Protein AF-0000000065949649 (afdb_homodimer)

Organism: Anaeromyxobacter dehalogenans (strain 2CP-C) (NCBI:txid290397)

Nearest PDB structures (foldseek):
  2oof-assembly1_A  TM=9.426E-01  e=2.184E-46  unidentified
  2g3f-assembly1_A  TM=9.427E-01  e=3.437E-45  Bacillus subtilis
  2puz-assembly1_A  TM=9.504E-01  e=1.100E-44  Agrobacterium fabrum str. C58
  6ijm-assembly1_A  TM=6.528E-01  e=2.674E-08  Arabidopsis thaliana
  6j4t-assembly1_A  TM=6.305E-01  e=5.929E-08  Arabidopsis thaliana

Secondary structure (DSSP, 8-state):
-PPPB-SEEEEEEEEE---S-TT---EEEEEEEEEETTEEEEEEEGGGHHHHSB-TT-EEEE-TT-EEEEPEEEEEE-----S--HHHHHHHHTT--HHHHHHTT-SHHHHHHHHHHS-HHHHHHHHHHHHHHHHTTTEEEEEEE--SS-SHHHHHHHHHHHHHHHHHTTTSSEEEEEEEE----GGGGGGHHHHHHHIIIIIHHHHHHTT--SEEEEEESTTSB-HHHHHHHHHHHHHTTPEEEEEESSSS--SHHHHHHHHT-SEEEE-TT--HHHHHHHHHHT-EEEE-HHHHHHTT------HHHHHHTT--EEE----BTTTB----HHHHHHHHHHTT---HHHHHHHTTHHHHHHTT-TTSS---TTSB--EEEESSS-HHHHHHSTT---EEEEEETTEEEEE--GGG-----/-PPPB-SEEEEEEEEE---S-TT---EEEEEEEEEETTEEEEEEEGGGHHHHSB-TT-EEEE-TT-EEEEPEEEEEE-----S--HHHHHHHHTT--HHHHHHTT-SHHHHHHHHHHS-HHHHHHHHHHHHHHHHTTTEEEEEEE--SS-SHHHHHHHHHHHHHHHHHTTTSSEEEEEEEE----GGGGGGHHHHHHHIIIIIHHHHHHTT--SEEEEEESTTSB-HHHHHHHHHHHHHTTPEEEEEESSSS--SHHHHHHHHT-SEEEE-TT--HHHHHHHHHHT-EEEE-HHHHHHTT------HHHHHHTT--EEE----BTTTB----HHHHHHHHHHTT---HHHHHHHTTHHHHHHTT-TTSS---TTSB--EEEESSS-HHHHHHSTT---EEEEEETTEEEEE--GGG-----

Foldseek 3Di:
DDAAAFQEKEFQAFEQFLPPDLQGSNTDGQKMWTHDFFFTADIDHRVCDVVRHHDVNHHYHYLNQFYKFFFFAFQAAALQWDDFQVVLLVCVVVVHDPVRSVVVVHDLLVRLVGRVPDDLVVRLVRSLVLVVLLLQQRHAEDEHEAASPQAQVSLLVRLVSQVVNCVVLVQSHHYAYEYEQEAHDPVCPVPLVVRLVCCLVPRLLVCLVVVSHQAYEYEDDVRGDALVSLLSNQVSNVVSRHAYEYAAQQPHHRCRLLSCLVSLHLAHENQLRPDPVSLLSQLVSLREYEFAQLLCVSSVHLRGHQQVVSVVSVRQYAYHHHCDRPRGVDSQVLQSLLCCCVRNVRDLSSSLSRRKVVSCSSVVNNLTRGNDGGHGPWMFTFLHNDSNVSNVVGSQRGTAFTDGSSHTSDGDDPVRHDHPD/DDAAAFQEKEFQAFEQFLPPDLQGSNTDGQKMWTHDFFFTADIDHRVCDVVRHHDVNHHYHYLNQFYKFFFFAFQAAALQWDDFQVVLLVCVVVVHDPVRSVVVVHDLLVRLVGRVVDDLVVRLVRSLVLVVLLLQQRHAEDEHEAASPQAQVSLLVRLVSQVVNCVVLVQSHHYAYEYEQEAHDPVCPVPLVVRLVCCLVPRLLVCLVVVSHQAYEYEDDVRGDALVSLLSNQVSNVVSRHAYEYAAQQPHHRCRLLSCLVSLHLAHENQLRPDPVSLLSQLVSLREYEFAQLLCVSSVHLRGHQQVVSVVSVRQYAYHHHCDRPRGVDSQVLQSLLCCCVRNVRDLSSSLSRRKVVSCSSVVNNLTRGRDGGGGPWMFTFLHNDSNVSNVVGSQRGTAFTDGSSHTSDGDDPVRHDHPD

pLDDT: mean 96.17, std 6.07, range [51.31, 98.94]

InterPro domains:
  IPR005920 Imidazolonepropionase [MF_00372] (7-409)
  IPR005920 Imidazolonepropionase [PTHR42752] (23-411)
  IPR005920 Imidazolonepropionase [TIGR01224] (31-408)
  IPR006680 Amidohydrolase-related [PF01979] (67-405)
  IPR011059 Metal-dependent hydrolase, composite domain superfamily [G3DSA:2.30.40.10] (24-406)
  IPR011059 Metal-dependent hydrolase, composite domain superfamily [SSF51338] (5-419)
  IPR032466 Metal-dependent hydrolase [SSF51556] (70-367)

Radius of gyration: 27.19 Å; Cα contacts (8 Å, |Δi|>4): 2261; chains: 2; bounding box: 66×79×62 Å

Structure (mmCIF, N/CA/C/O backbone):
data_AF-0000000065949649-model_v1
#
loop_
_entity.id
_entity.type
_entity.pdbx_description
1 polymer Imidazolonepropionase
#
loop_
_atom_site.group_PDB
_atom_site.id
_atom_site.type_symbol
_atom_site.label_atom_id
_atom_site.label_alt_id
_atom_site.label_comp_id
_atom_site.label_asym_id
_atom_site.label_entity_id
_atom_site.label_seq_id
_atom_site.pdbx_PDB_ins_code
_atom_site.Cartn_x
_atom_site.Cartn_y
_atom_site.Cartn_z
_atom_site.occupancy
_atom_site.B_iso_or_equiv
_atom_site.auth_seq_id
_atom_site.auth_comp_id
_atom_site.auth_asym_id
_atom_site.auth_atom_id
_atom_site.pdbx_PDB_model_num
ATOM 1 N N . MET A 1 1 ? -23.609 -41.062 12.859 1 51.47 1 MET A N 1
ATOM 2 C CA . MET A 1 1 ? -22.219 -40.969 12.414 1 51.47 1 MET A CA 1
ATOM 3 C C . MET A 1 1 ? -21.438 -40 13.305 1 51.47 1 MET A C 1
ATOM 5 O O . MET A 1 1 ? -21.969 -39 13.773 1 51.47 1 MET A O 1
ATOM 9 N N . SER A 1 2 ? -20.344 -40.344 13.844 1 76.12 2 SER A N 1
ATOM 10 C CA . SER A 1 2 ? -19.594 -39.625 14.852 1 76.12 2 SER A CA 1
ATOM 11 C C . SER A 1 2 ? -19.141 -38.25 14.32 1 76.12 2 SER A C 1
ATOM 13 O O . SER A 1 2 ? -18.781 -38.125 13.148 1 76.12 2 SER A O 1
ATOM 15 N N . ARG A 1 3 ? -19.453 -37.281 15.031 1 86.88 3 ARG A N 1
ATOM 16 C CA . ARG A 1 3 ? -19.047 -35.938 14.695 1 86.88 3 ARG A CA 1
ATOM 17 C C . ARG A 1 3 ? -17.531 -35.844 14.516 1 86.88 3 ARG A C 1
ATOM 19 O O . ARG A 1 3 ? -16.781 -36.375 15.328 1 86.88 3 ARG A O 1
ATOM 26 N N . PRO A 1 4 ? -17.031 -35.312 13.344 1 91.25 4 PRO A N 1
ATOM 27 C CA . PRO A 1 4 ? -15.594 -35.125 13.211 1 91.25 4 PRO A CA 1
ATOM 28 C C . PRO A 1 4 ? -14.977 -34.406 14.406 1 91.25 4 PRO A C 1
ATOM 30 O O . PRO A 1 4 ? -15.594 -33.5 14.969 1 91.25 4 PRO A O 1
ATOM 33 N N . ALA A 1 5 ? -13.781 -34.844 14.773 1 94.06 5 ALA A N 1
ATOM 34 C CA . ALA A 1 5 ? -13.047 -34.219 15.867 1 94.06 5 ALA A CA 1
ATOM 35 C C . ALA A 1 5 ? -12.234 -33.031 15.375 1 94.06 5 ALA A C 1
ATOM 37 O O . ALA A 1 5 ? -11.211 -33.219 14.703 1 94.06 5 ALA A O 1
ATOM 38 N N . ALA A 1 6 ? -12.664 -31.891 15.703 1 96.5 6 ALA A N 1
ATOM 39 C CA . ALA A 1 6 ? -11.984 -30.688 15.219 1 96.5 6 ALA A CA 1
ATOM 40 C C . ALA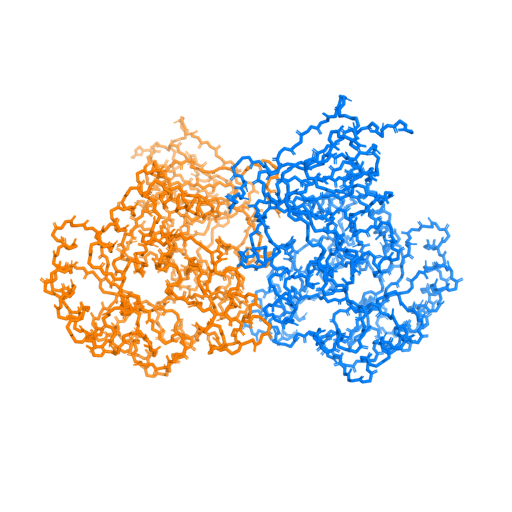 A 1 6 ? -10.664 -30.484 15.945 1 96.5 6 ALA A C 1
ATOM 42 O O . ALA A 1 6 ? -10.562 -30.719 17.141 1 96.5 6 ALA A O 1
ATOM 43 N N . THR A 1 7 ? -9.633 -30.062 15.25 1 98.12 7 THR A N 1
ATOM 44 C CA . THR A 1 7 ? -8.367 -29.656 15.836 1 98.12 7 THR A CA 1
ATOM 45 C C . THR A 1 7 ? -8.289 -28.141 15.945 1 98.12 7 THR A C 1
ATOM 47 O O . THR A 1 7 ? -7.57 -27.594 16.797 1 98.12 7 THR A O 1
ATOM 50 N N . LEU A 1 8 ? -8.992 -27.453 15.109 1 98.56 8 LEU A N 1
ATOM 51 C CA . LEU A 1 8 ? -9.07 -26 15.062 1 98.56 8 LEU A CA 1
ATOM 52 C C . LEU A 1 8 ? -10.461 -25.547 14.633 1 98.56 8 LEU A C 1
ATOM 54 O O . LEU A 1 8 ? -11.055 -26.125 13.727 1 98.56 8 LEU A O 1
ATOM 58 N N . VAL A 1 9 ? -10.984 -24.547 15.305 1 98.62 9 VAL A N 1
ATOM 59 C CA . VAL A 1 9 ? -12.273 -23.984 14.906 1 98.62 9 VAL A CA 1
ATOM 60 C C . VAL A 1 9 ? -12.195 -22.453 14.93 1 98.62 9 VAL A C 1
ATOM 62 O O . VAL A 1 9 ? -11.742 -21.859 15.914 1 98.62 9 VAL A O 1
ATOM 65 N N . LEU A 1 10 ? -12.461 -21.781 13.867 1 98.75 10 LEU A N 1
ATOM 66 C CA . LEU A 1 10 ? -12.711 -20.344 13.805 1 98.75 10 LEU A CA 1
ATOM 67 C C . LEU A 1 10 ? -14.203 -20.031 13.898 1 98.75 10 LEU A C 1
ATOM 69 O O . LEU A 1 10 ? -14.969 -20.406 13.008 1 98.75 10 LEU A O 1
ATOM 73 N N . ARG A 1 11 ? -14.625 -19.359 14.922 1 98.31 11 ARG A N 1
ATOM 74 C CA . ARG A 1 11 ? -16.047 -19.156 15.18 1 98.31 11 ARG A CA 1
ATOM 75 C C . ARG A 1 11 ? -16.391 -17.672 15.102 1 98.31 11 ARG A C 1
ATOM 77 O O . ARG A 1 11 ? -15.508 -16.812 15.109 1 98.31 11 ARG A O 1
ATOM 84 N N . ASN A 1 12 ? -17.75 -17.406 15 1 98.31 12 ASN A N 1
ATOM 85 C CA . ASN A 1 12 ? -18.266 -16.047 14.977 1 98.31 12 ASN A CA 1
ATOM 86 C C . ASN A 1 12 ? -17.656 -15.227 13.852 1 98.31 12 ASN A C 1
ATOM 88 O O . ASN A 1 12 ? -17.141 -14.125 14.078 1 98.31 12 ASN A O 1
ATOM 92 N N . ALA A 1 13 ? -17.656 -15.812 12.648 1 98.62 13 ALA A N 1
ATOM 93 C CA . ALA A 1 13 ? -16.984 -15.203 11.5 1 98.62 13 ALA A CA 1
ATOM 94 C C . ALA A 1 13 ? -17.984 -14.906 10.383 1 98.62 13 ALA A C 1
ATOM 96 O O . ALA A 1 13 ? -19.125 -15.383 10.422 1 98.62 13 ALA A O 1
ATOM 97 N N . VAL A 1 14 ? -17.672 -13.977 9.547 1 98.75 14 VAL A N 1
ATOM 98 C CA . VAL A 1 14 ? -18.188 -13.992 8.18 1 98.75 14 VAL A CA 1
ATOM 99 C C . VAL A 1 14 ? -17.266 -14.828 7.289 1 98.75 14 VAL A C 1
ATOM 101 O O . VAL A 1 14 ? -16.094 -14.477 7.094 1 98.75 14 VAL A O 1
ATOM 104 N N . VAL A 1 15 ? -17.766 -15.938 6.773 1 98.88 15 VAL A N 1
ATOM 105 C CA . VAL A 1 15 ? -16.906 -16.812 5.992 1 98.88 15 VAL A CA 1
ATOM 106 C C . VAL A 1 15 ? -17.141 -16.578 4.5 1 98.88 15 VAL A C 1
ATOM 108 O O . VAL A 1 15 ? -18.281 -16.562 4.039 1 98.88 15 VAL A O 1
ATOM 111 N N . ALA A 1 16 ? -16.125 -16.25 3.764 1 98.88 16 ALA A N 1
ATOM 112 C CA . ALA A 1 16 ? -16.156 -16.312 2.305 1 98.88 16 ALA A CA 1
ATOM 113 C C . ALA A 1 16 ? -15.672 -17.672 1.8 1 98.88 16 ALA A C 1
ATOM 115 O O . ALA A 1 16 ? -14.5 -18.016 1.959 1 98.88 16 ALA A O 1
ATOM 116 N N . THR A 1 17 ? -16.5 -18.422 1.165 1 98.81 17 THR A N 1
ATOM 117 C CA . THR A 1 17 ? -16.141 -19.766 0.762 1 98.81 17 THR A CA 1
ATOM 118 C C . THR A 1 17 ? -15.344 -19.75 -0.544 1 98.81 17 THR A C 1
ATOM 120 O O . THR A 1 17 ? -14.539 -20.656 -0.803 1 98.81 17 THR A O 1
ATOM 123 N N . CYS A 1 18 ? -15.578 -18.812 -1.425 1 98.5 18 CYS A N 1
ATOM 124 C CA . CYS A 1 18 ? -14.938 -18.578 -2.713 1 98.5 18 CYS A CA 1
ATOM 125 C C . CYS A 1 18 ? -15.094 -19.781 -3.627 1 98.5 18 CYS A C 1
ATOM 127 O O . CYS A 1 18 ? -14.164 -20.141 -4.359 1 98.5 18 CYS A O 1
ATOM 129 N N . ASP A 1 19 ? -16.234 -20.469 -3.553 1 96.81 19 ASP A N 1
ATOM 130 C CA . ASP A 1 19 ? -16.438 -21.672 -4.348 1 96.81 19 ASP A CA 1
ATOM 131 C C . ASP A 1 19 ? -17.719 -21.578 -5.168 1 96.81 19 ASP A C 1
ATOM 133 O O . ASP A 1 19 ? -18.219 -22.594 -5.672 1 96.81 19 ASP A O 1
ATOM 137 N N . ARG A 1 20 ? -18.281 -20.438 -5.305 1 96.5 20 ARG A N 1
ATOM 138 C CA . ARG A 1 20 ? -19.594 -20.297 -5.934 1 96.5 20 ARG A CA 1
ATOM 139 C C . ARG A 1 20 ? -19.484 -19.609 -7.289 1 96.5 20 ARG A C 1
ATOM 141 O O . ARG A 1 20 ? -20.5 -19.172 -7.848 1 96.5 20 ARG A O 1
ATOM 148 N N . GLY A 1 21 ? -18.344 -19.484 -7.816 1 94.62 21 GLY A N 1
ATOM 149 C CA . GLY A 1 21 ? -18.125 -18.828 -9.094 1 94.62 21 GLY A CA 1
ATOM 150 C C . GLY A 1 21 ? -17.25 -17.594 -8.984 1 94.62 21 GLY A C 1
ATOM 151 O O . GLY A 1 21 ? -16.922 -17.156 -7.883 1 94.62 21 GLY A O 1
ATOM 152 N N . PRO A 1 22 ? -16.922 -17.031 -10.133 1 95.19 22 PRO A N 1
ATOM 153 C CA . PRO A 1 22 ? -15.914 -15.969 -10.148 1 95.19 22 PRO A CA 1
ATOM 154 C C . PRO A 1 22 ? -16.422 -14.672 -9.539 1 95.19 22 PRO A C 1
ATOM 156 O O . PRO A 1 22 ? -15.633 -13.852 -9.062 1 95.19 22 PRO A O 1
ATOM 159 N N . SER A 1 23 ? -17.719 -14.43 -9.516 1 95.56 23 SER A N 1
ATOM 160 C CA . SER A 1 23 ? -18.25 -13.141 -9.094 1 95.56 23 SER A CA 1
ATOM 161 C C . SER A 1 23 ? -18.953 -13.242 -7.746 1 95.56 23 SER A C 1
ATOM 163 O O . SER A 1 23 ? -19.594 -12.289 -7.301 1 95.56 23 SER A O 1
ATOM 165 N N . ASP A 1 24 ? -18.875 -14.398 -7.113 1 97.31 24 ASP A N 1
ATOM 166 C CA . ASP A 1 24 ? -19.562 -14.656 -5.848 1 97.31 24 ASP A CA 1
ATOM 167 C C . ASP A 1 24 ? -18.578 -15.195 -4.801 1 97.31 24 ASP A C 1
ATOM 169 O O . ASP A 1 24 ? -18.172 -16.359 -4.863 1 97.31 24 ASP A O 1
ATOM 173 N N . ALA A 1 25 ? -18.281 -14.383 -3.812 1 98.06 25 ALA A N 1
ATOM 174 C CA . ALA A 1 25 ? -17.328 -14.773 -2.77 1 98.06 25 ALA A CA 1
ATOM 175 C C . ALA A 1 25 ? -17.938 -15.828 -1.845 1 98.06 25 ALA A C 1
ATOM 177 O O . ALA A 1 25 ? -17.219 -16.469 -1.082 1 98.06 25 ALA A O 1
ATOM 178 N N . GLY A 1 26 ? -19.234 -16.078 -1.951 1 98.38 26 GLY A N 1
ATOM 179 C CA . GLY A 1 26 ? -19.875 -17.078 -1.116 1 98.38 26 GLY A CA 1
ATOM 180 C C . GLY A 1 26 ? -19.891 -16.703 0.356 1 98.38 26 GLY A C 1
ATOM 181 O O . GLY A 1 26 ? -19.5 -17.516 1.204 1 98.38 26 GLY A O 1
ATOM 182 N N . LEU A 1 27 ? -20.359 -15.508 0.695 1 98.5 27 LEU A N 1
ATOM 183 C CA . LEU A 1 27 ? -20.328 -14.992 2.059 1 98.5 27 LEU A CA 1
ATOM 184 C C . LEU A 1 27 ? -21.375 -15.68 2.924 1 98.5 27 LEU A C 1
ATOM 186 O O . LEU A 1 27 ? -22.531 -15.797 2.523 1 98.5 27 LEU A O 1
ATOM 190 N N . LEU A 1 28 ? -20.938 -16.188 4.059 1 98.44 28 LEU A N 1
ATOM 191 C CA . LEU A 1 28 ? -21.781 -16.781 5.094 1 98.44 28 LEU A CA 1
ATOM 192 C C . LEU A 1 28 ? -21.641 -16 6.402 1 98.44 28 LEU A C 1
ATOM 194 O O . LEU A 1 28 ? -20.688 -16.203 7.145 1 98.44 28 LEU A O 1
ATOM 198 N N . PRO A 1 29 ? -22.609 -15.094 6.746 1 97.81 29 PRO A N 1
ATOM 199 C CA . PRO A 1 29 ? -22.531 -14.391 8.031 1 97.81 29 PRO A CA 1
ATOM 200 C C . PRO A 1 29 ? -22.812 -15.305 9.219 1 97.81 29 PRO A C 1
ATOM 202 O O . PRO A 1 29 ? -23.547 -16.297 9.094 1 97.81 29 PRO A O 1
ATOM 205 N N . GLY A 1 30 ? -22.266 -14.898 10.398 1 98 30 GLY A N 1
ATOM 206 C CA . GLY A 1 30 ? -22.516 -15.695 11.586 1 98 30 GLY A CA 1
ATOM 207 C C . GLY A 1 30 ? -22.125 -17.156 11.43 1 98 30 GLY A C 1
ATOM 208 O O . GLY A 1 30 ? -22.906 -18.047 11.758 1 98 30 GLY A O 1
ATOM 209 N N . ALA A 1 31 ? -20.938 -17.359 10.836 1 98.69 31 ALA A N 1
ATOM 210 C CA . ALA A 1 31 ? -20.516 -18.703 10.445 1 98.69 31 ALA A CA 1
ATOM 211 C C . ALA A 1 31 ? -19.297 -19.156 11.242 1 98.69 31 ALA A C 1
ATOM 213 O O . ALA A 1 31 ? -18.766 -18.391 12.055 1 98.69 31 ALA A O 1
ATOM 214 N N . ALA A 1 32 ? -18.969 -20.438 11.039 1 98.62 32 ALA A N 1
ATOM 215 C CA . ALA A 1 32 ? -17.766 -21.031 11.609 1 98.62 32 ALA A CA 1
ATOM 216 C C . ALA A 1 32 ? -17.141 -22.016 10.633 1 98.62 32 ALA A C 1
ATOM 218 O O . ALA A 1 32 ? -17.797 -22.516 9.719 1 98.62 32 ALA A O 1
ATOM 219 N N . VAL A 1 33 ? -15.891 -22.203 10.773 1 98.81 33 VAL A N 1
ATOM 220 C CA . VAL A 1 33 ? -15.125 -23.219 10.047 1 98.81 33 VAL A CA 1
ATOM 221 C C . VAL A 1 33 ? -14.43 -24.141 11.039 1 98.81 33 VAL A C 1
ATOM 223 O O . VAL A 1 33 ? -13.727 -23.688 11.938 1 98.81 33 VAL A O 1
ATOM 226 N N . ALA A 1 34 ? -14.648 -25.422 10.875 1 98.56 34 ALA A N 1
ATOM 227 C CA . ALA A 1 34 ? -13.977 -26.438 11.68 1 98.56 34 ALA A CA 1
ATOM 228 C C . ALA A 1 34 ? -12.969 -27.234 10.844 1 98.56 34 ALA A C 1
ATOM 230 O O . ALA A 1 34 ? -13.266 -27.609 9.711 1 98.56 34 ALA A O 1
ATOM 231 N N . VAL A 1 35 ? -11.805 -27.406 11.43 1 98.56 35 VAL A N 1
ATOM 232 C CA . VAL A 1 35 ? -10.695 -28.078 10.773 1 98.56 35 VAL A CA 1
ATOM 233 C C . VAL A 1 35 ? -10.383 -29.391 11.508 1 98.56 35 VAL A C 1
ATOM 235 O O . VAL A 1 35 ? -10.391 -29.422 12.742 1 98.56 35 VAL A O 1
ATOM 238 N N . GLU A 1 36 ? -10.195 -30.453 10.797 1 97.81 36 GLU A N 1
ATOM 239 C CA . GLU A 1 36 ? -9.664 -31.719 11.312 1 97.81 36 GLU A CA 1
ATOM 240 C C . GLU A 1 36 ? -8.344 -32.062 10.633 1 97.81 36 GLU A C 1
ATOM 242 O O . GLU A 1 36 ? -8.32 -32.469 9.477 1 97.81 36 GLU A O 1
ATOM 247 N N . GLY A 1 37 ? -7.316 -31.922 11.375 1 96.31 37 GLY A N 1
ATOM 248 C CA . GLY A 1 37 ? -6.004 -32.094 10.773 1 96.31 37 GLY A CA 1
ATOM 249 C C . GLY A 1 37 ? -5.672 -31.047 9.742 1 96.31 37 GLY A C 1
ATOM 250 O O . GLY A 1 37 ? -5.578 -29.859 10.07 1 96.31 37 GLY A O 1
ATOM 251 N N . ARG A 1 38 ? -5.547 -31.547 8.477 1 96.69 38 ARG A N 1
ATOM 252 C CA . ARG A 1 38 ? -5.098 -30.641 7.43 1 96.69 38 ARG A CA 1
ATOM 253 C C . ARG A 1 38 ? -6.266 -30.203 6.543 1 96.69 38 ARG A C 1
ATOM 255 O O . ARG A 1 38 ? -6.082 -29.438 5.598 1 96.69 38 ARG A O 1
ATOM 262 N N . ARG A 1 39 ? -7.484 -30.625 6.926 1 97.31 39 ARG A N 1
ATOM 263 C CA . ARG A 1 39 ? -8.609 -30.422 6.023 1 97.31 39 ARG A CA 1
ATOM 264 C C . ARG A 1 39 ? -9.758 -29.688 6.73 1 97.31 39 ARG A C 1
ATOM 266 O O . ARG A 1 39 ? -9.891 -29.781 7.953 1 97.31 39 ARG A O 1
ATOM 273 N N . VAL A 1 40 ? -10.492 -29.016 5.961 1 97.88 40 VAL A N 1
ATOM 274 C CA . VAL A 1 40 ? -11.742 -28.453 6.465 1 97.88 40 VAL A CA 1
ATOM 275 C C . VAL A 1 40 ? -12.742 -29.578 6.727 1 97.88 40 VAL A C 1
ATOM 277 O O . VAL A 1 40 ? -13.078 -30.344 5.82 1 97.88 40 VAL A O 1
ATOM 280 N N . ALA A 1 41 ? -13.195 -29.688 7.914 1 97.81 41 ALA A N 1
ATOM 281 C CA . ALA A 1 41 ? -14.141 -30.734 8.289 1 97.81 41 ALA A CA 1
ATOM 282 C C . ALA A 1 41 ? -15.578 -30.266 8.117 1 97.81 41 ALA A C 1
ATOM 284 O O . ALA A 1 41 ? -16.469 -31.078 7.828 1 97.81 41 ALA A O 1
ATOM 285 N N . TRP A 1 42 ? -15.719 -28.969 8.383 1 97.94 42 TRP A N 1
ATOM 286 C CA . TRP A 1 42 ? -17.078 -28.453 8.367 1 97.94 42 TRP A CA 1
ATOM 287 C C . TRP A 1 42 ? -17.078 -26.922 8.266 1 97.94 42 TRP A C 1
ATOM 289 O O . TRP A 1 42 ? -16.203 -26.266 8.828 1 97.94 42 TRP A O 1
ATOM 299 N N . VAL A 1 43 ? -17.953 -26.344 7.531 1 98.44 43 VAL A N 1
ATOM 300 C CA . VAL A 1 43 ? -18.25 -24.922 7.465 1 98.44 43 VAL A CA 1
ATOM 301 C C . VAL A 1 43 ? -19.766 -24.703 7.465 1 98.44 43 VAL A C 1
ATOM 303 O O . VAL A 1 43 ? -20.5 -25.406 6.77 1 98.44 43 VAL A O 1
ATOM 306 N N . GLY A 1 44 ? -20.234 -23.875 8.258 1 98.06 44 GLY A N 1
ATOM 307 C CA . GLY A 1 44 ? -21.656 -23.625 8.367 1 98.06 44 GLY A CA 1
ATOM 308 C C . GLY A 1 44 ? -22.016 -22.594 9.422 1 98.06 44 GLY A C 1
ATOM 309 O O . GLY A 1 44 ? -21.156 -21.812 9.844 1 98.06 44 GLY A O 1
ATOM 310 N N . ARG A 1 45 ? -23.312 -22.609 9.867 1 97.88 45 ARG A N 1
ATOM 311 C CA . ARG A 1 45 ? -23.797 -21.625 10.828 1 97.88 45 ARG A CA 1
ATOM 312 C C . ARG A 1 45 ? -23.156 -21.844 12.203 1 97.88 45 ARG A C 1
ATOM 314 O O . ARG A 1 45 ? -23.062 -22.969 12.672 1 97.88 45 ARG A O 1
ATOM 321 N N . GLU A 1 46 ? -22.688 -20.672 12.703 1 97.81 46 GLU A N 1
ATOM 322 C CA . GLU A 1 46 ? -22.062 -20.688 14.016 1 97.81 46 GLU A CA 1
ATOM 323 C C . GLU A 1 46 ? -22.906 -21.469 15.023 1 97.81 46 GLU A C 1
ATOM 325 O O . GLU A 1 46 ? -22.375 -22.25 15.812 1 97.81 46 GLU A O 1
ATOM 330 N N . ARG A 1 47 ? -24.203 -21.328 15.016 1 96.56 47 ARG A N 1
ATOM 331 C CA . ARG A 1 47 ? -25.094 -21.922 16 1 96.56 47 ARG A CA 1
ATOM 332 C C . ARG A 1 47 ? -25.125 -23.438 15.867 1 96.56 47 ARG A C 1
ATOM 334 O O . ARG A 1 47 ? -25.547 -24.141 16.797 1 96.56 47 ARG A O 1
ATOM 341 N N . ASP A 1 48 ? -24.641 -23.953 14.742 1 97.25 48 ASP A N 1
ATOM 342 C CA . ASP A 1 48 ? -24.719 -25.375 14.477 1 97.25 48 ASP A CA 1
ATOM 343 C C . ASP A 1 48 ? -23.391 -26.078 14.789 1 97.25 48 ASP A C 1
ATOM 345 O O . ASP A 1 48 ? -23.312 -27.297 14.758 1 97.25 48 ASP A O 1
ATOM 349 N N . VAL A 1 49 ? -22.312 -25.375 15.141 1 95.75 49 VAL A N 1
ATOM 350 C CA . VAL A 1 49 ? -20.969 -25.922 15.234 1 95.75 49 VAL A CA 1
ATOM 351 C C . VAL A 1 49 ? -20.922 -27.062 16.25 1 95.75 49 VAL A C 1
ATOM 353 O O . VAL A 1 49 ? -20.375 -28.125 15.969 1 95.75 49 VAL A O 1
ATOM 356 N N . GLU A 1 50 ? -21.547 -26.953 17.391 1 94.69 50 GLU A N 1
ATOM 357 C CA . GLU A 1 50 ? -21.453 -27.938 18.453 1 94.69 50 GLU A CA 1
ATOM 358 C C . GLU A 1 50 ? -22.234 -29.203 18.109 1 94.69 50 GLU A C 1
ATOM 360 O O . GLU A 1 50 ? -21.891 -30.281 18.594 1 94.69 50 GLU A O 1
ATOM 365 N N . ALA A 1 51 ? -23.234 -28.984 17.328 1 96.06 51 ALA A N 1
ATOM 366 C CA . ALA A 1 51 ? -24.031 -30.141 16.891 1 96.06 51 ALA A CA 1
ATOM 367 C C . ALA A 1 51 ? -23.312 -30.906 15.789 1 96.06 51 ALA A C 1
ATOM 369 O O . ALA A 1 51 ? -23.5 -32.125 15.648 1 96.06 51 ALA A O 1
ATOM 370 N N . GLU A 1 52 ? -22.484 -30.203 15.055 1 95.81 52 GLU A N 1
ATOM 371 C CA . GLU A 1 52 ? -21.938 -30.781 13.836 1 95.81 52 GLU A CA 1
ATOM 372 C C . GLU A 1 52 ? -20.516 -31.297 14.062 1 95.81 52 GLU A C 1
ATOM 374 O O . GLU A 1 52 ? -20.062 -32.188 13.344 1 95.81 52 GLU A O 1
ATOM 379 N N . VAL A 1 53 ? -19.812 -30.734 15.008 1 96 53 VAL A N 1
ATOM 380 C CA . VAL A 1 53 ? -18.406 -31.062 15.195 1 96 53 VAL A CA 1
ATOM 381 C C . VAL A 1 53 ? -18.109 -31.25 16.688 1 96 53 VAL A C 1
ATOM 383 O O . VAL A 1 53 ? -18.75 -30.609 17.531 1 96 53 VAL A O 1
ATOM 386 N N . ASN A 1 54 ? -17.219 -32.219 16.969 1 96.75 54 ASN A N 1
ATOM 387 C CA . ASN A 1 54 ? -16.703 -32.375 18.328 1 96.75 54 ASN A CA 1
ATOM 388 C C . ASN A 1 54 ? -15.578 -31.391 18.625 1 96.75 54 ASN A C 1
ATOM 390 O O . ASN A 1 54 ? -14.492 -31.469 18.031 1 96.75 54 ASN A O 1
ATOM 394 N N . LEU A 1 55 ? -15.773 -30.609 19.531 1 95.19 55 LEU A N 1
ATOM 395 C CA . LEU A 1 55 ? -14.836 -29.531 19.797 1 95.19 55 LEU A CA 1
ATOM 396 C C . LEU A 1 55 ? -13.852 -29.922 20.891 1 95.19 55 LEU A C 1
ATOM 398 O O . LEU A 1 55 ? -12.961 -29.141 21.234 1 95.19 55 LEU A O 1
ATOM 402 N N . ALA A 1 56 ? -13.977 -31.094 21.406 1 92.94 56 ALA A N 1
ATOM 403 C CA . ALA A 1 56 ? -13.102 -31.516 22.5 1 92.94 56 ALA A CA 1
ATOM 404 C C . ALA A 1 56 ? -11.641 -31.5 22.062 1 92.94 56 ALA A C 1
ATOM 406 O O . ALA A 1 56 ? -11.258 -32.188 21.109 1 92.94 56 ALA A O 1
ATOM 407 N N . GLY A 1 57 ? -10.859 -30.688 22.672 1 94.06 57 GLY A N 1
ATOM 408 C CA . GLY A 1 57 ? -9.43 -30.625 22.406 1 94.06 57 GLY A CA 1
ATOM 409 C C . GLY A 1 57 ? -9.078 -29.672 21.266 1 94.06 57 GLY A C 1
ATOM 410 O O . GLY A 1 57 ? -7.906 -29.531 20.922 1 94.06 57 GLY A O 1
ATOM 411 N N . ALA A 1 58 ? -10.078 -29 20.688 1 96.81 58 ALA A N 1
ATOM 412 C CA . ALA A 1 58 ? -9.836 -28.109 19.562 1 96.81 58 ALA A CA 1
ATOM 413 C C . ALA A 1 58 ? -9.305 -26.766 20.016 1 96.81 58 ALA A C 1
ATOM 415 O O . ALA A 1 58 ? -9.719 -26.25 21.062 1 96.81 58 ALA A O 1
ATOM 416 N N . GLN A 1 59 ? -8.289 -26.234 19.312 1 98.12 59 GLN A N 1
ATOM 417 C CA . GLN A 1 59 ? -8.016 -24.797 19.438 1 98.12 59 GLN A CA 1
ATOM 418 C C . GLN A 1 59 ? -9.172 -23.969 18.891 1 98.12 59 GLN A C 1
ATOM 420 O O . GLN A 1 59 ? -9.586 -24.141 17.75 1 98.12 59 GLN A O 1
ATOM 425 N N . VAL A 1 60 ? -9.734 -23.125 19.734 1 98.19 60 VAL A N 1
ATOM 426 C CA . VAL A 1 60 ? -10.883 -22.328 19.328 1 98.19 60 VAL A CA 1
ATOM 427 C C . VAL A 1 60 ? -10.453 -20.859 19.188 1 98.19 60 VAL A C 1
ATOM 429 O O . VAL A 1 60 ? -9.898 -20.281 20.125 1 98.19 60 VAL A O 1
ATOM 432 N N . ILE A 1 61 ? -10.664 -20.25 18.016 1 98.38 61 ILE A N 1
ATOM 433 C CA . ILE A 1 61 ? -10.391 -18.828 17.766 1 98.38 61 ILE A CA 1
ATOM 434 C C . ILE A 1 61 ? -11.695 -18.078 17.531 1 98.38 61 ILE A C 1
ATOM 436 O O . ILE A 1 61 ? -12.469 -18.422 16.625 1 98.38 61 ILE A O 1
ATOM 440 N N . ASP A 1 62 ? -12 -17.109 18.375 1 98.12 62 ASP A N 1
ATOM 441 C CA . ASP A 1 62 ? -13.141 -16.219 18.172 1 98.12 62 ASP A CA 1
ATOM 442 C C . ASP A 1 62 ? -12.812 -15.125 17.172 1 98.12 62 ASP A C 1
ATOM 444 O O . ASP A 1 62 ? -12 -14.234 17.453 1 98.12 62 ASP A O 1
ATOM 448 N N . ALA A 1 63 ? -13.508 -15.148 16.016 1 98.12 63 ALA A N 1
ATOM 449 C CA . ALA A 1 63 ? -13.242 -14.18 14.961 1 98.12 63 ALA A CA 1
ATOM 450 C C . ALA A 1 63 ? -13.906 -12.844 15.25 1 98.12 63 ALA A C 1
ATOM 452 O O . ALA A 1 63 ? -13.602 -11.836 14.609 1 98.12 63 ALA A O 1
ATOM 453 N N . ARG A 1 64 ? -14.805 -12.773 16.203 1 97.25 64 ARG A N 1
ATOM 454 C CA . ARG A 1 64 ? -15.477 -11.555 16.641 1 97.25 64 ARG A CA 1
ATOM 455 C C . ARG A 1 64 ? -16.078 -10.805 15.469 1 97.25 64 ARG A C 1
ATOM 457 O O . ARG A 1 64 ? -15.922 -9.586 15.344 1 97.25 64 ARG A O 1
ATOM 464 N N . GLY A 1 65 ? -16.641 -11.586 14.523 1 97.75 65 GLY A N 1
ATOM 465 C CA . GLY A 1 65 ? -17.297 -10.984 13.383 1 97.75 65 GLY A CA 1
ATOM 466 C C . GLY A 1 65 ? -16.359 -10.719 12.219 1 97.75 65 GLY A C 1
ATOM 467 O O . GLY A 1 65 ? -16.781 -10.148 11.203 1 97.75 65 GLY A O 1
ATOM 468 N N . GLY A 1 66 ? -15.117 -11.133 12.297 1 98.44 66 GLY A N 1
ATOM 469 C CA . GLY A 1 66 ? -14.141 -10.922 11.242 1 98.44 66 GLY A CA 1
ATOM 470 C C . GLY A 1 66 ? -14.359 -11.812 10.039 1 98.44 66 GLY A C 1
ATOM 471 O O . GLY A 1 66 ? -15.062 -12.82 10.125 1 98.44 66 GLY A O 1
ATOM 472 N N . LEU A 1 67 ? -13.852 -11.398 8.961 1 98.81 67 LEU A N 1
ATOM 473 C CA . LEU A 1 67 ? -13.898 -12.148 7.711 1 98.81 67 LEU A CA 1
ATOM 474 C C . LEU A 1 67 ? -12.906 -13.305 7.738 1 98.81 67 LEU A C 1
ATOM 476 O O . LEU A 1 67 ? -11.766 -13.148 8.172 1 98.81 67 LEU A O 1
ATOM 480 N N . VAL A 1 68 ? -13.336 -14.477 7.387 1 98.88 68 VAL A N 1
ATOM 481 C CA . VAL A 1 68 ? -12.477 -15.633 7.172 1 98.88 68 VAL A CA 1
ATOM 482 C C . VAL A 1 68 ? -12.531 -16.062 5.707 1 98.88 68 VAL A C 1
ATOM 484 O O . VAL A 1 68 ? -13.609 -16.234 5.145 1 98.88 68 VAL A O 1
ATOM 487 N N . THR A 1 69 ? -11.445 -16.172 5.078 1 98.94 69 THR A N 1
ATOM 488 C CA . THR A 1 69 ? -11.344 -16.562 3.674 1 98.94 69 THR A CA 1
ATOM 489 C C . THR A 1 69 ? -10.406 -17.75 3.512 1 98.94 69 THR A C 1
ATOM 491 O O . THR A 1 69 ? -9.703 -18.141 4.453 1 98.94 69 THR A O 1
ATOM 494 N N . PRO A 1 70 ? -10.453 -18.406 2.26 1 98.88 70 PRO A N 1
ATOM 495 C CA . PRO A 1 70 ? -9.297 -19.25 1.959 1 98.88 70 PRO A CA 1
ATOM 496 C C . PRO A 1 70 ? -7.977 -18.469 2.008 1 98.88 70 PRO A C 1
ATOM 498 O O . PRO A 1 70 ? -7.969 -17.25 1.852 1 98.88 70 PRO A O 1
ATOM 501 N N . GLY A 1 71 ? -6.891 -19.188 2.346 1 98.88 71 GLY A N 1
ATOM 502 C CA . GLY A 1 71 ? -5.59 -18.578 2.135 1 98.88 71 GLY A CA 1
ATOM 503 C C . GLY A 1 71 ? -5.398 -18.047 0.725 1 98.88 71 GLY A C 1
ATOM 504 O O . GLY A 1 71 ? -5.844 -18.672 -0.24 1 98.88 71 GLY A O 1
ATOM 505 N N . LEU A 1 72 ? -4.793 -16.891 0.605 1 98.94 72 LEU A N 1
ATOM 506 C CA . LEU A 1 72 ? -4.547 -16.328 -0.719 1 98.94 72 LEU A CA 1
ATOM 507 C C . LEU A 1 72 ? -3.539 -17.172 -1.49 1 98.94 72 LEU A C 1
ATOM 509 O O . LEU A 1 72 ? -2.605 -17.719 -0.903 1 98.94 72 LEU A O 1
ATOM 513 N N . VAL A 1 73 ? -3.775 -17.312 -2.758 1 98.94 73 VAL A N 1
ATOM 514 C CA . VAL A 1 73 ? -2.893 -18.047 -3.664 1 98.94 73 VAL A CA 1
ATOM 515 C C . VAL A 1 73 ? -2.205 -17.062 -4.613 1 98.94 73 VAL A C 1
ATOM 517 O O . VAL A 1 73 ? -2.797 -16.641 -5.605 1 98.94 73 VAL A O 1
ATOM 520 N N . ASP A 1 74 ? -0.969 -16.734 -4.301 1 98.94 74 ASP A N 1
ATOM 521 C CA . ASP A 1 74 ? -0.192 -15.844 -5.164 1 98.94 74 ASP A CA 1
ATOM 522 C C . ASP A 1 74 ? 0.441 -16.609 -6.32 1 98.94 74 ASP A C 1
ATOM 524 O O . ASP A 1 74 ? 1.541 -17.156 -6.184 1 98.94 74 ASP A O 1
ATOM 528 N N . SER A 1 75 ? -0.172 -16.531 -7.457 1 98.94 75 SER A N 1
ATOM 529 C CA . SER A 1 75 ? 0.12 -17.438 -8.562 1 98.94 75 SER A CA 1
ATOM 530 C C . SER A 1 75 ? 1.186 -16.859 -9.484 1 98.94 75 SER A C 1
ATOM 532 O O . SER A 1 75 ? 1.376 -17.344 -10.602 1 98.94 75 SER A O 1
ATOM 534 N N . HIS A 1 76 ? 1.904 -15.797 -9.07 1 98.94 76 HIS A N 1
ATOM 535 C CA . HIS A 1 76 ? 2.908 -15.18 -9.93 1 98.94 76 HIS A CA 1
ATOM 536 C C . HIS A 1 76 ? 3.896 -14.352 -9.125 1 98.94 76 HIS A C 1
ATOM 538 O O . HIS A 1 76 ? 3.646 -13.172 -8.852 1 98.94 76 HIS A O 1
ATOM 544 N N . THR A 1 77 ? 5.098 -14.914 -8.773 1 98.88 77 THR A N 1
ATOM 545 C CA . THR A 1 77 ? 6.121 -14.164 -8.055 1 98.88 77 THR A CA 1
ATOM 546 C C . THR A 1 77 ? 7.512 -14.539 -8.555 1 98.88 77 THR A C 1
ATOM 548 O O . THR A 1 77 ? 7.699 -15.594 -9.156 1 98.88 77 THR A O 1
ATOM 551 N N . HIS A 1 78 ? 8.445 -13.664 -8.43 1 98.69 78 HIS A N 1
ATOM 552 C CA . HIS A 1 78 ? 9.875 -13.836 -8.633 1 98.69 78 HIS A CA 1
ATOM 553 C C . HIS A 1 78 ? 10.656 -13.555 -7.355 1 98.69 78 HIS A C 1
ATOM 555 O O . HIS A 1 78 ? 11.258 -12.484 -7.211 1 98.69 78 HIS A O 1
ATOM 561 N N . LEU A 1 79 ? 10.789 -14.562 -6.453 1 98.75 79 LEU A N 1
ATOM 562 C CA . LEU A 1 79 ? 11.234 -14.25 -5.098 1 98.75 79 LEU A CA 1
ATOM 563 C C . LEU A 1 79 ? 12.75 -14.414 -4.969 1 98.75 79 LEU A C 1
ATOM 565 O O . LEU A 1 79 ? 13.352 -13.922 -4.016 1 98.75 79 LEU A O 1
ATOM 569 N N . VAL A 1 80 ? 13.367 -15.18 -5.883 1 98.81 80 VAL A N 1
ATOM 570 C CA . VAL A 1 80 ? 14.781 -15.508 -5.727 1 98.81 80 VAL A CA 1
ATOM 571 C C . VAL A 1 80 ? 15.625 -14.57 -6.586 1 98.81 80 VAL A C 1
ATOM 573 O O . VAL A 1 80 ? 15.797 -14.805 -7.785 1 98.81 80 VAL A O 1
ATOM 576 N N . PHE A 1 81 ? 16.188 -13.57 -5.984 1 98.56 81 PHE A N 1
ATOM 577 C CA . PHE A 1 81 ? 17.078 -12.625 -6.656 1 98.56 81 PHE A CA 1
ATOM 578 C C . PHE A 1 81 ? 17.938 -11.883 -5.645 1 98.56 81 PHE A C 1
ATOM 580 O O . PHE A 1 81 ? 17.672 -11.938 -4.438 1 98.56 81 PHE A O 1
ATOM 587 N N . ALA A 1 82 ? 18.969 -11.32 -6.082 1 97.81 82 ALA A N 1
ATOM 588 C CA . ALA A 1 82 ? 19.844 -10.438 -5.309 1 97.81 82 ALA A CA 1
ATOM 589 C C . ALA A 1 82 ? 19.969 -9.07 -5.977 1 97.81 82 ALA A C 1
ATOM 591 O O . ALA A 1 82 ? 19.609 -8.906 -7.148 1 97.81 82 ALA A O 1
ATOM 592 N N . GLY A 1 83 ? 20.406 -8.133 -5.172 1 94.56 83 GLY A N 1
ATOM 593 C CA . GLY A 1 83 ? 20.578 -6.781 -5.68 1 94.56 83 GLY A CA 1
ATOM 594 C C . GLY A 1 83 ? 19.312 -5.957 -5.629 1 94.56 83 GLY A C 1
ATOM 595 O O . GLY A 1 83 ? 18.266 -6.441 -5.188 1 94.56 83 GLY A O 1
ATOM 596 N N . GLU A 1 84 ? 19.406 -4.645 -5.949 1 93.81 84 GLU A N 1
ATOM 597 C CA . GLU A 1 84 ? 18.25 -3.748 -5.977 1 93.81 84 GLU A CA 1
ATOM 598 C C . GLU A 1 84 ? 18.234 -2.916 -7.258 1 93.81 84 GLU A C 1
ATOM 600 O O . GLU A 1 84 ? 19.266 -2.713 -7.891 1 93.81 84 GLU A O 1
ATOM 605 N N . ARG A 1 85 ? 17.078 -2.559 -7.602 1 94.88 85 ARG A N 1
ATOM 606 C CA . ARG A 1 85 ? 16.859 -1.756 -8.797 1 94.88 85 ARG A CA 1
ATOM 607 C C . ARG A 1 85 ? 16.359 -0.359 -8.445 1 94.88 85 ARG A C 1
ATOM 609 O O . ARG A 1 85 ? 15.703 0.296 -9.258 1 94.88 85 ARG A O 1
ATOM 616 N N . ALA A 1 86 ? 16.609 0.11 -7.207 1 94.62 86 ALA A N 1
ATOM 617 C CA . ALA A 1 86 ? 16.109 1.379 -6.691 1 94.62 86 ALA A CA 1
ATOM 618 C C . ALA A 1 86 ? 16.656 2.557 -7.492 1 94.62 86 ALA A C 1
ATOM 620 O O . ALA A 1 86 ? 15.961 3.555 -7.695 1 94.62 86 ALA A O 1
ATOM 621 N N . GLY A 1 87 ? 17.953 2.461 -7.832 1 92.12 87 GLY A N 1
ATOM 622 C CA . GLY A 1 87 ? 18.531 3.506 -8.664 1 92.12 87 GLY A CA 1
ATOM 623 C C . GLY A 1 87 ? 17.828 3.645 -10.008 1 92.12 87 GLY A C 1
ATOM 624 O O . GLY A 1 87 ? 17.531 4.758 -10.445 1 92.12 87 GLY A O 1
ATOM 625 N N . GLU A 1 88 ? 17.609 2.527 -10.633 1 91.69 88 GLU A N 1
ATOM 626 C CA . GLU A 1 88 ? 16.891 2.492 -11.898 1 91.69 88 GLU A CA 1
ATOM 627 C C . GLU A 1 88 ? 15.477 3.061 -11.742 1 91.69 88 GLU A C 1
ATOM 629 O O . GLU A 1 88 ? 15.016 3.83 -12.586 1 91.69 88 GLU A O 1
ATOM 634 N N . PHE A 1 89 ? 14.867 2.701 -10.742 1 93.5 89 PHE A N 1
ATOM 635 C CA . PHE A 1 89 ? 13.531 3.184 -10.422 1 93.5 89 PHE A CA 1
ATOM 636 C C . PHE A 1 89 ? 13.508 4.707 -10.344 1 93.5 89 PHE A C 1
ATOM 638 O O . PHE A 1 89 ? 12.648 5.352 -10.945 1 93.5 89 PHE A O 1
ATOM 645 N N . ALA A 1 90 ? 14.453 5.242 -9.633 1 93 90 ALA A N 1
ATOM 646 C CA . ALA A 1 90 ? 14.523 6.688 -9.438 1 93 90 ALA A CA 1
ATOM 647 C C . ALA A 1 90 ? 14.734 7.41 -10.766 1 93 90 ALA A C 1
ATOM 649 O O . ALA A 1 90 ? 14.117 8.445 -11.023 1 93 90 ALA A O 1
ATOM 650 N N . LEU A 1 91 ? 15.547 6.832 -11.586 1 89.5 91 LEU A N 1
ATOM 651 C CA . LEU A 1 91 ? 15.82 7.43 -12.883 1 89.5 91 LEU A CA 1
ATOM 652 C C . LEU A 1 91 ? 14.578 7.406 -13.766 1 89.5 91 LEU A C 1
ATOM 654 O O . LEU A 1 91 ? 14.273 8.391 -14.445 1 89.5 91 LEU A O 1
ATOM 658 N N . ARG A 1 92 ? 13.867 6.301 -13.711 1 88.62 92 ARG A N 1
ATOM 659 C CA . ARG A 1 92 ? 12.633 6.18 -14.484 1 88.62 92 ARG A CA 1
ATOM 660 C C . ARG A 1 92 ? 11.594 7.191 -14.023 1 88.62 92 ARG A C 1
ATOM 662 O O . ARG A 1 92 ? 10.938 7.84 -14.844 1 88.62 92 ARG A O 1
ATOM 669 N N . CYS A 1 93 ? 11.477 7.332 -12.773 1 87.38 93 CYS A N 1
ATOM 670 C CA . CYS A 1 93 ? 10.5 8.258 -12.211 1 87.38 93 CYS A CA 1
ATOM 671 C C . CYS A 1 93 ? 10.836 9.695 -12.594 1 87.38 93 CYS A C 1
ATOM 673 O O . CYS A 1 93 ? 9.938 10.531 -12.727 1 87.38 93 CYS A O 1
ATOM 675 N N . ALA A 1 94 ? 12.125 9.93 -12.805 1 84.56 94 ALA A N 1
ATOM 676 C CA . ALA A 1 94 ? 12.578 11.266 -13.172 1 84.56 94 ALA A CA 1
ATOM 677 C C . ALA A 1 94 ? 12.383 11.523 -14.664 1 84.56 94 ALA A C 1
ATOM 679 O O . ALA A 1 94 ? 12.734 12.586 -15.172 1 84.56 94 ALA A O 1
ATOM 680 N N . GLY A 1 95 ? 11.828 10.555 -15.336 1 80.75 95 GLY A N 1
ATOM 681 C CA . GLY A 1 95 ? 11.484 10.734 -16.734 1 80.75 95 GLY A CA 1
ATOM 682 C C . GLY A 1 95 ? 12.617 10.383 -17.688 1 80.75 95 GLY A C 1
ATOM 683 O O . GLY A 1 95 ? 12.602 10.766 -18.859 1 80.75 95 GLY A O 1
ATOM 684 N N . ARG A 1 96 ? 13.547 9.742 -17.125 1 78.38 96 ARG A N 1
ATOM 685 C CA . ARG A 1 96 ? 14.633 9.32 -18.016 1 78.38 96 ARG A CA 1
ATOM 686 C C . ARG A 1 96 ? 14.164 8.227 -18.953 1 78.38 96 ARG A C 1
ATOM 688 O O . ARG A 1 96 ? 13.359 7.371 -18.594 1 78.38 96 ARG A O 1
ATOM 695 N N . THR A 1 97 ? 14.562 8.406 -20.188 1 70.56 97 THR A N 1
ATOM 696 C CA . THR A 1 97 ? 14.164 7.453 -21.219 1 70.56 97 THR A CA 1
ATOM 697 C C . THR A 1 97 ? 14.711 6.062 -20.906 1 70.56 97 THR A C 1
ATOM 699 O O . THR A 1 97 ? 15.625 5.918 -20.094 1 70.56 97 THR A O 1
ATOM 702 N N . TYR A 1 98 ? 14.008 5.109 -21.516 1 65.31 98 TYR A N 1
ATOM 703 C CA . TYR A 1 98 ? 14.477 3.734 -21.375 1 65.31 98 TYR A CA 1
ATOM 704 C C . TYR A 1 98 ? 15.953 3.625 -21.75 1 65.31 98 TYR A C 1
ATOM 706 O O . TYR A 1 98 ? 16.719 2.951 -21.078 1 65.31 98 TYR A O 1
ATOM 714 N N . LEU A 1 99 ? 16.219 4.262 -22.766 1 63.06 99 LEU A N 1
ATOM 715 C CA . LEU A 1 99 ? 17.594 4.23 -23.25 1 63.06 99 LEU A CA 1
ATOM 716 C C . LEU A 1 99 ? 18.547 4.77 -22.188 1 63.06 99 LEU A C 1
ATOM 718 O O . LEU A 1 99 ? 19.609 4.184 -21.953 1 63.06 99 LEU A O 1
ATOM 722 N N . GLN A 1 100 ? 18.141 5.785 -21.547 1 69.06 100 GLN A N 1
ATOM 723 C CA . GLN A 1 100 ? 18.969 6.375 -20.5 1 69.06 100 GLN A CA 1
ATOM 724 C C . GLN A 1 100 ? 19.109 5.43 -19.312 1 69.06 100 GLN A C 1
ATOM 726 O O . GLN A 1 100 ? 20.203 5.277 -18.766 1 69.06 100 GLN A O 1
ATOM 731 N N . VAL A 1 101 ? 18.094 4.836 -19.078 1 72.31 101 VAL A N 1
ATOM 732 C CA . VAL A 1 101 ? 18.109 3.891 -17.969 1 72.31 101 VAL A CA 1
ATOM 733 C C . VAL A 1 101 ? 18.984 2.686 -18.328 1 72.31 101 VAL A C 1
ATOM 735 O O . VAL A 1 101 ? 19.781 2.223 -17.5 1 72.31 101 VAL A O 1
ATOM 738 N N . ALA A 1 102 ? 18.828 2.164 -19.547 1 67.38 102 ALA A N 1
ATOM 739 C CA . ALA A 1 102 ? 19.641 1.046 -20.031 1 67.38 102 ALA A CA 1
ATOM 740 C C . ALA A 1 102 ? 21.125 1.388 -20 1 67.38 102 ALA A C 1
ATOM 742 O O . ALA A 1 102 ? 21.953 0.568 -19.594 1 67.38 102 ALA A O 1
ATOM 743 N N . LEU A 1 103 ? 21.359 2.582 -20.422 1 61.03 103 LEU A N 1
ATOM 744 C CA . LEU A 1 103 ? 22.75 3.037 -20.5 1 61.03 103 LEU A CA 1
ATOM 745 C C . LEU A 1 103 ? 23.344 3.176 -19.094 1 61.03 103 LEU A C 1
ATOM 747 O O . LEU A 1 103 ? 24.547 3.096 -18.922 1 61.03 103 LEU A O 1
ATOM 751 N N . SER A 1 104 ? 22.516 3.277 -18.312 1 61.72 104 SER A N 1
ATOM 752 C CA . SER A 1 104 ? 22.984 3.393 -16.938 1 61.72 104 SER A CA 1
ATOM 753 C C . SER A 1 104 ? 23.188 2.02 -16.312 1 61.72 104 SER A C 1
ATOM 755 O O . SER A 1 104 ? 23.531 1.916 -15.125 1 61.72 104 SER A O 1
ATOM 757 N N . GLY A 1 105 ? 23.094 1.098 -17.25 1 63.34 105 GLY A N 1
ATOM 758 C CA . GLY A 1 105 ? 23.312 -0.268 -16.797 1 63.34 105 GLY A CA 1
ATOM 759 C C . GLY A 1 105 ? 22.109 -0.875 -16.094 1 63.34 105 GLY A C 1
ATOM 760 O O . GLY A 1 105 ? 22.25 -1.808 -15.305 1 63.34 105 GLY A O 1
ATOM 761 N N . GLY A 1 106 ? 21.062 -0.388 -16.359 1 70.44 106 GLY A N 1
ATOM 762 C CA . GLY A 1 106 ? 19.875 -0.869 -15.672 1 70.44 106 GLY A CA 1
ATOM 763 C C . GLY A 1 106 ? 19.172 -2.008 -16.391 1 70.44 106 GLY A C 1
ATOM 764 O O . GLY A 1 106 ? 19.766 -2.635 -17.281 1 70.44 106 GLY A O 1
ATOM 765 N N . GLY A 1 107 ? 18.125 -2.553 -15.828 1 85.75 107 GLY A N 1
ATOM 766 C CA . GLY A 1 107 ? 17.328 -3.623 -16.406 1 85.75 107 GLY A CA 1
ATOM 767 C C . GLY A 1 107 ? 17.594 -4.977 -15.773 1 85.75 107 GLY A C 1
ATOM 768 O O . GLY A 1 107 ? 18.234 -5.059 -14.719 1 85.75 107 GLY A O 1
ATOM 769 N N . ILE A 1 108 ? 17.188 -5.965 -16.391 1 90.31 108 ILE A N 1
ATOM 770 C CA . ILE A 1 108 ? 17.25 -7.32 -15.844 1 90.31 108 ILE A CA 1
ATOM 771 C C . ILE A 1 108 ? 18.703 -7.781 -15.766 1 90.31 108 ILE A C 1
ATOM 773 O O . ILE A 1 108 ? 19.031 -8.656 -14.969 1 90.31 108 ILE A O 1
ATOM 777 N N . ALA A 1 109 ? 19.578 -7.176 -16.562 1 90.75 109 ALA A N 1
ATOM 778 C CA . ALA A 1 109 ? 20.984 -7.547 -16.562 1 90.75 109 ALA A CA 1
ATOM 779 C C . ALA A 1 109 ? 21.625 -7.273 -15.211 1 90.75 109 ALA A C 1
ATOM 781 O O . ALA A 1 109 ? 22.516 -8.016 -14.773 1 90.75 109 ALA A O 1
ATOM 782 N N . VAL A 1 110 ? 21.203 -6.223 -14.555 1 92.25 110 VAL A N 1
ATOM 783 C CA . VAL A 1 110 ? 21.734 -5.895 -13.234 1 92.25 110 VAL A CA 1
ATOM 784 C C . VAL A 1 110 ? 21.312 -6.965 -12.227 1 92.25 110 VAL A C 1
ATOM 786 O O . VAL A 1 110 ? 22.141 -7.48 -11.484 1 92.25 110 VAL A O 1
ATOM 789 N N . THR A 1 111 ? 20.062 -7.273 -12.227 1 96.44 111 THR A N 1
ATOM 790 C CA . THR A 1 111 ? 19.562 -8.305 -11.328 1 96.44 111 THR A CA 1
ATOM 791 C C . THR A 1 111 ? 20.234 -9.641 -11.602 1 96.44 111 THR A C 1
ATOM 793 O O . THR A 1 111 ? 20.594 -10.367 -10.672 1 96.44 111 THR A O 1
ATOM 796 N N . THR A 1 112 ? 20.406 -9.93 -12.906 1 96.81 112 THR A N 1
ATOM 797 C CA . THR A 1 112 ? 21.047 -11.188 -13.289 1 96.81 112 THR A CA 1
ATOM 798 C C . THR A 1 112 ? 22.469 -11.258 -12.766 1 96.81 112 THR A C 1
ATOM 800 O O . THR A 1 112 ? 22.875 -12.25 -12.164 1 96.81 112 THR A O 1
ATOM 803 N N . ARG A 1 113 ? 23.234 -10.195 -12.977 1 96.38 113 ARG A N 1
ATOM 804 C CA . ARG A 1 113 ? 24.625 -10.148 -12.531 1 96.38 113 ARG A CA 1
ATOM 805 C C . ARG A 1 113 ? 24.719 -10.312 -11.023 1 96.38 113 ARG A C 1
ATOM 807 O O . ARG A 1 113 ? 25.531 -11.109 -10.531 1 96.38 113 ARG A O 1
ATOM 814 N N . GLU A 1 114 ? 23.875 -9.609 -10.289 1 97.5 114 GLU A N 1
ATOM 815 C CA . GLU A 1 114 ? 23.891 -9.664 -8.836 1 97.5 114 GLU A CA 1
ATOM 816 C C . GLU A 1 114 ? 23.438 -11.023 -8.32 1 97.5 114 GLU A C 1
ATOM 818 O O . GLU A 1 114 ? 23.984 -11.531 -7.332 1 97.5 114 GLU A O 1
ATOM 823 N N . THR A 1 115 ? 22.484 -11.609 -8.977 1 98.56 115 THR A N 1
ATOM 824 C CA . THR A 1 115 ? 21.969 -12.914 -8.57 1 98.56 115 THR A CA 1
ATOM 825 C C . THR A 1 115 ? 23 -14.008 -8.82 1 98.56 115 THR A C 1
ATOM 827 O O . THR A 1 115 ? 23.234 -14.859 -7.961 1 98.56 115 THR A O 1
ATOM 830 N N . ARG A 1 116 ? 23.656 -13.977 -10.008 1 98.25 116 ARG A N 1
ATOM 831 C CA . ARG A 1 116 ? 24.703 -14.938 -10.328 1 98.25 11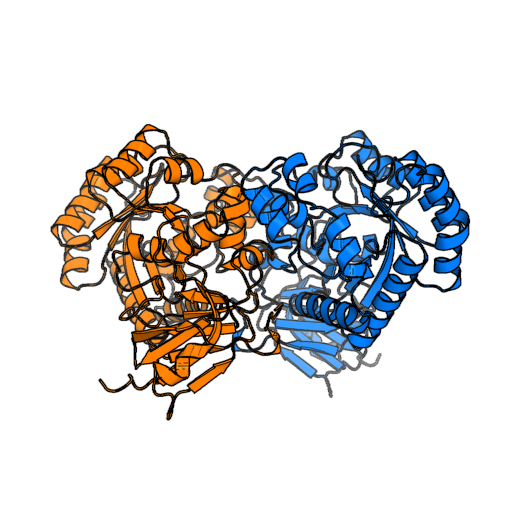6 ARG A CA 1
ATOM 832 C C . ARG A 1 116 ? 25.844 -14.859 -9.312 1 98.25 116 ARG A C 1
ATOM 834 O O . ARG A 1 116 ? 26.453 -15.883 -8.969 1 98.25 116 ARG A O 1
ATOM 841 N N . ALA A 1 117 ? 26.078 -13.688 -8.812 1 98.38 117 ALA A N 1
ATOM 842 C CA . ALA A 1 117 ? 27.25 -13.445 -7.961 1 98.38 117 ALA A CA 1
ATOM 843 C C . ALA A 1 117 ? 26.938 -13.773 -6.5 1 98.38 117 ALA A C 1
ATOM 845 O O . ALA A 1 117 ? 27.844 -14.031 -5.711 1 98.38 117 ALA A O 1
ATOM 846 N N . ALA A 1 118 ? 25.688 -13.789 -6.098 1 98.56 118 ALA A N 1
ATOM 847 C CA . ALA A 1 118 ? 25.297 -13.938 -4.699 1 98.56 118 ALA A CA 1
ATOM 848 C C . ALA A 1 118 ? 25.406 -15.391 -4.25 1 98.56 118 ALA A C 1
ATOM 850 O O . ALA A 1 118 ? 25.031 -16.312 -4.996 1 98.56 118 ALA A O 1
ATOM 851 N N . PRO A 1 119 ? 25.859 -15.633 -3.004 1 98.5 119 PRO A N 1
ATOM 852 C CA . PRO A 1 119 ? 25.844 -17 -2.467 1 98.5 119 PRO A CA 1
ATOM 853 C C . PRO A 1 119 ? 24.422 -17.531 -2.256 1 98.5 119 PRO A C 1
ATOM 855 O O . PRO A 1 119 ? 23.5 -16.766 -2.023 1 98.5 119 PRO A O 1
ATOM 858 N N . ASP A 1 120 ? 24.344 -18.844 -2.314 1 98.69 120 ASP A N 1
ATOM 859 C CA . ASP A 1 120 ? 23.047 -19.5 -2.172 1 98.69 120 ASP A CA 1
ATOM 860 C C . ASP A 1 120 ? 22.375 -19.109 -0.857 1 98.69 120 ASP A C 1
ATOM 862 O O . ASP A 1 120 ? 21.156 -18.891 -0.815 1 98.69 120 ASP A O 1
ATOM 866 N N . GLU A 1 121 ? 23.172 -19 0.14 1 98.31 121 GLU A N 1
ATOM 867 C CA . GLU A 1 121 ? 22.641 -18.688 1.462 1 98.31 121 GLU A CA 1
ATOM 868 C C . GLU A 1 121 ? 21.984 -17.312 1.487 1 98.31 121 GLU A C 1
ATOM 870 O O . GLU A 1 121 ? 20.953 -17.125 2.113 1 98.31 121 GLU A O 1
ATOM 875 N N . GLN A 1 122 ? 22.609 -16.422 0.809 1 98 122 GLN A N 1
ATOM 876 C CA . GLN A 1 122 ? 22.078 -15.062 0.729 1 98 122 GLN A CA 1
ATOM 877 C C . GLN A 1 122 ? 20.766 -15.031 -0.062 1 98 122 GLN A C 1
ATOM 879 O O . GLN A 1 122 ? 19.797 -14.383 0.347 1 98 122 GLN A O 1
ATOM 884 N N . LEU A 1 123 ? 20.75 -15.695 -1.203 1 98.75 123 LEU A N 1
ATOM 885 C CA . LEU A 1 123 ? 19.547 -15.758 -2.025 1 98.75 123 LEU A CA 1
ATOM 886 C C . LEU A 1 123 ? 18.391 -16.406 -1.257 1 98.75 123 LEU A C 1
ATOM 888 O O . LEU A 1 123 ? 17.266 -15.906 -1.294 1 98.75 123 LEU A O 1
ATOM 892 N N . LEU A 1 124 ? 18.703 -17.469 -0.54 1 98.75 124 LEU A N 1
ATOM 893 C CA . LEU A 1 124 ? 17.688 -18.188 0.216 1 98.75 124 LEU A CA 1
ATOM 894 C C . LEU A 1 124 ? 17.141 -17.312 1.342 1 98.75 124 LEU A C 1
ATOM 896 O O . LEU A 1 124 ? 15.922 -17.25 1.538 1 98.75 124 LEU A O 1
ATOM 900 N N . ALA A 1 125 ? 18 -16.672 2.074 1 97.81 125 ALA A N 1
ATOM 901 C CA . ALA A 1 125 ? 17.578 -15.836 3.191 1 97.81 125 ALA A CA 1
ATOM 902 C C . ALA A 1 125 ? 16.688 -14.695 2.713 1 97.81 125 ALA A C 1
ATOM 904 O O . ALA A 1 125 ? 15.672 -14.383 3.34 1 97.81 125 ALA A O 1
ATOM 905 N N . ALA A 1 126 ? 17.078 -14.078 1.612 1 97.75 126 ALA A N 1
ATOM 906 C CA . ALA A 1 126 ? 16.297 -12.977 1.063 1 97.75 126 ALA A CA 1
ATOM 907 C C . ALA A 1 126 ? 14.93 -13.453 0.572 1 97.75 126 ALA A C 1
ATOM 909 O O . ALA A 1 126 ? 13.906 -12.812 0.824 1 97.75 126 ALA A O 1
ATOM 910 N N . ALA A 1 127 ? 14.93 -14.555 -0.135 1 98.56 127 ALA A N 1
ATOM 911 C CA . ALA A 1 127 ? 13.68 -15.117 -0.63 1 98.56 127 ALA A CA 1
ATOM 912 C C . ALA A 1 127 ? 12.75 -15.492 0.523 1 98.56 127 ALA A C 1
ATOM 914 O O . ALA A 1 127 ? 11.539 -15.273 0.452 1 98.56 127 ALA A O 1
ATOM 915 N N . ALA A 1 128 ? 13.328 -16.047 1.573 1 98.25 128 ALA A N 1
ATOM 916 C CA . ALA A 1 128 ? 12.547 -16.438 2.742 1 98.25 128 ALA A CA 1
ATOM 917 C C . ALA A 1 128 ? 11.93 -15.219 3.416 1 98.25 128 ALA A C 1
ATOM 919 O O . ALA A 1 128 ? 10.773 -15.258 3.844 1 98.25 128 ALA A O 1
ATOM 920 N N . ALA A 1 129 ? 12.656 -14.188 3.535 1 96.94 129 ALA A N 1
ATOM 921 C CA . ALA A 1 129 ? 12.141 -12.961 4.133 1 96.94 129 ALA A CA 1
ATOM 922 C C . ALA A 1 129 ? 10.961 -12.414 3.334 1 96.94 129 ALA A C 1
ATOM 924 O O . ALA A 1 129 ? 9.945 -12.016 3.91 1 96.94 129 ALA A O 1
ATOM 925 N N . ARG A 1 130 ? 11.102 -12.391 2.014 1 97.88 130 ARG A N 1
ATOM 926 C CA . ARG A 1 130 ? 10.023 -11.938 1.145 1 97.88 130 ARG A CA 1
ATOM 927 C C . ARG A 1 130 ? 8.797 -12.828 1.286 1 97.88 130 ARG A C 1
ATOM 929 O O . ARG A 1 130 ? 7.668 -12.336 1.371 1 97.88 130 ARG A O 1
ATOM 936 N N . ALA A 1 131 ? 9.008 -14.125 1.324 1 98.56 131 ALA A N 1
ATOM 937 C CA . ALA A 1 131 ? 7.906 -15.078 1.482 1 98.56 131 ALA A CA 1
ATOM 938 C C . ALA A 1 131 ? 7.195 -14.875 2.818 1 98.56 131 ALA A C 1
ATOM 940 O O . ALA A 1 131 ? 5.965 -14.898 2.883 1 98.56 131 ALA A O 1
ATOM 941 N N . ARG A 1 132 ? 7.941 -14.688 3.875 1 97.69 132 ARG A N 1
ATOM 942 C CA . ARG A 1 132 ? 7.355 -14.508 5.199 1 97.69 132 ARG A CA 1
ATOM 943 C C . ARG A 1 132 ? 6.5 -13.242 5.25 1 97.69 132 ARG A C 1
ATOM 945 O O . ARG A 1 132 ? 5.465 -13.211 5.918 1 97.69 132 ARG A O 1
ATOM 952 N N . ARG A 1 133 ? 6.918 -12.195 4.555 1 97.12 133 ARG A N 1
ATOM 953 C CA . ARG A 1 133 ? 6.109 -10.984 4.488 1 97.12 133 ARG A CA 1
ATOM 954 C C . ARG A 1 133 ? 4.797 -11.242 3.756 1 97.12 133 ARG A C 1
ATOM 956 O O . ARG A 1 133 ? 3.754 -10.703 4.137 1 97.12 133 ARG A O 1
ATOM 963 N N . LEU A 1 134 ? 4.863 -12.039 2.711 1 98.56 134 LEU A N 1
ATOM 964 C CA . LEU A 1 134 ? 3.646 -12.391 1.989 1 98.56 134 LEU A CA 1
ATOM 965 C C . LEU A 1 134 ? 2.74 -13.266 2.848 1 98.56 134 LEU A C 1
ATOM 967 O O . LEU A 1 134 ? 1.524 -13.062 2.885 1 98.56 134 LEU A O 1
ATOM 971 N N . ILE A 1 135 ? 3.34 -14.211 3.572 1 98.56 135 ILE A N 1
ATOM 972 C CA . ILE A 1 135 ? 2.586 -15.078 4.469 1 98.56 135 ILE A CA 1
ATOM 973 C C . ILE A 1 135 ? 1.885 -14.234 5.531 1 98.56 135 ILE A C 1
ATOM 975 O O . ILE A 1 135 ? 0.7 -14.438 5.812 1 98.56 135 ILE A O 1
ATOM 979 N N . ALA A 1 136 ? 2.549 -13.25 6.055 1 97.44 136 ALA A N 1
ATOM 980 C CA . ALA A 1 136 ? 2.004 -12.383 7.098 1 97.44 136 ALA A CA 1
ATOM 981 C C . ALA A 1 136 ? 0.815 -11.586 6.574 1 97.44 136 ALA A C 1
ATOM 983 O O . ALA A 1 136 ? 0.048 -11.016 7.359 1 97.44 136 ALA A O 1
ATOM 984 N N . GLN A 1 137 ? 0.697 -11.578 5.293 1 97.88 137 GLN A N 1
ATOM 985 C CA . GLN A 1 137 ? -0.41 -10.844 4.691 1 97.88 137 GLN A CA 1
ATOM 986 C C . GLN A 1 137 ? -1.47 -11.797 4.141 1 97.88 137 GLN A C 1
ATOM 988 O O . GLN A 1 137 ? -2.322 -11.391 3.348 1 97.88 137 GLN A O 1
ATOM 993 N N . GLY A 1 138 ? -1.394 -13.07 4.438 1 98.62 138 GLY A N 1
ATOM 994 C CA . GLY A 1 138 ? -2.49 -13.992 4.172 1 98.62 138 GLY A CA 1
ATOM 995 C C . GLY A 1 138 ? -2.205 -14.945 3.029 1 98.62 138 GLY A C 1
ATOM 996 O O . GLY A 1 138 ? -3.057 -15.758 2.664 1 98.62 138 GLY A O 1
ATOM 997 N N . VAL A 1 139 ? -1 -14.875 2.467 1 98.88 139 VAL A N 1
ATOM 998 C CA . VAL A 1 139 ? -0.658 -15.766 1.365 1 98.88 139 VAL A CA 1
ATOM 999 C C . VAL A 1 139 ? -0.24 -17.125 1.915 1 98.88 139 VAL A C 1
ATOM 1001 O O . VAL A 1 139 ? 0.608 -17.203 2.807 1 98.88 139 VAL A O 1
ATOM 1004 N N . THR A 1 140 ? -0.85 -18.188 1.39 1 98.88 140 THR A N 1
ATOM 1005 C CA . THR A 1 140 ? -0.534 -19.516 1.88 1 98.88 140 THR A CA 1
ATOM 1006 C C . THR A 1 140 ? 0.097 -20.359 0.777 1 98.88 140 THR A C 1
ATOM 1008 O O . THR A 1 140 ? 0.645 -21.438 1.045 1 98.88 140 THR A O 1
ATOM 1011 N N . THR A 1 141 ? -0.031 -19.922 -0.416 1 98.88 141 THR A N 1
ATOM 1012 C CA . THR A 1 141 ? 0.562 -20.609 -1.56 1 98.88 141 THR A CA 1
ATOM 1013 C C . THR A 1 141 ? 1.254 -19.609 -2.486 1 98.88 141 THR A C 1
ATOM 1015 O O . THR A 1 141 ? 0.698 -18.562 -2.801 1 98.88 141 THR A O 1
ATOM 1018 N N . LEU A 1 142 ? 2.51 -19.969 -2.865 1 98.88 142 LEU A N 1
ATOM 1019 C CA . LEU A 1 142 ? 3.312 -19.109 -3.73 1 98.88 142 LEU A CA 1
ATOM 1020 C C . LEU A 1 142 ? 3.836 -19.891 -4.93 1 98.88 142 LEU A C 1
ATOM 1022 O O . LEU A 1 142 ? 4.43 -20.969 -4.773 1 98.88 142 LEU A O 1
ATOM 1026 N N . GLU A 1 143 ? 3.506 -19.406 -6.125 1 98.94 143 GLU A N 1
ATOM 1027 C CA . GLU A 1 143 ? 4.305 -19.797 -7.285 1 98.94 143 GLU A CA 1
ATOM 1028 C C . GLU A 1 143 ? 5.574 -18.953 -7.387 1 98.94 143 GLU A C 1
ATOM 1030 O O . GLU A 1 143 ? 5.516 -17.719 -7.332 1 98.94 143 GLU A O 1
ATOM 1035 N N . VAL A 1 144 ? 6.746 -19.562 -7.438 1 98.94 144 VAL A N 1
ATOM 1036 C CA . VAL A 1 144 ? 8.031 -18.859 -7.434 1 98.94 144 VAL A CA 1
ATOM 1037 C C . VAL A 1 144 ? 8.812 -19.219 -8.695 1 98.94 144 VAL A C 1
ATOM 1039 O O . VAL A 1 144 ? 9.078 -20.391 -8.969 1 98.94 144 VAL A O 1
ATOM 1042 N N . LYS A 1 145 ? 9.172 -18.234 -9.445 1 98.88 145 LYS A N 1
ATOM 1043 C CA . LYS A 1 145 ? 9.852 -18.422 -10.719 1 98.88 145 LYS A CA 1
ATOM 1044 C C . LYS A 1 145 ? 11.352 -18.219 -10.578 1 98.88 145 LYS A C 1
ATOM 1046 O O . LYS A 1 145 ? 11.805 -17.344 -9.828 1 98.88 145 LYS A O 1
ATOM 1051 N N . SER A 1 146 ? 12.102 -19.062 -11.32 1 98.75 146 SER A N 1
ATOM 1052 C CA . SER A 1 146 ? 13.477 -18.688 -11.641 1 98.75 146 SER A CA 1
ATOM 1053 C C . SER A 1 146 ? 13.523 -17.547 -12.656 1 98.75 146 SER A C 1
ATOM 1055 O O . SER A 1 146 ? 12.609 -16.719 -12.711 1 98.75 146 SER A O 1
ATOM 1057 N N . GLY A 1 147 ? 14.562 -17.453 -13.383 1 98.06 147 GLY A N 1
ATOM 1058 C CA . GLY A 1 147 ? 14.523 -16.531 -14.5 1 98.06 147 GLY A CA 1
ATOM 1059 C C . GLY A 1 147 ? 15.5 -15.375 -14.352 1 98.06 147 GLY A C 1
ATOM 1060 O O . GLY A 1 147 ? 15.594 -14.516 -15.234 1 98.06 147 GLY A O 1
ATOM 1061 N N . TYR A 1 148 ? 16.312 -15.391 -13.273 1 98.19 148 TYR A N 1
ATOM 1062 C CA . TYR A 1 148 ? 17.312 -14.336 -13.133 1 98.19 148 TYR A CA 1
ATOM 1063 C C . TYR A 1 148 ? 18.719 -14.891 -13.289 1 98.19 148 TYR A C 1
ATOM 1065 O O . TYR A 1 148 ? 19.703 -14.156 -13.148 1 98.19 148 TYR A O 1
ATOM 1073 N N . GLY A 1 149 ? 18.828 -16.203 -13.508 1 97.94 149 GLY A N 1
ATOM 1074 C CA . GLY A 1 149 ? 20.109 -16.781 -13.906 1 97.94 149 GLY A CA 1
ATOM 1075 C C . GLY A 1 149 ? 20.375 -16.672 -15.398 1 97.94 149 GLY A C 1
ATOM 1076 O O . GLY A 1 149 ? 21.484 -16.328 -15.797 1 97.94 149 GLY A O 1
ATOM 1077 N N . LEU A 1 150 ? 19.531 -17.031 -16.25 1 96.88 150 LEU A N 1
ATOM 1078 C CA . LEU A 1 150 ? 19.422 -16.828 -17.703 1 96.88 150 LEU A CA 1
ATOM 1079 C C . LEU A 1 150 ? 20.25 -17.859 -18.453 1 96.88 150 LEU A C 1
ATOM 1081 O O . LEU A 1 150 ? 20.234 -17.891 -19.688 1 96.88 150 LEU A O 1
ATOM 1085 N N . ASP A 1 151 ? 21.016 -18.625 -17.828 1 95.12 151 ASP A N 1
ATOM 1086 C CA . ASP A 1 151 ? 21.656 -19.766 -18.469 1 95.12 151 ASP A CA 1
ATOM 1087 C C . ASP A 1 151 ? 21.375 -21.062 -17.703 1 95.12 151 ASP A C 1
ATOM 1089 O O . ASP A 1 151 ? 20.812 -21.031 -16.609 1 95.12 151 ASP A O 1
ATOM 1093 N N . ALA A 1 152 ? 21.766 -22.172 -18.297 1 96.88 152 ALA A N 1
ATOM 1094 C CA . ALA A 1 152 ? 21.312 -23.484 -17.797 1 96.88 152 ALA A CA 1
ATOM 1095 C C . ALA A 1 152 ? 21.828 -23.734 -16.391 1 96.88 152 ALA A C 1
ATOM 1097 O O . ALA A 1 152 ? 21.062 -24.047 -15.484 1 96.88 152 ALA A O 1
ATOM 1098 N N . PRO A 1 153 ? 23.172 -23.609 -16.078 1 97.62 153 PRO A N 1
ATOM 1099 C CA . PRO A 1 153 ? 23.656 -23.891 -14.727 1 97.62 153 PRO A CA 1
ATOM 1100 C C . PRO A 1 153 ? 23 -23 -13.672 1 97.62 153 PRO A C 1
ATOM 1102 O O . PRO A 1 153 ? 22.641 -23.484 -12.594 1 97.62 153 PRO A O 1
ATOM 1105 N N . GLU A 1 154 ? 22.828 -21.734 -13.992 1 98.31 154 GLU A N 1
ATOM 1106 C CA . GLU A 1 154 ? 22.281 -20.797 -13.023 1 98.31 154 GLU A CA 1
ATOM 1107 C C . GLU A 1 154 ? 20.781 -21.016 -12.82 1 98.31 154 GLU A C 1
ATOM 1109 O O . GLU A 1 154 ? 20.266 -20.859 -11.711 1 98.31 154 GLU A O 1
ATOM 1114 N N . GLU A 1 155 ? 20.062 -21.281 -13.883 1 98.75 155 GLU A N 1
ATOM 1115 C CA . GLU A 1 155 ? 18.641 -21.547 -13.734 1 98.75 155 GLU A CA 1
ATOM 1116 C C . GLU A 1 155 ? 18.391 -22.797 -12.906 1 98.75 155 GLU A C 1
ATOM 1118 O O . GLU A 1 155 ? 17.469 -22.828 -12.086 1 98.75 155 GLU A O 1
ATOM 1123 N N . LEU A 1 156 ? 19.188 -23.844 -13.156 1 98.81 156 LEU A N 1
ATOM 1124 C CA . LEU A 1 156 ? 19.094 -25.047 -12.328 1 98.81 156 LEU A CA 1
ATOM 1125 C C . LEU A 1 156 ? 19.391 -24.734 -10.867 1 98.81 156 LEU A C 1
ATOM 1127 O O . LEU A 1 156 ? 18.688 -25.203 -9.977 1 98.81 156 LEU A O 1
ATOM 1131 N N . ARG A 1 157 ? 20.391 -23.922 -10.664 1 98.81 157 ARG A N 1
ATOM 1132 C CA . ARG A 1 157 ? 20.766 -23.484 -9.32 1 98.81 157 ARG A CA 1
ATOM 1133 C C . ARG A 1 157 ? 19.594 -22.75 -8.656 1 98.81 157 ARG A C 1
ATOM 1135 O O . ARG A 1 157 ? 19.234 -23.062 -7.52 1 98.81 157 ARG A O 1
ATOM 1142 N N . LEU A 1 158 ? 18.984 -21.859 -9.305 1 98.94 158 LEU A N 1
ATOM 1143 C CA . LEU A 1 158 ? 17.875 -21.062 -8.758 1 98.94 158 LEU A CA 1
ATOM 1144 C C . LEU A 1 158 ? 16.688 -21.953 -8.43 1 98.94 158 LEU A C 1
ATOM 1146 O O . LEU A 1 158 ? 16.031 -21.766 -7.402 1 98.94 158 LEU A O 1
ATOM 1150 N N . LEU A 1 159 ? 16.375 -22.891 -9.289 1 98.94 159 LEU A N 1
ATOM 1151 C CA . LEU A 1 159 ? 15.266 -23.797 -9.023 1 98.94 159 LEU A CA 1
ATOM 1152 C C . LEU A 1 159 ? 15.531 -24.641 -7.773 1 98.94 159 LEU A C 1
ATOM 1154 O O . LEU A 1 159 ? 14.617 -24.922 -7 1 98.94 159 LEU A O 1
ATOM 1158 N N . ARG A 1 160 ? 16.766 -25.062 -7.598 1 98.81 160 ARG A N 1
ATOM 1159 C CA . ARG A 1 160 ? 17.109 -25.781 -6.379 1 98.81 160 ARG A CA 1
ATOM 1160 C C . ARG A 1 160 ? 16.938 -24.906 -5.148 1 98.81 160 ARG A C 1
ATOM 1162 O O . ARG A 1 160 ? 16.5 -25.375 -4.098 1 98.81 160 ARG A O 1
ATOM 1169 N N . ILE A 1 161 ? 17.266 -23.625 -5.234 1 98.88 161 ILE A N 1
ATOM 1170 C CA . ILE A 1 161 ? 17.062 -22.688 -4.137 1 98.88 161 ILE A CA 1
ATOM 1171 C C . ILE A 1 161 ? 15.578 -22.516 -3.857 1 98.88 161 ILE A C 1
ATOM 1173 O O . ILE A 1 161 ? 15.164 -22.391 -2.703 1 98.88 161 ILE A O 1
ATOM 1177 N N . VAL A 1 162 ? 14.727 -22.547 -4.891 1 98.88 162 VAL A N 1
ATOM 1178 C CA . VAL A 1 162 ? 13.281 -22.484 -4.703 1 98.88 162 VAL A CA 1
ATOM 1179 C C . VAL A 1 162 ? 12.812 -23.672 -3.865 1 98.88 162 VAL A C 1
ATOM 1181 O O . VAL A 1 162 ? 11.969 -23.516 -2.982 1 98.88 162 VAL A O 1
ATOM 1184 N N . HIS A 1 163 ? 13.367 -24.828 -4.148 1 98.62 163 HIS A N 1
ATOM 1185 C CA . HIS A 1 163 ? 13.039 -26 -3.348 1 98.62 163 HIS A CA 1
ATOM 1186 C C . HIS A 1 163 ? 13.5 -25.828 -1.905 1 98.62 163 HIS A C 1
ATOM 1188 O O . HIS A 1 163 ? 12.781 -26.203 -0.972 1 98.62 163 HIS A O 1
ATOM 1194 N N . GLN A 1 164 ? 14.711 -25.297 -1.755 1 98.69 164 GLN A N 1
ATOM 1195 C CA . GLN A 1 164 ? 15.219 -25.031 -0.414 1 98.69 164 GLN A CA 1
ATOM 1196 C C . GLN A 1 164 ? 14.336 -24.047 0.332 1 98.69 164 GLN A C 1
ATOM 1198 O O . GLN A 1 164 ? 14.18 -24.141 1.552 1 98.69 164 GLN A O 1
ATOM 1203 N N . LEU A 1 165 ? 13.75 -23.078 -0.402 1 98.62 165 LEU A N 1
ATOM 1204 C CA . LEU A 1 165 ? 12.836 -22.109 0.188 1 98.62 165 LEU A CA 1
ATOM 1205 C C . LEU A 1 165 ? 11.648 -22.812 0.838 1 98.62 165 LEU A C 1
ATOM 1207 O O . LEU A 1 165 ? 11.25 -22.453 1.95 1 98.62 165 LEU A O 1
ATOM 1211 N N . GLY A 1 166 ? 11.086 -23.75 0.125 1 97.06 166 GLY A N 1
ATOM 1212 C CA . GLY A 1 166 ? 10 -24.531 0.703 1 97.06 166 GLY A CA 1
ATOM 1213 C C . GLY A 1 166 ? 10.359 -25.156 2.037 1 97.06 166 GLY A C 1
ATOM 1214 O O . GLY A 1 166 ? 9.57 -25.094 2.984 1 97.06 166 GLY A O 1
ATOM 1215 N N . ARG A 1 167 ? 11.516 -25.656 2.135 1 96.94 167 ARG A N 1
ATOM 1216 C CA . ARG A 1 167 ? 11.984 -26.297 3.357 1 96.94 167 ARG A CA 1
ATOM 1217 C C . ARG A 1 167 ? 12.258 -25.266 4.445 1 96.94 167 ARG A C 1
ATOM 1219 O O . ARG A 1 167 ? 11.922 -25.484 5.613 1 96.94 167 ARG A O 1
ATOM 1226 N N . ALA A 1 168 ? 12.828 -24.188 3.988 1 97.62 168 ALA A N 1
ATOM 1227 C CA . ALA A 1 168 ? 13.195 -23.141 4.93 1 97.62 168 ALA A CA 1
ATOM 1228 C C . ALA A 1 168 ? 11.953 -22.547 5.59 1 97.62 168 ALA A C 1
ATOM 1230 O O . ALA A 1 168 ? 12.008 -22.078 6.73 1 97.62 168 ALA A O 1
ATOM 1231 N N . LEU A 1 169 ? 10.82 -22.578 4.957 1 97.62 169 LEU A N 1
ATOM 1232 C CA . LEU A 1 169 ? 9.586 -22 5.469 1 97.62 169 LEU A CA 1
ATOM 1233 C C . LEU A 1 169 ? 8.867 -23 6.387 1 97.62 169 LEU A C 1
ATOM 1235 O O . LEU A 1 169 ? 7.867 -22.641 7.02 1 97.62 169 LEU A O 1
ATOM 1239 N N . GLY A 1 170 ? 9.297 -24.234 6.488 1 95.56 170 GLY A N 1
ATOM 1240 C CA . GLY A 1 170 ? 8.797 -25.219 7.438 1 95.56 170 GLY A CA 1
ATOM 1241 C C . GLY A 1 170 ? 7.344 -25.594 7.199 1 95.56 170 GLY A C 1
ATOM 1242 O O . GLY A 1 170 ? 6.594 -25.828 8.148 1 95.56 170 GLY A O 1
ATOM 1243 N N . GLY A 1 171 ? 6.941 -25.469 5.992 1 95.69 171 GLY A N 1
ATOM 1244 C CA . GLY A 1 171 ? 5.57 -25.844 5.68 1 95.69 171 GLY A CA 1
ATOM 1245 C C . GLY A 1 171 ? 4.586 -24.703 5.883 1 95.69 171 GLY A C 1
ATOM 1246 O O . GLY A 1 171 ? 3.377 -24.891 5.734 1 95.69 171 GLY A O 1
ATOM 1247 N N . ASP A 1 172 ? 5.086 -23.516 6.121 1 97.88 172 ASP A N 1
ATOM 1248 C CA . ASP A 1 172 ? 4.234 -22.359 6.383 1 97.88 172 ASP A CA 1
ATOM 1249 C C . ASP A 1 172 ? 3.549 -21.891 5.105 1 97.88 172 ASP A C 1
ATOM 1251 O O . ASP A 1 172 ? 2.59 -21.109 5.16 1 97.88 172 ASP A O 1
ATOM 1255 N N . ALA A 1 173 ? 4 -22.328 3.984 1 98.38 173 ALA A N 1
ATOM 1256 C CA . ALA A 1 173 ? 3.391 -22.062 2.682 1 98.38 173 ALA A CA 1
ATOM 1257 C C . ALA A 1 173 ? 3.727 -23.172 1.689 1 98.38 173 ALA A C 1
ATOM 1259 O O . ALA A 1 173 ? 4.719 -23.891 1.857 1 98.38 173 ALA A O 1
ATOM 1260 N N . THR A 1 174 ? 2.863 -23.375 0.747 1 98.19 174 THR A N 1
ATOM 1261 C CA . THR A 1 174 ? 3.164 -24.234 -0.397 1 98.19 174 THR A CA 1
ATOM 1262 C C . THR A 1 174 ? 3.916 -23.453 -1.472 1 98.19 174 THR A C 1
ATOM 1264 O O . THR A 1 174 ? 3.521 -22.344 -1.829 1 98.19 174 THR A O 1
ATOM 1267 N N . ILE A 1 175 ? 5.047 -24.047 -1.909 1 98.69 175 ILE A N 1
ATOM 1268 C CA . ILE A 1 175 ? 5.844 -23.422 -2.959 1 98.69 175 ILE A CA 1
ATOM 1269 C C . ILE A 1 175 ? 5.738 -24.234 -4.242 1 98.69 175 ILE A C 1
ATOM 1271 O O . ILE A 1 175 ? 5.98 -25.453 -4.238 1 98.69 175 ILE A O 1
ATOM 1275 N N . LEU A 1 176 ? 5.32 -23.625 -5.301 1 98.75 176 LEU A N 1
ATOM 1276 C CA . LEU A 1 176 ? 5.289 -24.25 -6.613 1 98.75 176 LEU A CA 1
ATOM 1277 C C . LEU A 1 176 ? 6.332 -23.641 -7.539 1 98.75 176 LEU A C 1
ATOM 1279 O O . LEU A 1 176 ? 6.199 -22.484 -7.961 1 98.75 176 LEU A O 1
ATOM 1283 N N . PRO A 1 177 ? 7.371 -24.391 -7.902 1 98.88 177 PRO A N 1
ATOM 1284 C CA . PRO A 1 177 ? 8.477 -23.844 -8.695 1 98.88 177 PRO A CA 1
ATOM 1285 C C . PRO A 1 177 ? 8.148 -23.75 -10.18 1 98.88 177 PRO A C 1
ATOM 1287 O O . PRO A 1 177 ? 7.477 -24.625 -10.727 1 98.88 177 PRO A O 1
ATOM 1290 N N . THR A 1 178 ? 8.594 -22.734 -10.836 1 98.94 178 THR A N 1
ATOM 1291 C CA . THR A 1 178 ? 8.414 -22.5 -12.266 1 98.94 178 THR A CA 1
ATOM 1292 C C . THR A 1 178 ? 9.75 -22.156 -12.93 1 98.94 178 THR A C 1
ATOM 1294 O O . THR A 1 178 ? 10.477 -21.281 -12.453 1 98.94 178 THR A O 1
ATOM 1297 N N . LEU A 1 179 ? 10.117 -22.891 -14 1 98.94 179 LEU A N 1
ATOM 1298 C CA . LEU A 1 179 ? 11.211 -22.469 -14.867 1 98.94 179 LEU A CA 1
ATOM 1299 C C . LEU A 1 179 ? 10.766 -21.312 -15.773 1 98.94 179 LEU A C 1
ATOM 1301 O O . LEU A 1 179 ? 9.836 -21.469 -16.562 1 98.94 179 LEU A O 1
ATOM 1305 N N . LEU A 1 180 ? 11.398 -20.203 -15.602 1 98.88 180 LEU A N 1
ATOM 1306 C CA . LEU A 1 180 ? 11.031 -19.062 -16.422 1 98.88 180 LEU A CA 1
ATOM 1307 C C . LEU A 1 180 ? 12.141 -18.703 -17.406 1 98.88 180 LEU A C 1
ATOM 1309 O O . LEU A 1 180 ? 13.297 -18.531 -17 1 98.88 180 LEU A O 1
ATOM 1313 N N . PHE A 1 181 ? 11.812 -18.703 -18.672 1 98.69 181 PHE A N 1
ATOM 1314 C CA . PHE A 1 181 ? 12.641 -18.031 -19.672 1 98.69 181 PHE A CA 1
ATOM 1315 C C . PHE A 1 181 ? 12.312 -16.547 -19.734 1 98.69 181 PHE A C 1
ATOM 1317 O O . PHE A 1 181 ? 11.406 -16.141 -20.453 1 98.69 181 PHE A O 1
ATOM 1324 N N . HIS A 1 182 ? 13.094 -15.797 -18.984 1 97.62 182 HIS A N 1
ATOM 1325 C CA . HIS A 1 182 ? 12.797 -14.391 -18.734 1 97.62 182 HIS A CA 1
ATOM 1326 C C . HIS A 1 182 ? 13.383 -13.492 -19.812 1 97.62 182 HIS A C 1
ATOM 1328 O O . HIS A 1 182 ? 12.766 -12.5 -20.203 1 97.62 182 HIS A O 1
ATOM 1334 N N . ALA A 1 183 ? 14.617 -13.758 -20.297 1 94.88 183 ALA A N 1
ATOM 1335 C CA . ALA A 1 183 ? 15.359 -13.039 -21.328 1 94.88 183 ALA A CA 1
ATOM 1336 C C . ALA A 1 183 ? 16.484 -13.906 -21.891 1 94.88 183 ALA A C 1
ATOM 1338 O O . ALA A 1 183 ? 16.891 -14.891 -21.266 1 94.88 183 ALA A O 1
ATOM 1339 N N . VAL A 1 184 ? 16.891 -13.539 -23.078 1 93.81 184 VAL A N 1
ATOM 1340 C CA . VAL A 1 184 ? 18.109 -14.125 -23.609 1 93.81 184 VAL A CA 1
ATOM 1341 C C . VAL A 1 184 ? 19.328 -13.484 -22.938 1 93.81 184 VAL A C 1
ATOM 1343 O O . VAL A 1 184 ? 19.406 -12.258 -22.859 1 93.81 184 VAL A O 1
ATOM 1346 N N . PRO A 1 185 ? 20.156 -14.352 -22.422 1 92.06 185 PRO A N 1
ATOM 1347 C CA . PRO A 1 185 ? 21.312 -13.742 -21.75 1 92.06 185 PRO A CA 1
ATOM 1348 C C . PRO A 1 185 ? 22.156 -12.898 -22.703 1 92.06 185 PRO A C 1
ATOM 1350 O O . PRO A 1 185 ? 22.297 -13.234 -23.875 1 92.06 185 PRO A O 1
ATOM 1353 N N . PRO A 1 186 ? 22.75 -11.859 -22.094 1 87.06 186 PRO A N 1
ATOM 1354 C CA . PRO A 1 186 ? 23.531 -10.945 -22.938 1 87.06 186 PRO A CA 1
ATOM 1355 C C . PRO A 1 186 ? 24.609 -11.656 -23.75 1 87.06 186 PRO A C 1
ATOM 1357 O O . PRO A 1 186 ? 24.891 -11.258 -24.891 1 87.06 186 PRO A O 1
ATOM 1360 N N . GLU A 1 187 ? 25.172 -12.648 -23.266 1 91.12 187 GLU A N 1
ATOM 1361 C CA . GLU A 1 187 ? 26.266 -13.352 -23.922 1 91.12 187 GLU A CA 1
ATOM 1362 C C . GLU A 1 187 ? 25.766 -14.195 -25.078 1 91.12 187 GLU A C 1
ATOM 1364 O O . GLU A 1 187 ? 26.562 -14.688 -25.891 1 91.12 187 GLU A O 1
ATOM 1369 N N . GLN A 1 188 ? 24.469 -14.312 -25.266 1 91.12 188 GLN A N 1
ATOM 1370 C CA . GLN A 1 188 ? 23.938 -15.172 -26.328 1 91.12 188 GLN A CA 1
ATOM 1371 C C . GLN A 1 188 ? 22.969 -14.406 -27.219 1 91.12 188 GLN A C 1
ATOM 1373 O O . GLN A 1 188 ? 22.25 -15 -28.031 1 91.12 188 GLN A O 1
ATOM 1378 N N . VAL A 1 189 ? 22.938 -13.109 -27.078 1 86.81 189 VAL A N 1
ATOM 1379 C CA . VAL A 1 189 ? 22.016 -12.289 -27.859 1 86.81 189 VAL A CA 1
ATOM 1380 C C . VAL A 1 189 ? 22.344 -12.43 -29.344 1 86.81 189 VAL A C 1
ATOM 1382 O O . VAL A 1 189 ? 21.438 -12.359 -30.188 1 86.81 189 VAL A O 1
ATOM 1385 N N . GLY A 1 190 ? 23.531 -12.711 -29.703 1 89.69 190 GLY A N 1
ATOM 1386 C CA . GLY A 1 190 ? 23.953 -12.867 -31.094 1 89.69 190 GLY A CA 1
ATOM 1387 C C . GLY A 1 190 ? 23.609 -14.227 -31.672 1 89.69 190 GLY A C 1
ATOM 1388 O O . GLY A 1 190 ? 23.719 -14.438 -32.875 1 89.69 190 GLY A O 1
ATOM 1389 N N . ASP A 1 191 ? 23.156 -15.141 -30.812 1 94.56 191 ASP A N 1
ATOM 1390 C CA . ASP A 1 191 ? 22.75 -16.469 -31.234 1 94.56 191 ASP A CA 1
ATOM 1391 C C . ASP A 1 191 ? 21.531 -16.953 -30.469 1 94.56 191 ASP A C 1
ATOM 1393 O O . ASP A 1 191 ? 21.562 -18 -29.812 1 94.56 191 ASP A O 1
ATOM 1397 N N . ARG A 1 192 ? 20.438 -16.312 -30.672 1 95.5 192 ARG A N 1
ATOM 1398 C CA . ARG A 1 192 ? 19.188 -16.609 -30 1 95.5 192 ARG A CA 1
ATOM 1399 C C . ARG A 1 192 ? 18.688 -18 -30.344 1 95.5 192 ARG A C 1
ATOM 1401 O O . ARG A 1 192 ? 18.188 -18.734 -29.484 1 95.5 192 ARG A O 1
ATOM 1408 N N . ALA A 1 193 ? 18.891 -18.312 -31.594 1 96.5 193 ALA A N 1
ATOM 1409 C CA . ALA A 1 193 ? 18.453 -19.641 -32.031 1 96.5 193 ALA A CA 1
ATOM 1410 C C . ALA A 1 193 ? 19.219 -20.734 -31.297 1 96.5 193 ALA A C 1
ATOM 1412 O O . ALA A 1 193 ? 18.656 -21.781 -30.953 1 96.5 193 ALA A O 1
ATOM 1413 N N . GLY A 1 194 ? 20.531 -20.547 -31.219 1 96.69 194 GLY A N 1
ATOM 1414 C CA . GLY A 1 194 ? 21.344 -21.484 -30.453 1 96.69 194 GLY A CA 1
ATOM 1415 C C . GLY A 1 194 ? 20.922 -21.594 -29.016 1 96.69 194 GLY A C 1
ATOM 1416 O O . GLY A 1 194 ? 20.891 -22.703 -28.453 1 96.69 194 GLY A O 1
ATOM 1417 N N . PHE A 1 195 ? 20.594 -20.516 -28.422 1 97.19 195 PHE A N 1
ATOM 1418 C CA . PHE A 1 195 ? 20.109 -20.516 -27.047 1 97.19 195 PHE A CA 1
ATOM 1419 C C . PHE A 1 195 ? 18.859 -21.359 -26.922 1 97.19 195 PHE A C 1
ATOM 1421 O O . PHE A 1 195 ? 18.766 -22.219 -26.031 1 97.19 195 PHE A O 1
ATOM 1428 N N . VAL A 1 196 ? 17.844 -21.141 -27.781 1 98.25 196 VAL A N 1
ATOM 1429 C CA . VAL A 1 196 ? 16.578 -21.844 -27.75 1 98.25 196 VAL A CA 1
ATOM 1430 C C . VAL A 1 196 ? 16.812 -23.344 -27.969 1 98.25 196 VAL A C 1
ATOM 1432 O O . VAL A 1 196 ? 16.25 -24.172 -27.25 1 98.25 196 VAL A O 1
ATOM 1435 N N . ARG A 1 197 ? 17.672 -23.625 -28.891 1 97.75 197 ARG A N 1
ATOM 1436 C CA . ARG A 1 197 ? 18 -25.016 -29.188 1 97.75 197 ARG A CA 1
ATOM 1437 C C . ARG A 1 197 ? 18.594 -25.703 -27.969 1 97.75 197 ARG A C 1
ATOM 1439 O O . ARG A 1 197 ? 18.203 -26.812 -27.609 1 97.75 197 ARG A O 1
ATOM 1446 N N . ASP A 1 198 ? 19.516 -25.031 -27.375 1 97.19 198 ASP A N 1
ATOM 1447 C CA . ASP A 1 198 ? 20.203 -25.609 -26.219 1 97.19 198 ASP A CA 1
ATOM 1448 C C . ASP A 1 198 ? 19.234 -25.781 -25.047 1 97.19 198 ASP A C 1
ATOM 1450 O O . ASP A 1 198 ? 19.297 -26.797 -24.328 1 97.19 198 ASP A O 1
ATOM 1454 N N . ALA A 1 199 ? 18.438 -24.812 -24.844 1 98.31 199 ALA A N 1
ATOM 1455 C CA . ALA A 1 199 ? 17.453 -24.891 -23.781 1 98.31 199 ALA A CA 1
ATOM 1456 C C . ALA A 1 199 ? 16.516 -26.094 -23.984 1 98.31 199 ALA A C 1
ATOM 1458 O O . ALA A 1 199 ? 16.234 -26.828 -23.047 1 98.31 199 ALA A O 1
ATOM 1459 N N . CYS A 1 200 ? 16.047 -26.297 -25.188 1 98.5 200 CYS A N 1
ATOM 1460 C CA . CYS A 1 200 ? 15.141 -27.391 -25.531 1 98.5 200 CYS A CA 1
ATOM 1461 C C . CYS A 1 200 ? 15.836 -28.734 -25.391 1 98.5 200 CYS A C 1
ATOM 1463 O O . CYS A 1 200 ? 15.219 -29.719 -24.984 1 98.5 200 CYS A O 1
ATOM 1465 N N . ALA A 1 201 ? 17.078 -28.719 -25.688 1 97.88 201 ALA A N 1
ATOM 1466 C CA . ALA A 1 201 ? 17.797 -29.984 -25.797 1 97.88 201 ALA A CA 1
ATOM 1467 C C . ALA A 1 201 ? 18.375 -30.391 -24.438 1 97.88 201 ALA A C 1
ATOM 1469 O O . ALA A 1 201 ? 18.531 -31.594 -24.156 1 97.88 201 ALA A O 1
ATOM 1470 N N . SER A 1 202 ? 18.656 -29.469 -23.625 1 97.81 202 SER A N 1
ATOM 1471 C CA . SER A 1 202 ? 19.422 -29.812 -22.438 1 97.81 202 SER A CA 1
ATOM 1472 C C . SER A 1 202 ? 18.734 -29.297 -21.172 1 97.81 202 SER A C 1
ATOM 1474 O O . SER A 1 202 ? 18.359 -30.078 -20.297 1 97.81 202 SER A O 1
ATOM 1476 N N . LEU A 1 203 ? 18.5 -27.953 -21.047 1 98.5 203 LEU A N 1
ATOM 1477 C CA . LEU A 1 203 ? 18 -27.359 -19.812 1 98.5 203 LEU A CA 1
ATOM 1478 C C . LEU A 1 203 ? 16.625 -27.938 -19.453 1 98.5 203 LEU A C 1
ATOM 1480 O O . LEU A 1 203 ? 16.438 -28.422 -18.344 1 98.5 203 LEU A O 1
ATOM 1484 N N . ILE A 1 204 ? 15.664 -27.891 -20.375 1 98.88 204 ILE A N 1
ATOM 1485 C CA . ILE A 1 204 ? 14.289 -28.297 -20.109 1 98.88 204 ILE A CA 1
ATOM 1486 C C . ILE A 1 204 ? 14.25 -29.781 -19.734 1 98.88 204 ILE A C 1
ATOM 1488 O O . ILE A 1 204 ? 13.672 -30.141 -18.703 1 98.88 204 ILE A O 1
ATOM 1492 N N . PRO A 1 205 ? 14.969 -30.656 -20.469 1 98.5 205 PRO A N 1
ATOM 1493 C CA . PRO A 1 205 ? 14.984 -32.062 -20.078 1 98.5 205 PRO A CA 1
ATOM 1494 C C . PRO A 1 205 ? 15.602 -32.281 -18.703 1 98.5 205 PRO A C 1
ATOM 1496 O O . PRO A 1 205 ? 15.141 -33.156 -17.953 1 98.5 205 PRO A O 1
ATOM 1499 N N . GLN A 1 206 ? 16.625 -31.562 -18.406 1 98.69 206 GLN A N 1
ATOM 1500 C CA . GLN A 1 206 ? 17.266 -31.734 -17.094 1 98.69 206 GLN A CA 1
ATOM 1501 C C . GLN A 1 206 ? 16.344 -31.281 -15.969 1 98.69 206 GLN A C 1
ATOM 1503 O O . GLN A 1 206 ? 16.266 -31.953 -14.93 1 98.69 206 GLN A O 1
ATOM 1508 N N . VAL A 1 207 ? 15.633 -30.188 -16.109 1 98.88 207 VAL A N 1
ATOM 1509 C CA . VAL A 1 207 ? 14.672 -29.703 -15.133 1 98.88 207 VAL A CA 1
ATOM 1510 C C . VAL A 1 207 ? 13.594 -30.766 -14.898 1 98.88 207 VAL A C 1
ATOM 1512 O O . VAL A 1 207 ? 13.227 -31.031 -13.75 1 98.88 207 VAL A O 1
ATOM 1515 N N . ALA A 1 208 ? 13.109 -31.312 -16 1 98.62 208 ALA A N 1
ATOM 1516 C CA . ALA A 1 208 ? 12.078 -32.344 -15.914 1 98.62 208 ALA A CA 1
ATOM 1517 C C . ALA A 1 208 ? 12.602 -33.594 -15.211 1 98.62 208 ALA A C 1
ATOM 1519 O O . ALA A 1 208 ? 11.938 -34.156 -14.328 1 98.62 208 ALA A O 1
ATOM 1520 N N . ARG A 1 209 ? 13.797 -34.031 -15.594 1 98.12 209 ARG A N 1
ATOM 1521 C CA . ARG A 1 209 ? 14.398 -35.219 -15.039 1 98.12 209 ARG A CA 1
ATOM 1522 C C . ARG A 1 209 ? 14.617 -35.094 -13.539 1 98.12 209 ARG A C 1
ATOM 1524 O O . ARG A 1 209 ? 14.398 -36.062 -12.789 1 98.12 209 ARG A O 1
ATOM 1531 N N . GLU A 1 210 ? 15.023 -33.969 -13.148 1 98.5 210 GLU A N 1
ATOM 1532 C CA . GLU A 1 210 ? 15.305 -33.719 -11.742 1 98.5 210 GLU A CA 1
ATOM 1533 C C . GLU A 1 210 ? 14.062 -33.25 -10.992 1 98.5 210 GLU A C 1
ATOM 1535 O O . GLU A 1 210 ? 14.117 -33 -9.789 1 98.5 210 GLU A O 1
ATOM 1540 N N . ARG A 1 211 ? 12.977 -33.094 -11.648 1 98.5 211 ARG A N 1
ATOM 1541 C CA . ARG A 1 211 ? 11.703 -32.656 -11.094 1 98.5 211 ARG A CA 1
ATOM 1542 C C . ARG A 1 211 ? 11.852 -31.344 -10.352 1 98.5 211 ARG A C 1
ATOM 1544 O O . ARG A 1 211 ? 11.383 -31.203 -9.219 1 98.5 211 ARG A O 1
ATOM 1551 N N . LEU A 1 212 ? 12.477 -30.375 -11 1 98.81 212 LEU A N 1
ATOM 1552 C CA . LEU A 1 212 ? 12.82 -29.109 -10.359 1 98.81 212 LEU A CA 1
ATOM 1553 C C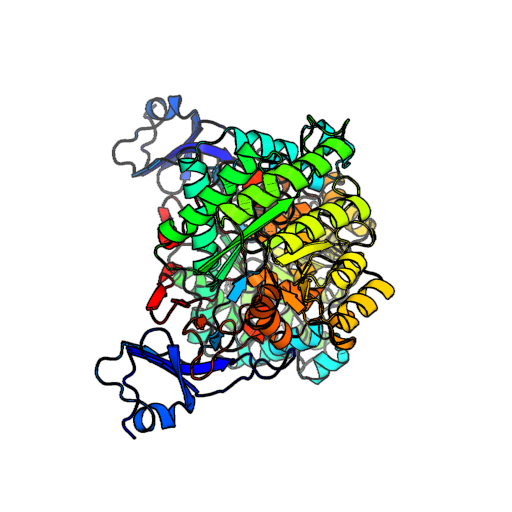 . LEU A 1 212 ? 11.711 -28.078 -10.555 1 98.81 212 LEU A C 1
ATOM 1555 O O . LEU A 1 212 ? 11.672 -27.062 -9.859 1 98.81 212 LEU A O 1
ATOM 1559 N N . ALA A 1 213 ? 10.812 -28.328 -11.461 1 98.88 213 ALA A N 1
ATOM 1560 C CA . ALA A 1 213 ? 9.734 -27.375 -11.719 1 98.88 213 ALA A CA 1
ATOM 1561 C C . ALA A 1 213 ? 8.453 -28.094 -12.133 1 98.88 213 ALA A C 1
ATOM 1563 O O . ALA A 1 213 ? 8.508 -29.188 -12.703 1 98.88 213 ALA A O 1
ATOM 1564 N N . GLN A 1 214 ? 7.383 -27.469 -11.75 1 98.62 214 GLN A N 1
ATOM 1565 C CA . GLN A 1 214 ? 6.082 -27.953 -12.195 1 98.62 214 GLN A CA 1
ATOM 1566 C C . GLN A 1 214 ? 5.629 -27.219 -13.461 1 98.62 214 GLN A C 1
ATOM 1568 O O . GLN A 1 214 ? 4.914 -27.797 -14.289 1 98.62 214 GLN A O 1
ATOM 1573 N N . PHE A 1 215 ? 6.074 -26.016 -13.602 1 98.94 215 PHE A N 1
ATOM 1574 C CA . PHE A 1 215 ? 5.637 -25.172 -14.703 1 98.94 215 PHE A CA 1
ATOM 1575 C C . PHE A 1 215 ? 6.832 -24.688 -15.516 1 98.94 215 PHE A C 1
ATOM 1577 O O . PHE A 1 215 ? 7.965 -24.688 -15.031 1 98.94 215 PHE A O 1
ATOM 1584 N N . CYS A 1 216 ? 6.629 -24.359 -16.75 1 98.94 216 CYS A N 1
ATOM 1585 C CA . CYS A 1 216 ? 7.547 -23.625 -17.609 1 98.94 216 CYS A CA 1
ATOM 1586 C C . CYS A 1 216 ? 6.887 -22.375 -18.172 1 98.94 216 CYS A C 1
ATOM 1588 O O . CYS A 1 216 ? 5.805 -22.453 -18.766 1 98.94 216 CYS A O 1
ATOM 1590 N N . ASP A 1 217 ? 7.461 -21.25 -17.922 1 98.94 217 ASP A N 1
ATOM 1591 C CA . ASP A 1 217 ? 6.938 -19.953 -18.328 1 98.94 217 ASP A CA 1
ATOM 1592 C C . ASP A 1 217 ? 7.902 -19.234 -19.281 1 98.94 217 ASP A C 1
ATOM 1594 O O . ASP A 1 217 ? 9.117 -19.422 -19.188 1 98.94 217 ASP A O 1
ATOM 1598 N N . VAL A 1 218 ? 7.398 -18.516 -20.234 1 98.88 218 VAL A N 1
ATOM 1599 C CA . VAL A 1 218 ? 8.219 -17.734 -21.156 1 98.88 218 VAL A CA 1
ATOM 1600 C C . VAL A 1 218 ? 7.691 -16.312 -21.25 1 98.88 218 VAL A C 1
ATOM 1602 O O . VAL A 1 218 ? 6.484 -16.094 -21.359 1 98.88 218 VAL A O 1
ATOM 1605 N N . PHE A 1 219 ? 8.578 -15.367 -21.156 1 98.5 219 PHE A N 1
ATOM 1606 C CA . PHE A 1 219 ? 8.227 -13.961 -21.344 1 98.5 219 PHE A CA 1
ATOM 1607 C C . PHE A 1 219 ? 8.211 -13.609 -22.828 1 98.5 219 PHE A C 1
ATOM 1609 O O . PHE A 1 219 ? 9.266 -13.438 -23.453 1 98.5 219 PHE A O 1
ATOM 1616 N N . VAL A 1 220 ? 7.016 -13.477 -23.391 1 98.06 220 VAL A N 1
ATOM 1617 C CA . VAL A 1 220 ? 6.848 -13.086 -24.781 1 98.06 220 VAL A CA 1
ATOM 1618 C C . VAL A 1 220 ? 6.691 -11.57 -24.891 1 98.06 220 VAL A C 1
ATOM 1620 O O . VAL A 1 220 ? 5.609 -11.039 -24.625 1 98.06 220 VAL A O 1
ATOM 1623 N N . GLU A 1 221 ? 7.691 -10.93 -25.281 1 95 221 GLU A N 1
ATOM 1624 C CA . GLU A 1 221 ? 7.77 -9.477 -25.359 1 95 221 GLU A CA 1
ATOM 1625 C C . GLU A 1 221 ? 8.875 -9.023 -26.297 1 95 221 GLU A C 1
ATOM 1627 O O . GLU A 1 221 ? 9.828 -9.766 -26.547 1 95 221 GLU A O 1
ATOM 1632 N N . ASP A 1 222 ? 8.695 -7.75 -26.797 1 90.38 222 ASP A N 1
ATOM 1633 C CA . ASP A 1 222 ? 9.805 -7.164 -27.547 1 90.38 222 ASP A CA 1
ATOM 1634 C C . ASP A 1 222 ? 11.062 -7.074 -26.672 1 90.38 222 ASP A C 1
ATOM 1636 O O . ASP A 1 222 ? 11.023 -6.512 -25.578 1 90.38 222 ASP A O 1
ATOM 1640 N N . GLY A 1 223 ? 12.086 -7.668 -27.047 1 85.56 223 GLY A N 1
ATOM 1641 C CA . GLY A 1 223 ? 13.32 -7.641 -26.281 1 85.56 223 GLY A CA 1
ATOM 1642 C C . GLY A 1 223 ? 13.555 -8.906 -25.469 1 85.56 223 GLY A C 1
ATOM 1643 O O . GLY A 1 223 ? 14.648 -9.117 -24.953 1 85.56 223 GLY A O 1
ATOM 1644 N N . ALA A 1 224 ? 12.539 -9.719 -25.375 1 93.81 224 ALA A N 1
ATOM 1645 C CA . ALA A 1 224 ? 12.672 -11.008 -24.703 1 93.81 224 ALA A CA 1
ATOM 1646 C C . ALA A 1 224 ? 12.539 -12.156 -25.703 1 93.81 224 ALA A C 1
ATOM 1648 O O . ALA A 1 224 ? 13.453 -12.414 -26.484 1 93.81 224 ALA A O 1
ATOM 1649 N N . PHE A 1 225 ? 11.398 -12.836 -25.75 1 97.12 225 PHE A N 1
ATOM 1650 C CA . PHE A 1 225 ? 11.266 -13.938 -26.703 1 97.12 225 PHE A CA 1
ATOM 1651 C C . PHE A 1 225 ? 10.148 -13.656 -27.703 1 97.12 225 PHE A C 1
ATOM 1653 O O . PHE A 1 225 ? 9.094 -13.125 -27.328 1 97.12 225 PHE A O 1
ATOM 1660 N N . ALA A 1 226 ? 10.406 -13.961 -28.953 1 96.38 226 ALA A N 1
ATOM 1661 C CA . ALA A 1 226 ? 9.352 -13.945 -29.953 1 96.38 226 ALA A CA 1
ATOM 1662 C C . ALA A 1 226 ? 8.406 -15.133 -29.781 1 96.38 226 ALA A C 1
ATOM 1664 O O . ALA A 1 226 ? 8.781 -16.156 -29.203 1 96.38 226 ALA A O 1
ATOM 1665 N N . PRO A 1 227 ? 7.152 -14.969 -30.281 1 97.56 227 PRO A N 1
ATOM 1666 C CA . PRO A 1 227 ? 6.188 -16.062 -30.125 1 97.56 227 PRO A CA 1
ATOM 1667 C C . PRO A 1 227 ? 6.703 -17.391 -30.672 1 97.56 227 PRO A C 1
ATOM 1669 O O . PRO A 1 227 ? 6.465 -18.438 -30.078 1 97.56 227 PRO A O 1
ATOM 1672 N N . ASP A 1 228 ? 7.41 -17.328 -31.766 1 97.69 228 ASP A N 1
ATOM 1673 C CA . ASP A 1 228 ? 7.914 -18.562 -32.344 1 97.69 228 ASP A CA 1
ATOM 1674 C C . ASP A 1 228 ? 8.969 -19.203 -31.469 1 97.69 228 ASP A C 1
ATOM 1676 O O . ASP A 1 228 ? 9.023 -20.438 -31.344 1 97.69 228 ASP A O 1
ATOM 1680 N N . GLU A 1 229 ? 9.844 -18.422 -30.938 1 98.25 229 GLU A N 1
ATOM 1681 C CA . GLU A 1 229 ? 10.828 -18.938 -29.984 1 98.25 229 GLU A CA 1
ATOM 1682 C C . GLU A 1 229 ? 10.141 -19.531 -28.75 1 98.25 229 GLU A C 1
ATOM 1684 O O . GLU A 1 229 ? 10.508 -20.609 -28.297 1 98.25 229 GLU A O 1
ATOM 1689 N N . ALA A 1 230 ? 9.172 -18.812 -28.266 1 98.75 230 ALA A N 1
ATOM 1690 C CA . ALA A 1 230 ? 8.422 -19.25 -27.094 1 98.75 230 ALA A CA 1
ATOM 1691 C C . ALA A 1 230 ? 7.703 -20.562 -27.359 1 98.75 230 ALA A C 1
ATOM 1693 O O . ALA A 1 230 ? 7.645 -21.438 -26.484 1 98.75 230 ALA A O 1
ATOM 1694 N N . ARG A 1 231 ? 7.152 -20.688 -28.547 1 98.75 231 ARG A N 1
ATOM 1695 C CA . ARG A 1 231 ? 6.469 -21.922 -28.922 1 98.75 231 ARG A CA 1
ATOM 1696 C C . ARG A 1 231 ? 7.402 -23.125 -28.812 1 98.75 231 ARG A C 1
ATOM 1698 O O . ARG A 1 231 ? 7.02 -24.156 -28.281 1 98.75 231 ARG A O 1
ATOM 1705 N N . LEU A 1 232 ? 8.641 -22.969 -29.328 1 98.81 232 LEU A N 1
ATOM 1706 C CA . LEU A 1 232 ? 9.617 -24.062 -29.266 1 98.81 232 LEU A CA 1
ATOM 1707 C C . LEU A 1 232 ? 9.93 -24.438 -27.828 1 98.81 232 LEU A C 1
ATOM 1709 O O . LEU A 1 232 ? 9.938 -25.609 -27.484 1 98.81 232 LEU A O 1
ATOM 1713 N N . LEU A 1 233 ? 10.125 -23.453 -27.016 1 98.88 233 LEU A N 1
ATOM 1714 C CA . LEU A 1 233 ? 10.477 -23.672 -25.625 1 98.88 233 LEU A CA 1
ATOM 1715 C C . LEU A 1 233 ? 9.328 -24.328 -24.859 1 98.88 233 LEU A C 1
ATOM 1717 O O . LEU A 1 233 ? 9.531 -25.312 -24.172 1 98.88 233 LEU A O 1
ATOM 1721 N N . LEU A 1 234 ? 8.117 -23.812 -25 1 98.94 234 LEU A N 1
ATOM 1722 C CA . LEU A 1 234 ? 6.961 -24.297 -24.25 1 98.94 234 LEU A CA 1
ATOM 1723 C C . LEU A 1 234 ? 6.551 -25.688 -24.719 1 98.94 234 LEU A C 1
ATOM 1725 O O . LEU A 1 234 ? 6.121 -26.516 -23.906 1 98.94 234 LEU A O 1
ATOM 1729 N N . GLN A 1 235 ? 6.672 -25.938 -26.031 1 98.75 235 GLN A N 1
ATOM 1730 C CA . GLN A 1 235 ? 6.375 -27.266 -26.531 1 98.75 235 GLN A CA 1
ATOM 1731 C C . GLN A 1 235 ? 7.355 -28.297 -25.969 1 98.75 235 GLN A C 1
ATOM 1733 O O . GLN A 1 235 ? 6.957 -29.391 -25.578 1 98.75 235 GLN A O 1
ATOM 1738 N N . ALA A 1 236 ? 8.648 -27.922 -26 1 98.81 236 ALA A N 1
ATOM 1739 C CA . ALA A 1 236 ? 9.656 -28.812 -25.422 1 98.81 236 ALA A CA 1
ATOM 1740 C C . ALA A 1 236 ? 9.352 -29.109 -23.953 1 98.81 236 ALA A C 1
ATOM 1742 O O . ALA A 1 236 ? 9.516 -30.234 -23.5 1 98.81 236 ALA A O 1
ATOM 1743 N N . ALA A 1 237 ? 8.922 -28.125 -23.234 1 98.81 237 ALA A N 1
ATOM 1744 C CA . ALA A 1 237 ? 8.57 -28.266 -21.828 1 98.81 237 ALA A CA 1
ATOM 1745 C C . ALA A 1 237 ? 7.355 -29.188 -21.656 1 98.81 237 ALA A C 1
ATOM 1747 O O . ALA A 1 237 ? 7.359 -30.094 -20.812 1 98.81 237 ALA A O 1
ATOM 1748 N N . LYS A 1 238 ? 6.371 -28.953 -22.453 1 98.31 238 LYS A N 1
ATOM 1749 C CA . LYS A 1 238 ? 5.16 -29.766 -22.422 1 98.31 238 LYS A CA 1
ATOM 1750 C C . LYS A 1 238 ? 5.48 -31.234 -22.688 1 98.31 238 LYS A C 1
ATOM 1752 O O . LYS A 1 238 ? 4.938 -32.125 -22.031 1 98.31 238 LYS A O 1
ATOM 1757 N N . ASP A 1 239 ? 6.324 -31.406 -23.656 1 98.31 239 ASP A N 1
ATOM 1758 C CA . ASP A 1 239 ? 6.711 -32.75 -24.031 1 98.31 239 ASP A CA 1
ATOM 1759 C C . ASP A 1 239 ? 7.398 -33.469 -22.875 1 98.31 239 ASP A C 1
ATOM 1761 O O . ASP A 1 239 ? 7.477 -34.719 -22.859 1 98.31 239 ASP A O 1
ATOM 1765 N N . ARG A 1 240 ? 7.945 -32.75 -21.969 1 98.38 240 ARG A N 1
ATOM 1766 C CA . ARG A 1 240 ? 8.656 -33.312 -20.844 1 98.38 240 ARG A CA 1
ATOM 1767 C C . ARG A 1 240 ? 7.805 -33.25 -19.578 1 98.38 240 ARG A C 1
ATOM 1769 O O . ARG A 1 240 ? 8.305 -33.5 -18.469 1 98.38 240 ARG A O 1
ATOM 1776 N N . GLY A 1 241 ? 6.535 -32.844 -19.688 1 98.19 241 GLY A N 1
ATOM 1777 C CA . GLY A 1 241 ? 5.586 -32.969 -18.594 1 98.19 241 GLY A CA 1
ATOM 1778 C C . GLY A 1 241 ? 5.434 -31.656 -17.812 1 98.19 241 GLY A C 1
ATOM 1779 O O . GLY A 1 241 ? 4.68 -31.609 -16.844 1 98.19 241 GLY A O 1
ATOM 1780 N N . LEU A 1 242 ? 6.113 -30.625 -18.125 1 98.81 242 LEU A N 1
ATOM 1781 C CA . LEU A 1 242 ? 5.926 -29.328 -17.469 1 98.81 242 LEU A CA 1
ATOM 1782 C C . LEU A 1 242 ? 4.688 -28.625 -18 1 98.81 242 LEU A C 1
ATOM 1784 O O . LEU A 1 242 ? 4.363 -28.75 -19.188 1 98.81 242 LEU A O 1
ATOM 1788 N N . VAL A 1 243 ? 3.934 -27.938 -17.141 1 98.81 243 VAL A N 1
ATOM 1789 C CA . VAL A 1 243 ? 2.734 -27.203 -17.531 1 98.81 243 VAL A CA 1
ATOM 1790 C C . VAL A 1 243 ? 3.125 -25.828 -18.094 1 98.81 243 VAL A C 1
ATOM 1792 O O . VAL A 1 243 ? 3.791 -25.047 -17.406 1 98.81 243 VAL A O 1
ATOM 1795 N N . PRO A 1 244 ? 2.76 -25.469 -19.266 1 98.88 244 PRO A N 1
ATOM 1796 C CA . PRO A 1 244 ? 3.203 -24.219 -19.875 1 98.88 244 PRO A CA 1
ATOM 1797 C C . PRO A 1 244 ? 2.422 -23.016 -19.375 1 98.88 244 PRO A C 1
ATOM 1799 O O . PRO A 1 244 ? 1.224 -23.109 -19.094 1 98.88 244 PRO A O 1
ATOM 1802 N N . ARG A 1 245 ? 3.074 -21.859 -19.234 1 98.88 245 ARG A N 1
ATOM 1803 C CA . ARG A 1 245 ? 2.574 -20.531 -18.906 1 98.88 245 ARG A CA 1
ATOM 1804 C C . ARG A 1 245 ? 3.248 -19.469 -19.766 1 98.88 245 ARG A C 1
ATOM 1806 O O . ARG A 1 245 ? 4.316 -19.703 -20.328 1 98.88 245 ARG A O 1
ATOM 1813 N N . VAL A 1 246 ? 2.641 -18.281 -19.875 1 98.88 246 VAL A N 1
ATOM 1814 C CA . VAL A 1 246 ? 3.23 -17.234 -20.703 1 98.88 246 VAL A CA 1
ATOM 1815 C C . VAL A 1 246 ? 3.043 -15.875 -20.016 1 98.88 246 VAL A C 1
ATOM 1817 O O . VAL A 1 246 ? 1.946 -15.555 -19.547 1 98.88 246 VAL A O 1
ATOM 1820 N N . HIS A 1 247 ? 4.141 -15.094 -19.797 1 98.69 247 HIS A N 1
ATOM 1821 C CA . HIS A 1 247 ? 3.98 -13.648 -19.688 1 98.69 247 HIS A CA 1
ATOM 1822 C C . HIS A 1 247 ? 3.57 -13.047 -21.031 1 98.69 247 HIS A C 1
ATOM 1824 O O . HIS A 1 247 ? 4.34 -13.07 -21.984 1 98.69 247 HIS A O 1
ATOM 1830 N N . ALA A 1 248 ? 2.418 -12.43 -21.031 1 98.31 248 ALA A N 1
ATOM 1831 C CA . ALA A 1 248 ? 1.865 -12.047 -22.328 1 98.31 248 ALA A CA 1
ATOM 1832 C C . ALA A 1 248 ? 1.401 -10.594 -22.328 1 98.31 248 ALA A C 1
ATOM 1834 O O . ALA A 1 248 ? 0.78 -10.141 -21.359 1 98.31 248 ALA A O 1
ATOM 1835 N N . GLU A 1 249 ? 1.698 -9.852 -23.422 1 97.75 249 GLU A N 1
ATOM 1836 C CA . GLU A 1 249 ? 1.13 -8.555 -23.781 1 97.75 249 GLU A CA 1
ATOM 1837 C C . GLU A 1 249 ? 1.302 -7.551 -22.641 1 97.75 249 GLU A C 1
ATOM 1839 O O . GLU A 1 249 ? 0.399 -6.758 -22.359 1 97.75 249 GLU A O 1
ATOM 1844 N N . GLN A 1 250 ? 2.416 -7.605 -21.938 1 95.88 250 GLN A N 1
ATOM 1845 C CA . GLN A 1 250 ? 2.607 -6.648 -20.859 1 95.88 250 GLN A CA 1
ATOM 1846 C C . GLN A 1 250 ? 2.799 -5.234 -21.391 1 95.88 250 GLN A C 1
ATOM 1848 O O . GLN A 1 250 ? 2.127 -4.301 -20.953 1 95.88 250 GLN A O 1
ATOM 1853 N N . LEU A 1 251 ? 3.773 -5.098 -22.359 1 93.81 251 LEU A N 1
ATOM 1854 C CA . LEU A 1 251 ? 4.125 -3.777 -22.875 1 93.81 251 LEU A CA 1
ATOM 1855 C C . LEU A 1 251 ? 3.725 -3.635 -24.328 1 93.81 251 LEU A C 1
ATOM 1857 O O . LEU A 1 251 ? 3.559 -2.52 -24.828 1 93.81 251 LEU A O 1
ATOM 1861 N N . THR A 1 252 ? 3.697 -4.785 -25.062 1 93.88 252 THR A N 1
ATOM 1862 C CA . THR A 1 252 ? 3.312 -4.805 -26.469 1 93.88 252 THR A CA 1
ATOM 1863 C C . THR A 1 252 ? 2.328 -5.934 -26.734 1 93.88 252 THR A C 1
ATOM 1865 O O . THR A 1 252 ? 2.236 -6.887 -25.969 1 93.88 252 THR A O 1
ATOM 1868 N N . ALA A 1 253 ? 1.602 -5.762 -27.797 1 94.44 253 ALA A N 1
ATOM 1869 C CA . ALA A 1 253 ? 0.738 -6.836 -28.281 1 94.44 253 ALA A CA 1
ATOM 1870 C C . ALA A 1 253 ? 1.51 -7.801 -29.172 1 94.44 253 ALA A C 1
ATOM 1872 O O . ALA A 1 253 ? 1.481 -7.672 -30.406 1 94.44 253 ALA A O 1
ATOM 1873 N N . GLY A 1 254 ? 2.115 -8.797 -28.641 1 93.25 254 GLY A N 1
ATOM 1874 C CA . GLY A 1 254 ? 3.043 -9.641 -29.375 1 93.25 254 GLY A CA 1
ATOM 1875 C C . GLY A 1 254 ? 2.467 -11 -29.734 1 93.25 254 GLY A C 1
ATOM 1876 O O . GLY A 1 254 ? 3.121 -11.797 -30.406 1 93.25 254 GLY A O 1
ATOM 1877 N N . GLY A 1 255 ? 1.278 -11.273 -29.234 1 96.38 255 GLY A N 1
ATOM 1878 C CA . GLY A 1 255 ? 0.639 -12.531 -29.578 1 96.38 255 GLY A CA 1
ATOM 1879 C C . GLY A 1 255 ? 0.825 -13.609 -28.531 1 96.38 255 GLY A C 1
ATOM 1880 O O . GLY A 1 255 ? 0.504 -14.781 -28.781 1 96.38 255 GLY A O 1
ATOM 1881 N N . GLY A 1 256 ? 1.33 -13.242 -27.406 1 98.38 256 GLY A N 1
ATOM 1882 C CA . GLY A 1 256 ? 1.555 -14.195 -26.328 1 98.38 256 GLY A CA 1
ATOM 1883 C C . GLY A 1 256 ? 0.281 -14.875 -25.859 1 98.38 256 GLY A C 1
ATOM 1884 O O . GLY A 1 256 ? 0.283 -16.062 -25.547 1 98.38 256 GLY A O 1
ATOM 1885 N N . ALA A 1 257 ? -0.786 -14.172 -25.781 1 98.69 257 ALA A N 1
ATOM 1886 C CA . ALA A 1 257 ? -2.061 -14.719 -25.312 1 98.69 257 ALA A CA 1
ATOM 1887 C C . ALA A 1 257 ? -2.586 -15.781 -26.281 1 98.69 257 ALA A C 1
ATOM 1889 O O . ALA A 1 257 ? -3.098 -16.812 -25.844 1 98.69 257 ALA A O 1
ATOM 1890 N N . ARG A 1 258 ? -2.498 -15.5 -27.547 1 98.5 258 ARG A N 1
ATOM 1891 C CA . ARG A 1 258 ? -2.928 -16.484 -28.547 1 98.5 258 ARG A CA 1
ATOM 1892 C C . ARG A 1 258 ? -2.066 -17.734 -28.484 1 98.5 258 ARG A C 1
ATOM 1894 O O . ARG A 1 258 ? -2.574 -18.844 -28.625 1 98.5 258 ARG A O 1
ATOM 1901 N N . LEU A 1 259 ? -0.779 -17.5 -28.344 1 98.75 259 LEU A N 1
ATOM 1902 C CA . LEU A 1 259 ? 0.12 -18.641 -28.172 1 98.75 259 LEU A CA 1
ATOM 1903 C C . LEU A 1 259 ? -0.271 -19.469 -26.953 1 98.75 259 LEU A C 1
ATOM 1905 O O . LEU A 1 259 ? -0.294 -20.703 -27.016 1 98.75 259 LEU A O 1
ATOM 1909 N N . ALA A 1 260 ? -0.535 -18.812 -25.812 1 98.88 260 ALA A N 1
ATOM 1910 C CA . ALA A 1 260 ? -0.955 -19.5 -24.594 1 98.88 260 ALA A CA 1
ATOM 1911 C C . ALA A 1 260 ? -2.199 -20.359 -24.844 1 98.88 260 ALA A C 1
ATOM 1913 O O . ALA A 1 260 ? -2.285 -21.5 -24.391 1 98.88 260 ALA A O 1
ATOM 1914 N N . ALA A 1 261 ? -3.148 -19.766 -25.531 1 98.81 261 ALA A N 1
ATOM 1915 C CA . ALA A 1 261 ? -4.379 -20.484 -25.875 1 98.81 261 ALA A CA 1
ATOM 1916 C C . ALA A 1 261 ? -4.086 -21.703 -26.734 1 98.81 261 ALA A C 1
ATOM 1918 O O . ALA A 1 261 ? -4.609 -22.797 -26.484 1 98.81 261 ALA A O 1
ATOM 1919 N N . GLU A 1 262 ? -3.287 -21.5 -27.766 1 98.5 262 GLU A N 1
ATOM 1920 C CA . GLU A 1 262 ? -2.93 -22.562 -28.703 1 98.5 262 GLU A CA 1
ATOM 1921 C C . GLU A 1 262 ? -2.295 -23.734 -27.969 1 98.5 262 GLU A C 1
ATOM 1923 O O . GLU A 1 262 ? -2.584 -24.891 -28.297 1 98.5 262 GLU A O 1
ATOM 1928 N N . LEU A 1 263 ? -1.444 -23.453 -26.984 1 98.69 263 LEU A N 1
ATOM 1929 C CA . LEU A 1 263 ? -0.649 -24.484 -26.328 1 98.69 263 LEU A CA 1
ATOM 1930 C C . LEU A 1 263 ? -1.354 -25 -25.078 1 98.69 263 LEU A C 1
ATOM 1932 O O . LEU A 1 263 ? -0.854 -25.906 -24.422 1 98.69 263 LEU A O 1
ATOM 1936 N N . GLY A 1 264 ? -2.518 -24.469 -24.766 1 98.31 264 GLY A N 1
ATOM 1937 C CA . GLY A 1 264 ? -3.227 -24.906 -23.578 1 98.31 264 GLY A CA 1
ATOM 1938 C C . GLY A 1 264 ? -2.5 -24.547 -22.281 1 98.31 264 GLY A C 1
ATOM 1939 O O . GLY A 1 264 ? -2.42 -25.375 -21.375 1 98.31 264 GLY A O 1
ATOM 1940 N N . CYS A 1 265 ? -1.914 -23.422 -22.25 1 98.88 265 CYS A N 1
ATOM 1941 C CA . CYS A 1 265 ? -1.215 -22.953 -21.062 1 98.88 265 CYS A CA 1
ATOM 1942 C C . CYS A 1 265 ? -2.168 -22.844 -19.875 1 98.88 265 CYS A C 1
ATOM 1944 O O . CYS A 1 265 ? -3.379 -22.703 -20.062 1 98.88 265 CYS A O 1
ATOM 1946 N N . SER A 1 266 ? -1.585 -23 -18.688 1 98.81 266 SER A N 1
ATOM 1947 C CA . SER A 1 266 ? -2.408 -22.844 -17.484 1 98.81 266 SER A CA 1
ATOM 1948 C C . SER A 1 266 ? -2.801 -21.391 -17.281 1 98.81 266 SER A C 1
ATOM 1950 O O . SER A 1 266 ? -3.863 -21.094 -16.719 1 98.81 266 SER A O 1
ATOM 1952 N N . SER A 1 267 ? -1.913 -20.469 -17.688 1 98.94 267 SER A N 1
ATOM 1953 C CA . SER A 1 267 ? -2.215 -19.047 -17.547 1 98.94 267 SER A CA 1
ATOM 1954 C C . SER A 1 267 ? -1.454 -18.219 -18.578 1 98.94 267 SER A C 1
ATOM 1956 O O . SER A 1 267 ? -0.438 -18.656 -19.109 1 98.94 267 SER A O 1
ATOM 1958 N N . ALA A 1 268 ? -1.983 -17.141 -18.953 1 98.94 268 ALA A N 1
ATOM 1959 C CA . ALA A 1 268 ? -1.34 -15.977 -19.578 1 98.94 268 ALA A CA 1
ATOM 1960 C C . ALA A 1 268 ? -1.391 -14.766 -18.656 1 98.94 268 ALA A C 1
ATOM 1962 O O . ALA A 1 268 ? -2.471 -14.344 -18.234 1 98.94 268 ALA A O 1
ATOM 1963 N N . ASP A 1 269 ? -0.252 -14.211 -18.359 1 98.88 269 ASP A N 1
ATOM 1964 C CA . ASP A 1 269 ? -0.197 -13.227 -17.281 1 98.88 269 ASP A CA 1
ATOM 1965 C C . ASP A 1 269 ? 0.152 -11.844 -17.812 1 98.88 269 ASP A C 1
ATOM 1967 O O . ASP A 1 269 ? 0.767 -11.719 -18.875 1 98.88 269 ASP A O 1
ATOM 1971 N N . HIS A 1 270 ? -0.188 -10.734 -17.062 1 98.69 270 HIS A N 1
ATOM 1972 C CA . HIS A 1 270 ? -0.081 -9.312 -17.359 1 98.69 270 HIS A CA 1
ATOM 1973 C C . HIS A 1 270 ? -1.239 -8.844 -18.234 1 98.69 270 HIS A C 1
ATOM 1975 O O . HIS A 1 270 ? -2.291 -8.453 -17.719 1 98.69 270 HIS A O 1
ATOM 1981 N N . LEU A 1 271 ? -1.056 -8.93 -19.5 1 98.75 271 LEU A N 1
ATOM 1982 C CA . LEU A 1 271 ? -2.146 -8.797 -20.453 1 98.75 271 LEU A CA 1
ATOM 1983 C C . LEU A 1 271 ? -2.582 -7.34 -20.578 1 98.75 271 LEU A C 1
ATOM 1985 O O . LEU A 1 271 ? -3.73 -7.059 -20.938 1 98.75 271 LEU A O 1
ATOM 1989 N N . GLU A 1 272 ? -1.765 -6.316 -20.297 1 98.19 272 GLU A N 1
ATOM 1990 C CA . GLU A 1 272 ? -2.107 -4.902 -20.375 1 98.19 272 GLU A CA 1
ATOM 1991 C C . GLU A 1 272 ? -2.426 -4.5 -21.812 1 98.19 272 GLU A C 1
ATOM 1993 O O . GLU A 1 272 ? -3.27 -3.633 -22.047 1 98.19 272 GLU A O 1
ATOM 1998 N N . GLU A 1 273 ? -1.741 -5.117 -22.844 1 98 273 GLU A N 1
ATOM 1999 C CA . GLU A 1 273 ? -1.914 -4.773 -24.25 1 98 273 GLU A CA 1
ATOM 2000 C C . GLU A 1 273 ? -2.758 -5.82 -24.969 1 98 273 GLU A C 1
ATOM 2002 O O . GLU A 1 273 ? -2.68 -5.953 -26.188 1 98 273 GLU A O 1
ATOM 2007 N N . LEU A 1 274 ? -3.555 -6.555 -24.25 1 98.44 274 LEU A N 1
ATOM 2008 C CA . LEU A 1 274 ? -4.375 -7.629 -24.797 1 98.44 274 LEU A CA 1
ATOM 2009 C C . LEU A 1 274 ? -5.441 -7.07 -25.734 1 98.44 274 LEU A C 1
ATOM 2011 O O . LEU A 1 274 ? -6.105 -6.086 -25.406 1 98.44 274 LEU A O 1
ATOM 2015 N N . ASP A 1 275 ? -5.59 -7.648 -26.906 1 97.38 275 ASP A N 1
ATOM 2016 C CA . ASP A 1 275 ? -6.613 -7.223 -27.859 1 97.38 275 ASP A CA 1
ATOM 2017 C C . ASP A 1 275 ? -7.805 -8.18 -27.844 1 97.38 275 ASP A C 1
ATOM 2019 O O . ASP A 1 275 ? -7.824 -9.148 -27.078 1 97.38 275 ASP A O 1
ATOM 2023 N N . ASP A 1 276 ? -8.773 -7.934 -28.703 1 97.62 276 ASP A N 1
ATOM 2024 C CA . ASP A 1 276 ? -10.016 -8.695 -28.719 1 97.62 276 ASP A CA 1
ATOM 2025 C C . ASP A 1 276 ? -9.766 -10.141 -29.141 1 97.62 276 ASP A C 1
ATOM 2027 O O . ASP A 1 276 ? -10.406 -11.062 -28.625 1 97.62 276 ASP A O 1
ATOM 2031 N N . ALA A 1 277 ? -8.922 -10.305 -30.062 1 97.81 277 ALA A N 1
ATOM 2032 C CA . ALA A 1 277 ? -8.602 -11.656 -30.531 1 97.81 277 ALA A CA 1
ATOM 2033 C C . ALA A 1 277 ? -7.977 -12.484 -29.406 1 97.81 277 ALA A C 1
ATOM 2035 O O . ALA A 1 277 ? -8.258 -13.68 -29.281 1 97.81 277 ALA A O 1
ATOM 2036 N N . GLY A 1 278 ? -7.102 -11.844 -28.672 1 98.5 278 GLY A N 1
ATOM 2037 C CA . GLY A 1 278 ? -6.52 -12.516 -27.516 1 98.5 278 GLY A CA 1
ATOM 2038 C C . GLY A 1 278 ? -7.547 -12.914 -26.484 1 98.5 278 GLY A C 1
ATOM 2039 O O . GLY A 1 278 ? -7.492 -14.023 -25.938 1 98.5 278 GLY A O 1
ATOM 2040 N N . ILE A 1 279 ? -8.453 -12.039 -26.172 1 98.69 279 ILE A N 1
ATOM 2041 C CA . ILE A 1 279 ? -9.508 -12.328 -25.219 1 98.69 279 ILE A CA 1
ATOM 2042 C C . ILE A 1 279 ? -10.305 -13.547 -25.672 1 98.69 279 ILE A C 1
ATOM 2044 O O . ILE A 1 279 ? -10.555 -14.461 -24.891 1 98.69 279 ILE A O 1
ATOM 2048 N N . ALA A 1 280 ? -10.703 -13.523 -26.922 1 98.62 280 ALA A N 1
ATOM 2049 C CA . ALA A 1 280 ? -11.484 -14.625 -27.484 1 98.62 280 ALA A CA 1
ATOM 2050 C C . ALA A 1 280 ? -10.711 -15.938 -27.406 1 98.62 280 ALA A C 1
ATOM 2052 O O . ALA A 1 280 ? -11.281 -16.984 -27.094 1 98.62 280 ALA A O 1
ATOM 2053 N N . ALA A 1 281 ? -9.445 -15.883 -27.703 1 98.75 281 ALA A N 1
ATOM 2054 C CA . ALA A 1 281 ? -8.609 -17.078 -27.672 1 98.75 281 ALA A CA 1
ATOM 2055 C C . ALA A 1 281 ? -8.523 -17.656 -26.266 1 98.75 281 ALA A C 1
ATOM 2057 O O . ALA A 1 281 ? -8.648 -18.859 -26.078 1 98.75 281 ALA A O 1
ATOM 2058 N N . LEU A 1 282 ? -8.258 -16.797 -25.297 1 98.88 282 LEU A N 1
ATOM 2059 C CA . LEU A 1 282 ? -8.164 -17.234 -23.906 1 98.88 282 LEU A CA 1
ATOM 2060 C C . LEU A 1 282 ? -9.484 -17.844 -23.438 1 98.88 282 LEU A C 1
ATOM 2062 O O . LEU A 1 282 ? -9.492 -18.859 -22.734 1 98.88 282 LEU A O 1
ATOM 2066 N N . ALA A 1 283 ? -10.586 -17.188 -23.797 1 98.75 283 ALA A N 1
ATOM 2067 C CA . ALA A 1 283 ? -11.906 -17.688 -23.422 1 98.75 283 ALA A CA 1
ATOM 2068 C C . ALA A 1 283 ? -12.156 -19.078 -23.969 1 98.75 283 ALA A C 1
ATOM 2070 O O . ALA A 1 283 ? -12.609 -19.969 -23.25 1 98.75 283 ALA A O 1
ATOM 2071 N N . GLN A 1 284 ? -11.883 -19.234 -25.234 1 98.5 284 GLN A N 1
ATOM 2072 C CA . GLN A 1 284 ? -12.133 -20.5 -25.906 1 98.5 284 GLN A CA 1
ATOM 2073 C C . GLN A 1 284 ? -11.297 -21.625 -25.297 1 98.5 284 GLN A C 1
ATOM 2075 O O . GLN A 1 284 ? -11.797 -22.734 -25.109 1 98.5 284 GLN A O 1
ATOM 2080 N N . ALA A 1 285 ? -10.062 -21.344 -25 1 98.62 285 ALA A N 1
ATOM 2081 C CA . ALA A 1 285 ? -9.148 -22.359 -24.5 1 98.62 285 ALA A CA 1
ATOM 2082 C C . ALA A 1 285 ? -9.258 -22.5 -22.984 1 98.62 285 ALA A C 1
ATOM 2084 O O . ALA A 1 285 ? -8.68 -23.406 -22.391 1 98.62 285 ALA A O 1
ATOM 2085 N N . ARG A 1 286 ? -9.898 -21.562 -22.312 1 98.06 286 ARG A N 1
ATOM 2086 C CA . ARG A 1 286 ? -10.078 -21.516 -20.859 1 98.06 286 ARG A CA 1
ATOM 2087 C C . ARG A 1 286 ? -8.75 -21.328 -20.141 1 98.06 286 ARG A C 1
ATOM 2089 O O . ARG A 1 286 ? -8.508 -21.922 -19.094 1 98.06 286 ARG A O 1
ATOM 2096 N N . VAL A 1 287 ? -7.875 -20.641 -20.828 1 98.88 287 VAL A N 1
ATOM 2097 C CA . VAL A 1 287 ? -6.617 -20.234 -20.203 1 98.88 287 VAL A CA 1
ATOM 2098 C C . VAL A 1 287 ? -6.887 -19.141 -19.172 1 98.88 287 VAL A C 1
ATOM 2100 O O . VAL A 1 287 ? -7.66 -18.219 -19.422 1 98.88 287 VAL A O 1
ATOM 2103 N N . VAL A 1 288 ? -6.32 -19.297 -17.953 1 98.94 288 VAL A N 1
ATOM 2104 C CA . VAL A 1 288 ? -6.539 -18.297 -16.906 1 98.94 288 VAL A CA 1
ATOM 2105 C C . VAL A 1 288 ? -5.812 -17 -17.25 1 98.94 288 VAL A C 1
ATOM 2107 O O . VAL A 1 288 ? -4.637 -17.031 -17.641 1 98.94 288 VAL A O 1
ATOM 2110 N N . ALA A 1 289 ? -6.48 -15.867 -17.234 1 98.94 289 ALA A N 1
ATOM 2111 C CA . ALA A 1 289 ? -5.848 -14.562 -17.344 1 98.94 289 ALA A CA 1
ATOM 2112 C C . ALA A 1 289 ? -5.293 -14.102 -16 1 98.94 289 ALA A C 1
ATOM 2114 O O . ALA A 1 289 ? -6.055 -13.781 -15.086 1 98.94 289 ALA A O 1
ATOM 2115 N N . GLY A 1 290 ? -3.947 -14.117 -15.844 1 98.94 290 GLY A N 1
ATOM 2116 C CA . GLY A 1 290 ? -3.309 -13.648 -14.625 1 98.94 290 GLY A CA 1
ATOM 2117 C C . GLY A 1 290 ? -3.082 -12.148 -14.617 1 98.94 290 GLY A C 1
ATOM 2118 O O . GLY A 1 290 ? -2.264 -11.633 -15.375 1 98.94 290 GLY A O 1
ATOM 2119 N N . LEU A 1 291 ? -3.795 -11.484 -13.758 1 98.94 291 LEU A N 1
ATOM 2120 C CA . LEU A 1 291 ? -3.754 -10.031 -13.688 1 98.94 291 LEU A CA 1
ATOM 2121 C C . LEU A 1 291 ? -2.781 -9.562 -12.609 1 98.94 291 LEU A C 1
ATOM 2123 O O . LEU A 1 291 ? -2.789 -10.086 -11.492 1 98.94 291 LEU A O 1
ATOM 2127 N N . LEU A 1 292 ? -1.944 -8.648 -12.961 1 98.88 292 LEU A N 1
ATOM 2128 C CA . LEU A 1 292 ? -0.859 -8.188 -12.102 1 98.88 292 LEU A CA 1
ATOM 2129 C C . LEU A 1 292 ? -0.855 -6.668 -12 1 98.88 292 LEU A C 1
ATOM 2131 O O . LEU A 1 292 ? 0.073 -6.012 -12.477 1 98.88 292 LEU A O 1
ATOM 2135 N N . PRO A 1 293 ? -1.791 -6.09 -11.242 1 98.75 293 PRO A N 1
ATOM 2136 C CA . PRO A 1 293 ? -1.985 -4.637 -11.281 1 98.75 293 PRO A CA 1
ATOM 2137 C C . PRO A 1 293 ? -0.861 -3.871 -10.586 1 98.75 293 PRO A C 1
ATOM 2139 O O . PRO A 1 293 ? -0.652 -2.688 -10.867 1 98.75 293 PRO A O 1
ATOM 2142 N N . LEU A 1 294 ? -0.127 -4.457 -9.609 1 98.81 294 LEU A N 1
ATOM 2143 C CA . LEU A 1 294 ? 1.007 -3.773 -9 1 98.81 294 LEU A CA 1
ATOM 2144 C C . LEU A 1 294 ? 2.045 -3.396 -10.047 1 98.81 294 LEU A C 1
ATOM 2146 O O . LEU A 1 294 ? 2.674 -2.34 -9.953 1 98.81 294 LEU A O 1
ATOM 2150 N N . SER A 1 295 ? 2.219 -4.297 -11.047 1 98.12 295 SER A N 1
ATOM 2151 C CA . SER A 1 295 ? 3.188 -4.047 -12.109 1 98.12 295 SER A CA 1
ATOM 2152 C C . SER A 1 295 ? 2.832 -2.789 -12.891 1 98.12 295 SER A C 1
ATOM 2154 O O . SER A 1 295 ? 3.705 -1.973 -13.195 1 98.12 295 SER A O 1
ATOM 2156 N N . THR A 1 296 ? 1.564 -2.678 -13.266 1 97.62 296 THR A N 1
ATOM 2157 C CA . THR A 1 296 ? 1.112 -1.533 -14.047 1 97.62 296 THR A CA 1
ATOM 2158 C C . THR A 1 296 ? 1.359 -0.23 -13.289 1 97.62 296 THR A C 1
ATOM 2160 O O . THR A 1 296 ? 1.879 0.733 -13.859 1 97.62 296 THR A O 1
ATOM 2163 N N . LEU A 1 297 ? 1.005 -0.216 -12 1 97.94 297 LEU A N 1
ATOM 2164 C CA . LEU A 1 297 ? 1.237 0.972 -11.18 1 97.94 297 LEU A CA 1
ATOM 2165 C C . LEU A 1 297 ? 2.73 1.262 -11.062 1 97.94 297 LEU A C 1
ATOM 2167 O O . LEU A 1 297 ? 3.164 2.398 -11.258 1 97.94 297 LEU A O 1
ATOM 2171 N N . PHE A 1 298 ? 3.512 0.263 -10.766 1 97.75 298 PHE A N 1
ATOM 2172 C CA . PHE A 1 298 ? 4.941 0.395 -10.508 1 97.75 298 PHE A CA 1
ATOM 2173 C C . PHE A 1 298 ? 5.668 0.921 -11.742 1 97.75 298 PHE A C 1
ATOM 2175 O O . PHE A 1 298 ? 6.641 1.667 -11.625 1 97.75 298 PHE A O 1
ATOM 2182 N N . LEU A 1 299 ? 5.18 0.541 -12.875 1 94.75 299 LEU A N 1
ATOM 2183 C CA . LEU A 1 299 ? 5.809 0.967 -14.117 1 94.75 299 LEU A CA 1
ATOM 2184 C C . LEU A 1 299 ? 5.297 2.34 -14.547 1 94.75 299 LEU A C 1
ATOM 2186 O O . LEU A 1 299 ? 5.723 2.875 -15.57 1 94.75 299 LEU A O 1
ATOM 2190 N N . GLY A 1 300 ? 4.395 2.908 -13.797 1 93 300 GLY A N 1
ATOM 2191 C CA . GLY A 1 300 ? 3.877 4.238 -14.07 1 93 300 GLY A CA 1
ATOM 2192 C C . GLY A 1 300 ? 2.891 4.266 -15.227 1 93 300 GLY A C 1
ATOM 2193 O O . GLY A 1 300 ? 2.57 5.332 -15.75 1 93 300 GLY A O 1
ATOM 2194 N N . SER A 1 301 ? 2.369 3.096 -15.578 1 91.31 301 SER A N 1
ATOM 2195 C CA . SER A 1 301 ? 1.461 2.986 -16.719 1 91.31 301 SER A CA 1
ATOM 2196 C C . SER A 1 301 ? 0.02 3.262 -16.297 1 91.31 301 SER A C 1
ATOM 2198 O O . SER A 1 301 ? -0.327 3.139 -15.125 1 91.31 301 SER A O 1
ATOM 2200 N N . GLU A 1 302 ? -0.764 3.717 -17.203 1 91.94 302 GLU A N 1
ATOM 2201 C CA . GLU A 1 302 ? -2.195 3.9 -16.984 1 91.94 302 GLU A CA 1
ATOM 2202 C C . GLU A 1 302 ? -3.01 2.855 -17.734 1 91.94 302 GLU A C 1
ATOM 2204 O O . GLU A 1 302 ? -4.242 2.846 -17.656 1 91.94 302 GLU A O 1
ATOM 2209 N N . ARG A 1 303 ? -2.307 2.023 -18.469 1 95.25 303 ARG A N 1
ATOM 2210 C CA . ARG A 1 303 ? -2.99 0.979 -19.219 1 95.25 303 ARG A CA 1
ATOM 2211 C C . ARG A 1 303 ? -3.025 -0.329 -18.438 1 95.25 303 ARG A C 1
ATOM 2213 O O . ARG A 1 303 ? -2.057 -1.091 -18.453 1 95.25 303 ARG A O 1
ATOM 2220 N N . TYR A 1 304 ? -4.113 -0.62 -17.859 1 97.75 304 TYR A N 1
ATOM 2221 C CA . TYR A 1 304 ? -4.305 -1.849 -17.094 1 97.75 304 TYR A CA 1
ATOM 2222 C C . TYR A 1 304 ? -4.941 -2.932 -17.953 1 97.75 304 TYR A C 1
ATOM 2224 O O . TYR A 1 304 ? -5.559 -2.635 -18.984 1 97.75 304 TYR A O 1
ATOM 2232 N N . ALA A 1 305 ? -4.777 -4.184 -17.547 1 98.56 305 ALA A N 1
ATOM 2233 C CA . ALA A 1 305 ? -5.41 -5.301 -18.234 1 98.56 305 ALA A CA 1
ATOM 2234 C C . ALA A 1 305 ? -6.926 -5.137 -18.281 1 98.56 305 ALA A C 1
ATOM 2236 O O . ALA A 1 305 ? -7.523 -4.598 -17.344 1 98.56 305 ALA A O 1
ATOM 2237 N N . PRO A 1 306 ? -7.57 -5.57 -19.359 1 98.25 306 PRO A N 1
ATOM 2238 C CA . PRO A 1 306 ? -9.023 -5.414 -19.5 1 98.25 306 PRO A CA 1
ATOM 2239 C C . PRO A 1 306 ? -9.797 -6.488 -18.734 1 98.25 306 PRO A C 1
ATOM 2241 O O . PRO A 1 306 ? -10.516 -7.281 -19.359 1 98.25 306 PRO A O 1
ATOM 2244 N N . ALA A 1 307 ? -9.75 -6.457 -17.453 1 98.19 307 ALA A N 1
ATOM 2245 C CA . ALA A 1 307 ? -10.281 -7.5 -16.578 1 98.19 307 ALA A CA 1
ATOM 2246 C C . ALA A 1 307 ? -11.789 -7.652 -16.75 1 98.19 307 ALA A C 1
ATOM 2248 O O . ALA A 1 307 ? -12.305 -8.773 -16.797 1 98.19 307 ALA A O 1
ATOM 2249 N N . ARG A 1 308 ? -12.531 -6.559 -16.781 1 96.06 308 ARG A N 1
ATOM 2250 C CA . ARG A 1 308 ? -13.984 -6.613 -16.938 1 96.06 308 ARG A CA 1
ATOM 2251 C C . ARG A 1 308 ? -14.367 -7.316 -18.234 1 96.06 308 ARG A C 1
ATOM 2253 O O . ARG A 1 308 ? -15.25 -8.18 -18.234 1 96.06 308 ARG A O 1
ATOM 2260 N N . ARG A 1 309 ? -13.711 -6.973 -19.328 1 97.38 309 ARG A N 1
ATOM 2261 C CA . ARG A 1 309 ? -13.969 -7.613 -20.609 1 97.38 309 ARG A CA 1
ATOM 2262 C C . ARG A 1 309 ? -13.617 -9.094 -20.562 1 97.38 309 ARG A C 1
ATOM 2264 O O . ARG A 1 309 ? -14.305 -9.922 -21.172 1 97.38 309 ARG A O 1
ATOM 2271 N N . LEU A 1 310 ? -12.539 -9.406 -19.922 1 98.69 310 LEU A N 1
ATOM 2272 C CA . LEU A 1 310 ? -12.141 -10.797 -19.766 1 98.69 310 LEU A CA 1
ATOM 2273 C C . LEU A 1 310 ? -13.219 -11.594 -19.031 1 98.69 310 LEU A C 1
ATOM 2275 O O . LEU A 1 310 ? -13.633 -12.664 -19.5 1 98.69 310 LEU A O 1
ATOM 2279 N N . LEU A 1 311 ? -13.703 -11.086 -17.922 1 97.5 311 LEU A N 1
ATOM 2280 C CA . LEU A 1 311 ? -14.727 -11.766 -17.141 1 97.5 311 LEU A CA 1
ATOM 2281 C C . LEU A 1 311 ? -16.016 -11.922 -17.953 1 97.5 311 LEU A C 1
ATOM 2283 O O . LEU A 1 311 ? -16.641 -12.977 -17.922 1 97.5 311 LEU A O 1
ATOM 2287 N N . GLU A 1 312 ? -16.375 -10.875 -18.656 1 96.38 312 GLU A N 1
ATOM 2288 C CA . GLU A 1 312 ? -17.578 -10.906 -19.469 1 96.38 312 GLU A CA 1
ATOM 2289 C C . GLU A 1 312 ? -17.484 -11.945 -20.578 1 96.38 312 GLU A C 1
ATOM 2291 O O . GLU A 1 312 ? -18.484 -12.539 -20.969 1 96.38 312 GLU A O 1
ATOM 2296 N N . ALA A 1 313 ? -16.297 -12.141 -21.062 1 98.31 313 ALA A N 1
ATOM 2297 C CA . ALA A 1 313 ? -16.047 -13.117 -22.125 1 98.31 313 ALA A CA 1
ATOM 2298 C C . ALA A 1 313 ? -15.969 -14.531 -21.562 1 98.31 313 ALA A C 1
ATOM 2300 O O . ALA A 1 313 ? -15.852 -15.5 -22.312 1 98.31 313 ALA A O 1
ATOM 2301 N N . GLY A 1 314 ? -15.969 -14.633 -20.266 1 97.75 314 GLY A N 1
ATOM 2302 C CA . GLY A 1 314 ? -15.945 -15.945 -19.641 1 97.75 314 GLY A CA 1
ATOM 2303 C C . GLY A 1 314 ? -14.539 -16.453 -19.359 1 97.75 314 GLY A C 1
ATOM 2304 O O . GLY A 1 314 ? -14.352 -17.625 -19.047 1 97.75 314 GLY A O 1
ATOM 2305 N N . VAL A 1 315 ? -13.555 -15.648 -19.516 1 98.75 315 VAL A N 1
ATOM 2306 C CA . VAL A 1 315 ? -12.18 -16.031 -19.234 1 98.75 315 VAL A CA 1
ATOM 2307 C C . VAL A 1 315 ? -11.984 -16.156 -17.719 1 98.75 315 VAL A C 1
ATOM 2309 O O . VAL A 1 315 ? -12.344 -15.258 -16.969 1 98.75 315 VAL A O 1
ATOM 2312 N N . PRO A 1 316 ? -11.477 -17.281 -17.203 1 98.25 316 PRO A N 1
ATOM 2313 C CA . PRO A 1 316 ? -11.086 -17.297 -15.789 1 98.25 316 PRO A CA 1
ATOM 2314 C C . PRO A 1 316 ? -9.984 -16.297 -15.469 1 98.25 316 PRO A C 1
ATOM 2316 O O . PRO A 1 316 ? -9.086 -16.078 -16.281 1 98.25 316 PRO A O 1
ATOM 2319 N N . VAL A 1 317 ? -10.07 -15.719 -14.297 1 98.75 317 VAL A N 1
ATOM 2320 C CA . VAL A 1 317 ? -9.125 -14.664 -13.938 1 98.75 317 VAL A CA 1
ATOM 2321 C C . VAL A 1 317 ? -8.445 -15.008 -12.617 1 98.75 317 VAL A C 1
ATOM 2323 O O . VAL A 1 317 ? -9.07 -15.57 -11.719 1 98.75 317 VAL A O 1
ATOM 2326 N N . SER A 1 318 ? -7.176 -14.734 -12.531 1 98.88 318 SER A N 1
ATOM 2327 C CA . SER A 1 318 ? -6.422 -14.781 -11.281 1 98.88 318 SER A CA 1
ATOM 2328 C C . SER A 1 318 ? -5.758 -13.438 -10.984 1 98.88 318 SER A C 1
ATOM 2330 O O . SER A 1 318 ? -5.602 -12.602 -11.875 1 98.88 318 SER A O 1
ATOM 2332 N N . LEU A 1 319 ? -5.543 -13.172 -9.742 1 98.88 319 LEU A N 1
ATOM 2333 C CA . LEU A 1 319 ? -4.844 -11.992 -9.242 1 98.88 319 LEU A CA 1
ATOM 2334 C C . LEU A 1 319 ? -3.584 -12.391 -8.484 1 98.88 319 LEU A C 1
ATOM 2336 O O . LEU A 1 319 ? -3.592 -13.359 -7.723 1 98.88 319 LEU A O 1
ATOM 2340 N N . ALA A 1 320 ? -2.475 -11.727 -8.688 1 98.94 320 ALA A N 1
ATOM 2341 C CA . ALA A 1 320 ? -1.214 -12.031 -8.016 1 98.94 320 ALA A CA 1
ATOM 2342 C C . ALA A 1 320 ? -0.361 -10.773 -7.852 1 98.94 320 ALA A C 1
ATOM 2344 O O . ALA A 1 320 ? -0.649 -9.742 -8.453 1 98.94 320 ALA A O 1
ATOM 2345 N N . THR A 1 321 ? 0.677 -10.828 -7.039 1 98.88 321 THR A N 1
ATOM 2346 C CA . THR A 1 321 ? 1.459 -9.648 -6.684 1 98.88 321 THR A CA 1
ATOM 2347 C C . THR A 1 321 ? 2.498 -9.344 -7.758 1 98.88 321 THR A C 1
ATOM 2349 O O . THR A 1 321 ? 2.855 -8.18 -7.973 1 98.88 321 THR A O 1
ATOM 2352 N N . ASN A 1 322 ? 3.002 -10.422 -8.414 1 98.81 322 ASN A N 1
ATOM 2353 C CA . ASN A 1 322 ? 4.145 -10.281 -9.312 1 98.81 322 ASN A CA 1
ATOM 2354 C C . ASN A 1 322 ? 5.363 -9.719 -8.586 1 98.81 322 ASN A C 1
ATOM 2356 O O . ASN A 1 322 ? 6.172 -9 -9.172 1 98.81 322 ASN A O 1
ATOM 2360 N N . MET A 1 323 ? 5.535 -9.992 -7.293 1 98.69 323 MET A N 1
ATOM 2361 C CA . MET A 1 323 ? 6.691 -9.508 -6.539 1 98.69 323 MET A CA 1
ATOM 2362 C C . MET A 1 323 ? 7.988 -9.805 -7.281 1 98.69 323 MET A C 1
ATOM 2364 O O . MET A 1 323 ? 8.32 -10.961 -7.523 1 98.69 323 MET A O 1
ATOM 2368 N N . ASN A 1 324 ? 8.672 -8.828 -7.754 1 98.12 324 ASN A N 1
ATOM 2369 C CA . ASN A 1 324 ? 9.961 -8.898 -8.445 1 98.12 324 ASN A CA 1
ATOM 2370 C C . ASN A 1 324 ? 10.719 -7.578 -8.359 1 98.12 324 ASN A C 1
ATOM 2372 O O . ASN A 1 324 ? 10.133 -6.543 -8.023 1 98.12 324 ASN A O 1
ATOM 2376 N N . PRO A 1 325 ? 11.922 -7.52 -8.625 1 97.25 325 PRO A N 1
ATOM 2377 C CA . PRO A 1 325 ? 12.727 -6.328 -8.352 1 97.25 325 PRO A CA 1
ATOM 2378 C C . PRO A 1 325 ? 12.562 -5.25 -9.422 1 97.25 325 PRO A C 1
ATOM 2380 O O . PRO A 1 325 ? 12.953 -4.098 -9.211 1 97.25 325 PRO A O 1
ATOM 2383 N N . GLY A 1 326 ? 12.023 -5.586 -10.578 1 95 326 GLY A N 1
ATOM 2384 C CA . GLY A 1 326 ? 12.125 -4.66 -11.695 1 95 326 GLY A CA 1
ATOM 2385 C C . GLY A 1 326 ? 10.805 -3.998 -12.047 1 95 326 GLY A C 1
ATOM 2386 O O . GLY A 1 326 ? 10.789 -2.871 -12.547 1 95 326 GLY A O 1
ATOM 2387 N N . SER A 1 327 ? 9.703 -4.664 -11.789 1 95.69 327 SER A N 1
ATOM 2388 C CA . SER A 1 327 ? 8.445 -4.129 -12.289 1 95.69 327 SER A CA 1
ATOM 2389 C C . SER A 1 327 ? 7.363 -4.156 -11.211 1 95.69 327 SER A C 1
ATOM 2391 O O . SER A 1 327 ? 6.281 -3.6 -11.398 1 95.69 327 SER A O 1
ATOM 2393 N N . ALA A 1 328 ? 7.609 -4.781 -10.133 1 97.81 328 ALA A N 1
ATOM 2394 C CA . ALA A 1 328 ? 6.629 -4.836 -9.055 1 97.81 328 ALA A CA 1
ATOM 2395 C C . ALA A 1 328 ? 7.293 -5.176 -7.723 1 97.81 328 ALA A C 1
ATOM 2397 O O . ALA A 1 328 ? 6.918 -6.148 -7.066 1 97.81 328 ALA A O 1
ATOM 2398 N N . MET A 1 329 ? 8.203 -4.41 -7.281 1 98.38 329 MET A N 1
ATOM 2399 C CA . MET A 1 329 ? 8.859 -4.633 -5.996 1 98.38 329 MET A CA 1
ATOM 2400 C C . MET A 1 329 ? 7.93 -4.297 -4.84 1 98.38 329 MET A C 1
ATOM 2402 O O . MET A 1 329 ? 8.055 -3.24 -4.219 1 98.38 329 MET A O 1
ATOM 2406 N N . SER A 1 330 ? 7.035 -5.223 -4.508 1 98.75 330 SER A N 1
ATOM 2407 C CA . SER A 1 330 ? 6.055 -5.02 -3.445 1 98.75 330 SER A CA 1
ATOM 2408 C C . SER A 1 330 ? 5.438 -6.344 -3.006 1 98.75 330 SER A C 1
ATOM 2410 O O . SER A 1 330 ? 5.082 -7.176 -3.842 1 98.75 330 SER A O 1
ATOM 2412 N N . GLU A 1 331 ? 5.371 -6.559 -1.706 1 98.25 331 GLU A N 1
ATOM 2413 C CA . GLU A 1 331 ? 4.672 -7.703 -1.133 1 98.25 331 GLU A CA 1
ATOM 2414 C C . GLU A 1 331 ? 3.281 -7.309 -0.637 1 98.25 331 GLU A C 1
ATOM 2416 O O . GLU A 1 331 ? 2.648 -8.062 0.109 1 98.25 331 GLU A O 1
ATOM 2421 N N . ASN A 1 332 ? 2.781 -6.121 -1.031 1 98.56 332 ASN A N 1
ATOM 2422 C CA . ASN A 1 332 ? 1.57 -5.598 -0.411 1 98.56 332 ASN A CA 1
ATOM 2423 C C . ASN A 1 332 ? 0.314 -6.18 -1.051 1 98.56 332 ASN A C 1
ATOM 2425 O O . ASN A 1 332 ? -0.135 -5.703 -2.094 1 98.56 332 ASN A O 1
ATOM 2429 N N . VAL A 1 333 ? -0.36 -7.07 -0.367 1 98.19 333 VAL A N 1
ATOM 2430 C CA . VAL A 1 333 ? -1.542 -7.777 -0.852 1 98.19 333 VAL A CA 1
ATOM 2431 C C . VAL A 1 333 ? -2.748 -6.84 -0.827 1 98.19 333 VAL A C 1
ATOM 2433 O O . VAL A 1 333 ? -3.6 -6.891 -1.719 1 98.19 333 VAL A O 1
ATOM 2436 N N . GLY A 1 334 ? -2.82 -6.004 0.214 1 98.5 334 GLY A N 1
ATOM 2437 C CA . GLY A 1 334 ? -3.908 -5.043 0.29 1 98.5 334 GLY A CA 1
ATOM 2438 C C . GLY A 1 334 ? -3.969 -4.113 -0.909 1 98.5 334 GLY A C 1
ATOM 2439 O O . GLY A 1 334 ? -5.047 -3.861 -1.453 1 98.5 334 GLY A O 1
ATOM 2440 N N . LEU A 1 335 ? -2.811 -3.629 -1.31 1 98.88 335 LEU A N 1
ATOM 2441 C CA . LEU A 1 335 ? -2.752 -2.758 -2.479 1 98.88 335 LEU A CA 1
ATOM 2442 C C . LEU A 1 335 ? -3.176 -3.51 -3.736 1 98.88 335 LEU A C 1
ATOM 2444 O O . LEU A 1 335 ? -3.846 -2.945 -4.605 1 98.88 335 LEU A O 1
ATOM 2448 N N . THR A 1 336 ? -2.779 -4.75 -3.869 1 98.88 336 THR A N 1
ATOM 2449 C CA . THR A 1 336 ? -3.186 -5.574 -5 1 98.88 336 THR A CA 1
ATOM 2450 C C . THR A 1 336 ? -4.707 -5.645 -5.102 1 98.88 336 THR A C 1
ATOM 2452 O O . THR A 1 336 ? -5.273 -5.438 -6.176 1 98.88 336 THR A O 1
ATOM 2455 N N . LEU A 1 337 ? -5.363 -5.883 -4 1 98.81 337 LEU A N 1
ATOM 2456 C CA . LEU A 1 337 ? -6.82 -5.973 -3.955 1 98.81 337 LEU A CA 1
ATOM 2457 C C . LEU A 1 337 ? -7.457 -4.629 -4.289 1 98.81 337 LEU A C 1
ATOM 2459 O O . LEU A 1 337 ? -8.43 -4.566 -5.047 1 98.81 337 LEU A O 1
ATOM 2463 N N . SER A 1 338 ? -6.91 -3.543 -3.721 1 98.69 338 SER A N 1
ATOM 2464 C CA . SER A 1 338 ? -7.445 -2.213 -3.99 1 98.69 338 SER A CA 1
ATOM 2465 C C . SER A 1 338 ? -7.344 -1.864 -5.469 1 98.69 338 SER A C 1
ATOM 2467 O O . SER A 1 338 ? -8.305 -1.37 -6.062 1 98.69 338 SER A O 1
ATOM 2469 N N . LEU A 1 339 ? -6.188 -2.143 -6.09 1 98.62 339 LEU A N 1
ATOM 2470 C CA . LEU A 1 339 ? -5.98 -1.818 -7.496 1 98.62 339 LEU A CA 1
ATOM 2471 C C . LEU A 1 339 ? -6.891 -2.654 -8.391 1 98.62 339 LEU A C 1
ATOM 2473 O O . LEU A 1 339 ? -7.344 -2.186 -9.438 1 98.62 339 LEU A O 1
ATOM 2477 N N . ALA A 1 340 ? -7.117 -3.91 -7.98 1 98.56 340 ALA A N 1
ATOM 2478 C CA . ALA A 1 340 ? -8.039 -4.758 -8.727 1 98.56 340 ALA A CA 1
ATOM 2479 C C . ALA A 1 340 ? -9.414 -4.102 -8.844 1 98.56 340 ALA A C 1
ATOM 2481 O O . ALA A 1 340 ? -10.07 -4.199 -9.883 1 98.56 340 ALA A O 1
ATOM 2482 N N . CYS A 1 341 ? -9.828 -3.424 -7.812 1 97.88 341 CYS A N 1
ATOM 2483 C CA . CYS A 1 341 ? -11.133 -2.77 -7.816 1 97.88 341 CYS A CA 1
ATOM 2484 C C . CYS A 1 341 ? -11.055 -1.407 -8.5 1 97.88 341 CYS A C 1
ATOM 2486 O O . CYS A 1 341 ? -11.859 -1.103 -9.375 1 97.88 341 CYS A O 1
ATOM 2488 N N . LEU A 1 342 ? -10.055 -0.627 -8.195 1 96.88 342 LEU A N 1
ATOM 2489 C CA . LEU A 1 342 ? -9.938 0.764 -8.617 1 96.88 342 LEU A CA 1
ATOM 2490 C C . LEU A 1 342 ? -9.609 0.852 -10.109 1 96.88 342 LEU A C 1
ATOM 2492 O O . LEU A 1 342 ? -10.102 1.745 -10.805 1 96.88 342 LEU A O 1
ATOM 2496 N N . LYS A 1 343 ? -8.758 -0.082 -10.523 1 97.12 343 LYS A N 1
ATOM 2497 C CA . LYS A 1 343 ? -8.172 0.103 -11.852 1 97.12 343 LYS A CA 1
ATOM 2498 C C . LYS A 1 343 ? -8.617 -1.002 -12.805 1 97.12 343 LYS A C 1
ATOM 2500 O O . LYS A 1 343 ? -8.734 -0.778 -14.008 1 97.12 343 LYS A O 1
ATOM 2505 N N . LEU A 1 344 ? -8.883 -2.17 -12.266 1 97.38 344 LEU A N 1
ATOM 2506 C CA . LEU A 1 344 ? -9.297 -3.279 -13.117 1 97.38 344 LEU A CA 1
ATOM 2507 C C . LEU A 1 344 ? -10.812 -3.4 -13.156 1 97.38 344 LEU A C 1
ATOM 2509 O O . LEU A 1 344 ? -11.359 -4.199 -13.914 1 97.38 344 LEU A O 1
ATOM 2513 N N . ARG A 1 345 ? -11.531 -2.732 -12.258 1 95.69 345 ARG A N 1
ATOM 2514 C CA . ARG A 1 345 ? -12.992 -2.668 -12.18 1 95.69 345 ARG A CA 1
ATOM 2515 C C . ARG A 1 345 ? -13.578 -4.012 -11.766 1 95.69 345 ARG A C 1
ATOM 2517 O O . ARG A 1 345 ? -14.633 -4.41 -12.258 1 95.69 345 ARG A O 1
ATOM 2524 N N . LEU A 1 346 ? -12.828 -4.688 -11.07 1 97.44 346 LEU A N 1
ATOM 2525 C CA . LEU A 1 346 ? -13.383 -5.855 -10.398 1 97.44 346 LEU A CA 1
ATOM 2526 C C . LEU A 1 346 ? -14.141 -5.449 -9.141 1 97.44 346 LEU A C 1
ATOM 2528 O O . LEU A 1 346 ? -13.758 -4.492 -8.461 1 97.44 346 LEU A O 1
ATOM 2532 N N . THR A 1 347 ? -15.25 -6.125 -8.867 1 97 347 THR A N 1
ATOM 2533 C CA . THR A 1 347 ? -15.828 -5.961 -7.535 1 97 347 THR A CA 1
ATOM 2534 C C . THR A 1 347 ? -14.914 -6.555 -6.469 1 97 347 THR A C 1
ATOM 2536 O O . THR A 1 347 ? -14.055 -7.383 -6.773 1 97 347 THR A O 1
ATOM 2539 N N . PRO A 1 348 ? -15.125 -6.137 -5.23 1 98.06 348 PRO A N 1
ATOM 2540 C CA . PRO A 1 348 ? -14.312 -6.738 -4.164 1 98.06 348 PRO A CA 1
ATOM 2541 C C . PRO A 1 348 ? -14.477 -8.25 -4.086 1 98.06 348 PRO A C 1
ATOM 2543 O O . PRO A 1 348 ? -13.508 -8.969 -3.826 1 98.06 348 PRO A O 1
ATOM 2546 N N . ALA A 1 349 ? -15.625 -8.758 -4.297 1 97.88 349 ALA A N 1
ATOM 2547 C CA . ALA A 1 349 ? -15.859 -10.203 -4.32 1 97.88 349 ALA A CA 1
ATOM 2548 C C . ALA A 1 349 ? -15.055 -10.867 -5.438 1 97.88 349 ALA A C 1
ATOM 2550 O O . ALA A 1 349 ? -14.414 -11.898 -5.219 1 97.88 349 ALA A O 1
ATOM 2551 N N . GLU A 1 350 ? -15.133 -10.281 -6.625 1 98.31 350 GLU A N 1
ATOM 2552 C CA . GLU A 1 350 ? -14.383 -10.812 -7.762 1 98.31 350 GLU A CA 1
ATOM 2553 C C . GLU A 1 350 ? -12.883 -10.805 -7.488 1 98.31 350 GLU A C 1
ATOM 2555 O O . GLU A 1 350 ? -12.188 -11.766 -7.812 1 98.31 350 GLU A O 1
ATOM 2560 N N . ALA A 1 351 ? -12.414 -9.719 -6.91 1 98.81 351 ALA A N 1
ATOM 2561 C CA . ALA A 1 351 ? -10.992 -9.609 -6.59 1 98.81 351 ALA A CA 1
ATOM 2562 C C . ALA A 1 351 ? -10.57 -10.695 -5.602 1 98.81 351 ALA A C 1
ATOM 2564 O O . ALA A 1 351 ? -9.523 -11.32 -5.773 1 98.81 351 ALA A O 1
ATOM 2565 N N . LEU A 1 352 ? -11.352 -10.906 -4.574 1 98.81 352 LEU A N 1
ATOM 2566 C CA . LEU A 1 352 ? -11.047 -11.922 -3.568 1 98.81 352 LEU A CA 1
ATOM 2567 C C . LEU A 1 352 ? -11.016 -13.312 -4.195 1 98.81 352 LEU A C 1
ATOM 2569 O O . LEU A 1 352 ? -10.078 -14.086 -3.961 1 98.81 352 LEU A O 1
ATOM 2573 N N . VAL A 1 353 ? -12.008 -13.641 -5.016 1 98.75 353 VAL A N 1
ATOM 2574 C CA . VAL A 1 353 ? -12.062 -14.945 -5.668 1 98.75 353 VAL A CA 1
ATOM 2575 C C . VAL A 1 353 ? -10.867 -15.109 -6.598 1 98.75 353 VAL A C 1
ATOM 2577 O O . VAL A 1 353 ? -10.234 -16.172 -6.629 1 98.75 353 VAL A O 1
ATOM 2580 N N . ALA A 1 354 ? -10.539 -14.062 -7.32 1 98.88 354 ALA A N 1
ATOM 2581 C CA . ALA A 1 354 ? -9.406 -14.109 -8.242 1 98.88 354 ALA A CA 1
ATOM 2582 C C . ALA A 1 354 ? -8.102 -14.375 -7.496 1 98.88 354 ALA A C 1
ATOM 2584 O O . ALA A 1 354 ? -7.199 -15.023 -8.031 1 98.88 354 ALA A O 1
ATOM 2585 N N . PHE A 1 355 ? -7.984 -13.93 -6.227 1 98.94 355 PHE A N 1
ATOM 2586 C CA . PHE A 1 355 ? -6.754 -14.039 -5.449 1 98.94 355 PHE A CA 1
ATOM 2587 C C . PHE A 1 355 ? -6.742 -15.32 -4.629 1 98.94 355 PHE A C 1
ATOM 2589 O O . PHE A 1 355 ? -5.828 -15.539 -3.828 1 98.94 355 PHE A O 1
ATOM 2596 N N . THR A 1 356 ? -7.809 -16.141 -4.676 1 98.81 356 THR A N 1
ATOM 2597 C CA . THR A 1 356 ? -7.91 -17.422 -3.998 1 98.81 356 THR A CA 1
ATOM 2598 C C . THR A 1 356 ? -8.156 -18.547 -5 1 98.81 356 THR A C 1
ATOM 2600 O O . THR A 1 356 ? -7.219 -19.031 -5.641 1 98.81 356 THR A O 1
ATOM 2603 N N . ALA A 1 357 ? -9.438 -18.734 -5.359 1 98.62 357 ALA A N 1
ATOM 2604 C CA . ALA A 1 357 ? -9.797 -19.797 -6.289 1 98.62 357 ALA A CA 1
ATOM 2605 C C . ALA A 1 357 ? -9.188 -19.547 -7.664 1 98.62 357 ALA A C 1
ATOM 2607 O O . ALA A 1 357 ? -8.812 -20.5 -8.367 1 98.62 357 ALA A O 1
ATOM 2608 N N . GLY A 1 358 ? -9.164 -18.297 -8.078 1 98.81 358 GLY A N 1
ATOM 2609 C CA . GLY A 1 358 ? -8.539 -17.969 -9.352 1 98.81 358 GLY A CA 1
ATOM 2610 C C . GLY A 1 358 ? -7.07 -18.344 -9.414 1 98.81 358 GLY A C 1
ATOM 2611 O O . GLY A 1 358 ? -6.609 -18.922 -10.398 1 98.81 358 GLY A O 1
ATOM 2612 N N . GLY A 1 359 ? -6.336 -17.938 -8.344 1 98.88 359 GLY A N 1
ATOM 2613 C CA . GLY A 1 359 ? -4.945 -18.344 -8.266 1 98.88 359 GLY A CA 1
ATOM 2614 C C . GLY A 1 359 ? -4.777 -19.859 -8.258 1 98.88 359 GLY A C 1
ATOM 2615 O O . GLY A 1 359 ? -3.877 -20.391 -8.914 1 98.88 359 GLY A O 1
ATOM 2616 N N . ALA A 1 360 ? -5.645 -20.562 -7.516 1 98.69 360 ALA A N 1
ATOM 2617 C CA . ALA A 1 360 ? -5.613 -22.031 -7.469 1 98.69 360 ALA A CA 1
ATOM 2618 C C . ALA A 1 360 ? -5.797 -22.625 -8.867 1 98.69 360 ALA A C 1
ATOM 2620 O O . ALA A 1 360 ? -5.105 -23.578 -9.234 1 98.69 360 ALA A O 1
ATOM 2621 N N . ARG A 1 361 ? -6.691 -22.078 -9.617 1 98.5 361 ARG A N 1
ATOM 2622 C CA . ARG A 1 361 ? -6.945 -22.547 -10.977 1 98.5 361 ARG A CA 1
ATOM 2623 C C . ARG A 1 361 ? -5.73 -22.312 -11.875 1 98.5 361 ARG A C 1
ATOM 2625 O O . ARG A 1 361 ? -5.34 -23.188 -12.641 1 98.5 361 ARG A O 1
ATOM 2632 N N . ALA A 1 362 ? -5.156 -21.109 -11.773 1 98.81 362 ALA A N 1
ATOM 2633 C CA . ALA A 1 362 ? -3.979 -20.781 -12.57 1 98.81 362 ALA A CA 1
ATOM 2634 C C . ALA A 1 362 ? -2.844 -21.766 -12.305 1 98.81 362 ALA A C 1
ATOM 2636 O O . ALA A 1 362 ? -2.043 -22.062 -13.203 1 98.81 362 ALA A O 1
ATOM 2637 N N . LEU A 1 363 ? -2.824 -22.328 -11.078 1 98.81 363 LEU A N 1
ATOM 2638 C CA . LEU A 1 363 ? -1.732 -23.203 -10.688 1 98.81 363 LEU A CA 1
ATOM 2639 C C . LEU A 1 363 ? -2.16 -24.672 -10.758 1 98.81 363 LEU A C 1
ATOM 2641 O O . LEU A 1 363 ? -1.428 -25.562 -10.312 1 98.81 363 LEU A O 1
ATOM 2645 N N . ARG A 1 364 ? -3.289 -24.953 -11.281 1 98 364 ARG A N 1
ATOM 2646 C CA . ARG A 1 364 ? -3.836 -26.297 -11.398 1 98 364 ARG A CA 1
ATOM 2647 C C . ARG A 1 364 ? -3.801 -27.031 -10.062 1 98 364 ARG A C 1
ATOM 2649 O O . ARG A 1 364 ? -3.342 -28.172 -9.977 1 98 364 ARG A O 1
ATOM 2656 N N . GLN A 1 365 ? -4.215 -26.25 -9 1 96.31 365 GLN A N 1
ATOM 2657 C CA . GLN A 1 365 ? -4.344 -26.797 -7.652 1 96.31 365 GLN A CA 1
ATOM 2658 C C . GLN A 1 365 ? -5.805 -26.812 -7.199 1 96.31 365 GLN A C 1
ATOM 2660 O O . GLN A 1 365 ? -6.234 -25.922 -6.457 1 96.31 365 GLN A O 1
ATOM 2665 N N . PRO A 1 366 ? -6.555 -27.75 -7.512 1 88.62 366 PRO A N 1
ATOM 2666 C CA . PRO A 1 366 ? -8 -27.75 -7.305 1 88.62 366 PRO A CA 1
ATOM 2667 C C . PRO A 1 366 ? -8.391 -27.766 -5.828 1 88.62 366 PRO A C 1
ATOM 2669 O O . PRO A 1 366 ? -9.516 -27.406 -5.477 1 88.62 366 PRO A O 1
ATOM 2672 N N . ASP A 1 367 ? -7.543 -28.172 -5 1 89.69 367 ASP A N 1
ATOM 2673 C CA . ASP A 1 367 ? -7.879 -28.297 -3.584 1 89.69 367 ASP A CA 1
ATOM 2674 C C . ASP A 1 367 ? -7.613 -27 -2.83 1 89.69 367 ASP A C 1
ATOM 2676 O O . ASP A 1 367 ? -7.891 -26.906 -1.634 1 89.69 367 ASP A O 1
ATOM 2680 N N . LEU A 1 368 ? -7.133 -26.016 -3.508 1 96.19 368 LEU A N 1
ATOM 2681 C CA . LEU A 1 368 ? -6.793 -24.75 -2.865 1 96.19 368 LEU A CA 1
ATOM 2682 C C . LEU A 1 368 ? -7.82 -23.672 -3.205 1 96.19 368 LEU A C 1
ATOM 2684 O O . LEU A 1 368 ? -8.617 -23.844 -4.129 1 96.19 368 LEU A O 1
ATOM 2688 N N . GLY A 1 369 ? -7.836 -22.609 -2.457 1 97.69 369 GLY A N 1
ATOM 2689 C CA . GLY A 1 369 ? -8.5 -21.359 -2.801 1 97.69 369 GLY A CA 1
ATOM 2690 C C . GLY A 1 369 ? -9.984 -21.375 -2.486 1 97.69 369 GLY A C 1
ATOM 2691 O O . GLY A 1 369 ? -10.734 -20.516 -2.953 1 97.69 369 GLY A O 1
ATOM 2692 N N . ARG A 1 370 ? -10.453 -22.375 -1.713 1 98.06 370 ARG A N 1
ATOM 2693 C CA . ARG A 1 370 ? -11.859 -22.453 -1.324 1 98.06 370 ARG A CA 1
ATOM 2694 C C . ARG A 1 370 ? -12.008 -22.984 0.097 1 98.06 370 ARG A C 1
ATOM 2696 O O . ARG A 1 370 ? -11.117 -23.672 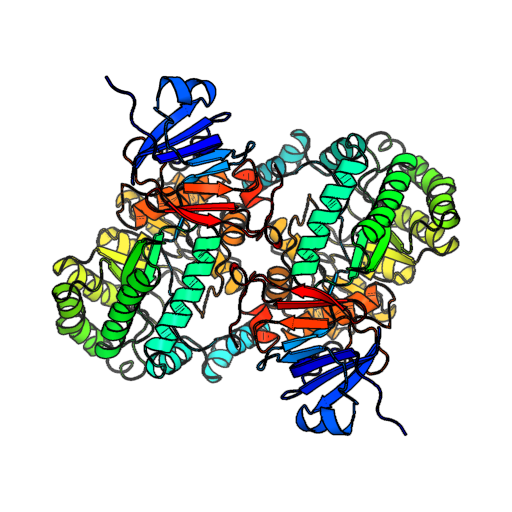0.603 1 98.06 370 ARG A O 1
ATOM 2703 N N . VAL A 1 371 ? -13.07 -22.625 0.744 1 98.56 371 VAL A N 1
ATOM 2704 C CA . VAL A 1 371 ? -13.453 -23.203 2.027 1 98.56 371 VAL A CA 1
ATOM 2705 C C . VAL A 1 371 ? -14.625 -24.156 1.829 1 98.56 371 VAL A C 1
ATOM 2707 O O . VAL A 1 371 ? -15.766 -23.734 1.635 1 98.56 371 VAL A O 1
ATOM 2710 N N . ALA A 1 372 ? -14.367 -25.359 1.855 1 97.38 372 ALA A N 1
ATOM 2711 C CA . ALA A 1 372 ? -15.352 -26.422 1.695 1 97.38 372 ALA A CA 1
ATOM 2712 C C . ALA A 1 372 ? -14.883 -27.703 2.387 1 97.38 372 ALA A C 1
ATOM 2714 O O . ALA A 1 372 ? -13.688 -27.906 2.584 1 97.38 372 ALA A O 1
ATOM 2715 N N . ARG A 1 373 ? -15.875 -28.516 2.711 1 96.62 373 ARG A N 1
ATOM 2716 C CA . ARG A 1 373 ? -15.531 -29.797 3.33 1 96.62 373 ARG A CA 1
ATOM 2717 C C . ARG A 1 373 ? -14.547 -30.578 2.463 1 96.62 373 ARG A C 1
ATOM 2719 O O . ARG A 1 373 ? -14.75 -30.719 1.256 1 96.62 373 ARG A O 1
ATOM 2726 N N . GLY A 1 374 ? -13.492 -30.984 3.07 1 95.75 374 GLY A N 1
ATOM 2727 C CA . GLY A 1 374 ? -12.516 -31.797 2.361 1 95.75 374 GLY A CA 1
ATOM 2728 C C . GLY A 1 374 ? -11.383 -30.984 1.764 1 95.75 374 GLY A C 1
ATOM 2729 O O . GLY A 1 374 ? -10.328 -31.531 1.432 1 95.75 374 GLY A O 1
ATOM 2730 N N . ALA A 1 375 ? -11.586 -29.703 1.606 1 96.62 375 ALA A N 1
ATOM 2731 C CA . ALA A 1 375 ? -10.539 -28.844 1.062 1 96.62 375 ALA A CA 1
ATOM 2732 C C . ALA A 1 3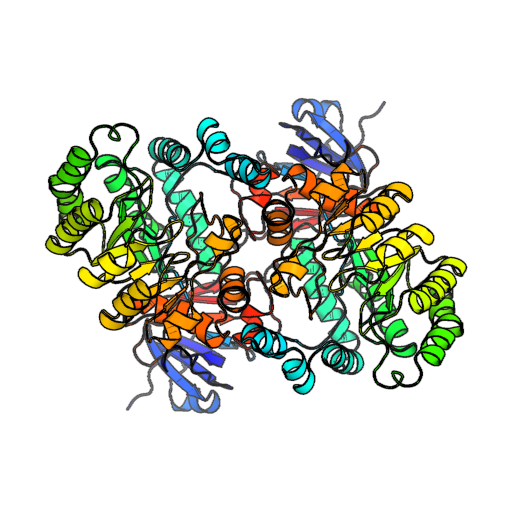75 ? -9.406 -28.656 2.068 1 96.62 375 ALA A C 1
ATOM 2734 O O . ALA A 1 375 ? -9.578 -28.906 3.262 1 96.62 375 ALA A O 1
ATOM 2735 N N . ASP A 1 376 ? -8.203 -28.297 1.558 1 96.69 376 ASP A N 1
ATOM 2736 C CA . ASP A 1 376 ? -7.102 -27.953 2.449 1 96.69 376 ASP A CA 1
ATOM 2737 C C . ASP A 1 376 ? -7.5 -26.812 3.395 1 96.69 376 ASP A C 1
ATOM 2739 O O . ASP A 1 376 ? -8.172 -25.875 2.988 1 96.69 376 ASP A O 1
ATOM 2743 N N . ALA A 1 377 ? -7.09 -27 4.641 1 98.12 377 ALA A N 1
ATOM 2744 C CA . ALA A 1 377 ? -7.426 -25.984 5.633 1 98.12 377 ALA A CA 1
ATOM 2745 C C . ALA A 1 377 ? -6.422 -24.828 5.602 1 98.12 377 ALA A C 1
ATOM 2747 O O . ALA A 1 377 ? -5.73 -24.578 6.59 1 98.12 377 ALA A O 1
ATOM 2748 N N . ASP A 1 378 ? -6.289 -24.188 4.504 1 98.81 378 ASP A N 1
ATOM 2749 C CA . ASP A 1 378 ? -5.617 -22.906 4.355 1 98.81 378 ASP A CA 1
ATOM 2750 C C . ASP A 1 378 ? -6.598 -21.75 4.539 1 98.81 378 ASP A C 1
ATOM 2752 O O . ASP A 1 378 ? -7.484 -21.531 3.711 1 98.81 378 ASP A O 1
ATOM 2756 N N . LEU A 1 379 ? -6.445 -20.969 5.652 1 98.94 379 LEU A N 1
ATOM 2757 C CA . LEU A 1 379 ? -7.434 -19.953 6.004 1 98.94 379 LEU A CA 1
ATOM 2758 C C . LEU A 1 379 ? -6.754 -18.656 6.453 1 98.94 379 LEU A C 1
ATOM 2760 O O . LEU A 1 379 ? -5.609 -18.688 6.918 1 98.94 379 LEU A O 1
ATOM 2764 N N . VAL A 1 380 ? -7.414 -17.562 6.301 1 98.94 380 VAL A N 1
ATOM 2765 C CA . VAL A 1 380 ? -6.996 -16.281 6.855 1 98.94 380 VAL A CA 1
ATOM 2766 C C . VAL A 1 380 ? -8.148 -15.656 7.637 1 98.94 380 VAL A C 1
ATOM 2768 O O . VAL A 1 380 ? -9.281 -15.594 7.145 1 98.94 380 VAL A O 1
ATOM 2771 N N . LEU A 1 381 ? -7.918 -15.32 8.859 1 98.88 381 LEU A N 1
ATOM 2772 C CA . LEU A 1 381 ? -8.805 -14.445 9.617 1 98.88 381 LEU A CA 1
ATOM 2773 C C . LEU A 1 381 ? -8.367 -12.992 9.492 1 98.88 381 LEU A C 1
ATOM 2775 O O . LEU A 1 381 ? -7.242 -12.641 9.844 1 98.88 381 LEU A O 1
ATOM 2779 N N . TRP A 1 382 ? -9.273 -12.156 9.023 1 98.69 382 TRP A N 1
ATOM 2780 C CA . TRP A 1 382 ? -8.977 -10.75 8.789 1 98.69 382 TRP A CA 1
ATOM 2781 C C . TRP A 1 382 ? -9.555 -9.875 9.898 1 98.69 382 TRP A C 1
ATOM 2783 O O . TRP A 1 382 ? -10.578 -10.219 10.492 1 98.69 382 TRP A O 1
ATOM 2793 N N . GLY A 1 383 ? -8.914 -8.719 10.078 1 97.88 383 GLY A N 1
ATOM 2794 C CA . GLY A 1 383 ? -9.344 -7.754 11.07 1 97.88 383 GLY A CA 1
ATOM 2795 C C . GLY A 1 383 ? -10.469 -6.852 10.586 1 97.88 383 GLY A C 1
ATOM 2796 O O . GLY A 1 383 ? -10.656 -5.75 11.109 1 97.88 383 GLY A O 1
ATOM 2797 N N . CYS A 1 384 ? -11.141 -7.152 9.555 1 97.5 384 CYS A N 1
ATOM 2798 C CA . CYS A 1 384 ? -12.32 -6.469 9.031 1 97.5 384 CYS A CA 1
ATOM 2799 C C . CYS A 1 384 ? -13.422 -7.465 8.703 1 97.5 384 CYS A C 1
ATOM 2801 O O . CYS A 1 384 ? -13.203 -8.68 8.727 1 97.5 384 CYS A O 1
ATOM 2803 N N . GLY A 1 385 ? -14.602 -6.988 8.352 1 97.12 385 GLY A N 1
ATOM 2804 C CA . GLY A 1 385 ? -15.75 -7.883 8.305 1 97.12 385 GLY A CA 1
ATOM 2805 C C . GLY A 1 385 ? -16.219 -8.188 6.895 1 97.12 385 GLY A C 1
ATOM 2806 O O . GLY A 1 385 ? -17.156 -8.953 6.699 1 97.12 385 GLY A O 1
ATOM 2807 N N . SER A 1 386 ? -15.508 -7.617 5.863 1 97.88 386 SER A N 1
ATOM 2808 C CA . SER A 1 386 ? -16.016 -7.809 4.508 1 97.88 386 SER A CA 1
ATOM 2809 C C . SER A 1 386 ? -14.914 -7.652 3.471 1 97.88 386 SER A C 1
ATOM 2811 O O . SER A 1 386 ? -13.914 -6.98 3.723 1 97.88 386 SER A O 1
ATOM 2813 N N . PRO A 1 387 ? -15.141 -8.297 2.287 1 98 387 PRO A N 1
ATOM 2814 C CA . PRO A 1 387 ? -14.203 -8.047 1.184 1 98 387 PRO A CA 1
ATOM 2815 C C . PRO A 1 387 ? -14.164 -6.586 0.76 1 98 387 PRO A C 1
ATOM 2817 O O . PRO A 1 387 ? -13.125 -6.094 0.32 1 98 387 PRO A O 1
ATOM 2820 N N . GLU A 1 388 ? -15.312 -5.879 0.876 1 97.75 388 GLU A N 1
ATOM 2821 C CA . GLU A 1 388 ? -15.367 -4.461 0.541 1 97.75 388 GLU A CA 1
ATOM 2822 C C . GLU A 1 388 ? -14.391 -3.656 1.397 1 97.75 388 GLU A C 1
ATOM 2824 O O . GLU A 1 388 ? -13.672 -2.791 0.888 1 97.75 388 GLU A O 1
ATOM 2829 N N . HIS A 1 389 ? -14.375 -3.945 2.672 1 98.12 389 HIS A N 1
ATOM 2830 C CA . HIS A 1 389 ? -13.477 -3.234 3.574 1 98.12 389 HIS A CA 1
ATOM 2831 C C . HIS A 1 389 ? -12.016 -3.523 3.234 1 98.12 389 HIS A C 1
ATOM 2833 O O . HIS A 1 389 ? -11.164 -2.635 3.326 1 98.12 389 HIS A O 1
ATOM 2839 N N . LEU A 1 390 ? -11.695 -4.762 2.811 1 97.56 390 LEU A N 1
ATOM 2840 C CA . LEU A 1 390 ? -10.336 -5.152 2.457 1 97.56 390 LEU A CA 1
ATOM 2841 C C . LEU A 1 390 ? -9.797 -4.297 1.313 1 97.56 390 LEU A C 1
ATOM 2843 O O . LEU A 1 390 ? -8.633 -3.887 1.33 1 97.56 390 LEU A O 1
ATOM 2847 N N . ALA A 1 391 ? -10.656 -4.113 0.37 1 97.81 391 ALA A N 1
ATOM 2848 C CA . ALA A 1 391 ? -10.25 -3.348 -0.804 1 97.81 391 ALA A CA 1
ATOM 2849 C C . ALA A 1 391 ? -10.273 -1.849 -0.52 1 97.81 391 ALA A C 1
ATOM 2851 O O . ALA A 1 391 ? -9.461 -1.093 -1.056 1 97.81 391 ALA A O 1
ATOM 2852 N N . TRP A 1 392 ? -11.25 -1.384 0.349 1 98.12 392 TRP A N 1
ATOM 2853 C CA . TRP A 1 392 ? -11.492 0.019 0.665 1 98.12 392 TRP A CA 1
ATOM 2854 C C . TRP A 1 392 ? -10.359 0.597 1.504 1 98.12 392 TRP A C 1
ATOM 2856 O O . TRP A 1 392 ? -9.906 1.716 1.256 1 98.12 392 TRP A O 1
ATOM 2866 N N . HIS A 1 393 ? -9.953 -0.101 2.582 1 98.62 393 HIS A N 1
ATOM 2867 C CA . HIS A 1 393 ? -8.82 0.332 3.393 1 98.62 393 HIS A CA 1
ATOM 2868 C C . HIS A 1 393 ? -7.5 0.027 2.699 1 98.62 393 HIS A C 1
ATOM 2870 O O . HIS A 1 393 ? -6.836 -0.962 3.021 1 98.62 393 HIS A O 1
ATOM 2876 N N . MET A 1 394 ? -7.121 0.946 1.83 1 98.56 394 MET A N 1
ATOM 2877 C CA . MET A 1 394 ? -6.156 0.742 0.754 1 98.56 394 MET A CA 1
ATOM 2878 C C . MET A 1 394 ? -4.754 0.52 1.316 1 98.56 394 MET A C 1
ATOM 2880 O O . MET A 1 394 ? -4.285 1.297 2.148 1 98.56 394 MET A O 1
ATOM 2884 N N . ALA A 1 395 ? -4.105 -0.572 0.874 1 98.56 395 ALA A N 1
ATOM 2885 C CA . ALA A 1 395 ? -2.693 -0.88 1.098 1 98.56 395 ALA A CA 1
ATOM 2886 C C . ALA A 1 395 ? -2.416 -1.139 2.576 1 98.56 395 ALA A C 1
ATOM 2888 O O . ALA A 1 395 ? -1.286 -0.975 3.041 1 98.56 395 ALA A O 1
ATOM 2889 N N . VAL A 1 396 ? -3.439 -1.509 3.342 1 98 396 VAL A N 1
ATOM 2890 C CA . VAL A 1 396 ? -3.303 -1.815 4.762 1 98 396 VAL A CA 1
ATOM 2891 C C . VAL A 1 396 ? -3.453 -3.318 4.98 1 98 396 VAL A C 1
ATOM 2893 O O . VAL A 1 396 ? -4.305 -3.961 4.367 1 98 396 VAL A O 1
ATOM 2896 N N . ASN A 1 397 ? -2.578 -3.924 5.746 1 97 397 ASN A N 1
ATOM 2897 C CA . ASN A 1 397 ? -2.623 -5.352 6.051 1 97 397 ASN A CA 1
ATOM 2898 C C . ASN A 1 397 ? -3.615 -5.652 7.172 1 97 397 ASN A C 1
ATOM 2900 O O . ASN A 1 397 ? -3.41 -5.238 8.312 1 97 397 ASN A O 1
ATOM 2904 N N . HIS A 1 398 ? -4.648 -6.438 6.922 1 97.69 398 HIS A N 1
ATOM 2905 C CA . HIS A 1 398 ? -5.688 -6.77 7.891 1 97.69 398 HIS A CA 1
ATOM 2906 C C . HIS A 1 398 ? -5.539 -8.203 8.391 1 97.69 398 HIS A C 1
ATOM 2908 O O . HIS A 1 398 ? -6.352 -8.672 9.195 1 97.69 398 HIS A O 1
ATOM 2914 N N . ALA A 1 399 ? -4.551 -8.969 7.879 1 98.12 399 ALA A N 1
ATOM 2915 C CA . ALA A 1 399 ? -4.422 -10.367 8.273 1 98.12 399 ALA A CA 1
ATOM 2916 C C . ALA A 1 399 ? -4.082 -10.484 9.758 1 98.12 399 ALA A C 1
ATOM 2918 O O . ALA A 1 399 ? -3.055 -9.977 10.211 1 98.12 399 ALA A O 1
ATOM 2919 N N . LEU A 1 400 ? -4.914 -11.156 10.516 1 98 400 LEU A N 1
ATOM 2920 C CA . LEU A 1 400 ? -4.691 -11.344 11.945 1 98 400 LEU A CA 1
ATOM 2921 C C . LEU A 1 400 ? -4.098 -12.719 12.227 1 98 400 LEU A C 1
ATOM 2923 O O . LEU A 1 400 ? -3.189 -12.852 13.047 1 98 400 LEU A O 1
ATOM 2927 N N . VAL A 1 401 ? -4.691 -13.734 11.539 1 98.44 401 VAL A N 1
ATOM 2928 C CA . VAL A 1 401 ? -4.273 -15.125 11.695 1 98.44 401 VAL A CA 1
ATOM 2929 C C . VAL A 1 401 ? -4.199 -15.805 10.328 1 98.44 401 VAL A C 1
ATOM 2931 O O . VAL A 1 401 ? -5.102 -15.648 9.508 1 98.44 401 VAL A O 1
ATOM 2934 N N . VAL A 1 402 ? -3.131 -16.484 10.086 1 98.81 402 VAL A N 1
ATOM 2935 C CA . VAL A 1 402 ? -2.986 -17.281 8.867 1 98.81 402 VAL A CA 1
ATOM 2936 C C . VAL A 1 402 ? -2.844 -18.75 9.227 1 98.81 402 VAL A C 1
ATOM 2938 O O . VAL A 1 402 ? -2.035 -19.109 10.086 1 98.81 402 VAL A O 1
ATOM 2941 N N . VAL A 1 403 ? -3.672 -19.547 8.641 1 98.88 403 VAL A N 1
ATOM 2942 C CA . VAL A 1 403 ? -3.691 -20.984 8.859 1 98.88 403 VAL A CA 1
ATOM 2943 C C . VAL A 1 403 ? -3.223 -21.703 7.594 1 98.88 403 VAL A C 1
ATOM 2945 O O . VAL A 1 403 ? -3.723 -21.438 6.496 1 98.88 403 VAL A O 1
ATOM 2948 N N . LYS A 1 404 ? -2.223 -22.531 7.73 1 98.75 404 LYS A N 1
ATOM 2949 C CA . LYS A 1 404 ? -1.75 -23.406 6.652 1 98.75 404 LYS A CA 1
ATOM 2950 C C . LYS A 1 404 ? -1.849 -24.875 7.051 1 98.75 404 LYS A C 1
ATOM 2952 O O . LYS A 1 404 ? -1.299 -25.281 8.078 1 98.75 404 LYS A O 1
ATOM 2957 N N . HIS A 1 405 ? -2.594 -25.656 6.238 1 97.44 405 HIS A N 1
ATOM 2958 C CA . HIS A 1 405 ? -2.766 -27.078 6.508 1 97.44 405 HIS A CA 1
ATOM 2959 C C . HIS A 1 405 ? -3.256 -27.312 7.934 1 97.44 405 HIS A C 1
ATOM 2961 O O . HIS A 1 405 ? -2.727 -28.172 8.641 1 97.44 405 HIS A O 1
ATOM 2967 N N . GLY A 1 406 ? -4.133 -26.453 8.32 1 98 406 GLY A N 1
ATOM 2968 C CA . GLY A 1 406 ? -4.816 -26.641 9.594 1 98 406 GLY A CA 1
ATOM 2969 C C . GLY A 1 406 ? -4.023 -26.125 10.781 1 98 406 GLY A C 1
ATOM 2970 O O . GLY A 1 406 ? -4.484 -26.203 11.922 1 98 406 GLY A O 1
ATOM 2971 N N . ARG A 1 407 ? -2.896 -25.531 10.57 1 97.94 407 ARG A N 1
ATOM 2972 C CA . ARG A 1 407 ? -2.045 -25.016 11.641 1 97.94 407 ARG A CA 1
ATOM 2973 C C . ARG A 1 407 ? -1.92 -23.5 11.539 1 97.94 407 ARG A C 1
ATOM 2975 O O . ARG A 1 407 ? -1.756 -22.953 10.445 1 97.94 407 ARG A O 1
ATOM 2982 N N . VAL A 1 408 ? -1.996 -22.812 12.703 1 98.44 408 VAL A N 1
ATOM 2983 C CA . VAL A 1 408 ? -1.715 -21.391 12.727 1 98.44 408 VAL A CA 1
ATOM 2984 C C . VAL A 1 408 ? -0.231 -21.141 12.453 1 98.44 408 VAL A C 1
ATOM 2986 O O . VAL A 1 408 ? 0.626 -21.609 13.211 1 98.44 408 VAL A O 1
ATOM 2989 N N . VAL A 1 409 ? 0.055 -20.469 11.398 1 98.19 409 VAL A N 1
ATOM 2990 C CA . VAL A 1 409 ? 1.455 -20.281 11.031 1 98.19 409 VAL A CA 1
ATOM 2991 C C . VAL A 1 409 ? 1.852 -18.812 11.219 1 98.19 409 VAL A C 1
ATOM 2993 O O . VAL A 1 409 ? 3.037 -18.484 11.18 1 98.19 409 VAL A O 1
ATOM 2996 N N . HIS A 1 410 ? 0.896 -17.938 11.367 1 97.31 410 HIS A N 1
ATOM 2997 C CA . HIS A 1 410 ? 1.143 -16.516 11.617 1 97.31 410 HIS A CA 1
ATOM 2998 C C . HIS A 1 410 ? 0.032 -15.906 12.461 1 97.31 410 HIS A C 1
ATOM 3000 O O . HIS A 1 410 ? -1.146 -16.203 12.258 1 97.31 410 HIS A O 1
ATOM 3006 N N . GLU A 1 411 ? 0.368 -15.102 13.414 1 97.06 411 GLU A N 1
ATOM 3007 C CA . GLU A 1 411 ? -0.5 -14.219 14.188 1 97.06 411 GLU A CA 1
ATOM 3008 C C . GLU A 1 411 ? 0.065 -12.797 14.242 1 97.06 411 GLU A C 1
ATOM 3010 O O . GLU A 1 411 ? 1.234 -12.609 14.578 1 97.06 411 GLU A O 1
ATOM 3015 N N . ALA A 1 412 ? -0.737 -11.82 13.844 1 94.69 412 ALA A N 1
ATOM 3016 C CA . ALA A 1 412 ? -0.287 -10.43 13.891 1 94.69 412 ALA A CA 1
ATOM 3017 C C . ALA A 1 412 ? 0.096 -10.023 15.312 1 94.69 412 ALA A C 1
ATOM 3019 O O . ALA A 1 412 ? -0.649 -10.289 16.266 1 94.69 412 ALA A O 1
ATOM 3020 N N . PRO A 1 413 ? 1.222 -9.422 15.445 1 90.5 413 PRO A N 1
ATOM 3021 C CA . PRO A 1 413 ? 1.547 -8.914 16.781 1 90.5 413 PRO A CA 1
ATOM 3022 C C . PRO A 1 413 ? 0.633 -7.77 17.219 1 90.5 413 PRO A C 1
ATOM 3024 O O . PRO A 1 413 ? 0.133 -7.02 16.375 1 90.5 413 PRO A O 1
ATOM 3027 N N . PRO A 1 414 ? 0.438 -7.66 18.484 1 82.75 414 PRO A N 1
ATOM 3028 C CA . PRO A 1 414 ? -0.497 -6.648 18.984 1 82.75 414 PRO A CA 1
ATOM 3029 C C . PRO A 1 414 ? -0.226 -5.258 18.422 1 82.75 414 PRO A C 1
ATOM 3031 O O . PRO A 1 414 ? -1.161 -4.555 18.031 1 82.75 414 PRO A O 1
ATOM 3034 N N . ALA A 1 415 ? 1.036 -4.938 18.25 1 79.94 415 ALA A N 1
ATOM 3035 C CA . ALA A 1 415 ? 1.405 -3.594 17.812 1 79.94 415 ALA A CA 1
ATOM 3036 C C . ALA A 1 415 ? 1.079 -3.393 16.344 1 79.94 415 ALA A C 1
ATOM 3038 O O . ALA A 1 415 ? 0.919 -2.258 15.883 1 79.94 415 ALA A O 1
ATOM 3039 N N . ALA A 1 416 ? 0.944 -4.488 15.641 1 82.44 416 ALA A N 1
ATOM 3040 C CA . ALA A 1 416 ? 0.728 -4.406 14.195 1 82.44 416 ALA A CA 1
ATOM 3041 C C . ALA A 1 416 ? -0.708 -4.777 13.836 1 82.44 416 ALA A C 1
ATOM 3043 O O . ALA A 1 416 ? -1.104 -4.688 12.672 1 82.44 416 ALA A O 1
ATOM 3044 N N . MET A 1 417 ? -1.512 -5.066 14.766 1 88.12 417 MET A N 1
ATOM 3045 C CA . MET A 1 417 ? -2.867 -5.562 14.539 1 88.12 417 MET A CA 1
ATOM 3046 C C . MET A 1 417 ? -3.781 -4.438 14.055 1 88.12 417 MET A C 1
ATOM 3048 O O . MET A 1 417 ? -3.807 -3.357 14.648 1 88.12 417 MET A O 1
ATOM 3052 N N . VAL A 1 418 ? -4.34 -4.668 12.953 1 92.62 418 VAL A N 1
ATOM 3053 C CA . VAL A 1 418 ? -5.41 -3.799 12.469 1 92.62 418 VAL A CA 1
ATOM 3054 C C . VAL A 1 418 ? -6.754 -4.508 12.609 1 92.62 418 VAL A C 1
ATOM 3056 O O . VAL A 1 418 ? -7.035 -5.473 11.898 1 92.62 418 VAL A O 1
ATOM 3059 N N . ASP A 1 419 ? -7.582 -4.098 13.555 1 92.81 419 ASP A N 1
ATOM 3060 C CA . ASP A 1 419 ? -8.891 -4.68 13.836 1 92.81 419 ASP A CA 1
ATOM 3061 C C . ASP A 1 419 ? -9.984 -3.617 13.797 1 92.81 419 ASP A C 1
ATOM 3063 O O . ASP A 1 419 ? -10.148 -2.846 14.742 1 92.81 419 ASP A O 1
ATOM 3067 N N . CYS A 1 420 ? -10.664 -3.525 12.703 1 90.62 420 CYS A N 1
ATOM 3068 C CA . CYS A 1 420 ? -11.695 -2.516 12.484 1 90.62 420 CYS A CA 1
ATOM 3069 C C . CYS A 1 420 ? -13.086 -3.141 12.492 1 90.62 420 CYS A C 1
ATOM 3071 O O . CYS A 1 420 ? -14.008 -2.615 11.867 1 90.62 420 CYS A O 1
ATOM 3073 N N . ARG A 1 421 ? -13.273 -4.246 13.148 1 86.5 421 ARG A N 1
ATOM 3074 C CA . ARG A 1 421 ? -14.555 -4.941 13.227 1 86.5 421 ARG A CA 1
ATOM 3075 C C . ARG A 1 421 ? -15.484 -4.262 14.234 1 86.5 421 ARG A C 1
ATOM 3077 O O . ARG A 1 421 ? -15.023 -3.607 15.164 1 86.5 421 ARG A O 1
ATOM 3084 N N . MET B 1 1 ? 35.094 23.344 26.062 1 51.31 1 MET B N 1
ATOM 3085 C CA . MET B 1 1 ? 33.656 23.328 26.328 1 51.31 1 MET B CA 1
ATOM 3086 C C . MET B 1 1 ? 33.156 21.891 26.469 1 51.31 1 MET B C 1
ATOM 3088 O O . MET B 1 1 ? 33.625 20.984 25.781 1 51.31 1 MET B O 1
ATOM 3092 N N . SER B 1 2 ? 32.5 21.547 27.453 1 75.94 2 SER B N 1
ATOM 3093 C CA . SER B 1 2 ? 32.094 20.188 27.812 1 75.94 2 SER B CA 1
ATOM 3094 C C . SER B 1 2 ? 31.219 19.578 26.75 1 75.94 2 SER B C 1
ATOM 3096 O O . SER B 1 2 ? 30.359 20.25 26.156 1 75.94 2 SER B O 1
ATOM 3098 N N . ARG B 1 3 ? 31.594 18.469 26.312 1 86.88 3 ARG B N 1
ATOM 3099 C CA . ARG B 1 3 ? 30.828 17.703 25.312 1 86.88 3 ARG B CA 1
ATOM 3100 C C . ARG B 1 3 ? 29.391 17.484 25.797 1 86.88 3 ARG B C 1
ATOM 3102 O O . ARG B 1 3 ? 29.172 17.125 26.953 1 86.88 3 ARG B O 1
ATOM 3109 N N . PRO B 1 4 ? 28.375 17.859 24.953 1 90.94 4 PRO B N 1
ATOM 3110 C CA . PRO B 1 4 ? 27 17.562 25.375 1 90.94 4 PRO B CA 1
ATOM 3111 C C . PRO B 1 4 ? 26.828 16.109 25.797 1 90.94 4 PRO B C 1
ATOM 3113 O O . PRO B 1 4 ? 27.422 15.203 25.219 1 90.94 4 PRO B O 1
ATOM 3116 N N . ALA B 1 5 ? 26 15.922 26.844 1 93.94 5 ALA B N 1
ATOM 3117 C CA . ALA B 1 5 ? 25.703 14.578 27.328 1 93.94 5 ALA B CA 1
ATOM 3118 C C . ALA B 1 5 ? 24.547 13.961 26.547 1 93.94 5 ALA B C 1
ATOM 3120 O O . ALA B 1 5 ? 23.391 14.359 26.719 1 93.94 5 ALA B O 1
ATOM 3121 N N . ALA B 1 6 ? 24.844 13.031 25.75 1 96.44 6 ALA B N 1
ATOM 3122 C CA . ALA B 1 6 ? 23.812 12.422 24.922 1 96.44 6 ALA B CA 1
ATOM 3123 C C . ALA B 1 6 ? 22.906 11.508 25.75 1 96.44 6 ALA B C 1
ATOM 3125 O O . ALA B 1 6 ? 23.375 10.805 26.641 1 96.44 6 ALA B O 1
ATOM 3126 N N . THR B 1 7 ? 21.625 11.523 25.484 1 98.12 7 THR B N 1
ATOM 3127 C CA . THR B 1 7 ? 20.672 10.586 26.078 1 98.12 7 THR B CA 1
ATOM 3128 C C . THR B 1 7 ? 20.359 9.453 25.094 1 98.12 7 THR B C 1
ATOM 3130 O O . THR B 1 7 ? 19.984 8.352 25.5 1 98.12 7 THR B O 1
ATOM 3133 N N . LEU B 1 8 ? 20.484 9.719 23.844 1 98.56 8 LEU B N 1
ATOM 3134 C CA . LEU B 1 8 ? 20.266 8.773 22.75 1 98.56 8 LEU B CA 1
ATOM 3135 C C . LEU B 1 8 ? 21.219 9.031 21.594 1 98.56 8 LEU B C 1
ATOM 3137 O O . LEU B 1 8 ? 21.484 10.188 21.234 1 98.56 8 LEU B O 1
ATOM 3141 N N . VAL B 1 9 ? 21.781 7.98 21.047 1 98.56 9 VAL B N 1
ATOM 3142 C CA . VAL B 1 9 ? 22.641 8.117 19.875 1 98.56 9 VAL B CA 1
ATOM 3143 C C . VAL B 1 9 ? 22.281 7.047 18.844 1 98.56 9 VAL B C 1
ATOM 3145 O O . VAL B 1 9 ? 22.188 5.863 19.188 1 98.56 9 VAL B O 1
ATOM 3148 N N . LEU B 1 10 ? 21.938 7.387 17.656 1 98.75 10 LEU B N 1
ATOM 3149 C CA . LEU B 1 10 ? 21.859 6.496 16.5 1 98.75 10 LEU B CA 1
ATOM 3150 C C . LEU B 1 10 ? 23.156 6.512 15.703 1 98.75 10 LEU B C 1
ATOM 3152 O O . LEU B 1 10 ? 23.531 7.539 15.133 1 98.75 10 LEU B O 1
ATOM 3156 N N . ARG B 1 11 ? 23.844 5.414 15.633 1 98.31 11 ARG B N 1
ATOM 3157 C CA . ARG B 1 11 ? 25.156 5.359 15.023 1 98.31 11 ARG B CA 1
ATOM 3158 C C . ARG B 1 11 ? 25.156 4.469 13.789 1 98.31 11 ARG B C 1
ATOM 3160 O O . ARG B 1 11 ? 24.219 3.715 13.562 1 98.31 11 ARG B O 1
ATOM 3167 N N . ASN B 1 12 ? 26.25 4.617 12.969 1 98.25 12 ASN B N 1
ATOM 3168 C CA . ASN B 1 12 ? 26.453 3.801 11.773 1 98.25 12 ASN B CA 1
ATOM 3169 C C . ASN B 1 12 ? 25.266 3.924 10.82 1 98.25 12 ASN B C 1
ATOM 3171 O O . ASN B 1 12 ? 24.703 2.916 10.383 1 98.25 12 ASN B O 1
ATOM 3175 N N . ALA B 1 13 ? 24.875 5.168 10.562 1 98.62 13 ALA B N 1
ATOM 3176 C CA . ALA B 1 13 ? 23.672 5.438 9.758 1 98.62 13 ALA B CA 1
ATOM 3177 C C . ALA B 1 13 ? 24.031 6.211 8.492 1 98.62 13 ALA B C 1
ATOM 3179 O O . ALA B 1 13 ? 25.141 6.723 8.359 1 98.62 13 ALA B O 1
ATOM 3180 N N . VAL B 1 14 ? 23.219 6.109 7.496 1 98.75 14 VAL B N 1
ATOM 3181 C CA . VAL B 1 14 ? 23.094 7.176 6.512 1 98.75 14 VAL B CA 1
ATOM 3182 C C . VAL B 1 14 ? 22.062 8.195 6.984 1 98.75 14 VAL B C 1
ATOM 3184 O O . VAL B 1 14 ? 20.875 7.867 7.129 1 98.75 14 VAL B O 1
ATOM 3187 N N . VAL B 1 15 ? 22.484 9.414 7.266 1 98.88 15 VAL B N 1
ATOM 3188 C CA . VAL B 1 15 ? 21.562 10.398 7.809 1 98.88 15 VAL B CA 1
ATOM 3189 C C . VAL B 1 15 ? 21.094 11.336 6.695 1 98.88 15 VAL B C 1
ATOM 3191 O O . VAL B 1 15 ? 21.906 11.875 5.941 1 98.88 15 VAL B O 1
ATOM 3194 N N . ALA B 1 16 ? 19.812 11.438 6.48 1 98.88 16 ALA B N 1
ATOM 3195 C CA . ALA B 1 16 ? 19.234 12.516 5.684 1 98.88 16 ALA B CA 1
ATOM 3196 C C . ALA B 1 16 ? 18.844 13.703 6.559 1 98.88 16 ALA B C 1
ATOM 3198 O O . ALA B 1 16 ? 17.938 13.609 7.395 1 98.88 16 ALA B O 1
ATOM 3199 N N . THR B 1 17 ? 19.453 14.828 6.375 1 98.81 17 THR B N 1
ATOM 3200 C CA . THR B 1 17 ? 19.219 15.961 7.258 1 98.81 17 THR B CA 1
ATOM 3201 C C . THR B 1 17 ? 17.969 16.719 6.836 1 98.81 17 THR B C 1
ATOM 3203 O O . THR B 1 17 ? 17.328 17.375 7.664 1 98.81 17 THR B O 1
ATOM 3206 N N . CYS B 1 18 ? 17.625 16.75 5.566 1 98.5 18 CYS B N 1
ATOM 3207 C CA . CYS B 1 18 ? 16.453 17.375 4.945 1 98.5 18 CYS B CA 1
ATOM 3208 C C . CYS B 1 18 ? 16.438 18.875 5.215 1 98.5 18 CYS B C 1
ATOM 3210 O O . CYS B 1 18 ? 15.375 19.453 5.441 1 98.5 18 CYS B O 1
ATOM 3212 N N . ASP B 1 19 ? 17.609 19.516 5.258 1 96.75 19 ASP B N 1
ATOM 3213 C CA . ASP B 1 19 ? 17.688 20.938 5.57 1 96.75 19 ASP B CA 1
ATOM 3214 C C . ASP B 1 19 ? 18.453 21.688 4.492 1 96.75 19 ASP B C 1
ATOM 3216 O O . ASP B 1 19 ? 18.891 22.828 4.711 1 96.75 19 ASP B O 1
ATOM 3220 N N . ARG B 1 20 ? 18.672 21.109 3.361 1 96.5 20 ARG B N 1
ATOM 3221 C CA . ARG B 1 20 ? 19.547 21.719 2.355 1 96.5 20 ARG B CA 1
ATOM 3222 C C . ARG B 1 20 ? 18.734 22.172 1.146 1 96.5 20 ARG B C 1
ATOM 3224 O O . ARG B 1 20 ? 19.297 22.453 0.084 1 96.5 20 ARG B O 1
ATOM 3231 N N . GLY B 1 21 ? 17.469 22.25 1.246 1 94.56 21 GLY B N 1
ATOM 3232 C CA . GLY B 1 21 ? 16.609 22.656 0.147 1 94.56 21 GLY B CA 1
ATOM 3233 C C . GLY B 1 21 ? 15.633 21.562 -0.283 1 94.56 21 GLY B C 1
ATOM 3234 O O . GLY B 1 21 ? 15.734 20.422 0.168 1 94.56 21 GLY B O 1
ATOM 3235 N N . PRO B 1 22 ? 14.758 21.922 -1.192 1 95.19 22 PRO B N 1
ATOM 3236 C CA . PRO B 1 22 ? 13.656 21.016 -1.525 1 95.19 22 PRO B CA 1
ATOM 3237 C C . PRO B 1 22 ? 14.117 19.797 -2.314 1 95.19 22 PRO B C 1
ATOM 3239 O O . PRO B 1 22 ? 13.469 18.75 -2.277 1 95.19 22 PRO B O 1
ATOM 3242 N N . SER B 1 23 ? 15.227 19.859 -3.02 1 95.5 23 SER B N 1
ATOM 3243 C CA . SER B 1 23 ? 15.625 18.781 -3.916 1 95.5 23 SER B CA 1
ATOM 3244 C C . SER B 1 23 ? 16.844 18.047 -3.383 1 95.5 23 SER B C 1
ATOM 3246 O O . SER B 1 23 ? 17.422 17.203 -4.078 1 95.5 23 SER B O 1
ATOM 3248 N N . ASP B 1 24 ? 17.266 18.375 -2.168 1 97.25 24 ASP B N 1
ATOM 3249 C CA . ASP B 1 24 ? 18.453 17.781 -1.556 1 97.25 24 ASP B CA 1
ATOM 3250 C C . ASP B 1 24 ? 18.125 17.219 -0.171 1 97.25 24 ASP B C 1
ATOM 3252 O O . ASP B 1 24 ? 17.969 17.984 0.787 1 97.25 24 ASP B O 1
ATOM 3256 N N . ALA B 1 25 ? 18.141 15.922 -0.057 1 98.06 25 ALA B N 1
ATOM 3257 C CA . ALA B 1 25 ? 17.812 15.266 1.209 1 98.06 25 ALA B CA 1
ATOM 3258 C C . ALA B 1 25 ? 18.938 15.453 2.223 1 98.06 25 ALA B C 1
ATOM 3260 O O . ALA B 1 25 ? 18.75 15.219 3.418 1 98.06 25 ALA B O 1
ATOM 3261 N N . GLY B 1 26 ? 20.109 15.953 1.788 1 98.38 26 GLY B N 1
ATOM 3262 C CA . GLY B 1 26 ? 21.219 16.172 2.695 1 98.38 26 GLY B CA 1
ATOM 3263 C C . GLY B 1 26 ? 21.781 14.883 3.27 1 98.38 26 GLY B C 1
ATOM 3264 O O . GLY B 1 26 ? 21.953 14.758 4.484 1 98.38 26 GLY B O 1
ATOM 3265 N N . LEU B 1 27 ? 22.109 13.906 2.414 1 98.5 27 LEU B N 1
ATOM 3266 C CA . LEU B 1 27 ? 22.562 12.586 2.836 1 98.5 27 LEU B CA 1
ATOM 3267 C C . LEU B 1 27 ? 24 12.648 3.365 1 98.5 27 LEU B C 1
ATOM 3269 O O . LEU B 1 27 ? 24.875 13.234 2.73 1 98.5 27 LEU B O 1
ATOM 3273 N N . LEU B 1 28 ? 24.188 12.117 4.562 1 98.44 28 LEU B N 1
ATOM 3274 C CA . LEU B 1 28 ? 25.484 11.945 5.199 1 98.44 28 LEU B CA 1
ATOM 3275 C C . LEU B 1 28 ? 25.766 10.469 5.457 1 98.44 28 LEU B C 1
ATOM 3277 O O . LEU B 1 28 ? 25.281 9.898 6.43 1 98.44 28 LEU B O 1
ATOM 3281 N N . PRO B 1 29 ? 26.594 9.781 4.594 1 97.75 29 PRO B N 1
ATOM 3282 C CA . PRO B 1 29 ? 26.938 8.383 4.859 1 97.75 29 PRO B CA 1
ATOM 3283 C C . PRO B 1 29 ? 27.859 8.219 6.055 1 97.75 29 PRO B C 1
ATOM 3285 O O . PRO B 1 29 ? 28.641 9.125 6.371 1 97.75 29 PRO B O 1
ATOM 3288 N N . GLY B 1 30 ? 27.797 7.023 6.676 1 98 30 GLY B N 1
ATOM 3289 C CA . GLY B 1 30 ? 28.688 6.77 7.801 1 98 30 GLY B CA 1
ATOM 3290 C C . GLY B 1 30 ? 28.562 7.801 8.906 1 98 30 GLY B C 1
ATOM 3291 O O . GLY B 1 30 ? 29.562 8.336 9.383 1 98 30 GLY B O 1
ATOM 3292 N N . ALA B 1 31 ? 27.281 8.141 9.227 1 98.62 31 ALA B N 1
ATOM 3293 C CA . ALA B 1 31 ? 27.016 9.258 10.133 1 98.62 31 ALA B CA 1
ATOM 3294 C C . ALA B 1 31 ? 26.359 8.766 11.422 1 98.62 31 ALA B C 1
ATOM 3296 O O . ALA B 1 31 ? 26.078 7.574 11.57 1 98.62 31 ALA B O 1
ATOM 3297 N N . ALA B 1 32 ? 26.234 9.711 12.344 1 98.62 32 ALA B N 1
ATOM 3298 C CA . ALA B 1 32 ? 25.531 9.492 13.602 1 98.62 32 ALA B CA 1
ATOM 3299 C C . ALA B 1 32 ? 24.734 10.727 14.016 1 98.62 32 ALA B C 1
ATOM 3301 O O . ALA B 1 32 ? 25.031 11.836 13.562 1 98.62 32 ALA B O 1
ATOM 3302 N N . VAL B 1 33 ? 23.734 10.516 14.758 1 98.81 33 VAL B N 1
ATOM 3303 C CA . VAL B 1 33 ? 22.938 11.57 15.383 1 98.81 33 VAL B CA 1
ATOM 3304 C C . VAL B 1 33 ? 22.922 11.375 16.891 1 98.81 33 VAL B C 1
ATOM 3306 O O . VAL B 1 33 ? 22.594 10.289 17.375 1 98.81 33 VAL B O 1
ATOM 3309 N N . ALA B 1 34 ? 23.297 12.406 17.609 1 98.56 34 ALA B N 1
ATOM 3310 C CA . ALA B 1 34 ? 23.234 12.398 19.078 1 98.56 34 ALA B CA 1
ATOM 3311 C C . ALA B 1 34 ? 22.156 13.336 19.578 1 98.56 34 ALA B C 1
ATOM 3313 O O . ALA B 1 34 ? 22 14.453 19.094 1 98.56 34 ALA B O 1
ATOM 3314 N N . VAL B 1 35 ? 21.391 12.805 20.516 1 98.56 35 VAL B N 1
ATOM 3315 C CA . VAL B 1 35 ? 20.266 13.523 21.109 1 98.56 35 VAL B CA 1
ATOM 3316 C C . VAL B 1 35 ? 20.547 13.828 22.578 1 98.56 35 VAL B C 1
ATOM 3318 O O . VAL B 1 35 ? 21.094 12.992 23.297 1 98.56 35 VAL B O 1
ATOM 3321 N N . GLU B 1 36 ? 20.297 15.023 23 1 97.75 36 GLU B N 1
ATOM 3322 C CA . GLU B 1 36 ? 20.281 15.43 24.406 1 97.75 36 GLU B CA 1
ATOM 3323 C C . GLU B 1 36 ? 18.906 15.898 24.844 1 97.75 36 GLU B C 1
ATOM 3325 O O . GLU B 1 36 ? 18.469 17 24.484 1 97.75 36 GLU B O 1
ATOM 3330 N N . GLY B 1 37 ? 18.266 15.078 25.594 1 96.38 37 GLY B N 1
ATOM 3331 C CA . GLY B 1 37 ? 16.891 15.375 25.938 1 96.38 37 GLY B CA 1
ATOM 3332 C C . GLY B 1 37 ? 15.953 15.312 24.75 1 96.38 37 GLY B C 1
ATOM 3333 O O . GLY B 1 37 ? 15.789 14.258 24.141 1 96.38 37 GLY B O 1
ATOM 3334 N N . ARG B 1 38 ? 15.414 16.531 24.438 1 96.69 38 ARG B N 1
ATOM 3335 C CA . ARG B 1 38 ? 14.398 16.547 23.391 1 96.69 38 ARG B CA 1
ATOM 3336 C C . ARG B 1 38 ? 14.969 17.109 22.094 1 96.69 38 ARG B C 1
ATOM 3338 O O . ARG B 1 38 ? 14.258 17.219 21.094 1 96.69 38 ARG B O 1
ATOM 3345 N N . ARG B 1 39 ? 16.281 17.359 22.078 1 97.31 39 ARG B N 1
ATOM 3346 C CA . ARG B 1 39 ? 16.859 18.062 20.938 1 97.31 39 ARG B CA 1
ATOM 3347 C C . ARG B 1 39 ? 18.031 17.297 20.344 1 97.31 39 ARG B C 1
ATOM 3349 O O . ARG B 1 39 ? 18.688 16.516 21.047 1 97.31 39 ARG B O 1
ATOM 3356 N N . VAL B 1 40 ? 18.234 17.516 19.109 1 97.88 40 VAL B N 1
ATOM 3357 C CA . VAL B 1 40 ? 19.453 17.016 18.469 1 97.88 40 VAL B CA 1
ATOM 3358 C C . VAL B 1 40 ? 20.656 17.797 19 1 97.88 40 VAL B C 1
ATOM 3360 O O . VAL B 1 40 ? 20.703 19.016 18.875 1 97.88 40 VAL B O 1
ATOM 3363 N N . ALA B 1 41 ? 21.578 17.125 19.562 1 97.81 41 ALA B N 1
ATOM 3364 C CA . ALA B 1 41 ? 22.766 17.75 20.109 1 97.81 41 ALA B CA 1
ATOM 3365 C C . ALA B 1 41 ? 23.875 17.828 19.062 1 97.81 41 ALA B C 1
ATOM 3367 O O . ALA B 1 41 ? 24.703 18.75 19.094 1 97.81 41 ALA B O 1
ATOM 3368 N N . TRP B 1 42 ? 23.859 16.797 18.25 1 97.94 42 TRP B N 1
ATOM 3369 C CA . TRP B 1 42 ? 24.969 16.703 17.297 1 97.94 42 TRP B CA 1
ATOM 3370 C C . TRP B 1 42 ? 24.625 15.734 16.156 1 97.94 42 TRP B C 1
ATOM 3372 O O . TRP B 1 42 ? 23.969 14.719 16.391 1 97.94 42 TRP B O 1
ATOM 3382 N N . VAL B 1 43 ? 24.984 16.031 14.953 1 98.38 43 VAL B N 1
ATOM 3383 C CA . VAL B 1 43 ? 24.938 15.156 13.789 1 98.38 43 VAL B CA 1
ATOM 3384 C C . VAL B 1 43 ? 26.234 15.297 12.992 1 98.38 43 VAL B C 1
ATOM 3386 O O . VAL B 1 43 ? 26.719 16.406 12.781 1 98.38 43 VAL B O 1
ATOM 3389 N N . GLY B 1 44 ? 26.812 14.266 12.656 1 98.06 44 GLY B N 1
ATOM 3390 C CA . GLY B 1 44 ? 28.078 14.297 11.938 1 98.06 44 GLY B CA 1
ATOM 3391 C C . GLY B 1 44 ? 28.641 12.914 11.656 1 98.06 44 GLY B C 1
ATOM 3392 O O . GLY B 1 44 ? 27.922 11.914 11.719 1 98.06 44 GLY B O 1
ATOM 3393 N N . ARG B 1 45 ? 29.984 12.859 11.383 1 97.88 45 ARG B N 1
ATOM 3394 C CA . ARG B 1 45 ? 30.625 11.602 11.016 1 97.88 45 ARG B CA 1
ATOM 3395 C C . ARG B 1 45 ? 30.703 10.656 12.219 1 97.88 45 ARG B C 1
ATOM 3397 O O . ARG B 1 45 ? 31.031 11.078 13.328 1 97.88 45 ARG B O 1
ATOM 3404 N N . GLU B 1 46 ? 30.281 9.43 11.875 1 97.81 46 GLU B N 1
ATOM 3405 C CA . GLU B 1 46 ? 30.297 8.391 12.898 1 97.81 46 GLU B CA 1
ATOM 3406 C C . GLU B 1 46 ? 31.609 8.375 13.656 1 97.81 46 GLU B C 1
ATOM 3408 O O . GLU B 1 46 ? 31.625 8.242 14.883 1 97.81 46 GLU B O 1
ATOM 3413 N N . ARG B 1 47 ? 32.719 8.523 13 1 96.56 47 ARG B N 1
ATOM 3414 C CA . ARG B 1 47 ? 34.062 8.406 13.594 1 96.56 47 ARG B CA 1
ATOM 3415 C C . ARG B 1 47 ? 34.312 9.539 14.586 1 96.56 47 ARG B C 1
ATOM 3417 O O . ARG B 1 47 ? 35.219 9.453 15.414 1 96.56 47 ARG B O 1
ATOM 3424 N N . ASP B 1 48 ? 33.5 10.586 14.508 1 97.19 48 ASP B N 1
ATOM 3425 C CA . ASP B 1 48 ? 33.719 11.766 15.336 1 97.19 48 ASP B CA 1
ATOM 3426 C C . ASP B 1 48 ? 32.812 11.766 16.562 1 97.19 48 ASP B C 1
ATOM 3428 O O . ASP B 1 48 ? 32.969 12.609 17.453 1 97.19 48 ASP B O 1
ATOM 3432 N N . VAL B 1 49 ? 31.891 10.836 16.734 1 95.62 49 VAL B N 1
ATOM 3433 C CA . VAL B 1 49 ? 30.828 10.875 17.734 1 95.62 49 VAL B CA 1
ATOM 3434 C C . VAL B 1 49 ? 31.453 10.93 19.141 1 95.62 49 VAL B C 1
ATOM 3436 O O . VAL B 1 49 ? 31.047 11.75 19.969 1 95.62 49 VAL B O 1
ATOM 3439 N N . GLU B 1 50 ? 32.469 10.164 19.438 1 94.62 50 GLU B N 1
ATOM 3440 C CA . GLU B 1 50 ? 33.031 10.055 20.781 1 94.62 50 GLU B CA 1
ATOM 3441 C C . GLU B 1 50 ? 33.812 11.312 21.141 1 94.62 50 GLU B C 1
ATOM 3443 O O . GLU B 1 50 ? 33.938 11.656 22.328 1 94.62 50 GLU B O 1
ATOM 3448 N N . ALA B 1 51 ? 34.312 11.93 20.125 1 96 51 ALA B N 1
ATOM 3449 C CA . ALA B 1 51 ? 35.062 13.164 20.359 1 96 51 ALA B CA 1
ATOM 3450 C C . ALA B 1 51 ? 34.094 14.336 20.578 1 96 51 ALA B C 1
ATOM 3452 O O . ALA B 1 51 ? 34.438 15.297 21.281 1 96 51 ALA B O 1
ATOM 3453 N N . GLU B 1 52 ? 32.938 14.211 20.031 1 95.81 52 GLU B N 1
ATOM 3454 C CA . GLU B 1 52 ? 32.031 15.367 19.984 1 95.81 52 GLU B CA 1
ATOM 3455 C C . GLU B 1 52 ? 30.969 15.289 21.078 1 95.81 52 GLU B C 1
ATOM 3457 O O . GLU B 1 52 ? 30.422 16.312 21.484 1 95.81 52 GLU B O 1
ATOM 3462 N N . VAL B 1 53 ? 30.641 14.094 21.5 1 95.94 53 VAL B N 1
ATOM 3463 C CA . VAL B 1 53 ? 29.547 13.922 22.438 1 95.94 53 VAL B CA 1
ATOM 3464 C C . VAL B 1 53 ? 29.953 12.938 23.547 1 95.94 53 VAL B C 1
ATOM 3466 O O . VAL B 1 53 ? 30.75 12.031 23.297 1 95.94 53 VAL B O 1
ATOM 3469 N N . ASN B 1 54 ? 29.469 13.234 24.766 1 96.69 54 ASN B N 1
ATOM 3470 C CA . ASN B 1 54 ? 29.609 12.289 25.875 1 96.69 54 ASN B CA 1
ATOM 3471 C C . ASN B 1 54 ? 28.562 11.188 25.812 1 96.69 54 ASN B C 1
ATOM 3473 O O . ASN B 1 54 ? 27.359 11.461 26 1 96.69 54 ASN B O 1
ATOM 3477 N N . LEU B 1 55 ? 28.969 10.055 25.688 1 95.06 55 LEU B N 1
ATOM 3478 C CA . LEU B 1 55 ? 28.047 8.945 25.484 1 95.06 55 LEU B CA 1
ATOM 3479 C C . LEU B 1 55 ? 27.719 8.25 26.797 1 95.06 55 LEU B C 1
ATOM 3481 O O . LEU B 1 55 ? 26.922 7.309 26.828 1 95.06 55 LEU B O 1
ATOM 3485 N N . ALA B 1 56 ? 28.266 8.727 27.844 1 92.75 56 ALA B N 1
ATOM 3486 C CA . ALA B 1 56 ? 28.031 8.086 29.141 1 92.75 56 ALA B CA 1
ATOM 3487 C C . ALA B 1 56 ? 26.562 8.102 29.5 1 92.75 56 ALA B C 1
ATOM 3489 O O . ALA B 1 56 ? 25.953 9.164 29.609 1 92.75 56 ALA B O 1
ATOM 3490 N N . GLY B 1 57 ? 25.969 6.965 29.625 1 94 57 GLY B N 1
ATOM 3491 C CA . GLY B 1 57 ? 24.578 6.836 30.031 1 94 57 GLY B CA 1
ATOM 3492 C C . GLY B 1 57 ? 23.609 6.926 28.859 1 94 57 GLY B C 1
ATOM 3493 O O . GLY B 1 57 ? 22.391 6.852 29.062 1 94 57 GLY B O 1
ATOM 3494 N N . ALA B 1 58 ? 24.125 7.047 27.625 1 96.75 58 ALA B N 1
ATOM 3495 C CA . ALA B 1 58 ? 23.25 7.195 26.453 1 96.75 58 ALA B CA 1
ATOM 3496 C C . ALA B 1 58 ? 22.719 5.844 26 1 96.75 58 ALA B C 1
ATOM 3498 O O . ALA B 1 58 ? 23.422 4.836 26.062 1 96.75 58 ALA B O 1
ATOM 3499 N N . GLN B 1 59 ? 21.422 5.777 25.656 1 98.12 59 GLN B N 1
ATOM 3500 C CA . GLN B 1 59 ? 20.953 4.664 24.828 1 98.12 59 GLN B CA 1
ATOM 3501 C C . GLN B 1 59 ? 21.594 4.699 23.438 1 98.12 59 GLN B C 1
ATOM 3503 O O . GLN B 1 59 ? 21.5 5.707 22.734 1 98.12 59 GLN B O 1
ATOM 3508 N N . VAL B 1 60 ? 22.281 3.645 23.094 1 98.12 60 VAL B N 1
ATOM 3509 C CA . VAL B 1 60 ? 22.969 3.592 21.812 1 98.12 60 VAL B CA 1
ATOM 3510 C C . VAL B 1 60 ? 22.25 2.615 20.891 1 98.12 60 VAL B C 1
ATOM 3512 O O . VAL B 1 60 ? 22.047 1.451 21.234 1 98.12 60 VAL B O 1
ATOM 3515 N N . ILE B 1 61 ? 21.828 3.07 19.703 1 98.38 61 ILE B N 1
ATOM 3516 C CA . ILE B 1 61 ? 21.188 2.24 18.672 1 98.38 61 ILE B CA 1
ATOM 3517 C C . ILE B 1 61 ? 22.109 2.139 17.453 1 98.38 61 ILE B C 1
ATOM 3519 O O . ILE B 1 61 ? 22.469 3.156 16.859 1 98.38 61 ILE B O 1
ATOM 3523 N N . ASP B 1 62 ? 22.547 0.941 17.125 1 98.12 62 ASP B N 1
ATOM 3524 C CA . ASP B 1 62 ? 23.297 0.692 15.898 1 98.12 62 ASP B CA 1
ATOM 3525 C C . ASP B 1 62 ? 22.375 0.585 14.695 1 98.12 62 ASP B C 1
ATOM 3527 O O . ASP B 1 62 ? 21.609 -0.373 14.57 1 98.12 62 ASP B O 1
ATOM 3531 N N . ALA B 1 63 ? 22.5 1.544 13.773 1 98.12 63 ALA B N 1
ATOM 3532 C CA . ALA B 1 63 ? 21.625 1.584 12.602 1 98.12 63 ALA B CA 1
ATOM 3533 C C . ALA B 1 63 ? 22.078 0.587 11.539 1 98.12 63 ALA B C 1
ATOM 3535 O O . ALA B 1 63 ? 21.344 0.293 10.602 1 98.12 63 ALA B O 1
ATOM 3536 N N . ARG B 1 64 ? 23.281 0.05 11.641 1 97.19 64 ARG B N 1
ATOM 3537 C CA . ARG B 1 64 ? 23.828 -0.969 10.75 1 97.19 64 ARG B CA 1
ATOM 3538 C C . ARG B 1 64 ? 23.719 -0.533 9.289 1 97.19 64 ARG B C 1
ATOM 3540 O O . ARG B 1 64 ? 23.281 -1.312 8.438 1 97.19 64 ARG B O 1
ATOM 3547 N N . GLY B 1 65 ? 23.953 0.767 9.078 1 97.69 65 GLY B N 1
ATOM 3548 C CA . GLY B 1 65 ? 23.938 1.291 7.723 1 97.69 65 GLY B CA 1
ATOM 3549 C C . GLY B 1 65 ? 22.578 1.752 7.273 1 97.69 65 GLY B C 1
ATOM 3550 O O . GLY B 1 65 ? 22.391 2.158 6.121 1 97.69 65 GLY B O 1
ATOM 3551 N N . GLY B 1 66 ? 21.578 1.732 8.148 1 98.44 66 GLY B N 1
ATOM 3552 C CA . GLY B 1 66 ? 20.219 2.145 7.809 1 98.44 66 GLY B CA 1
ATOM 3553 C C . GLY B 1 66 ? 20.078 3.646 7.656 1 98.44 66 GLY B C 1
ATOM 3554 O O . GLY B 1 66 ? 20.922 4.41 8.117 1 98.44 66 GLY B O 1
ATOM 3555 N N . LEU B 1 67 ? 19.078 4.031 6.977 1 98.81 67 LEU B N 1
ATOM 3556 C CA . LEU B 1 67 ? 18.734 5.434 6.777 1 98.81 67 LEU B CA 1
ATOM 3557 C C . LEU B 1 67 ? 18.094 6.02 8.031 1 98.81 67 LEU B C 1
ATOM 3559 O O . LEU B 1 67 ? 17.234 5.387 8.648 1 98.81 67 LEU B O 1
ATOM 3563 N N . VAL B 1 68 ? 18.547 7.141 8.477 1 98.88 68 VAL B N 1
ATOM 3564 C CA . VAL B 1 68 ? 17.922 7.918 9.539 1 98.88 68 VAL B CA 1
ATOM 3565 C C . VAL B 1 68 ? 17.422 9.25 8.984 1 98.88 68 VAL B C 1
ATOM 3567 O O . VAL B 1 68 ? 18.172 9.969 8.32 1 98.88 68 VAL B O 1
ATOM 3570 N N . THR B 1 69 ? 16.219 9.562 9.164 1 98.94 69 THR B N 1
ATOM 3571 C CA . THR B 1 69 ? 15.609 10.797 8.68 1 98.94 69 THR B CA 1
ATOM 3572 C C . THR B 1 69 ? 14.93 11.547 9.828 1 98.94 69 THR B C 1
ATOM 3574 O O . THR B 1 69 ? 14.789 11.008 10.93 1 98.94 69 THR B O 1
ATOM 3577 N N . PRO B 1 70 ? 14.578 12.883 9.562 1 98.88 70 PRO B N 1
ATOM 3578 C CA . PRO B 1 70 ? 13.578 13.453 10.477 1 98.88 70 PRO B CA 1
ATOM 3579 C C . PRO B 1 70 ? 12.289 12.641 10.516 1 98.88 70 PRO B C 1
ATOM 3581 O O . PRO B 1 70 ? 11.984 11.914 9.57 1 98.88 70 PRO B O 1
ATOM 3584 N N . GLY B 1 71 ? 11.609 12.688 11.672 1 98.88 71 GLY B N 1
ATOM 3585 C CA . GLY B 1 71 ? 10.25 12.164 11.672 1 98.88 71 GLY B CA 1
ATOM 3586 C C . GLY B 1 71 ? 9.383 12.766 10.586 1 98.88 71 GLY B C 1
ATOM 3587 O O . GLY B 1 71 ? 9.484 13.961 10.289 1 98.88 71 GLY B O 1
ATOM 3588 N N . LEU B 1 72 ? 8.57 11.938 9.953 1 98.94 72 LEU B N 1
ATOM 3589 C CA . LEU B 1 72 ? 7.68 12.438 8.906 1 98.94 72 LEU B CA 1
ATOM 3590 C C . LEU B 1 72 ? 6.621 13.359 9.492 1 98.94 72 LEU B C 1
ATOM 3592 O O . LEU B 1 72 ? 6.148 13.141 10.609 1 98.94 72 LEU B O 1
ATOM 3596 N N . VAL B 1 73 ? 6.312 14.406 8.781 1 98.94 73 VAL B N 1
ATOM 3597 C CA . VAL B 1 73 ? 5.289 15.375 9.156 1 98.94 73 VAL B CA 1
ATOM 3598 C C . VAL B 1 73 ? 4.086 15.25 8.227 1 98.94 73 VAL B C 1
ATOM 3600 O O . VAL B 1 73 ? 4.102 15.781 7.113 1 98.94 73 VAL B O 1
ATOM 3603 N N . ASP B 1 74 ? 3.072 14.547 8.688 1 98.94 74 ASP B N 1
ATOM 3604 C CA . ASP B 1 74 ? 1.849 14.406 7.906 1 98.94 74 ASP B CA 1
ATOM 3605 C C . ASP B 1 74 ? 0.947 15.625 8.07 1 98.94 74 ASP B C 1
ATOM 3607 O O . ASP B 1 74 ? 0.135 15.688 8.992 1 98.94 74 ASP B O 1
ATOM 3611 N N . SER B 1 75 ? 0.987 16.484 7.098 1 98.94 75 SER B N 1
ATOM 3612 C CA . SER B 1 75 ? 0.431 17.828 7.238 1 98.94 75 SER B CA 1
ATOM 3613 C C . SER B 1 75 ? -1.015 17.891 6.754 1 98.94 75 SER B C 1
ATOM 3615 O O . SER B 1 75 ? -1.562 18.969 6.535 1 98.94 75 SER B O 1
ATOM 3617 N N . HIS B 1 76 ? -1.683 16.734 6.551 1 98.94 76 HIS B N 1
ATOM 3618 C CA . HIS B 1 76 ? -3.055 16.719 6.055 1 98.94 76 HIS B CA 1
ATOM 3619 C C . HIS B 1 76 ? -3.742 15.391 6.352 1 98.94 76 HIS B C 1
ATOM 3621 O O . HIS B 1 76 ? -3.635 14.445 5.57 1 98.94 76 HIS B O 1
ATOM 3627 N N . THR B 1 77 ? -4.543 15.305 7.457 1 98.88 77 THR B N 1
ATOM 3628 C CA . THR B 1 77 ? -5.289 14.086 7.773 1 98.88 77 THR B CA 1
ATOM 3629 C C . THR B 1 77 ? -6.66 14.43 8.352 1 98.88 77 THR B C 1
ATOM 3631 O O . THR B 1 77 ? -6.875 15.539 8.836 1 98.88 77 THR B O 1
ATOM 3634 N N . HIS B 1 78 ? -7.602 13.57 8.195 1 98.69 78 HIS B N 1
ATOM 3635 C CA . HIS B 1 78 ? -8.922 13.562 8.805 1 98.69 78 HIS B CA 1
ATOM 3636 C C . HIS B 1 78 ? -9.125 12.32 9.664 1 98.69 78 HIS B C 1
ATOM 3638 O O . HIS B 1 78 ? -9.805 11.375 9.25 1 98.69 78 HIS B O 1
ATOM 3644 N N . LEU B 1 79 ? -8.672 12.344 10.938 1 98.75 79 LEU B N 1
ATOM 3645 C CA . LEU B 1 79 ? -8.547 11.094 11.672 1 98.75 79 LEU B CA 1
ATOM 3646 C C . LEU B 1 79 ? -9.797 10.828 12.508 1 98.75 79 LEU B C 1
ATOM 3648 O O . LEU B 1 79 ? -10.023 9.703 12.953 1 98.75 79 LEU B O 1
ATOM 3652 N N . VAL B 1 80 ? -10.578 11.875 12.781 1 98.88 80 VAL B N 1
ATOM 3653 C CA . VAL B 1 80 ? -11.703 11.719 13.703 1 98.88 80 VAL B CA 1
ATOM 3654 C C . VAL B 1 80 ? -13 11.523 12.914 1 98.88 80 VAL B C 1
ATOM 3656 O O . VAL B 1 80 ? -13.609 12.5 12.469 1 98.88 80 VAL B O 1
ATOM 3659 N N . PHE B 1 81 ? -13.43 10.312 12.789 1 98.56 81 PHE B N 1
ATOM 3660 C CA . PHE B 1 81 ? -14.68 9.969 12.117 1 98.56 81 PHE B CA 1
ATOM 3661 C C . PHE B 1 81 ? -15.156 8.578 12.531 1 98.56 81 PHE B C 1
ATOM 3663 O O . PHE B 1 81 ? -14.406 7.82 13.148 1 98.56 81 PHE B O 1
ATOM 3670 N N . ALA B 1 82 ? -16.359 8.312 12.32 1 97.88 82 ALA B N 1
ATOM 3671 C CA . ALA B 1 82 ? -16.969 6.996 12.516 1 97.88 82 ALA B CA 1
ATOM 3672 C C . ALA B 1 82 ? -17.625 6.508 11.227 1 97.88 82 ALA B C 1
ATOM 3674 O O . ALA B 1 82 ? -17.844 7.285 10.297 1 97.88 82 ALA B O 1
ATOM 3675 N N . GLY B 1 83 ? -17.859 5.215 11.227 1 94.75 83 GLY B N 1
ATOM 3676 C CA . GLY B 1 83 ? -18.484 4.609 10.062 1 94.75 83 GLY B CA 1
ATOM 3677 C C . GLY B 1 83 ? -17.5 4.242 8.969 1 94.75 83 GLY B C 1
ATOM 3678 O O . GLY B 1 83 ? -16.297 4.43 9.133 1 94.75 83 GLY B O 1
ATOM 3679 N N . GLU B 1 84 ? -17.984 3.586 7.883 1 93.94 84 GLU B N 1
ATOM 3680 C CA . GLU B 1 84 ? -17.156 3.201 6.746 1 93.94 84 GLU B CA 1
ATOM 3681 C C . GLU B 1 84 ? -17.828 3.547 5.422 1 93.94 84 GLU B C 1
ATOM 3683 O O . GLU B 1 84 ? -19.062 3.678 5.359 1 93.94 84 GLU B O 1
ATOM 3688 N N . ARG B 1 85 ? -17.016 3.76 4.488 1 95.06 85 ARG B N 1
ATOM 3689 C CA . ARG B 1 85 ? -17.484 4.102 3.15 1 95.06 85 ARG B CA 1
ATOM 3690 C C . ARG B 1 85 ? -17.156 2.996 2.152 1 95.06 85 ARG B C 1
ATOM 3692 O O . ARG B 1 85 ? -17.047 3.25 0.952 1 95.06 85 ARG B O 1
ATOM 3699 N N . ALA B 1 86 ? -16.953 1.752 2.625 1 94.75 86 ALA B N 1
ATOM 3700 C CA . ALA B 1 86 ? -16.516 0.622 1.803 1 94.75 86 ALA B CA 1
ATOM 3701 C C . ALA B 1 86 ? -17.578 0.28 0.751 1 94.75 86 ALA B C 1
ATOM 3703 O O . ALA B 1 86 ? -17.234 -0.122 -0.365 1 94.75 86 ALA B O 1
ATOM 3704 N N . GLY B 1 87 ? -18.844 0.333 1.18 1 92.31 87 GLY B N 1
ATOM 3705 C CA . GLY B 1 87 ? -19.906 0.101 0.213 1 92.31 87 GLY B CA 1
ATOM 3706 C C . GLY B 1 87 ? -19.891 1.086 -0.941 1 92.31 87 GLY B C 1
ATOM 3707 O O . GLY B 1 87 ? -20.031 0.692 -2.102 1 92.31 87 GLY B O 1
ATOM 3708 N N . GLU B 1 88 ? -19.75 2.328 -0.601 1 91.88 88 GLU B N 1
ATOM 3709 C CA . GLU B 1 88 ? -19.625 3.385 -1.603 1 91.88 88 GLU B CA 1
ATOM 3710 C C . GLU B 1 88 ? -18.422 3.15 -2.51 1 91.88 88 GLU B C 1
ATOM 3712 O O . GLU B 1 88 ? -18.516 3.312 -3.729 1 91.88 88 GLU B O 1
ATOM 3717 N N . PHE B 1 89 ? -17.406 2.814 -1.948 1 93.69 89 PHE B N 1
ATOM 3718 C CA . PHE B 1 89 ? -16.172 2.516 -2.674 1 93.69 89 PHE B CA 1
ATOM 3719 C C . PHE B 1 89 ? -16.406 1.424 -3.711 1 93.69 89 PHE B C 1
ATOM 3721 O O . PHE B 1 89 ? -16.031 1.574 -4.875 1 93.69 89 PHE B O 1
ATOM 3728 N N . ALA B 1 90 ? -17.031 0.372 -3.287 1 93.19 90 ALA B N 1
ATOM 3729 C CA . ALA B 1 90 ? -17.297 -0.763 -4.168 1 93.19 90 ALA B CA 1
ATOM 3730 C C . ALA B 1 90 ? -18.188 -0.354 -5.344 1 93.19 90 ALA B C 1
ATOM 3732 O O . ALA B 1 90 ? -17.938 -0.763 -6.48 1 93.19 90 ALA B O 1
ATOM 3733 N N . LEU B 1 91 ? -19.141 0.462 -5.047 1 89.75 91 LEU B N 1
ATOM 3734 C CA . LEU B 1 91 ? -20.047 0.92 -6.094 1 89.75 91 LEU B CA 1
ATOM 3735 C C . LEU B 1 91 ? -19.312 1.798 -7.102 1 89.75 91 LEU B C 1
ATOM 3737 O O . LEU B 1 91 ? -19.516 1.663 -8.312 1 89.75 91 LEU B O 1
ATOM 3741 N N . ARG B 1 92 ? -18.453 2.652 -6.609 1 88.94 92 ARG B N 1
ATOM 3742 C CA . ARG B 1 92 ? -17.672 3.518 -7.484 1 88.94 92 ARG B CA 1
ATOM 3743 C C . ARG B 1 92 ? -16.734 2.697 -8.375 1 88.94 92 ARG B C 1
ATOM 3745 O O . ARG B 1 92 ? -16.641 2.959 -9.578 1 88.94 92 ARG B O 1
ATOM 3752 N N . CYS B 1 93 ? -16.141 1.734 -7.809 1 87.81 93 CYS B N 1
ATOM 3753 C CA . CYS B 1 93 ? -15.211 0.893 -8.555 1 87.81 93 CYS B CA 1
ATOM 3754 C C . CYS B 1 93 ? -15.938 0.117 -9.648 1 87.81 93 CYS B C 1
ATOM 3756 O O . CYS B 1 93 ? -15.359 -0.19 -10.688 1 87.81 93 CYS B O 1
ATOM 3758 N N . ALA B 1 94 ? -17.219 -0.139 -9.383 1 85 94 ALA B N 1
ATOM 3759 C CA . ALA B 1 94 ? -18.031 -0.878 -10.344 1 85 94 ALA B CA 1
ATOM 3760 C C . ALA B 1 94 ? -18.531 0.038 -11.461 1 85 94 ALA B C 1
ATOM 3762 O O . ALA B 1 94 ? -19.266 -0.401 -12.352 1 85 94 ALA B O 1
ATOM 3763 N N . GLY B 1 95 ? -18.156 1.273 -11.383 1 81.25 95 GLY B N 1
ATOM 3764 C CA . GLY B 1 95 ? -18.484 2.205 -12.453 1 81.25 95 GLY B CA 1
ATOM 3765 C C . GLY B 1 95 ? -19.828 2.887 -12.258 1 81.25 95 GLY B C 1
ATOM 3766 O O . GLY B 1 95 ? -20.375 3.457 -13.195 1 81.25 95 GLY B O 1
ATOM 3767 N N . ARG B 1 96 ? -20.281 2.75 -11.086 1 79.06 96 ARG B N 1
ATOM 3768 C CA . ARG B 1 96 ? -21.547 3.449 -10.828 1 79.06 96 ARG B CA 1
ATOM 3769 C C . ARG B 1 96 ? -21.328 4.957 -10.797 1 79.06 96 ARG B C 1
ATOM 3771 O O . ARG B 1 96 ? -20.297 5.434 -10.336 1 79.06 96 ARG B O 1
ATOM 3778 N N . THR B 1 97 ? -22.25 5.621 -11.445 1 71.38 97 THR B N 1
ATOM 3779 C CA . THR B 1 97 ? -22.156 7.074 -11.523 1 71.38 97 THR B CA 1
ATOM 3780 C C . THR B 1 97 ? -22.234 7.695 -10.125 1 71.38 97 THR B C 1
ATOM 3782 O O . THR B 1 97 ? -22.672 7.043 -9.18 1 71.38 97 THR B O 1
ATOM 3785 N N . TYR B 1 98 ? -21.703 8.922 -10.125 1 66.31 98 TYR B N 1
ATOM 3786 C CA . TYR B 1 98 ? -21.797 9.68 -8.883 1 66.31 98 TYR B CA 1
ATOM 3787 C C . TYR B 1 98 ? -23.25 9.727 -8.383 1 66.31 98 TYR B C 1
ATOM 3789 O O . TYR B 1 98 ? -23.5 9.562 -7.191 1 66.31 98 TYR B O 1
ATOM 3797 N N . LEU B 1 99 ? -24.031 9.953 -9.281 1 64.06 99 LEU B N 1
ATOM 3798 C CA . LEU B 1 99 ? -25.453 10.031 -8.945 1 64.06 99 LEU B CA 1
ATOM 3799 C C . LEU B 1 99 ? -25.938 8.734 -8.312 1 64.06 99 LEU B C 1
ATOM 3801 O O . LEU B 1 99 ? -26.656 8.758 -7.312 1 64.06 99 LEU B O 1
ATOM 3805 N N . GLN B 1 100 ? -25.484 7.672 -8.844 1 69.56 100 GLN B N 1
ATOM 3806 C CA . GLN B 1 100 ? -25.875 6.371 -8.312 1 69.56 100 GLN B CA 1
ATOM 3807 C C . GLN B 1 100 ? -25.312 6.156 -6.91 1 69.56 100 GLN B C 1
ATOM 3809 O O . GLN B 1 100 ? -26 5.656 -6.023 1 69.56 100 GLN B O 1
ATOM 3814 N N . VAL B 1 101 ? -24.203 6.574 -6.777 1 73.38 101 VAL B N 1
ATOM 3815 C CA . VAL B 1 101 ? -23.562 6.441 -5.477 1 73.38 101 VAL B CA 1
ATOM 3816 C C . VAL B 1 101 ? -24.25 7.348 -4.461 1 73.38 101 VAL B C 1
ATOM 3818 O O . VAL B 1 101 ? -24.516 6.93 -3.33 1 73.38 101 VAL B O 1
ATOM 3821 N N . ALA B 1 102 ? -24.562 8.594 -4.848 1 68 102 ALA B N 1
ATOM 3822 C CA . ALA B 1 102 ? -25.266 9.539 -3.99 1 68 102 ALA B CA 1
ATOM 3823 C C . ALA B 1 102 ? -26.625 8.992 -3.582 1 68 102 ALA B C 1
ATOM 3825 O O . ALA B 1 102 ? -27.031 9.102 -2.418 1 68 102 ALA B O 1
ATOM 3826 N N . LEU B 1 103 ? -27.25 8.422 -4.559 1 62.41 103 LEU B N 1
ATOM 3827 C CA . LEU B 1 103 ? -28.578 7.879 -4.32 1 62.41 103 LEU B CA 1
ATOM 3828 C C . LEU B 1 103 ? -28.531 6.691 -3.369 1 62.41 103 LEU B C 1
ATOM 3830 O O . LEU B 1 103 ? -29.516 6.379 -2.693 1 62.41 103 LEU B O 1
ATOM 3834 N N . SER B 1 104 ? -27.484 6.25 -3.346 1 62.72 104 SER B N 1
ATOM 3835 C CA . SER B 1 104 ? -27.312 5.117 -2.441 1 62.72 104 SER B CA 1
ATOM 3836 C C . SER B 1 104 ? -26.969 5.578 -1.032 1 62.72 104 SER B C 1
ATOM 3838 O O . SER B 1 104 ? -26.719 4.758 -0.145 1 62.72 104 SER B O 1
ATOM 3840 N N . GLY B 1 105 ? -27.109 6.883 -0.965 1 63.81 105 GLY B N 1
ATOM 3841 C CA . GLY B 1 105 ? -26.844 7.465 0.343 1 63.81 105 GLY B CA 1
ATOM 3842 C C . GLY B 1 105 ? -25.375 7.641 0.639 1 63.81 105 GLY B C 1
ATOM 3843 O O . GLY B 1 105 ? -24.969 7.715 1.802 1 63.81 105 GLY B O 1
ATOM 3844 N N . GLY B 1 106 ? -24.641 7.668 -0.309 1 70.5 106 GLY B N 1
ATOM 3845 C CA . GLY B 1 106 ? -23.203 7.754 -0.095 1 70.5 106 GLY B CA 1
ATOM 3846 C C . GLY B 1 106 ? -22.703 9.18 0.007 1 70.5 106 GLY B C 1
ATOM 3847 O O . GLY B 1 106 ? -23.484 10.109 0.201 1 70.5 106 GLY B O 1
ATOM 3848 N N . GLY B 1 107 ? -21.406 9.367 0.254 1 85.88 107 GLY B N 1
ATOM 3849 C CA . GLY B 1 107 ? -20.766 10.664 0.345 1 85.88 107 GLY B CA 1
ATOM 3850 C C . GLY B 1 107 ? -20.484 11.086 1.772 1 85.88 107 GLY B C 1
ATOM 3851 O O . GLY B 1 107 ? -20.578 10.281 2.697 1 85.88 107 GLY B O 1
ATOM 3852 N N . ILE B 1 108 ? -20.188 12.273 1.952 1 90.44 108 ILE B N 1
ATOM 3853 C CA . ILE B 1 108 ? -19.75 12.805 3.238 1 90.44 108 ILE B CA 1
ATOM 3854 C C . ILE B 1 108 ? -20.906 12.781 4.227 1 90.44 108 ILE B C 1
ATOM 3856 O O . ILE B 1 108 ? -20.703 12.75 5.441 1 90.44 108 ILE B O 1
ATOM 3860 N N . ALA B 1 109 ? -22.141 12.773 3.721 1 90.94 109 ALA B N 1
ATOM 3861 C CA . ALA B 1 109 ? -23.328 12.758 4.578 1 90.94 109 ALA B CA 1
ATOM 3862 C C . ALA B 1 109 ? -23.375 11.492 5.43 1 90.94 109 ALA B C 1
ATOM 3864 O O . ALA B 1 109 ? -23.828 11.523 6.574 1 90.94 109 ALA B O 1
ATOM 3865 N N . VAL B 1 110 ? -22.906 10.391 4.879 1 92.5 110 VAL B N 1
ATOM 3866 C CA . VAL B 1 110 ? -22.891 9.141 5.617 1 92.5 110 VAL B CA 1
ATOM 3867 C C . VAL B 1 110 ? -21.875 9.234 6.766 1 92.5 110 VAL B C 1
ATOM 3869 O O . VAL B 1 110 ? -22.203 8.898 7.91 1 92.5 110 VAL B O 1
ATOM 3872 N N . THR B 1 111 ? -20.719 9.688 6.457 1 96.5 111 THR B N 1
ATOM 3873 C CA . THR B 1 111 ? -19.688 9.852 7.477 1 96.5 111 THR B CA 1
ATOM 3874 C C . THR B 1 111 ? -20.156 10.828 8.555 1 96.5 111 THR B C 1
ATOM 3876 O O . THR B 1 111 ? -19.938 10.594 9.742 1 96.5 111 THR B O 1
ATOM 3879 N N . THR B 1 112 ? -20.797 11.906 8.094 1 96.88 112 THR B N 1
ATOM 3880 C CA . THR B 1 112 ? -21.281 12.914 9.031 1 96.88 112 THR B CA 1
ATOM 3881 C C . THR B 1 112 ? -22.312 12.32 9.984 1 96.88 112 THR B C 1
ATOM 3883 O O . THR B 1 112 ? -22.219 12.492 11.203 1 96.88 112 THR B O 1
ATOM 3886 N N . ARG B 1 113 ? -23.281 11.594 9.438 1 96.44 113 ARG B N 1
ATOM 3887 C CA . ARG B 1 113 ? -24.328 10.977 10.242 1 96.44 113 ARG B CA 1
ATOM 3888 C C . ARG B 1 113 ? -23.75 10.008 11.266 1 96.44 113 ARG B C 1
ATOM 3890 O O . ARG B 1 113 ? -24.094 10.055 12.445 1 96.44 113 ARG B O 1
ATOM 3897 N N . GLU B 1 114 ? -22.812 9.18 10.812 1 97.56 114 GLU B N 1
ATOM 3898 C CA . GLU B 1 114 ? -22.203 8.18 11.688 1 97.56 114 GLU B CA 1
ATOM 3899 C C . GLU B 1 114 ? -21.328 8.836 12.75 1 97.56 114 GLU B C 1
ATOM 3901 O O . GLU B 1 114 ? -21.281 8.383 13.898 1 97.56 114 GLU B O 1
ATOM 3906 N N . THR B 1 115 ? -20.641 9.883 12.391 1 98.56 115 THR B N 1
ATOM 3907 C CA . THR B 1 115 ? -19.766 10.594 13.32 1 98.56 115 THR B CA 1
ATOM 3908 C C . THR B 1 115 ? -20.578 11.312 14.391 1 98.56 115 THR B C 1
ATOM 3910 O O . THR B 1 115 ? -20.25 11.242 15.578 1 98.56 115 THR B O 1
ATOM 3913 N N . ARG B 1 116 ? -21.672 12 13.969 1 98.25 116 ARG B N 1
ATOM 3914 C CA . ARG B 1 116 ? -22.547 12.68 14.922 1 98.25 116 ARG B CA 1
ATOM 3915 C C . ARG B 1 116 ? -23.141 11.695 15.922 1 98.25 116 ARG B C 1
ATOM 3917 O O . ARG B 1 116 ? -23.328 12.031 17.094 1 98.25 116 ARG B O 1
ATOM 3924 N N . ALA B 1 117 ? -23.359 10.492 15.477 1 98.38 117 ALA B N 1
ATOM 3925 C CA . ALA B 1 117 ? -24.078 9.508 16.281 1 98.38 117 ALA B CA 1
ATOM 3926 C C . ALA B 1 117 ? -23.125 8.758 17.219 1 98.38 117 ALA B C 1
ATOM 3928 O O . ALA B 1 117 ? -23.547 8.203 18.234 1 98.38 117 ALA B O 1
ATOM 3929 N N . ALA B 1 118 ? -21.844 8.719 16.922 1 98.56 118 ALA B N 1
ATOM 3930 C CA . ALA B 1 118 ? -20.875 7.91 17.656 1 98.56 118 ALA B CA 1
ATOM 3931 C C . ALA B 1 118 ? -20.5 8.562 18.969 1 98.56 118 ALA B C 1
ATOM 3933 O O . ALA B 1 118 ? -20.328 9.781 19.047 1 98.56 118 ALA B O 1
ATOM 3934 N N . PRO B 1 119 ? -20.328 7.766 20.047 1 98.5 119 PRO B N 1
ATOM 3935 C CA . PRO B 1 119 ? -19.828 8.312 21.312 1 98.5 119 PRO B CA 1
ATOM 3936 C C . PRO B 1 119 ? -18.375 8.805 21.219 1 98.5 119 PRO B C 1
ATOM 3938 O O . PRO B 1 119 ? -17.609 8.289 20.406 1 98.5 119 PRO B O 1
ATOM 3941 N N . ASP B 1 120 ? -18.078 9.75 22.062 1 98.69 120 ASP B N 1
ATOM 3942 C CA . ASP B 1 120 ? -16.734 10.352 22.047 1 98.69 120 ASP B CA 1
ATOM 3943 C C . ASP B 1 120 ? -15.656 9.289 22.234 1 98.69 120 ASP B C 1
ATOM 3945 O O . ASP B 1 120 ? -14.617 9.336 21.578 1 98.69 120 ASP B O 1
ATOM 3949 N N . GLU B 1 121 ? -15.969 8.344 23.062 1 98.38 121 GLU B N 1
ATOM 3950 C CA . GLU B 1 121 ? -14.992 7.312 23.375 1 98.38 121 GLU B CA 1
ATOM 3951 C C . GLU B 1 121 ? -14.672 6.473 22.141 1 98.38 121 GLU B C 1
ATOM 3953 O O . GLU B 1 121 ? -13.516 6.098 21.922 1 98.38 121 GLU B O 1
ATOM 3958 N N . GLN B 1 122 ? -15.68 6.223 21.375 1 98 122 GLN B N 1
ATOM 3959 C CA . GLN B 1 122 ? -15.5 5.461 20.156 1 98 122 GLN B CA 1
ATOM 3960 C C . GLN B 1 122 ? -14.688 6.246 19.125 1 98 122 GLN B C 1
ATOM 3962 O O . GLN B 1 122 ? -13.781 5.703 18.484 1 98 122 GLN B O 1
ATOM 3967 N N . LEU B 1 123 ? -15.023 7.508 18.938 1 98.75 123 LEU B N 1
ATOM 3968 C CA . LEU B 1 123 ? -14.297 8.367 18 1 98.75 123 LEU B CA 1
ATOM 3969 C C . LEU B 1 123 ? -12.828 8.477 18.406 1 98.75 123 LEU B C 1
ATOM 3971 O O . LEU B 1 123 ? -11.945 8.383 17.547 1 98.75 123 LEU B O 1
ATOM 3975 N N . LEU B 1 124 ? -12.602 8.641 19.703 1 98.75 124 LEU B N 1
ATOM 3976 C CA . LEU B 1 124 ? -11.242 8.797 20.203 1 98.75 124 LEU B CA 1
ATOM 3977 C C . LEU B 1 124 ? -10.438 7.516 20 1 98.75 124 LEU B C 1
ATOM 3979 O O . LEU B 1 124 ? -9.289 7.566 19.547 1 98.75 124 LEU B O 1
ATOM 3983 N N . ALA B 1 125 ? -11.016 6.387 20.312 1 97.81 125 ALA B N 1
ATOM 3984 C CA . ALA B 1 125 ? -10.328 5.105 20.172 1 97.81 125 ALA B CA 1
ATOM 3985 C C . ALA B 1 125 ? -9.961 4.836 18.719 1 97.81 125 ALA B C 1
ATOM 3987 O O . ALA B 1 125 ? -8.859 4.375 18.422 1 97.81 125 ALA B O 1
ATOM 3988 N N . ALA B 1 126 ? -10.883 5.125 17.828 1 97.75 126 ALA B N 1
ATOM 3989 C CA . ALA B 1 126 ? -10.633 4.906 16.406 1 97.75 126 ALA B CA 1
ATOM 3990 C C . ALA B 1 126 ? -9.547 5.844 15.891 1 97.75 126 ALA B C 1
ATOM 3992 O O . ALA B 1 126 ? -8.656 5.422 15.141 1 97.75 126 ALA B O 1
ATOM 3993 N N . ALA B 1 127 ? -9.641 7.094 16.266 1 98.56 127 ALA B N 1
ATOM 3994 C CA . ALA B 1 127 ? -8.633 8.062 15.859 1 98.56 127 ALA B CA 1
ATOM 3995 C C . ALA B 1 127 ? -7.254 7.684 16.391 1 98.56 127 ALA B C 1
ATOM 3997 O O . ALA B 1 127 ? -6.254 7.812 15.672 1 98.56 127 ALA B O 1
ATOM 3998 N N . ALA B 1 128 ? -7.207 7.207 17.609 1 98.31 128 ALA B N 1
ATOM 3999 C CA . ALA B 1 128 ? -5.941 6.797 18.219 1 98.31 128 ALA B CA 1
ATOM 4000 C C . ALA B 1 128 ? -5.344 5.605 17.469 1 98.31 128 ALA B C 1
ATOM 4002 O O . ALA B 1 128 ? -4.129 5.551 17.25 1 98.31 128 ALA B O 1
ATOM 4003 N N . ALA B 1 129 ? -6.141 4.68 17.125 1 97 129 ALA B N 1
ATOM 4004 C CA . ALA B 1 129 ? -5.664 3.518 16.375 1 97 129 ALA B CA 1
ATOM 4005 C C . ALA B 1 129 ? -5.062 3.936 15.039 1 97 129 ALA B C 1
ATOM 4007 O O . ALA B 1 129 ? -4 3.447 14.656 1 97 129 ALA B O 1
ATOM 4008 N N . ARG B 1 130 ? -5.754 4.824 14.336 1 97.94 130 ARG B N 1
ATOM 4009 C CA . ARG B 1 130 ? -5.254 5.332 13.062 1 97.94 130 ARG B CA 1
ATOM 4010 C C . ARG B 1 130 ? -3.938 6.078 13.25 1 97.94 130 ARG B C 1
ATOM 4012 O O . ARG B 1 130 ? -3 5.902 12.477 1 97.94 130 ARG B O 1
ATOM 4019 N N . ALA B 1 131 ? -3.859 6.895 14.273 1 98.56 131 ALA B N 1
ATOM 4020 C CA . ALA B 1 131 ? -2.641 7.641 14.57 1 98.56 131 ALA B CA 1
ATOM 4021 C C . ALA B 1 131 ? -1.482 6.699 14.883 1 98.56 131 ALA B C 1
ATOM 4023 O O . ALA B 1 131 ? -0.36 6.902 14.414 1 98.56 131 ALA B O 1
ATOM 4024 N N . ARG B 1 132 ? -1.726 5.684 15.656 1 97.69 132 ARG B N 1
ATOM 4025 C CA . ARG B 1 132 ? -0.678 4.738 16.031 1 97.69 132 ARG B CA 1
ATOM 4026 C C . ARG B 1 132 ? -0.142 4.004 14.805 1 97.69 132 ARG B C 1
ATOM 4028 O O . ARG B 1 132 ? 1.052 3.705 14.727 1 97.69 132 ARG B O 1
ATOM 4035 N N . ARG B 1 133 ? -1.009 3.699 13.859 1 97.19 133 ARG B N 1
ATOM 4036 C CA . ARG B 1 133 ? -0.555 3.07 12.617 1 97.19 133 ARG B CA 1
ATOM 4037 C C . ARG B 1 133 ? 0.344 4.012 11.828 1 97.19 133 ARG B C 1
ATOM 4039 O O . ARG B 1 133 ? 1.324 3.578 11.219 1 97.19 133 ARG B O 1
ATOM 4046 N N . LEU B 1 134 ? -0.008 5.285 11.828 1 98.56 134 LEU B N 1
ATOM 4047 C CA . LEU B 1 134 ? 0.83 6.27 11.148 1 98.56 134 LEU B CA 1
ATOM 4048 C C . LEU B 1 134 ? 2.164 6.434 11.867 1 98.56 134 LEU B C 1
ATOM 4050 O O . LEU B 1 134 ? 3.215 6.5 11.227 1 98.56 134 LEU B O 1
ATOM 4054 N N . ILE B 1 135 ? 2.127 6.457 13.195 1 98.62 135 ILE B N 1
ATOM 4055 C CA . ILE B 1 135 ? 3.342 6.559 14 1 98.62 135 ILE B CA 1
ATOM 4056 C C . ILE B 1 135 ? 4.254 5.367 13.711 1 98.62 135 ILE B C 1
ATOM 4058 O O . ILE B 1 135 ? 5.457 5.535 13.508 1 98.62 135 ILE B O 1
ATOM 4062 N N . ALA B 1 136 ? 3.699 4.199 13.594 1 97.5 136 ALA B N 1
ATOM 4063 C CA . ALA B 1 136 ? 4.461 2.979 13.344 1 97.5 136 ALA B CA 1
ATOM 4064 C C . ALA B 1 136 ? 5.137 3.023 11.977 1 97.5 136 ALA B C 1
ATOM 4066 O O . ALA B 1 136 ? 6.039 2.232 11.703 1 97.5 136 ALA B O 1
ATOM 4067 N N . GLN B 1 137 ? 4.699 3.949 11.195 1 97.94 137 GLN B N 1
ATOM 4068 C CA . GLN B 1 137 ? 5.281 4.086 9.867 1 97.94 137 GLN B CA 1
ATOM 4069 C C . GLN B 1 137 ? 6.164 5.324 9.773 1 97.94 137 GLN B C 1
ATOM 4071 O O . GLN B 1 137 ? 6.504 5.773 8.68 1 97.94 137 GLN B O 1
ATOM 4076 N N . GLY B 1 138 ? 6.469 5.98 10.875 1 98.62 138 GLY B N 1
ATOM 4077 C CA . GLY B 1 138 ? 7.5 7.004 10.906 1 98.62 138 GLY B CA 1
ATOM 4078 C C . GLY B 1 138 ? 6.941 8.406 11.055 1 98.62 138 GLY B C 1
ATOM 4079 O O . GLY B 1 138 ? 7.691 9.383 11.055 1 98.62 138 GLY B O 1
ATOM 4080 N N . VAL B 1 139 ? 5.617 8.516 11.195 1 98.88 139 VAL B N 1
ATOM 4081 C CA . VAL B 1 139 ? 5.016 9.836 11.344 1 98.88 139 VAL B CA 1
ATOM 4082 C C . VAL B 1 139 ? 5.141 10.297 12.797 1 98.88 139 VAL B C 1
ATOM 4084 O O . VAL B 1 139 ? 4.785 9.555 13.719 1 98.88 139 VAL B O 1
ATOM 4087 N N . THR B 1 140 ? 5.66 11.5 12.984 1 98.88 140 THR B N 1
ATOM 4088 C CA . THR B 1 140 ? 5.844 12.008 14.336 1 98.88 140 THR B CA 1
ATOM 4089 C C . THR B 1 140 ? 4.977 13.242 14.578 1 98.88 140 THR B C 1
ATOM 4091 O O . THR B 1 140 ? 4.809 13.672 15.719 1 98.88 140 THR B O 1
ATOM 4094 N N . THR B 1 141 ? 4.496 13.812 13.539 1 98.88 141 THR B N 1
ATOM 4095 C CA . THR B 1 141 ? 3.619 14.977 13.625 1 98.88 141 THR B CA 1
ATOM 4096 C C . THR B 1 141 ? 2.424 14.82 12.695 1 98.88 141 THR B C 1
ATOM 4098 O O . THR B 1 141 ? 2.58 14.422 11.531 1 98.88 141 THR B O 1
ATOM 4101 N N . LEU B 1 142 ? 1.215 15.094 13.258 1 98.88 142 LEU B N 1
ATOM 4102 C CA . LEU B 1 142 ? -0.027 14.961 12.5 1 98.88 142 LEU B CA 1
ATOM 4103 C C . LEU B 1 142 ? -0.853 16.234 12.594 1 98.88 142 LEU B C 1
ATOM 4105 O O . LEU B 1 142 ? -1.11 16.734 13.688 1 98.88 142 LEU B O 1
ATOM 4109 N N . GLU B 1 143 ? -1.169 16.812 11.43 1 98.94 143 GLU B N 1
ATOM 4110 C CA . GLU B 1 143 ? -2.301 17.734 11.383 1 98.94 143 GLU B CA 1
ATOM 4111 C C . GLU B 1 143 ? -3.623 16.984 11.289 1 98.94 143 GLU B C 1
ATOM 4113 O O . GLU B 1 143 ? -3.789 16.125 10.422 1 98.94 143 GLU B O 1
ATOM 4118 N N . VAL B 1 144 ? -4.547 17.203 12.195 1 98.94 144 VAL B N 1
ATOM 4119 C CA . VAL B 1 144 ? -5.816 16.484 12.25 1 98.94 144 VAL B CA 1
ATOM 4120 C C . VAL B 1 144 ? -6.977 17.469 12.117 1 98.94 144 VAL B C 1
ATOM 4122 O O . VAL B 1 144 ? -7.098 18.422 12.906 1 98.94 144 VAL B O 1
ATOM 4125 N N . LYS B 1 145 ? -7.793 17.266 11.156 1 98.88 145 LYS B N 1
ATOM 4126 C CA . LYS B 1 145 ? -8.898 18.172 10.852 1 98.88 145 LYS B CA 1
ATOM 4127 C C . LYS B 1 145 ? -10.211 17.641 11.422 1 98.88 145 LYS B C 1
ATOM 4129 O O . LYS B 1 145 ? -10.461 16.438 11.414 1 98.88 145 LYS B O 1
ATOM 4134 N N . SER B 1 146 ? -11.031 18.594 11.906 1 98.75 146 SER B N 1
ATOM 4135 C CA . SER B 1 146 ? -12.453 18.312 12.055 1 98.75 146 SER B CA 1
ATOM 4136 C C . SER B 1 146 ? -13.141 18.234 10.695 1 98.75 146 SER B C 1
ATOM 4138 O O . SER B 1 146 ? -12.523 17.875 9.695 1 98.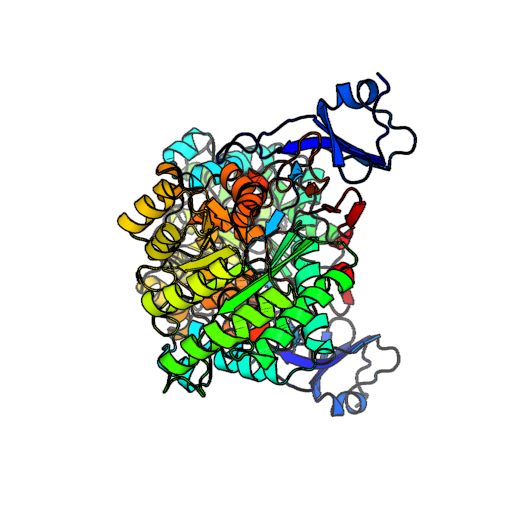75 146 SER B O 1
ATOM 4140 N N . GLY B 1 147 ? -14.391 18.5 10.656 1 98.12 147 GLY B N 1
ATOM 4141 C CA . GLY B 1 147 ? -15.008 18.656 9.352 1 98.12 147 GLY B CA 1
ATOM 4142 C C . GLY B 1 147 ? -16.031 17.578 9.039 1 98.12 147 GLY B C 1
ATOM 4143 O O . GLY B 1 147 ? -16.656 17.594 7.977 1 98.12 147 GLY B O 1
ATOM 4144 N N . TYR B 1 148 ? -16.281 16.672 10 1 98.25 148 TYR B N 1
ATOM 4145 C CA . TYR B 1 148 ? -17.297 15.656 9.758 1 98.25 148 TYR B CA 1
ATOM 4146 C C . TYR B 1 148 ? -18.516 15.883 10.656 1 98.25 148 TYR B C 1
ATOM 4148 O O . TYR B 1 148 ? -19.453 15.086 10.641 1 98.25 148 TYR B O 1
ATOM 4156 N N . GLY B 1 149 ? -18.453 16.906 11.508 1 97.94 149 GLY B N 1
ATOM 4157 C CA . GLY B 1 149 ? -19.641 17.344 12.242 1 97.94 149 GLY B CA 1
ATOM 4158 C C . GLY B 1 149 ? -20.531 18.266 11.422 1 97.94 149 GLY B C 1
ATOM 4159 O O . GLY B 1 149 ? -21.75 18.109 11.422 1 97.94 149 GLY B O 1
ATOM 4160 N N . LEU B 1 150 ? -20.094 19.266 10.836 1 96.88 150 LEU B N 1
ATOM 4161 C CA . LEU B 1 150 ? -20.625 20.188 9.828 1 96.88 150 LEU B CA 1
ATOM 4162 C C . LEU B 1 150 ? -21.484 21.266 10.477 1 96.88 150 LEU B C 1
ATOM 4164 O O . LEU B 1 150 ? -21.984 22.172 9.797 1 96.88 150 LEU B O 1
ATOM 4168 N N . ASP B 1 151 ? -21.75 21.203 11.695 1 95.12 151 ASP B N 1
ATOM 4169 C CA . ASP B 1 151 ? -22.375 22.312 12.406 1 95.12 151 ASP B CA 1
ATOM 4170 C C . ASP B 1 151 ? -21.562 22.688 13.641 1 95.12 151 ASP B C 1
ATOM 4172 O O . ASP B 1 151 ? -20.609 22.016 13.992 1 95.12 151 ASP B O 1
ATOM 4176 N N . ALA B 1 152 ? -21.938 23.812 14.266 1 96.88 152 ALA B N 1
ATOM 4177 C CA . ALA B 1 152 ? -21.094 24.438 15.273 1 96.88 152 ALA B CA 1
ATOM 4178 C C . ALA B 1 152 ? -20.891 23.516 16.469 1 96.88 152 ALA B C 1
ATOM 4180 O O . ALA B 1 152 ? -19.766 23.234 16.875 1 96.88 152 ALA B O 1
ATOM 4181 N N . PRO B 1 153 ? -21.969 22.938 17.109 1 97.62 153 PRO B N 1
ATOM 4182 C CA . PRO B 1 153 ? -21.766 22.094 18.281 1 97.62 153 PRO B CA 1
ATOM 4183 C C . PRO B 1 153 ? -20.922 20.859 17.984 1 97.62 153 PRO B C 1
ATOM 4185 O O . PRO B 1 153 ? -20.047 20.5 18.781 1 97.62 153 PRO B O 1
ATOM 4188 N N . GLU B 1 154 ? -21.141 20.266 16.844 1 98.31 154 GLU B N 1
ATOM 4189 C CA . GLU B 1 154 ? -20.422 19.031 16.484 1 98.31 154 GLU B CA 1
ATOM 4190 C C . GLU B 1 154 ? -18.984 19.328 16.125 1 98.31 154 GLU B C 1
ATOM 4192 O O . GLU B 1 154 ? -18.078 18.547 16.422 1 98.31 154 GLU B O 1
ATOM 4197 N N . GLU B 1 155 ? -18.734 20.391 15.406 1 98.75 155 GLU B N 1
ATOM 4198 C CA . GLU B 1 155 ? -17.359 20.75 15.07 1 98.75 155 GLU B CA 1
ATOM 4199 C C . GLU B 1 155 ? -16.547 21.062 16.312 1 98.75 155 GLU B C 1
ATOM 4201 O O . GLU B 1 155 ? -15.383 20.688 16.422 1 98.75 155 GLU B O 1
ATOM 4206 N N . LEU B 1 156 ? -17.156 21.797 17.25 1 98.81 156 LEU B N 1
ATOM 4207 C CA . LEU B 1 156 ? -16.5 22.062 18.531 1 98.81 156 LEU B CA 1
ATOM 4208 C C . LEU B 1 156 ? -16.203 20.75 19.25 1 98.81 156 LEU B C 1
ATOM 4210 O O . LEU B 1 156 ? -15.109 20.578 19.812 1 98.81 156 LEU B O 1
ATOM 4214 N N . ARG B 1 157 ? -17.156 19.859 19.234 1 98.81 157 ARG B N 1
ATOM 4215 C CA . ARG B 1 157 ? -16.984 18.547 19.828 1 98.81 157 ARG B CA 1
ATOM 4216 C C . ARG B 1 157 ? -15.82 17.797 19.203 1 98.81 157 ARG B C 1
ATOM 4218 O O . ARG B 1 157 ? -14.953 17.281 19.906 1 98.81 157 ARG B O 1
ATOM 4225 N N . LEU B 1 158 ? -15.719 17.766 17.938 1 98.94 158 LEU B N 1
ATOM 4226 C CA . LEU B 1 158 ? -14.664 17.062 17.234 1 98.94 158 LEU B CA 1
ATOM 4227 C C . LEU B 1 158 ? -13.297 17.656 17.531 1 98.94 158 LEU B C 1
ATOM 4229 O O . LEU B 1 158 ? -12.312 16.938 17.703 1 98.94 158 LEU B O 1
ATOM 4233 N N . LEU B 1 159 ? -13.203 18.969 17.578 1 98.94 159 LEU B N 1
ATOM 4234 C CA . LEU B 1 159 ? -11.938 19.609 17.891 1 98.94 159 LEU B CA 1
ATOM 4235 C C . LEU B 1 159 ? -11.492 19.25 19.312 1 98.94 159 LEU B C 1
ATOM 4237 O O . LEU B 1 159 ? -10.297 19.062 19.562 1 98.94 159 LEU B O 1
ATOM 4241 N N . ARG B 1 160 ? -12.422 19.172 20.234 1 98.88 160 ARG B N 1
ATOM 4242 C CA . ARG B 1 160 ? -12.07 18.734 21.578 1 98.88 160 ARG B CA 1
ATOM 4243 C C . ARG B 1 160 ? -11.562 17.297 21.578 1 98.88 160 ARG B C 1
ATOM 4245 O O . ARG B 1 160 ? -10.641 16.969 22.328 1 98.88 160 ARG B O 1
ATOM 4252 N N . ILE B 1 161 ? -12.133 16.422 20.781 1 98.94 161 ILE B N 1
ATOM 4253 C CA . ILE B 1 161 ? -11.672 15.047 20.641 1 98.94 161 ILE B CA 1
ATOM 4254 C C . ILE B 1 161 ? -10.266 15.023 20.062 1 98.94 161 ILE B C 1
ATOM 4256 O O . ILE B 1 161 ? -9.438 14.195 20.438 1 98.94 161 ILE B O 1
ATOM 4260 N N . VAL B 1 162 ? -9.953 15.93 19.125 1 98.88 162 VAL B N 1
ATOM 4261 C CA . VAL B 1 162 ? -8.602 16.031 18.562 1 98.88 162 VAL B CA 1
ATOM 4262 C C . VAL B 1 162 ? -7.609 16.344 19.688 1 98.88 162 VAL B C 1
ATOM 4264 O O . VAL B 1 162 ? -6.512 15.781 19.719 1 98.88 162 VAL B O 1
ATOM 4267 N N . HIS B 1 163 ? -7.996 17.234 20.578 1 98.62 163 HIS B N 1
ATOM 4268 C CA . HIS B 1 163 ? -7.141 17.531 21.719 1 98.62 163 HIS B CA 1
ATOM 4269 C C . HIS B 1 163 ? -6.973 16.312 22.625 1 98.62 163 HIS B C 1
ATOM 4271 O O . HIS B 1 163 ? -5.871 16.047 23.109 1 98.62 163 HIS B O 1
ATOM 4277 N N . GLN B 1 164 ? -8.078 15.602 22.828 1 98.69 164 GLN B N 1
ATOM 4278 C CA . GLN B 1 164 ? -8.008 14.383 23.625 1 98.69 164 GLN B CA 1
ATOM 4279 C C . GLN B 1 164 ? -7.098 13.344 22.969 1 98.69 164 GLN B C 1
ATOM 4281 O O . GLN B 1 164 ? -6.422 12.578 23.672 1 98.69 164 GLN B O 1
ATOM 4286 N N . LEU B 1 165 ? -7.082 13.312 21.641 1 98.69 165 LEU B N 1
ATOM 4287 C CA . LEU B 1 165 ? -6.207 12.406 20.891 1 98.69 165 LEU B CA 1
ATOM 4288 C C . LEU B 1 165 ? -4.746 12.6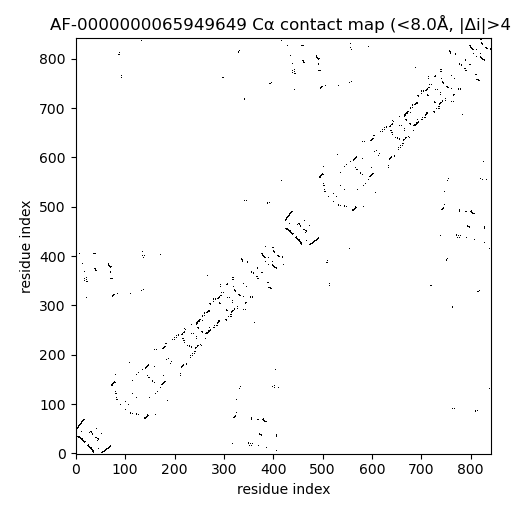56 21.25 1 98.69 165 LEU B C 1
ATOM 4290 O O . LEU B 1 165 ? -3.984 11.711 21.453 1 98.69 165 LEU B O 1
ATOM 4294 N N . GLY B 1 166 ? -4.371 13.914 21.266 1 97.19 166 GLY B N 1
ATOM 4295 C CA . GLY B 1 166 ? -3.018 14.25 21.688 1 97.19 166 GLY B CA 1
ATOM 4296 C C . GLY B 1 166 ? -2.643 13.672 23.031 1 97.19 166 GLY B C 1
ATOM 4297 O O . GLY B 1 166 ? -1.555 13.117 23.203 1 97.19 166 GLY B O 1
ATOM 4298 N N . ARG B 1 167 ? -3.527 13.727 23.938 1 97 167 ARG B N 1
ATOM 4299 C CA . ARG B 1 167 ? -3.301 13.211 25.281 1 97 167 ARG B CA 1
ATOM 4300 C C . ARG B 1 167 ? -3.271 11.688 25.281 1 97 167 ARG B C 1
ATOM 4302 O O . ARG B 1 167 ? -2.436 11.078 25.953 1 97 167 ARG B O 1
ATOM 4309 N N . ALA B 1 168 ? -4.18 11.164 24.516 1 97.62 168 ALA B N 1
ATOM 4310 C CA . ALA B 1 168 ? -4.301 9.711 24.453 1 97.62 168 ALA B CA 1
ATOM 4311 C C . ALA B 1 168 ? -3.037 9.078 23.891 1 97.62 168 ALA B C 1
ATOM 4313 O O . ALA B 1 168 ? -2.689 7.941 24.234 1 97.62 168 ALA B O 1
ATOM 4314 N N . LEU B 1 169 ? -2.301 9.766 23.078 1 97.69 169 LEU B N 1
ATOM 4315 C CA . LEU B 1 169 ? -1.097 9.25 22.438 1 97.69 169 LEU B CA 1
ATOM 4316 C C . LEU B 1 169 ? 0.115 9.414 23.344 1 97.69 169 LEU B C 1
ATOM 4318 O O . LEU B 1 169 ? 1.202 8.922 23.031 1 97.69 169 LEU B O 1
ATOM 4322 N N . GLY B 1 170 ? 0.022 10.109 24.453 1 95.62 170 GLY B N 1
ATOM 4323 C CA . GLY B 1 170 ? 1.058 10.203 25.484 1 95.62 170 GLY B CA 1
ATOM 4324 C C . GLY B 1 170 ? 2.311 10.906 24.984 1 95.62 170 GLY B C 1
ATOM 4325 O O . GLY B 1 170 ? 3.422 10.539 25.375 1 95.62 170 GLY B O 1
ATOM 4326 N N . GLY B 1 171 ? 2.119 11.75 24.047 1 95.69 171 GLY B N 1
ATOM 4327 C CA . GLY B 1 171 ? 3.27 12.484 23.547 1 95.69 171 GLY B CA 1
ATOM 4328 C C . GLY B 1 171 ? 4.008 11.758 22.438 1 95.69 171 GLY B C 1
ATOM 4329 O O . GLY B 1 171 ? 5.047 12.227 21.969 1 95.69 171 GLY B O 1
ATOM 4330 N N . ASP B 1 172 ? 3.451 10.68 21.953 1 97.88 172 ASP B N 1
ATOM 4331 C CA . ASP B 1 172 ? 4.098 9.867 20.922 1 97.88 172 ASP B CA 1
ATOM 4332 C C . ASP B 1 172 ? 4.062 10.578 19.578 1 97.88 172 ASP B C 1
ATOM 4334 O O . ASP B 1 172 ? 4.785 10.195 18.641 1 97.88 172 ASP B O 1
ATOM 4338 N N . ALA B 1 173 ? 3.271 11.586 19.453 1 98.44 173 ALA B N 1
ATOM 4339 C CA . ALA B 1 173 ? 3.205 12.445 18.266 1 98.44 173 ALA B CA 1
ATOM 4340 C C . ALA B 1 173 ? 2.701 13.836 18.625 1 98.44 173 ALA B C 1
ATOM 4342 O O . ALA B 1 173 ? 2.035 14.016 19.656 1 98.44 173 ALA B O 1
ATOM 4343 N N . THR B 1 174 ? 3.104 14.805 17.859 1 98.19 174 THR B N 1
ATOM 4344 C CA . THR B 1 174 ? 2.514 16.141 17.953 1 98.19 174 THR B CA 1
ATOM 4345 C C . THR B 1 174 ? 1.242 16.219 17.109 1 98.19 174 THR B C 1
ATOM 4347 O O . THR B 1 174 ? 1.228 15.789 15.953 1 98.19 174 THR B O 1
ATOM 4350 N N . ILE B 1 175 ? 0.17 16.703 17.75 1 98.69 175 ILE B N 1
ATOM 4351 C CA . ILE B 1 175 ? -1.102 16.875 17.062 1 98.69 175 ILE B CA 1
ATOM 4352 C C . ILE B 1 175 ? -1.4 18.359 16.859 1 98.69 175 ILE B C 1
ATOM 4354 O O . ILE B 1 175 ? -1.38 19.125 17.828 1 98.69 175 ILE B O 1
ATOM 4358 N N . LEU B 1 176 ? -1.603 18.75 15.648 1 98.75 176 LEU B N 1
ATOM 4359 C CA . LEU B 1 176 ? -2.01 20.125 15.336 1 98.75 176 LEU B CA 1
ATOM 4360 C C . LEU B 1 176 ? -3.447 20.156 14.828 1 98.75 176 LEU B C 1
ATOM 4362 O O . LEU B 1 176 ? -3.727 19.703 13.719 1 98.75 176 LEU B O 1
ATOM 4366 N N . PRO B 1 177 ? -4.375 20.719 15.586 1 98.88 177 PRO B N 1
ATOM 4367 C CA . PRO B 1 177 ? -5.797 20.703 15.234 1 98.88 177 PRO B CA 1
ATOM 4368 C C . PRO B 1 177 ? -6.156 21.75 14.18 1 98.88 177 PRO B C 1
ATOM 4370 O O . PRO B 1 177 ? -5.625 22.859 14.211 1 98.88 177 PRO B O 1
ATOM 4373 N N . THR B 1 178 ? -7.023 21.438 13.281 1 98.94 178 THR B N 1
ATOM 4374 C CA . THR B 1 178 ? -7.52 22.312 12.234 1 98.94 178 THR B CA 1
ATOM 4375 C C . THR B 1 178 ? -9.047 22.297 12.18 1 98.94 178 THR B C 1
ATOM 4377 O O . THR B 1 178 ? -9.656 21.219 12.148 1 98.94 178 THR B O 1
ATOM 4380 N N . LEU B 1 179 ? -9.688 23.484 12.242 1 98.94 179 LEU B N 1
ATOM 4381 C CA . LEU B 1 179 ? -11.102 23.594 11.914 1 98.94 179 LEU B CA 1
ATOM 4382 C C . LEU B 1 179 ? -11.312 23.531 10.406 1 98.94 179 LEU B C 1
ATOM 4384 O O . LEU B 1 179 ? -10.797 24.375 9.664 1 98.94 179 LEU B O 1
ATOM 4388 N N . LEU B 1 180 ? -12.016 22.547 9.992 1 98.88 180 LEU B N 1
ATOM 4389 C CA . LEU B 1 180 ? -12.25 22.406 8.555 1 98.88 180 LEU B CA 1
ATOM 4390 C C . LEU B 1 180 ? -13.719 22.641 8.227 1 98.88 180 LEU B C 1
ATOM 4392 O O . LEU B 1 180 ? -14.609 22.016 8.82 1 98.88 180 LEU B O 1
ATOM 4396 N N . PHE B 1 181 ? -13.961 23.594 7.359 1 98.69 181 PHE B N 1
ATOM 4397 C CA . PHE B 1 181 ? -15.25 23.688 6.676 1 98.69 181 PHE B CA 1
ATOM 4398 C C . PHE B 1 181 ? -15.273 22.766 5.453 1 98.69 181 PHE B C 1
ATOM 4400 O O . PHE B 1 181 ? -14.859 23.172 4.363 1 98.69 181 PHE B O 1
ATOM 4407 N N . HIS B 1 182 ? -15.797 21.578 5.668 1 97.69 182 HIS B N 1
ATOM 4408 C CA . HIS B 1 182 ? -15.695 20.5 4.699 1 97.69 182 HIS B CA 1
ATOM 4409 C C . HIS B 1 182 ? -16.844 20.531 3.703 1 97.69 182 HIS B C 1
ATOM 4411 O O . HIS B 1 182 ? -16.672 20.234 2.52 1 97.69 182 HIS B O 1
ATOM 4417 N N . ALA B 1 183 ? -18.078 20.828 4.148 1 94.94 183 ALA B N 1
ATOM 4418 C CA . ALA B 1 183 ? -19.328 20.922 3.377 1 94.94 183 ALA B CA 1
ATOM 4419 C C . ALA B 1 183 ? -20.391 21.688 4.145 1 94.94 183 ALA B C 1
ATOM 4421 O O . ALA B 1 183 ? -20.297 21.859 5.363 1 94.94 183 ALA B O 1
ATOM 4422 N N . VAL B 1 184 ? -21.312 22.219 3.371 1 93.88 184 VAL B N 1
ATOM 4423 C CA . VAL B 1 184 ? -22.516 22.766 4.008 1 93.88 184 VAL B CA 1
ATOM 4424 C C . VAL B 1 184 ? -23.422 21.625 4.453 1 93.88 184 VAL B C 1
ATOM 4426 O O . VAL B 1 184 ? -23.703 20.703 3.68 1 93.88 184 VAL B O 1
ATOM 4429 N N . PRO B 1 185 ? -23.781 21.688 5.727 1 92.12 185 PRO B N 1
ATOM 4430 C CA . PRO B 1 185 ? -24.641 20.578 6.168 1 92.12 185 PRO B CA 1
ATOM 4431 C C . PRO B 1 185 ? -25.953 20.516 5.395 1 92.12 185 PRO B C 1
ATOM 4433 O O . PRO B 1 185 ? -26.516 21.547 5.027 1 92.12 185 PRO B O 1
ATOM 4436 N N . PRO B 1 186 ? -26.406 19.266 5.25 1 87.19 186 PRO B N 1
ATOM 4437 C CA . PRO B 1 186 ? -27.625 19.078 4.457 1 87.19 186 PRO B CA 1
ATOM 4438 C C . PRO B 1 186 ? -28.797 19.938 4.953 1 87.19 186 PRO B C 1
ATOM 4440 O O . PRO B 1 186 ? -29.609 20.406 4.152 1 87.19 186 PRO B O 1
ATOM 4443 N N . GLU B 1 187 ? -28.891 20.156 6.18 1 91.19 187 GLU B N 1
ATOM 4444 C CA . GLU B 1 187 ? -30 20.875 6.773 1 91.19 187 GLU B CA 1
ATOM 4445 C C . GLU B 1 187 ? -29.891 22.375 6.5 1 91.19 187 GLU B C 1
ATOM 4447 O O . GLU B 1 187 ? -30.844 23.125 6.723 1 91.19 187 GLU B O 1
ATOM 4452 N N . GLN B 1 188 ? -28.812 22.844 5.918 1 91.19 188 GLN B N 1
ATOM 4453 C CA . GLN B 1 188 ? -28.625 24.266 5.699 1 91.19 188 GLN B CA 1
ATOM 4454 C C . GLN B 1 188 ? -28.297 24.562 4.234 1 91.19 188 GLN B C 1
ATOM 4456 O O . GLN B 1 188 ? -27.891 25.688 3.895 1 91.19 188 GLN B O 1
ATOM 4461 N N . VAL B 1 189 ? -28.453 23.578 3.387 1 86.94 189 VAL B N 1
ATOM 4462 C CA . VAL B 1 189 ? -28.141 23.75 1.973 1 86.94 189 VAL B CA 1
ATOM 4463 C C . VAL B 1 189 ? -29.031 24.828 1.366 1 86.94 189 VAL B C 1
ATOM 4465 O O . VAL B 1 189 ? -28.609 25.547 0.457 1 86.94 189 VAL B O 1
ATOM 4468 N N . GLY B 1 190 ? -30.172 25.047 1.871 1 89.88 190 GLY B N 1
ATOM 4469 C CA . GLY B 1 190 ? -31.109 26.047 1.385 1 89.88 190 GLY B CA 1
ATOM 4470 C C . GLY B 1 190 ? -30.797 27.453 1.864 1 89.88 190 GLY B C 1
ATOM 4471 O O . GLY B 1 190 ? -31.375 28.438 1.384 1 89.88 190 GLY B O 1
ATOM 4472 N N . ASP B 1 191 ? -29.844 27.547 2.805 1 94.62 191 ASP B N 1
ATOM 4473 C CA . ASP B 1 191 ? -29.422 28.844 3.34 1 94.62 191 ASP B CA 1
ATOM 4474 C C . ASP B 1 191 ? -27.922 28.859 3.588 1 94.62 191 ASP B C 1
ATOM 4476 O O . ASP B 1 191 ? -27.469 29.094 4.715 1 94.62 191 ASP B O 1
ATOM 4480 N N . ARG B 1 192 ? -27.172 28.766 2.551 1 95.56 192 ARG B N 1
ATOM 4481 C CA . ARG B 1 192 ? -25.719 28.734 2.605 1 95.56 192 ARG B CA 1
ATOM 4482 C C . ARG B 1 192 ? -25.156 30.031 3.184 1 95.56 192 ARG B C 1
ATOM 4484 O O . ARG B 1 192 ? -24.219 30.016 3.977 1 95.56 192 ARG B O 1
ATOM 4491 N N . ALA B 1 193 ? -25.812 31.094 2.777 1 96.5 193 ALA B N 1
ATOM 4492 C CA . ALA B 1 193 ? -25.359 32.406 3.279 1 96.5 193 ALA B CA 1
ATOM 4493 C C . ALA B 1 193 ? -25.516 32.469 4.797 1 96.5 193 ALA B C 1
ATOM 4495 O O . ALA B 1 193 ? -24.656 33.031 5.48 1 96.5 193 ALA B O 1
ATOM 4496 N N . GLY B 1 194 ? -26.672 32.031 5.273 1 96.69 194 GLY B N 1
ATOM 4497 C CA . GLY B 1 194 ? -26.891 31.969 6.711 1 96.69 194 GLY B CA 1
ATOM 4498 C C . GLY B 1 194 ? -25.859 31.125 7.434 1 96.69 194 GLY B C 1
ATOM 4499 O O . GLY B 1 194 ? -25.391 31.484 8.508 1 96.69 194 GLY B O 1
ATOM 4500 N N . PHE B 1 195 ? -25.547 30.031 6.863 1 97.19 195 PHE B N 1
ATOM 4501 C CA . PHE B 1 195 ? -24.531 29.156 7.434 1 97.19 195 PHE B CA 1
ATOM 4502 C C . PHE B 1 195 ? -23.203 29.875 7.566 1 97.19 195 PHE B C 1
ATOM 4504 O O . PHE B 1 195 ? -22.578 29.859 8.633 1 97.19 195 PHE B O 1
ATOM 4511 N N . VAL B 1 196 ? -22.719 30.531 6.492 1 98.25 196 VAL B N 1
ATOM 4512 C CA . VAL B 1 196 ? -21.438 31.234 6.469 1 98.25 196 VAL B CA 1
ATOM 4513 C C . VAL B 1 196 ? -21.453 32.375 7.492 1 98.25 196 VAL B C 1
ATOM 4515 O O . VAL B 1 196 ? -20.5 32.531 8.25 1 98.25 196 VAL B O 1
ATOM 4518 N N . ARG B 1 197 ? -22.562 33.031 7.539 1 97.75 197 ARG B N 1
ATOM 4519 C CA . ARG B 1 197 ? -22.703 34.156 8.492 1 97.75 197 ARG B CA 1
ATOM 4520 C C . ARG B 1 197 ? -22.578 33.625 9.93 1 97.75 197 ARG B C 1
ATOM 4522 O O . ARG B 1 197 ? -21.859 34.219 10.742 1 97.75 197 ARG B O 1
ATOM 4529 N N . ASP B 1 198 ? -23.266 32.594 10.18 1 97.19 198 ASP B N 1
ATOM 4530 C CA . ASP B 1 198 ? -23.281 32.031 11.523 1 97.19 198 ASP B CA 1
ATOM 4531 C C . ASP B 1 198 ? -21.891 31.5 11.906 1 97.19 198 ASP B C 1
ATOM 4533 O O . ASP B 1 198 ? -21.453 31.672 13.047 1 97.19 198 ASP B O 1
ATOM 4537 N N . ALA B 1 199 ? -21.281 30.859 10.992 1 98.31 199 ALA B N 1
ATOM 4538 C CA . ALA B 1 199 ? -19.938 30.344 11.242 1 98.31 199 ALA B CA 1
ATOM 4539 C C . ALA B 1 199 ? -18.969 31.484 11.562 1 98.31 199 ALA B C 1
ATOM 4541 O O . ALA B 1 199 ? -18.188 31.391 12.508 1 98.31 199 ALA B O 1
ATOM 4542 N N . CYS B 1 200 ? -19.031 32.562 10.828 1 98.5 200 CYS B N 1
ATOM 4543 C CA . CYS B 1 200 ? -18.172 33.719 11.016 1 98.5 200 CYS B CA 1
ATOM 4544 C C . CYS B 1 200 ? -18.469 34.406 12.336 1 98.5 200 CYS B C 1
ATOM 4546 O O . CYS B 1 200 ? -17.547 34.938 13 1 98.5 200 CYS B O 1
ATOM 4548 N N . ALA B 1 201 ? -19.688 34.375 12.695 1 97.88 201 ALA B N 1
ATOM 4549 C CA . ALA B 1 201 ? -20.125 35.188 13.836 1 97.88 201 ALA B CA 1
ATOM 4550 C C . ALA B 1 201 ? -19.984 34.406 15.141 1 97.88 201 ALA B C 1
ATOM 4552 O O . ALA B 1 201 ? -19.766 34.969 16.203 1 97.88 201 ALA B O 1
ATOM 4553 N N . SER B 1 202 ? -20.062 33.125 15.062 1 97.81 202 SER B N 1
ATOM 4554 C CA . SER B 1 202 ? -20.172 32.375 16.312 1 97.81 202 SER B CA 1
ATOM 4555 C C . SER B 1 202 ? -19.125 31.266 16.359 1 97.81 202 SER B C 1
ATOM 4557 O O . SER B 1 202 ? -18.281 31.25 17.25 1 97.81 202 SER B O 1
ATOM 4559 N N . LEU B 1 203 ? -19.109 30.312 15.391 1 98.56 203 LEU B N 1
ATOM 4560 C CA . LEU B 1 203 ? -18.266 29.141 15.453 1 98.56 203 LEU B CA 1
ATOM 4561 C C . LEU B 1 203 ? -16.781 29.531 15.484 1 98.56 203 LEU B C 1
ATOM 4563 O O . LEU B 1 203 ? -16.047 29.125 16.375 1 98.56 203 LEU B O 1
ATOM 4567 N N . ILE B 1 204 ? -16.328 30.344 14.5 1 98.88 204 ILE B N 1
ATOM 4568 C CA . ILE B 1 204 ? -14.922 30.703 14.359 1 98.88 204 ILE B CA 1
ATOM 4569 C C . ILE B 1 204 ? -14.453 31.438 15.602 1 98.88 204 ILE B C 1
ATOM 4571 O O . ILE B 1 204 ? -13.43 31.078 16.203 1 98.88 204 ILE B O 1
ATOM 4575 N N . PRO B 1 205 ? -15.227 32.438 16.109 1 98.5 205 PRO B N 1
ATOM 4576 C CA . PRO B 1 205 ? -14.797 33.125 17.344 1 98.5 205 PRO B CA 1
ATOM 4577 C C . PRO B 1 205 ? -14.719 32.188 18.547 1 98.5 205 PRO B C 1
ATOM 4579 O O . PRO B 1 205 ? -13.828 32.312 19.391 1 98.5 205 PRO B O 1
ATOM 4582 N N . GLN B 1 206 ? -15.633 31.281 18.641 1 98.69 206 GLN B N 1
ATOM 4583 C CA . GLN B 1 206 ? -15.617 30.344 19.766 1 98.69 206 GLN B CA 1
ATOM 4584 C C . GLN B 1 206 ? -14.406 29.422 19.688 1 98.69 206 GLN B C 1
ATOM 4586 O O . GLN B 1 206 ? -13.766 29.156 20.719 1 98.69 206 GLN B O 1
ATOM 4591 N N . VAL B 1 207 ? -14.062 28.906 18.531 1 98.88 207 VAL B N 1
ATOM 4592 C CA . VAL B 1 207 ? -12.883 28.062 18.344 1 98.88 207 VAL B CA 1
ATOM 4593 C C . VAL B 1 207 ? -11.625 28.812 18.75 1 98.88 207 VAL B C 1
ATOM 4595 O O . VAL B 1 207 ? -10.758 28.266 19.438 1 98.88 207 VAL B O 1
ATOM 4598 N N . ALA B 1 208 ? -11.562 30.078 18.312 1 98.62 208 ALA B N 1
ATOM 4599 C CA . ALA B 1 208 ? -10.414 30.906 18.641 1 98.62 208 ALA B CA 1
ATOM 4600 C C . ALA B 1 208 ? -10.336 31.172 20.141 1 98.62 208 ALA B C 1
ATOM 4602 O O . ALA B 1 208 ? -9.266 31.062 20.75 1 98.62 208 ALA B O 1
ATOM 4603 N N . ARG B 1 209 ? -11.469 31.5 20.734 1 98.19 209 ARG B N 1
ATOM 4604 C CA . ARG B 1 209 ? -11.523 31.828 22.156 1 98.19 209 ARG B CA 1
ATOM 4605 C C . ARG B 1 209 ? -11.109 30.641 23.016 1 98.19 209 ARG B C 1
ATOM 4607 O O . ARG B 1 209 ? -10.414 30.797 24.016 1 98.19 209 ARG B O 1
ATOM 4614 N N . GLU B 1 210 ? -11.516 29.5 22.594 1 98.5 210 GLU B N 1
ATOM 4615 C CA . GLU B 1 210 ? -11.219 28.297 23.359 1 98.5 210 GLU B CA 1
ATOM 4616 C C . GLU B 1 210 ? -9.898 27.672 22.906 1 98.5 210 GLU B C 1
ATOM 4618 O O . GLU B 1 210 ? -9.484 26.625 23.422 1 98.5 210 GLU B O 1
ATOM 4623 N N . ARG B 1 211 ? -9.227 28.234 22 1 98.5 211 ARG B N 1
ATOM 4624 C CA . ARG B 1 211 ? -7.945 27.781 21.469 1 98.5 211 ARG B CA 1
ATOM 4625 C C . ARG B 1 211 ? -8.016 26.328 21.016 1 98.5 211 ARG B C 1
ATOM 4627 O O . ARG B 1 211 ? -7.156 25.516 21.359 1 98.5 211 ARG B O 1
ATOM 4634 N N . LEU B 1 212 ? -9.047 26.031 20.219 1 98.81 212 LEU B N 1
ATOM 4635 C CA . LEU B 1 212 ? -9.32 24.656 19.844 1 98.81 212 LEU B CA 1
ATOM 4636 C C . LEU B 1 212 ? -8.625 24.297 18.531 1 98.81 212 LEU B C 1
ATOM 4638 O O . LEU B 1 212 ? -8.484 23.125 18.203 1 98.81 212 LEU B O 1
ATOM 4642 N N . ALA B 1 213 ? -8.164 25.266 17.812 1 98.88 213 ALA B N 1
ATOM 4643 C CA . ALA B 1 213 ? -7.504 25 16.531 1 98.88 213 ALA B CA 1
ATOM 4644 C C . ALA B 1 213 ? -6.41 26.031 16.266 1 98.88 213 ALA B C 1
ATOM 4646 O O . ALA B 1 213 ? -6.488 27.172 16.734 1 98.88 213 ALA B O 1
ATOM 4647 N N . GLN B 1 214 ? -5.418 25.547 15.578 1 98.62 214 GLN B N 1
ATOM 4648 C CA . GLN B 1 214 ? -4.363 26.438 15.117 1 98.62 214 GLN B CA 1
ATOM 4649 C C . GLN B 1 214 ? -4.641 26.922 13.695 1 98.62 214 GLN B C 1
ATOM 4651 O O . GLN B 1 214 ? -4.246 28.031 13.32 1 98.62 214 GLN B O 1
ATOM 4656 N N . PHE B 1 215 ? -5.332 26.125 12.953 1 98.94 215 PHE B N 1
ATOM 4657 C CA . PHE B 1 215 ? -5.582 26.391 11.547 1 98.94 215 PHE B CA 1
ATOM 4658 C C . PHE B 1 215 ? -7.074 26.406 11.25 1 98.94 215 PHE B C 1
ATOM 4660 O O . PHE B 1 215 ? -7.871 25.859 12.016 1 98.94 215 PHE B O 1
ATOM 4667 N N . CYS B 1 216 ? -7.48 27.094 10.242 1 98.94 216 CYS B N 1
ATOM 4668 C CA . CYS B 1 216 ? -8.797 27.031 9.625 1 98.94 216 CYS B CA 1
ATOM 4669 C C . CYS B 1 216 ? -8.695 26.703 8.141 1 98.94 216 CYS B C 1
ATOM 4671 O O . CYS B 1 216 ? -7.973 27.375 7.398 1 98.94 216 CYS B O 1
ATOM 4673 N N . ASP B 1 217 ? -9.312 25.656 7.734 1 98.94 217 ASP B N 1
ATOM 4674 C CA . ASP B 1 217 ? -9.273 25.141 6.363 1 98.94 217 ASP B CA 1
ATOM 4675 C C . ASP B 1 217 ? -10.664 25.141 5.738 1 98.94 217 ASP B C 1
ATOM 4677 O O . ASP B 1 217 ? -11.664 24.969 6.434 1 98.94 217 ASP B O 1
ATOM 4681 N N . VAL B 1 218 ? -10.766 25.422 4.465 1 98.88 218 VAL B N 1
ATOM 4682 C CA . VAL B 1 218 ? -12.031 25.391 3.744 1 98.88 218 VAL B CA 1
ATOM 4683 C C . VAL B 1 218 ? -11.875 24.578 2.461 1 98.88 218 VAL B C 1
ATOM 4685 O O . VAL B 1 218 ? -10.898 24.734 1.729 1 98.88 218 VAL B O 1
ATOM 4688 N N . PHE B 1 219 ? -12.805 23.688 2.225 1 98.5 219 PHE B N 1
ATOM 4689 C CA . PHE B 1 219 ? -12.844 22.922 0.975 1 98.5 219 PHE B CA 1
ATOM 4690 C C . PHE B 1 219 ? -13.531 23.734 -0.121 1 98.5 219 PHE B C 1
ATOM 4692 O O . PHE B 1 219 ? -14.758 23.844 -0.142 1 98.5 219 PHE B O 1
ATOM 4699 N N . VAL B 1 220 ? -12.742 24.281 -1.038 1 98.12 220 VAL B N 1
ATOM 4700 C CA . VAL B 1 220 ? -13.258 25.031 -2.176 1 98.12 220 VAL B CA 1
ATOM 4701 C C . VAL B 1 220 ? -13.461 24.094 -3.367 1 98.12 220 VAL B C 1
ATOM 4703 O O . VAL B 1 220 ? -12.5 23.75 -4.059 1 98.12 220 VAL B O 1
ATOM 4706 N N . GLU B 1 221 ? -14.633 23.75 -3.617 1 95 221 GLU B N 1
ATOM 4707 C CA . GLU B 1 221 ? -15.008 22.781 -4.648 1 95 221 GLU B CA 1
ATOM 4708 C C . GLU B 1 221 ? -16.484 22.922 -5.023 1 95 221 GLU B C 1
ATOM 4710 O O . GLU B 1 221 ? -17.281 23.438 -4.234 1 95 221 GLU B O 1
ATOM 4715 N N . ASP B 1 222 ? -16.781 22.438 -6.285 1 90.5 222 ASP B N 1
ATOM 4716 C CA . ASP B 1 222 ? -18.203 22.344 -6.637 1 90.5 222 ASP B CA 1
ATOM 4717 C C . ASP B 1 222 ? -18.953 21.438 -5.668 1 90.5 222 ASP B C 1
ATOM 4719 O O . ASP B 1 222 ? -18.547 20.281 -5.453 1 90.5 222 ASP B O 1
ATOM 4723 N N . GLY B 1 223 ? -19.891 21.906 -5.039 1 85.94 223 GLY B N 1
ATOM 4724 C CA . GLY B 1 223 ? -20.672 21.125 -4.094 1 85.94 223 GLY B CA 1
ATOM 4725 C C . GLY B 1 223 ? -20.281 21.375 -2.65 1 85.94 223 GLY B C 1
ATOM 4726 O O . GLY B 1 223 ? -20.984 20.938 -1.73 1 85.94 223 GLY B O 1
ATOM 4727 N N . ALA B 1 224 ? -19.188 22.047 -2.445 1 93.94 224 ALA B N 1
ATOM 4728 C CA . ALA B 1 224 ? -18.781 22.422 -1.097 1 93.94 224 ALA B CA 1
ATOM 4729 C C . ALA B 1 224 ? -18.859 23.938 -0.898 1 93.94 224 ALA B C 1
ATOM 4731 O O . ALA B 1 224 ? -19.953 24.484 -0.76 1 93.94 224 ALA B O 1
ATOM 4732 N N . PHE B 1 225 ? -17.75 24.672 -0.96 1 97.19 225 PHE B N 1
ATOM 4733 C CA . PHE B 1 225 ? -17.828 26.109 -0.785 1 97.19 225 PHE B CA 1
ATOM 4734 C C . PHE B 1 225 ? -17.312 26.828 -2.025 1 97.19 225 PHE B C 1
ATOM 4736 O O . PHE B 1 225 ? -16.328 26.406 -2.633 1 97.19 225 PHE B O 1
ATOM 4743 N N . ALA B 1 226 ? -18 27.859 -2.404 1 96.44 226 ALA B N 1
ATOM 4744 C CA . ALA B 1 226 ? -17.5 28.766 -3.436 1 96.44 226 ALA B CA 1
ATOM 4745 C C . ALA B 1 226 ? -16.375 29.641 -2.902 1 96.44 226 ALA B C 1
ATOM 4747 O O . ALA B 1 226 ? -16.266 29.859 -1.693 1 96.44 226 ALA B O 1
ATOM 4748 N N . PRO B 1 227 ? -15.5 30.125 -3.836 1 97.56 227 PRO B N 1
ATOM 4749 C CA . PRO B 1 227 ? -14.375 30.938 -3.389 1 97.56 227 PRO B CA 1
ATOM 4750 C C . PRO B 1 227 ? -14.805 32.125 -2.543 1 97.56 227 PRO B C 1
ATOM 4752 O O . PRO B 1 227 ? -14.141 32.469 -1.564 1 97.56 227 PRO B O 1
ATOM 4755 N N . ASP B 1 228 ? -15.906 32.719 -2.902 1 97.69 228 ASP B N 1
ATOM 4756 C CA . ASP B 1 228 ? -16.375 33.875 -2.158 1 97.69 228 ASP B CA 1
ATOM 4757 C C . ASP B 1 228 ? -16.812 33.5 -0.745 1 97.69 228 ASP B C 1
ATOM 4759 O O . ASP B 1 228 ? -16.562 34.25 0.209 1 97.69 228 ASP B O 1
ATOM 4763 N N . GLU B 1 229 ? -17.5 32.406 -0.629 1 98.25 229 GLU B N 1
ATOM 4764 C CA . GLU B 1 229 ? -17.859 31.906 0.689 1 98.25 229 GLU B CA 1
ATOM 4765 C C . GLU B 1 229 ? -16.625 31.578 1.513 1 98.25 229 GLU B C 1
ATOM 4767 O O . GLU B 1 229 ? -16.547 31.922 2.693 1 98.25 229 GLU B O 1
ATOM 4772 N N . ALA B 1 230 ? -15.688 30.938 0.876 1 98.75 230 ALA B N 1
ATOM 4773 C CA . ALA B 1 230 ? -14.438 30.547 1.532 1 98.75 230 ALA B CA 1
ATOM 4774 C C . ALA B 1 230 ? -13.672 31.781 2.002 1 98.75 230 ALA B C 1
ATOM 4776 O O . ALA B 1 230 ? -13.078 31.781 3.084 1 98.75 230 ALA B O 1
ATOM 4777 N N . ARG B 1 231 ? -13.664 32.812 1.181 1 98.75 231 ARG B N 1
ATOM 4778 C CA . ARG B 1 231 ? -12.992 34.031 1.535 1 98.75 231 ARG B CA 1
ATOM 4779 C C . ARG B 1 231 ? -13.531 34.594 2.844 1 98.75 231 ARG B C 1
ATOM 4781 O O . ARG B 1 231 ? -12.766 35 3.719 1 98.75 231 ARG B O 1
ATOM 4788 N N . LEU B 1 232 ? -14.875 34.625 2.979 1 98.81 232 LEU B N 1
ATOM 4789 C CA . LEU B 1 232 ? -15.508 35.156 4.188 1 98.81 232 LEU B CA 1
ATOM 4790 C C . LEU B 1 232 ? -15.094 34.344 5.406 1 98.81 232 LEU B C 1
ATOM 4792 O O . LEU B 1 232 ? -14.727 34.906 6.445 1 98.81 232 LEU B O 1
ATOM 4796 N N . LEU B 1 233 ? -15.117 33.031 5.254 1 98.88 233 LEU B N 1
ATOM 4797 C CA . LEU B 1 233 ? -14.797 32.125 6.355 1 98.88 233 LEU B CA 1
ATOM 4798 C C . LEU B 1 233 ? -13.328 32.281 6.754 1 98.88 233 LEU B C 1
ATOM 4800 O O . LEU B 1 233 ? -13.016 32.438 7.938 1 98.88 233 LEU B O 1
ATOM 4804 N N . LEU B 1 234 ? -12.414 32.25 5.801 1 98.94 234 LEU B N 1
ATOM 4805 C CA . LEU B 1 234 ? -10.977 32.281 6.066 1 98.94 234 LEU B CA 1
ATOM 4806 C C . LEU B 1 234 ? -10.547 33.625 6.609 1 98.94 234 LEU B C 1
ATOM 4808 O O . LEU B 1 234 ? -9.664 33.719 7.469 1 98.94 234 LEU B O 1
ATOM 4812 N N . GLN B 1 235 ? -11.172 34.719 6.09 1 98.75 235 GLN B N 1
ATOM 4813 C CA . GLN B 1 235 ? -10.859 36.031 6.629 1 98.75 235 GLN B CA 1
ATOM 4814 C C . GLN B 1 235 ? -11.289 36.156 8.086 1 98.75 235 GLN B C 1
ATOM 4816 O O . GLN B 1 235 ? -10.555 36.688 8.914 1 98.75 235 GLN B O 1
ATOM 4821 N N . ALA B 1 236 ? -12.523 35.688 8.352 1 98.81 236 ALA B N 1
ATOM 4822 C CA . ALA B 1 236 ? -13 35.688 9.734 1 98.81 236 ALA B CA 1
ATOM 4823 C C . ALA B 1 236 ? -12.047 34.906 10.641 1 98.81 236 ALA B C 1
ATOM 4825 O O . ALA B 1 236 ? -11.781 35.312 11.773 1 98.81 236 ALA B O 1
ATOM 4826 N N . ALA B 1 237 ? -11.547 33.812 10.188 1 98.81 237 ALA B N 1
ATOM 4827 C CA . ALA B 1 237 ? -10.609 32.969 10.945 1 98.81 237 ALA B CA 1
ATOM 4828 C C . ALA B 1 237 ? -9.289 33.719 11.164 1 98.81 237 ALA B C 1
ATOM 4830 O O . ALA B 1 237 ? -8.758 33.719 12.281 1 98.81 237 ALA B O 1
ATOM 4831 N N . LYS B 1 238 ? -8.797 34.312 10.125 1 98.31 238 LYS B N 1
ATOM 4832 C CA . LYS B 1 238 ? -7.559 35.062 10.195 1 98.31 238 LYS B CA 1
ATOM 4833 C C . LYS B 1 238 ? -7.672 36.188 11.219 1 98.31 238 LYS B C 1
ATOM 4835 O O . LYS B 1 238 ? -6.742 36.438 11.984 1 98.31 238 LYS B O 1
ATOM 4840 N N . ASP B 1 239 ? -8.789 36.844 11.148 1 98.31 239 ASP B N 1
ATOM 4841 C CA . ASP B 1 239 ? -9.031 37.969 12.055 1 98.31 239 ASP B CA 1
ATOM 4842 C C . ASP B 1 239 ? -9.008 37.5 13.508 1 98.31 239 ASP B C 1
ATOM 4844 O O . ASP B 1 239 ? -8.836 38.312 14.422 1 98.31 239 ASP B O 1
ATOM 4848 N N . ARG B 1 240 ? -9.258 36.25 13.734 1 98.44 240 ARG B N 1
ATOM 4849 C CA . ARG B 1 240 ? -9.297 35.719 15.094 1 98.44 240 ARG B CA 1
ATOM 4850 C C . ARG B 1 240 ? -8.016 34.938 15.406 1 98.44 240 ARG B C 1
ATOM 4852 O O . ARG B 1 240 ? -7.938 34.25 16.422 1 98.44 240 ARG B O 1
ATOM 4859 N N . GLY B 1 241 ? -7.02 35 14.508 1 98.25 241 GLY B N 1
ATOM 4860 C CA . GLY B 1 241 ? -5.691 34.469 14.805 1 98.25 241 GLY B CA 1
ATOM 4861 C C . GLY B 1 241 ? -5.469 33.062 14.266 1 98.25 241 GLY B C 1
ATOM 4862 O O . GLY B 1 241 ? -4.398 32.469 14.461 1 98.25 241 GLY B O 1
ATOM 4863 N N . LEU B 1 242 ? -6.41 32.438 13.648 1 98.81 242 LEU B N 1
ATOM 4864 C CA . LEU B 1 242 ? -6.215 31.141 13.031 1 98.81 242 LEU B CA 1
ATOM 4865 C C . LEU B 1 242 ? -5.484 31.266 11.703 1 98.81 242 LEU B C 1
ATOM 4867 O O . LEU B 1 242 ? -5.684 32.25 10.969 1 98.81 242 LEU B O 1
ATOM 4871 N N . VAL B 1 243 ? -4.582 30.344 11.383 1 98.81 243 VAL B N 1
ATOM 4872 C CA . VAL B 1 243 ? -3.83 30.344 10.133 1 98.81 243 VAL B CA 1
ATOM 4873 C C . VAL B 1 243 ? -4.672 29.719 9.023 1 98.81 243 VAL B C 1
ATOM 4875 O O . VAL B 1 243 ? -5.121 28.578 9.141 1 98.81 243 VAL B O 1
ATOM 4878 N N . PRO B 1 244 ? -4.91 30.375 7.949 1 98.88 244 PRO B N 1
ATOM 4879 C CA . PRO B 1 244 ? -5.805 29.875 6.906 1 98.88 244 PRO B CA 1
ATOM 4880 C C . PRO B 1 244 ? -5.133 28.844 6.004 1 98.88 244 PRO B C 1
ATOM 4882 O O . PRO B 1 244 ? -3.934 28.938 5.727 1 98.88 244 PRO B O 1
ATOM 4885 N N . ARG B 1 245 ? -5.875 27.828 5.551 1 98.88 245 ARG B N 1
ATOM 4886 C CA . ARG B 1 245 ? -5.551 26.781 4.59 1 98.88 245 ARG B CA 1
ATOM 4887 C C . ARG B 1 245 ? -6.715 26.531 3.637 1 98.88 245 ARG B C 1
ATOM 4889 O O . ARG B 1 245 ? -7.855 26.891 3.936 1 98.88 245 ARG B O 1
ATOM 4896 N N . VAL B 1 246 ? -6.438 25.922 2.482 1 98.88 246 VAL B N 1
ATOM 4897 C CA . VAL B 1 246 ? -7.512 25.672 1.524 1 98.88 246 VAL B CA 1
ATOM 4898 C C . VAL B 1 246 ? -7.312 24.297 0.879 1 98.88 246 VAL B C 1
ATOM 4900 O O . VAL B 1 246 ? -6.207 23.969 0.447 1 98.88 246 VAL B O 1
ATOM 4903 N N . HIS B 1 247 ? -8.352 23.391 0.919 1 98.69 247 HIS B N 1
ATOM 4904 C CA . HIS B 1 247 ? -8.445 22.359 -0.109 1 98.69 247 HIS B CA 1
ATOM 4905 C C . HIS B 1 247 ? -8.773 22.969 -1.47 1 98.69 247 HIS B C 1
ATOM 4907 O O . HIS B 1 247 ? -9.859 23.516 -1.664 1 98.69 247 HIS B O 1
ATOM 4913 N N . ALA B 1 248 ? -7.871 22.781 -2.398 1 98.31 248 ALA B N 1
ATOM 4914 C CA . ALA B 1 248 ? -8.016 23.547 -3.639 1 98.31 248 ALA B CA 1
ATOM 4915 C C . ALA B 1 248 ? -7.871 22.625 -4.855 1 98.31 248 ALA B C 1
ATOM 4917 O O . ALA B 1 248 ? -7 21.766 -4.891 1 98.31 248 ALA B O 1
ATOM 4918 N N . GLU B 1 249 ? -8.75 22.844 -5.883 1 97.75 249 GLU B N 1
ATOM 4919 C CA . GLU B 1 249 ? -8.648 22.312 -7.234 1 97.75 249 GLU B CA 1
ATOM 4920 C C . GLU B 1 249 ? -8.5 20.797 -7.223 1 97.75 249 GLU B C 1
ATOM 4922 O O . GLU B 1 249 ? -7.734 20.219 -8.008 1 97.75 249 GLU B O 1
ATOM 4927 N N . GLN B 1 250 ? -9.18 20.125 -6.305 1 95.88 250 GLN B N 1
ATOM 4928 C CA . GLN B 1 250 ? -9.07 18.672 -6.285 1 95.88 250 GLN B CA 1
ATOM 4929 C C . GLN B 1 250 ? -9.742 18.047 -7.508 1 95.88 250 GLN B C 1
ATOM 4931 O O . GLN B 1 250 ? -9.141 17.234 -8.203 1 95.88 250 GLN B O 1
ATOM 4936 N N . LEU B 1 251 ? -11.031 18.438 -7.734 1 93.88 251 LEU B N 1
ATOM 4937 C CA . LEU B 1 251 ? -11.82 17.828 -8.805 1 93.88 251 LEU B CA 1
ATOM 4938 C C . LEU B 1 251 ? -12.109 18.844 -9.906 1 93.88 251 LEU B C 1
ATOM 4940 O O . LEU B 1 251 ? -12.383 18.453 -11.047 1 93.88 251 LEU B O 1
ATOM 4944 N N . THR B 1 252 ? -12.172 20.141 -9.531 1 93.94 252 THR B N 1
ATOM 4945 C CA . THR B 1 252 ? -12.43 21.219 -10.477 1 93.94 252 THR B CA 1
ATOM 4946 C C . THR B 1 252 ? -11.461 22.375 -10.258 1 93.94 252 THR B C 1
ATOM 4948 O O . THR B 1 252 ? -10.867 22.5 -9.188 1 93.94 252 THR B O 1
ATOM 4951 N N . ALA B 1 253 ? -11.312 23.141 -11.289 1 94.5 253 ALA B N 1
ATOM 4952 C CA . ALA B 1 253 ? -10.547 24.375 -11.172 1 94.5 253 ALA B CA 1
ATOM 4953 C C . ALA B 1 253 ? -11.422 25.516 -10.672 1 94.5 253 ALA B C 1
ATOM 4955 O O . ALA B 1 253 ? -11.945 26.312 -11.461 1 94.5 253 ALA B O 1
ATOM 4956 N N . GLY B 1 254 ? -11.547 25.703 -9.406 1 93.25 254 GLY B N 1
ATOM 4957 C CA . GLY B 1 254 ? -12.516 26.625 -8.828 1 93.25 254 GLY B CA 1
ATOM 4958 C C . GLY B 1 254 ? -11.898 27.906 -8.32 1 93.25 254 GLY B C 1
ATOM 4959 O O . GLY B 1 254 ? -12.609 28.812 -7.859 1 93.25 254 GLY B O 1
ATOM 4960 N N . GLY B 1 255 ? -10.57 27.969 -8.344 1 96.38 255 GLY B N 1
ATOM 4961 C CA . GLY B 1 255 ? -9.922 29.203 -7.934 1 96.38 255 GLY B CA 1
ATOM 4962 C C . GLY B 1 255 ? -9.43 29.172 -6.496 1 96.38 255 GLY B C 1
ATOM 4963 O O . GLY B 1 255 ? -9.023 30.188 -5.949 1 96.38 255 GLY B O 1
ATOM 4964 N N . GLY B 1 256 ? -9.469 28.016 -5.902 1 98.38 256 GLY B N 1
ATOM 4965 C CA . GLY B 1 256 ? -9.031 27.875 -4.523 1 98.38 256 GLY B CA 1
ATOM 4966 C C . GLY B 1 256 ? -7.57 28.25 -4.32 1 98.38 256 GLY B C 1
ATOM 4967 O O . GLY B 1 256 ? -7.215 28.844 -3.305 1 98.38 256 GLY B O 1
ATOM 4968 N N . ALA B 1 257 ? -6.73 27.922 -5.223 1 98.69 257 ALA B N 1
ATOM 4969 C CA . ALA B 1 257 ? -5.305 28.219 -5.121 1 98.69 257 ALA B CA 1
ATOM 4970 C C . ALA B 1 257 ? -5.043 29.719 -5.141 1 98.69 257 ALA B C 1
ATOM 4972 O O . ALA B 1 257 ? -4.211 30.219 -4.383 1 98.69 257 ALA B O 1
ATOM 4973 N N . ARG B 1 258 ? -5.711 30.406 -6.027 1 98.5 258 ARG B N 1
ATOM 4974 C CA . ARG B 1 258 ? -5.566 31.859 -6.086 1 98.5 258 ARG B CA 1
ATOM 4975 C C . ARG B 1 258 ? -6.059 32.5 -4.797 1 98.5 258 ARG B C 1
ATOM 4977 O O . ARG B 1 258 ? -5.457 33.469 -4.312 1 98.5 258 ARG B O 1
ATOM 4984 N N . LEU B 1 259 ? -7.18 32 -4.328 1 98.75 259 LEU B N 1
ATOM 4985 C CA . LEU B 1 259 ? -7.684 32.5 -3.049 1 98.75 259 LEU B CA 1
ATOM 4986 C C . LEU B 1 259 ? -6.66 32.281 -1.939 1 98.75 259 LEU B C 1
ATOM 4988 O O . LEU B 1 259 ? -6.43 33.156 -1.118 1 98.75 259 LEU B O 1
ATOM 4992 N N . ALA B 1 260 ? -6.074 31.078 -1.865 1 98.88 260 ALA B N 1
ATOM 4993 C CA . ALA B 1 260 ? -5.051 30.766 -0.868 1 98.88 260 ALA B CA 1
ATOM 4994 C C . ALA B 1 260 ? -3.893 31.75 -0.944 1 98.88 260 ALA B C 1
ATOM 4996 O O . ALA B 1 260 ? -3.4 32.219 0.085 1 98.88 260 ALA B O 1
ATOM 4997 N N . ALA B 1 261 ? -3.457 32.031 -2.143 1 98.81 261 ALA B N 1
ATOM 4998 C CA . ALA B 1 261 ? -2.373 32.969 -2.355 1 98.81 261 ALA B CA 1
ATOM 4999 C C . ALA B 1 261 ? -2.766 34.375 -1.868 1 98.81 261 ALA B C 1
ATOM 5001 O O . ALA B 1 261 ? -1.987 35.031 -1.183 1 98.81 261 ALA B O 1
ATOM 5002 N N . GLU B 1 262 ? -3.949 34.812 -2.258 1 98.5 262 GLU B N 1
ATOM 5003 C CA . GLU B 1 262 ? -4.461 36.125 -1.887 1 98.5 262 GLU B CA 1
ATOM 5004 C C . GLU B 1 262 ? -4.48 36.281 -0.371 1 98.5 262 GLU B C 1
ATOM 5006 O O . GLU B 1 262 ? -4.137 37.344 0.14 1 98.5 262 GLU B O 1
ATOM 5011 N N . LEU B 1 263 ? -4.859 35.219 0.351 1 98.69 263 LEU B N 1
ATOM 5012 C CA . LEU B 1 263 ? -5.086 35.344 1.789 1 98.69 263 LEU B CA 1
ATOM 5013 C C . LEU B 1 263 ? -3.828 34.938 2.562 1 98.69 263 LEU B C 1
ATOM 5015 O O . LEU B 1 263 ? -3.809 35 3.793 1 98.69 263 LEU B O 1
ATOM 5019 N N . GLY B 1 264 ? -2.771 34.562 1.868 1 98.31 264 GLY B N 1
ATOM 5020 C CA . GLY B 1 264 ? -1.553 34.156 2.545 1 98.31 264 GLY B CA 1
ATOM 5021 C C . GLY B 1 264 ? -1.718 32.875 3.338 1 98.31 264 GLY B C 1
ATOM 5022 O O . GLY B 1 264 ? -1.239 32.781 4.469 1 98.31 264 GLY B O 1
ATOM 5023 N N . CYS B 1 265 ? -2.436 31.953 2.816 1 98.88 265 CYS B N 1
ATOM 5024 C CA . CYS B 1 265 ? -2.641 30.672 3.461 1 98.88 265 CYS B CA 1
ATOM 5025 C C . CYS B 1 265 ? -1.315 29.938 3.654 1 98.88 265 CYS B C 1
ATOM 5027 O O . CYS B 1 265 ? -0.347 30.203 2.939 1 98.88 265 CYS B O 1
ATOM 5029 N N . SER B 1 266 ? -1.297 29.109 4.688 1 98.81 266 SER B N 1
ATOM 5030 C CA . SER B 1 266 ? -0.092 28.312 4.906 1 98.81 266 SER B CA 1
ATOM 5031 C C . SER B 1 266 ? 0.066 27.25 3.828 1 98.81 266 SER B C 1
ATOM 5033 O O . SER B 1 266 ? 1.187 26.859 3.492 1 98.81 266 SER B O 1
ATOM 5035 N N . SER B 1 267 ? -1.084 26.75 3.32 1 98.88 267 SER B N 1
ATOM 5036 C CA . SER B 1 267 ? -1.027 25.734 2.271 1 98.88 267 SER B CA 1
ATOM 5037 C C . SER B 1 267 ? -2.297 25.734 1.425 1 98.88 267 SER B C 1
ATOM 5039 O O . SER B 1 267 ? -3.34 26.219 1.865 1 98.88 267 SER B O 1
ATOM 5041 N N . ALA B 1 268 ? -2.188 25.359 0.225 1 98.94 268 ALA B N 1
ATOM 5042 C CA . ALA B 1 268 ? -3.24 24.891 -0.667 1 98.94 268 ALA B CA 1
ATOM 5043 C C . ALA B 1 268 ? -3.033 23.422 -1.021 1 98.94 268 ALA B C 1
ATOM 5045 O O . ALA B 1 268 ? -1.978 23.031 -1.531 1 98.94 268 ALA B O 1
ATOM 5046 N N . ASP B 1 269 ? -4.031 22.609 -0.77 1 98.88 269 ASP B N 1
ATOM 5047 C CA . ASP B 1 269 ? -3.807 21.172 -0.829 1 98.88 269 ASP B CA 1
ATOM 5048 C C . ASP B 1 269 ? -4.613 20.547 -1.961 1 98.88 269 ASP B C 1
ATOM 5050 O O . ASP B 1 269 ? -5.629 21.094 -2.389 1 98.88 269 ASP B O 1
ATOM 5054 N N . HIS B 1 270 ? -4.199 19.328 -2.457 1 98.69 270 HIS B N 1
ATOM 5055 C CA . HIS B 1 270 ? -4.695 18.531 -3.576 1 98.69 270 HIS B CA 1
ATOM 5056 C C . HIS B 1 270 ? -4.133 19.047 -4.902 1 98.69 270 HIS B C 1
ATOM 5058 O O . HIS B 1 270 ? -3.064 18.609 -5.336 1 98.69 270 HIS B O 1
ATOM 5064 N N . LEU B 1 271 ? -4.82 19.953 -5.469 1 98.75 271 LEU B N 1
ATOM 5065 C CA . LEU B 1 271 ? -4.285 20.75 -6.574 1 98.75 271 LEU B CA 1
ATOM 5066 C C . LEU B 1 271 ? -4.234 19.922 -7.855 1 98.75 271 LEU B C 1
ATOM 5068 O O . LEU B 1 271 ? -3.426 20.203 -8.742 1 98.75 271 LEU B O 1
ATOM 5072 N N . GLU B 1 272 ? -5.031 18.875 -8.062 1 98.19 272 GLU B N 1
ATOM 5073 C CA . GLU B 1 272 ? -5.039 18.031 -9.25 1 98.19 272 GLU B CA 1
ATOM 5074 C C . GLU B 1 272 ? -5.441 18.828 -10.492 1 98.19 272 GLU B C 1
ATOM 5076 O O . GLU B 1 272 ? -4.961 18.562 -11.594 1 98.19 272 GLU B O 1
ATOM 5081 N N . GLU B 1 273 ? -6.359 19.844 -10.336 1 98 273 GLU B N 1
ATOM 5082 C CA . GLU B 1 273 ? -6.867 20.625 -11.453 1 98 273 GLU B CA 1
ATOM 5083 C C . GLU B 1 273 ? -6.23 22.016 -11.484 1 98 273 GLU B C 1
ATOM 5085 O O . GLU B 1 273 ? -6.797 22.953 -12.055 1 98 273 GLU B O 1
ATOM 5090 N N . LEU B 1 274 ? -5.082 22.156 -10.891 1 98.44 274 LEU B N 1
ATOM 5091 C CA . LEU B 1 274 ? -4.387 23.438 -10.797 1 98.44 274 LEU B CA 1
ATOM 5092 C C . LEU B 1 274 ? -3.947 23.922 -12.18 1 98.44 274 LEU B C 1
ATOM 5094 O O . LEU B 1 274 ? -3.412 23.141 -12.969 1 98.44 274 LEU B O 1
ATOM 5098 N N . ASP B 1 275 ? -4.203 25.172 -12.508 1 97.44 275 ASP B N 1
ATOM 5099 C CA . ASP B 1 275 ? -3.781 25.75 -13.781 1 97.44 275 ASP B CA 1
ATOM 5100 C C . ASP B 1 275 ? -2.537 26.609 -13.609 1 97.44 275 ASP B C 1
ATOM 5102 O O . ASP B 1 275 ? -2.016 26.75 -12.5 1 97.44 275 ASP B O 1
ATOM 5106 N N . ASP B 1 276 ? -2.094 27.234 -14.672 1 97.62 276 ASP B N 1
ATOM 5107 C CA . ASP B 1 276 ? -0.854 28 -14.672 1 97.62 276 ASP B CA 1
ATOM 5108 C C . ASP B 1 276 ? -0.978 29.25 -13.789 1 97.62 276 ASP B C 1
ATOM 5110 O O . ASP B 1 276 ? -0.018 29.641 -13.125 1 97.62 276 ASP B O 1
ATOM 5114 N N . ALA B 1 277 ? -2.088 29.859 -13.852 1 97.81 277 ALA B N 1
ATOM 5115 C CA . ALA B 1 277 ? -2.309 31.031 -13.023 1 97.81 277 ALA B CA 1
ATOM 5116 C C . ALA B 1 277 ? -2.221 30.703 -11.539 1 97.81 277 ALA B C 1
ATOM 5118 O O . ALA B 1 277 ? -1.693 31.484 -10.742 1 97.81 277 ALA B O 1
ATOM 5119 N N . GLY B 1 278 ? -2.807 29.578 -11.188 1 98.5 278 GLY B N 1
ATOM 5120 C CA . GLY B 1 278 ? -2.703 29.109 -9.812 1 98.5 278 GLY B CA 1
ATOM 5121 C C . GLY B 1 278 ? -1.273 28.859 -9.383 1 98.5 278 GLY B C 1
ATOM 5122 O O . GLY B 1 278 ? -0.879 29.219 -8.273 1 98.5 278 GLY B O 1
ATOM 5123 N N . ILE B 1 279 ? -0.517 28.203 -10.219 1 98.69 279 ILE B N 1
ATOM 5124 C CA . ILE B 1 279 ? 0.883 27.922 -9.914 1 98.69 279 ILE B CA 1
ATOM 5125 C C . ILE B 1 279 ? 1.626 29.234 -9.664 1 98.69 279 ILE B C 1
ATOM 5127 O O . ILE B 1 279 ? 2.363 29.359 -8.68 1 98.69 279 ILE B O 1
ATOM 5131 N N . ALA B 1 280 ? 1.446 30.188 -10.555 1 98.62 280 ALA B N 1
ATOM 5132 C CA . ALA B 1 280 ? 2.113 31.469 -10.43 1 98.62 280 ALA B CA 1
ATOM 5133 C C . ALA B 1 280 ? 1.712 32.156 -9.133 1 98.62 280 ALA B C 1
ATOM 5135 O O . ALA B 1 280 ? 2.551 32.781 -8.453 1 98.62 280 ALA B O 1
ATOM 5136 N N . ALA B 1 281 ? 0.447 32.094 -8.797 1 98.75 281 ALA B N 1
ATOM 5137 C CA . ALA B 1 281 ? -0.053 32.75 -7.582 1 98.75 281 ALA B CA 1
ATOM 5138 C C . ALA B 1 281 ? 0.581 32.125 -6.34 1 98.75 281 ALA B C 1
ATOM 5140 O O . ALA B 1 281 ? 1.006 32.844 -5.43 1 98.75 281 ALA B O 1
ATOM 5141 N N . LEU B 1 282 ? 0.605 30.797 -6.273 1 98.88 282 LEU B N 1
ATOM 5142 C CA . LEU B 1 282 ? 1.198 30.094 -5.137 1 98.88 282 LEU B CA 1
ATOM 5143 C C . LEU B 1 282 ? 2.68 30.438 -5.004 1 98.88 282 LEU B C 1
ATOM 5145 O O . LEU B 1 282 ? 3.182 30.625 -3.896 1 98.88 282 LEU B O 1
ATOM 5149 N N . ALA B 1 283 ? 3.371 30.469 -6.137 1 98.75 283 ALA B N 1
ATOM 5150 C CA . ALA B 1 283 ? 4.797 30.781 -6.145 1 98.75 283 ALA B CA 1
ATOM 5151 C C . ALA B 1 283 ? 5.047 32.188 -5.574 1 98.75 283 ALA B C 1
ATOM 5153 O O . ALA B 1 283 ? 5.926 32.375 -4.73 1 98.75 283 ALA B O 1
ATOM 5154 N N . GLN B 1 284 ? 4.309 33.094 -6.066 1 98.5 284 GLN B N 1
ATOM 5155 C CA . GLN B 1 284 ? 4.484 34.5 -5.664 1 98.5 284 GLN B CA 1
ATOM 5156 C C . GLN B 1 284 ? 4.223 34.688 -4.172 1 98.5 284 GLN B C 1
ATOM 5158 O O . GLN B 1 284 ? 4.953 35.406 -3.488 1 98.5 284 GLN B O 1
ATOM 5163 N N . ALA B 1 285 ? 3.197 34.062 -3.674 1 98.62 285 ALA B N 1
ATOM 5164 C CA . ALA B 1 285 ? 2.793 34.219 -2.279 1 98.62 285 ALA B CA 1
ATOM 5165 C C . ALA B 1 285 ? 3.564 33.25 -1.374 1 98.62 285 ALA B C 1
ATOM 5167 O O . ALA B 1 285 ? 3.48 33.344 -0.147 1 98.62 285 ALA B O 1
ATOM 5168 N N . ARG B 1 286 ? 4.23 32.25 -1.916 1 98.06 286 ARG B N 1
ATOM 5169 C CA . ARG B 1 286 ? 5 31.25 -1.207 1 98.06 286 ARG B CA 1
ATOM 5170 C C . ARG B 1 286 ? 4.086 30.359 -0.371 1 98.06 286 ARG B C 1
ATOM 5172 O O . ARG B 1 286 ? 4.438 29.969 0.75 1 98.06 286 ARG B O 1
ATOM 5179 N N . VAL B 1 287 ? 2.902 30.188 -0.868 1 98.88 287 VAL B N 1
ATOM 5180 C CA . VAL B 1 287 ? 1.976 29.234 -0.27 1 98.88 287 VAL B CA 1
ATOM 5181 C C . VAL B 1 287 ? 2.438 27.812 -0.568 1 98.88 287 VAL B C 1
ATOM 5183 O O . VAL B 1 287 ? 2.836 27.5 -1.694 1 98.88 287 VAL B O 1
ATOM 5186 N N . VAL B 1 288 ? 2.484 26.953 0.468 1 98.94 288 VAL B N 1
ATOM 5187 C CA . VAL B 1 288 ? 2.934 25.578 0.272 1 98.94 288 VAL B CA 1
ATOM 5188 C C . VAL B 1 288 ? 1.891 24.797 -0.531 1 98.94 288 VAL B C 1
ATOM 5190 O O . VAL B 1 288 ? 0.696 24.859 -0.23 1 98.94 288 VAL B O 1
ATOM 5193 N N . ALA B 1 289 ? 2.275 24.141 -1.606 1 98.94 289 ALA B N 1
ATOM 5194 C CA . ALA B 1 289 ? 1.417 23.203 -2.322 1 98.94 289 ALA B CA 1
ATOM 5195 C C . ALA B 1 289 ? 1.414 21.844 -1.643 1 98.94 289 ALA B C 1
ATOM 5197 O O . ALA B 1 289 ? 2.418 21.125 -1.672 1 98.94 289 ALA B O 1
ATOM 5198 N N . GLY B 1 290 ? 0.292 21.484 -0.971 1 98.94 290 GLY B N 1
ATOM 5199 C CA . GLY B 1 290 ? 0.157 20.188 -0.337 1 98.94 290 GLY B CA 1
ATOM 5200 C C . GLY B 1 290 ? -0.324 19.109 -1.288 1 98.94 290 GLY B C 1
ATOM 5201 O O . GLY B 1 290 ? -1.475 19.125 -1.729 1 98.94 290 GLY B O 1
ATOM 5202 N N . LEU B 1 291 ? 0.544 18.188 -1.577 1 98.94 291 LEU B N 1
ATOM 5203 C CA . LEU B 1 291 ? 0.259 17.141 -2.547 1 98.94 291 LEU B CA 1
ATOM 5204 C C . LEU B 1 291 ? -0.237 15.875 -1.848 1 98.94 291 LEU B C 1
ATOM 5206 O O . LEU B 1 291 ? 0.34 15.445 -0.845 1 98.94 291 LEU B O 1
ATOM 5210 N N . LEU B 1 292 ? -1.303 15.336 -2.342 1 98.88 292 LEU B N 1
ATOM 5211 C CA . LEU B 1 292 ? -1.988 14.211 -1.719 1 98.88 292 LEU B CA 1
ATOM 5212 C C . LEU B 1 292 ? -2.238 13.102 -2.732 1 98.88 292 LEU B C 1
ATOM 5214 O O . LEU B 1 292 ? -3.389 12.805 -3.068 1 98.88 292 LEU B O 1
ATOM 5218 N N . PRO B 1 293 ? -1.193 12.352 -3.109 1 98.75 293 PRO B N 1
ATOM 5219 C CA . PRO B 1 293 ? -1.319 11.43 -4.242 1 98.75 293 PRO B CA 1
ATOM 5220 C C . PRO B 1 293 ? -2.166 10.203 -3.912 1 98.75 293 PRO B C 1
ATOM 5222 O O . PRO B 1 293 ? -2.697 9.555 -4.816 1 98.75 293 PRO B O 1
ATOM 5225 N N . LEU B 1 294 ? -2.287 9.766 -2.635 1 98.81 294 LEU B N 1
ATOM 5226 C CA . LEU B 1 294 ? -3.162 8.648 -2.291 1 98.81 294 LEU B CA 1
ATOM 5227 C C . LEU B 1 294 ? -4.602 8.93 -2.709 1 98.81 294 LEU B C 1
ATOM 5229 O O . LEU B 1 294 ? -5.32 8.023 -3.135 1 98.81 294 LEU B O 1
ATOM 5233 N N . SER B 1 295 ? -5.004 10.211 -2.557 1 98.12 295 SER B N 1
ATOM 5234 C CA . SER B 1 295 ? -6.359 10.609 -2.924 1 98.12 295 SER B CA 1
ATOM 5235 C C . SER B 1 295 ? -6.621 10.375 -4.406 1 98.12 295 SER B C 1
ATOM 5237 O O . SER B 1 295 ? -7.68 9.867 -4.785 1 98.12 295 SER B O 1
ATOM 5239 N N . THR B 1 296 ? -5.68 10.805 -5.242 1 97.69 296 THR B N 1
ATOM 5240 C CA . THR B 1 296 ? -5.832 10.656 -6.688 1 97.69 296 THR B CA 1
ATOM 5241 C C . THR B 1 296 ? -5.977 9.188 -7.07 1 97.69 296 THR B C 1
ATOM 5243 O O . THR B 1 296 ? -6.863 8.836 -7.852 1 97.69 296 THR B O 1
ATOM 5246 N N . LEU B 1 297 ? -5.121 8.336 -6.5 1 98 297 LEU B N 1
ATOM 5247 C CA . LEU B 1 297 ? -5.207 6.902 -6.777 1 98 297 LEU B CA 1
ATOM 5248 C C . LEU B 1 297 ? -6.531 6.332 -6.277 1 98 297 LEU B C 1
ATOM 5250 O O . LEU B 1 297 ? -7.215 5.613 -7.004 1 98 297 LEU B O 1
ATOM 5254 N N . PHE B 1 298 ? -6.902 6.656 -5.066 1 97.75 298 PHE B N 1
ATOM 5255 C CA . PHE B 1 298 ? -8.086 6.113 -4.406 1 97.75 298 PHE B CA 1
ATOM 5256 C C . PHE B 1 298 ? -9.352 6.484 -5.168 1 97.75 298 PHE B C 1
ATOM 5258 O O . PHE B 1 298 ? -10.305 5.703 -5.215 1 97.75 298 PHE B O 1
ATOM 5265 N N . LEU B 1 299 ? -9.328 7.641 -5.754 1 94.81 299 LEU B N 1
ATOM 5266 C CA . LEU B 1 299 ? -10.492 8.109 -6.492 1 94.81 299 LEU B CA 1
ATOM 5267 C C . LEU B 1 299 ? -10.484 7.57 -7.922 1 94.81 299 LEU B C 1
ATOM 5269 O O . LEU B 1 299 ? -11.398 7.852 -8.703 1 94.81 299 LEU B O 1
ATOM 5273 N N . GLY B 1 300 ? -9.477 6.816 -8.281 1 93.12 300 GLY B N 1
ATOM 5274 C CA . GLY B 1 300 ? -9.391 6.207 -9.602 1 93.12 300 GLY B CA 1
ATOM 5275 C C . GLY B 1 300 ? -9.016 7.188 -10.688 1 93.12 300 GLY B C 1
ATOM 5276 O O . GLY B 1 300 ? -9.164 6.891 -11.875 1 93.12 300 GLY B O 1
ATOM 5277 N N . SER B 1 301 ? -8.477 8.328 -10.281 1 91.38 301 SER B N 1
ATOM 5278 C CA . SER B 1 301 ? -8.141 9.383 -11.234 1 91.38 301 SER B CA 1
ATOM 5279 C C . SER B 1 301 ? -6.738 9.18 -11.805 1 91.38 301 SER B C 1
ATOM 5281 O O . SER B 1 301 ? -5.906 8.5 -11.203 1 91.38 301 SER B O 1
ATOM 5283 N N . GLU B 1 302 ? -6.523 9.656 -12.977 1 91.94 302 GLU B N 1
ATOM 5284 C CA . GLU B 1 302 ? -5.199 9.648 -13.594 1 91.94 302 GLU B CA 1
ATOM 5285 C C . GLU B 1 302 ? -4.598 11.055 -13.625 1 91.94 302 GLU B C 1
ATOM 5287 O O . GLU B 1 302 ? -3.475 11.242 -14.094 1 91.94 302 GLU B O 1
ATOM 5292 N N . ARG B 1 303 ? -5.363 12.008 -13.148 1 95.25 303 ARG B N 1
ATOM 5293 C CA . ARG B 1 303 ? -4.879 13.391 -13.125 1 95.25 303 ARG B CA 1
ATOM 5294 C C . ARG B 1 303 ? -4.266 13.727 -11.773 1 95.25 303 ARG B C 1
ATOM 5296 O O . ARG B 1 303 ? -4.98 14.07 -10.828 1 95.25 303 ARG B O 1
ATOM 5303 N N . TYR B 1 304 ? -3.004 13.719 -11.703 1 97.81 304 TYR B N 1
ATOM 5304 C CA . TYR B 1 304 ? -2.273 14.055 -10.492 1 97.81 304 TYR B CA 1
ATOM 5305 C C . TYR B 1 304 ? -1.87 15.523 -10.484 1 97.81 304 TYR B C 1
ATOM 5307 O O . TYR B 1 304 ? -1.817 16.172 -11.539 1 97.81 304 TYR B O 1
ATOM 5315 N N . ALA B 1 305 ? -1.601 16.062 -9.297 1 98.56 305 ALA B N 1
ATOM 5316 C CA . ALA B 1 305 ? -1.12 17.438 -9.164 1 98.56 305 ALA B CA 1
ATOM 5317 C C . ALA B 1 305 ? 0.173 17.641 -9.953 1 98.56 305 ALA B C 1
ATOM 5319 O O . ALA B 1 305 ? 0.994 16.719 -10.055 1 98.56 305 ALA B O 1
ATOM 5320 N N . PRO B 1 306 ? 0.362 18.828 -10.539 1 98.25 306 PRO B N 1
ATOM 5321 C CA . PRO B 1 306 ? 1.562 19.078 -11.344 1 98.25 306 PRO B CA 1
ATOM 5322 C C . PRO B 1 306 ? 2.775 19.438 -10.484 1 98.25 306 PRO B C 1
ATOM 5324 O O . PRO B 1 306 ? 3.303 20.547 -10.578 1 98.25 306 PRO B O 1
ATOM 5327 N N . ALA B 1 307 ? 3.275 18.5 -9.75 1 98.19 307 ALA B N 1
ATOM 5328 C CA . ALA B 1 307 ? 4.312 18.688 -8.742 1 98.19 307 ALA B CA 1
ATOM 5329 C C . ALA B 1 307 ? 5.602 19.203 -9.375 1 98.19 307 ALA B C 1
ATOM 5331 O O . ALA B 1 307 ? 6.258 20.094 -8.828 1 98.19 307 ALA B O 1
ATOM 5332 N N . ARG B 1 308 ? 6.035 18.609 -10.477 1 96.12 308 ARG B N 1
ATOM 5333 C CA . ARG B 1 308 ? 7.266 19.031 -11.141 1 96.12 308 ARG B CA 1
ATOM 5334 C C . ARG B 1 308 ? 7.195 20.5 -11.547 1 96.12 308 ARG B C 1
ATOM 5336 O O . ARG B 1 308 ? 8.141 21.25 -11.32 1 96.12 308 ARG B O 1
ATOM 5343 N N . ARG B 1 309 ? 6.086 20.906 -12.125 1 97.38 309 ARG B N 1
ATOM 5344 C CA . ARG B 1 309 ? 5.898 22.297 -12.523 1 97.38 309 ARG B CA 1
ATOM 5345 C C . ARG B 1 309 ? 5.887 23.219 -11.305 1 97.38 309 ARG B C 1
ATOM 5347 O O . ARG B 1 309 ? 6.387 24.344 -11.367 1 97.38 309 ARG B O 1
ATOM 5354 N N . LEU B 1 310 ? 5.266 22.766 -10.258 1 98.69 310 LEU B N 1
ATOM 5355 C CA . LEU B 1 310 ? 5.242 23.531 -9.016 1 98.69 310 LEU B CA 1
ATOM 5356 C C . LEU B 1 310 ? 6.66 23.781 -8.5 1 98.69 310 LEU B C 1
ATOM 5358 O O . LEU B 1 310 ? 7.027 24.906 -8.188 1 98.69 310 LEU B O 1
ATOM 5362 N N . LEU B 1 311 ? 7.457 22.75 -8.438 1 97.5 311 LEU B N 1
ATOM 5363 C CA . LEU B 1 311 ? 8.828 22.859 -7.953 1 97.5 311 LEU B CA 1
ATOM 5364 C C . LEU B 1 311 ? 9.648 23.766 -8.852 1 97.5 311 LEU B C 1
ATOM 5366 O O . LEU B 1 311 ? 10.43 24.594 -8.359 1 97.5 311 LEU B O 1
ATOM 5370 N N . GLU B 1 312 ? 9.469 23.609 -10.125 1 96.44 312 GLU B N 1
ATOM 5371 C CA . GLU B 1 312 ? 10.203 24.438 -11.086 1 96.44 312 GLU B CA 1
ATOM 5372 C C . GLU B 1 312 ? 9.844 25.906 -10.945 1 96.44 312 GLU B C 1
ATOM 5374 O O . GLU B 1 312 ? 10.68 26.781 -11.172 1 96.44 312 GLU B O 1
ATOM 5379 N N . ALA B 1 313 ? 8.625 26.172 -10.578 1 98.31 313 ALA B N 1
ATOM 5380 C CA . ALA B 1 313 ? 8.141 27.531 -10.398 1 98.31 313 ALA B CA 1
ATOM 5381 C C . ALA B 1 313 ? 8.578 28.094 -9.039 1 98.31 313 ALA B C 1
ATOM 5383 O O . ALA B 1 313 ? 8.344 29.266 -8.742 1 98.31 313 ALA B O 1
ATOM 5384 N N . GLY B 1 314 ? 9.148 27.25 -8.234 1 97.75 314 GLY B N 1
ATOM 5385 C CA . GLY B 1 314 ? 9.648 27.688 -6.938 1 97.75 314 GLY B CA 1
ATOM 5386 C C . GLY B 1 314 ? 8.617 27.578 -5.832 1 97.75 314 GLY B C 1
ATOM 5387 O O . GLY B 1 314 ? 8.812 28.125 -4.738 1 97.75 314 GLY B O 1
ATOM 5388 N N . VAL B 1 315 ? 7.523 26.953 -6.07 1 98.75 315 VAL B N 1
ATOM 5389 C CA . VAL B 1 315 ? 6.504 26.75 -5.043 1 98.75 315 VAL B CA 1
ATOM 5390 C C . VAL B 1 315 ? 7 25.734 -4.016 1 98.75 315 VAL B C 1
ATOM 5392 O O . VAL B 1 315 ? 7.473 24.656 -4.379 1 98.75 315 VAL B O 1
ATOM 5395 N N . PRO B 1 316 ? 6.988 26.031 -2.719 1 98.25 316 PRO B N 1
ATOM 5396 C CA . PRO B 1 316 ? 7.25 24.984 -1.741 1 98.25 316 PRO B CA 1
ATOM 5397 C C . PRO B 1 316 ? 6.215 23.859 -1.799 1 98.25 316 PRO B C 1
ATOM 5399 O O . PRO B 1 316 ? 5.031 24.109 -2.037 1 98.25 316 PRO B O 1
ATOM 5402 N N . VAL B 1 317 ? 6.676 22.656 -1.576 1 98.75 317 VAL B N 1
ATOM 5403 C CA . VAL B 1 317 ? 5.785 21.5 -1.714 1 98.75 317 VAL B CA 1
ATOM 5404 C C . VAL B 1 317 ? 5.812 20.672 -0.434 1 98.75 317 VAL B C 1
ATOM 5406 O O . VAL B 1 317 ? 6.859 20.531 0.205 1 98.75 317 VAL B O 1
ATOM 5409 N N . SER B 1 318 ? 4.668 20.188 -0.031 1 98.88 318 SER B N 1
ATOM 5410 C CA . SER B 1 318 ? 4.543 19.188 1.032 1 98.88 318 SER B CA 1
ATOM 5411 C C . SER B 1 318 ? 3.83 17.938 0.538 1 98.88 318 SER B C 1
ATOM 5413 O O . SER B 1 318 ? 3.148 17.969 -0.49 1 98.88 318 SER B O 1
ATOM 5415 N N . LEU B 1 319 ? 4.117 16.844 1.143 1 98.88 319 LEU B N 1
ATOM 5416 C CA . LEU B 1 319 ? 3.486 15.547 0.893 1 98.88 319 LEU B CA 1
ATOM 5417 C C . LEU B 1 319 ? 2.771 15.039 2.143 1 98.88 319 LEU B C 1
ATOM 5419 O O . LEU B 1 319 ? 3.295 15.156 3.252 1 98.88 319 LEU B O 1
ATOM 5423 N N . ALA B 1 320 ? 1.576 14.523 2.033 1 98.94 320 ALA B N 1
ATOM 5424 C CA . ALA B 1 320 ? 0.806 14.016 3.164 1 98.94 320 ALA B CA 1
ATOM 5425 C C . ALA B 1 320 ? -0.12 12.875 2.734 1 98.94 320 ALA B C 1
ATOM 5427 O O . ALA B 1 320 ? -0.322 12.656 1.538 1 98.94 320 ALA B O 1
ATOM 5428 N N . THR B 1 321 ? -0.683 12.141 3.672 1 98.88 321 THR B N 1
ATOM 5429 C CA . THR B 1 321 ? -1.45 10.93 3.375 1 98.88 321 THR B CA 1
ATOM 5430 C C . THR B 1 321 ? -2.885 11.289 2.994 1 98.88 321 THR B C 1
ATOM 5432 O O . THR B 1 321 ? -3.518 10.578 2.209 1 98.88 321 THR B O 1
ATOM 5435 N N . ASN B 1 322 ? -3.402 12.391 3.594 1 98.81 322 ASN B N 1
ATOM 5436 C CA . ASN B 1 322 ? -4.82 12.711 3.469 1 98.81 322 ASN B CA 1
ATOM 5437 C C . ASN B 1 322 ? -5.699 11.586 4.012 1 98.81 322 ASN B C 1
ATOM 5439 O O . ASN B 1 322 ? -6.801 11.352 3.518 1 98.81 322 ASN B O 1
ATOM 5443 N N . MET B 1 323 ? -5.254 10.812 5.004 1 98.69 323 MET B N 1
ATOM 5444 C CA . MET B 1 323 ? -6.047 9.734 5.586 1 98.69 323 MET B CA 1
ATOM 5445 C C . MET B 1 323 ? -7.457 10.219 5.922 1 98.69 323 MET B C 1
ATOM 5447 O O . MET B 1 323 ? -7.629 11.117 6.746 1 98.69 323 MET B O 1
ATOM 5451 N N . ASN B 1 324 ? -8.445 9.75 5.258 1 98.12 324 ASN B N 1
ATOM 5452 C CA . ASN B 1 324 ? -9.859 10.047 5.465 1 98.12 324 ASN B CA 1
ATOM 5453 C C . ASN B 1 324 ? -10.75 8.945 4.902 1 98.12 324 ASN B C 1
ATOM 5455 O O . ASN B 1 324 ? -10.289 8.109 4.117 1 98.12 324 ASN B O 1
ATOM 5459 N N . PRO B 1 325 ? -11.945 8.859 5.223 1 97.31 325 PRO B N 1
ATOM 5460 C CA . PRO B 1 325 ? -12.773 7.707 4.875 1 97.31 325 PRO B CA 1
ATOM 5461 C C . PRO B 1 325 ? -13.289 7.758 3.439 1 97.31 325 PRO B C 1
ATOM 5463 O O . PRO B 1 325 ? -13.766 6.746 2.914 1 97.31 325 PRO B O 1
ATOM 5466 N N . GLY B 1 326 ? -13.227 8.906 2.791 1 95.12 326 GLY B N 1
ATOM 5467 C CA . GLY B 1 326 ? -13.969 9.039 1.549 1 95.12 326 GLY B CA 1
ATOM 5468 C C . GLY B 1 326 ? -13.078 9.086 0.321 1 95.12 326 GLY B C 1
ATOM 5469 O O . GLY B 1 326 ? -13.484 8.672 -0.765 1 95.12 326 GLY B O 1
ATOM 5470 N N . SER B 1 327 ? -11.867 9.57 0.468 1 95.75 327 SER B N 1
ATOM 5471 C CA . SER B 1 327 ? -11.07 9.805 -0.73 1 95.75 327 SER B CA 1
ATOM 5472 C C . SER B 1 327 ? -9.648 9.273 -0.559 1 95.75 327 SER B C 1
ATOM 5474 O O . SER B 1 327 ? -8.875 9.227 -1.518 1 95.75 327 SER B O 1
ATOM 5476 N N . ALA B 1 328 ? -9.297 8.875 0.6 1 97.81 328 ALA B N 1
ATOM 5477 C CA . ALA B 1 328 ? -7.961 8.336 0.833 1 97.81 328 ALA B CA 1
ATOM 5478 C C . ALA B 1 328 ? -7.918 7.504 2.109 1 97.81 328 ALA B C 1
ATOM 5480 O O . ALA B 1 328 ? -7.125 7.777 3.012 1 97.81 328 ALA B O 1
ATOM 5481 N N . MET B 1 329 ? -8.672 6.488 2.197 1 98.44 329 MET B N 1
ATOM 5482 C CA . MET B 1 329 ? -8.672 5.609 3.363 1 98.44 329 MET B CA 1
ATOM 5483 C C . MET B 1 329 ? -7.422 4.742 3.391 1 98.44 329 MET B C 1
ATOM 5485 O O . MET B 1 329 ? -7.473 3.559 3.051 1 98.44 329 MET B O 1
ATOM 5489 N N . SER B 1 330 ? -6.312 5.312 3.854 1 98.75 330 SER B N 1
ATOM 5490 C CA . SER B 1 330 ? -5.031 4.609 3.898 1 98.75 330 SER B CA 1
ATOM 5491 C C . SER B 1 330 ? -4.043 5.32 4.82 1 98.75 330 SER B C 1
ATOM 5493 O O . SER B 1 330 ? -3.922 6.547 4.777 1 98.75 330 SER B O 1
ATOM 5495 N N . GLU B 1 331 ? -3.393 4.566 5.672 1 98.31 331 GLU B N 1
ATOM 5496 C CA . GLU B 1 331 ? -2.311 5.078 6.508 1 98.31 331 GLU B CA 1
ATOM 5497 C C . GLU B 1 331 ? -0.947 4.73 5.918 1 98.31 331 GLU B C 1
ATOM 5499 O O . GLU B 1 331 ? 0.076 4.844 6.598 1 98.31 331 GLU B O 1
ATOM 5504 N N . ASN B 1 332 ? -0.902 4.285 4.648 1 98.56 332 ASN B N 1
ATOM 5505 C CA . ASN B 1 332 ? 0.333 3.719 4.117 1 98.56 332 ASN B CA 1
ATOM 5506 C C . ASN B 1 332 ? 1.285 4.809 3.633 1 98.56 332 ASN B C 1
ATOM 5508 O O . ASN B 1 332 ? 1.149 5.305 2.512 1 98.56 332 ASN B O 1
ATOM 5512 N N . VAL B 1 333 ? 2.342 5.066 4.363 1 98.19 333 VAL B N 1
ATOM 5513 C CA . VAL B 1 333 ? 3.32 6.113 4.086 1 98.19 333 VAL B CA 1
ATOM 5514 C C . VAL B 1 333 ? 4.215 5.691 2.924 1 98.19 333 VAL B C 1
ATOM 5516 O O . VAL B 1 333 ? 4.594 6.52 2.092 1 98.19 333 VAL B O 1
ATOM 5519 N N . GLY B 1 334 ? 4.562 4.398 2.891 1 98.5 334 GLY B N 1
ATOM 5520 C CA . GLY B 1 334 ? 5.375 3.896 1.793 1 98.5 334 GLY B CA 1
ATOM 5521 C C . GLY B 1 334 ? 4.738 4.117 0.433 1 98.5 334 GLY B C 1
ATOM 5522 O O . GLY B 1 334 ? 5.41 4.539 -0.511 1 98.5 334 GLY B O 1
ATOM 5523 N N . LEU B 1 335 ? 3.449 3.852 0.356 1 98.88 335 LEU B N 1
ATOM 5524 C CA . LEU B 1 335 ? 2.734 4.07 -0.896 1 98.88 335 LEU B CA 1
ATOM 5525 C C . LEU B 1 335 ? 2.721 5.551 -1.262 1 98.88 335 LEU B C 1
ATOM 5527 O O . LEU B 1 335 ? 2.832 5.906 -2.438 1 98.88 335 LEU B O 1
ATOM 5531 N N . THR B 1 336 ? 2.551 6.422 -0.293 1 98.88 336 THR B N 1
ATOM 5532 C CA . THR B 1 336 ? 2.59 7.859 -0.526 1 98.88 336 THR B CA 1
ATOM 5533 C C . THR B 1 336 ? 3.906 8.266 -1.182 1 98.88 336 THR B C 1
ATOM 5535 O O . THR B 1 336 ? 3.912 8.992 -2.176 1 98.88 336 THR B O 1
ATOM 5538 N N . LEU B 1 337 ? 5.008 7.777 -0.669 1 98.81 337 LEU B N 1
ATOM 5539 C CA . LEU B 1 337 ? 6.332 8.086 -1.201 1 98.81 337 LEU B CA 1
ATOM 5540 C C . LEU B 1 337 ? 6.496 7.52 -2.609 1 98.81 337 LEU B C 1
ATOM 5542 O O . LEU B 1 337 ? 7.02 8.195 -3.496 1 98.81 337 LEU B O 1
ATOM 5546 N N . SER B 1 338 ? 6.035 6.273 -2.82 1 98.69 338 SER B N 1
ATOM 5547 C CA . SER B 1 338 ? 6.141 5.66 -4.137 1 98.69 338 SER B CA 1
ATOM 5548 C C . SER B 1 338 ? 5.355 6.449 -5.18 1 98.69 338 SER B C 1
ATOM 5550 O O . SER B 1 338 ? 5.855 6.711 -6.273 1 98.69 338 SER B O 1
ATOM 5552 N N . LEU B 1 339 ? 4.129 6.859 -4.844 1 98.62 339 LEU B N 1
ATOM 5553 C CA . LEU B 1 339 ? 3.281 7.59 -5.781 1 98.62 339 LEU B CA 1
ATOM 5554 C C . LEU B 1 339 ? 3.869 8.961 -6.086 1 98.62 339 LEU B C 1
ATOM 5556 O O . LEU B 1 339 ? 3.736 9.469 -7.203 1 98.62 339 LEU B O 1
ATOM 5560 N N . ALA B 1 340 ? 4.48 9.578 -5.062 1 98.56 340 ALA B N 1
ATOM 5561 C CA . ALA B 1 340 ? 5.145 10.859 -5.281 1 98.56 340 ALA B CA 1
ATOM 5562 C C . ALA B 1 340 ? 6.184 10.75 -6.395 1 98.56 340 ALA B C 1
ATOM 5564 O O . ALA B 1 340 ? 6.34 11.68 -7.195 1 98.56 340 ALA B O 1
ATOM 5565 N N . CYS B 1 341 ? 6.855 9.641 -6.461 1 97.88 341 CYS B N 1
ATOM 5566 C CA . CYS B 1 341 ? 7.883 9.445 -7.477 1 97.88 341 CYS B CA 1
ATOM 5567 C C . CYS B 1 341 ? 7.273 8.984 -8.789 1 97.88 341 CYS B C 1
ATOM 5569 O O . CYS B 1 341 ? 7.555 9.547 -9.844 1 97.88 341 CYS B O 1
ATOM 5571 N N . LEU B 1 342 ? 6.363 8.039 -8.742 1 96.88 342 LEU B N 1
ATOM 5572 C CA . LEU B 1 342 ? 5.816 7.371 -9.922 1 96.88 342 LEU B CA 1
ATOM 5573 C C . LEU B 1 342 ? 4.879 8.297 -10.688 1 96.88 342 LEU B C 1
ATOM 5575 O O . LEU B 1 342 ? 4.848 8.273 -11.922 1 96.88 342 LEU B O 1
ATOM 5579 N N . LYS B 1 343 ? 4.117 9.062 -9.898 1 97.06 343 LYS B N 1
ATOM 5580 C CA . LYS B 1 343 ? 3.006 9.758 -10.531 1 97.06 343 LYS B CA 1
ATOM 5581 C C . LYS B 1 343 ? 3.207 11.273 -10.484 1 97.06 343 LYS B C 1
ATOM 5583 O O . LYS B 1 343 ? 2.756 11.992 -11.383 1 97.06 343 LYS B O 1
ATOM 5588 N N . LEU B 1 344 ? 3.891 11.75 -9.477 1 97.38 344 LEU B N 1
ATOM 5589 C CA . LEU B 1 344 ? 4.105 13.188 -9.352 1 97.38 344 LEU B CA 1
ATOM 5590 C C . LEU B 1 344 ? 5.461 13.586 -9.93 1 97.38 344 LEU B C 1
ATOM 5592 O O . LEU B 1 344 ? 5.773 14.773 -10.031 1 97.38 344 LEU B O 1
ATOM 5596 N N . ARG B 1 345 ? 6.348 12.625 -10.203 1 95.69 345 ARG B N 1
ATOM 5597 C CA . ARG B 1 345 ? 7.652 12.812 -10.82 1 95.69 345 ARG B CA 1
ATOM 5598 C C . ARG B 1 345 ? 8.602 13.547 -9.891 1 95.69 345 ARG B C 1
ATOM 5600 O O . ARG B 1 345 ? 9.406 14.375 -10.336 1 95.69 345 ARG B O 1
ATOM 5607 N N . LEU B 1 346 ? 8.375 13.375 -8.695 1 97.44 346 LEU B N 1
ATOM 5608 C CA . LEU B 1 346 ? 9.375 13.805 -7.727 1 97.44 346 LEU B CA 1
ATOM 5609 C C . LEU B 1 346 ? 10.5 12.781 -7.617 1 97.44 346 LEU B C 1
ATOM 5611 O O . LEU B 1 346 ? 10.266 11.578 -7.75 1 97.44 346 LEU B O 1
ATOM 5615 N N . THR B 1 347 ? 11.719 13.266 -7.453 1 96.94 347 THR B N 1
ATOM 5616 C CA . THR B 1 347 ? 12.766 12.328 -7.062 1 96.94 347 THR B CA 1
ATOM 5617 C C . THR B 1 347 ? 12.523 11.805 -5.648 1 96.94 347 THR B C 1
ATOM 5619 O O . THR B 1 347 ? 11.797 12.422 -4.871 1 96.94 347 THR B O 1
ATOM 5622 N N . PRO B 1 348 ? 13.148 10.688 -5.328 1 98 348 PRO B N 1
ATOM 5623 C CA . PRO B 1 348 ? 13.008 10.188 -3.957 1 98 348 PRO B CA 1
ATOM 5624 C C . PRO B 1 348 ? 13.469 11.203 -2.912 1 98 348 PRO B C 1
ATOM 5626 O O . PRO B 1 348 ? 12.859 11.32 -1.847 1 98 348 PRO B O 1
ATOM 5629 N N . ALA B 1 349 ? 14.5 11.914 -3.162 1 97.88 349 ALA B N 1
ATOM 5630 C CA . ALA B 1 349 ? 14.969 12.953 -2.258 1 97.88 349 ALA B CA 1
ATOM 5631 C C . ALA B 1 349 ? 13.922 14.047 -2.08 1 97.88 349 ALA B C 1
ATOM 5633 O O . ALA B 1 349 ? 13.641 14.477 -0.956 1 97.88 349 ALA B O 1
ATOM 5634 N N . GLU B 1 350 ? 13.367 14.492 -3.201 1 98.31 350 GLU B N 1
ATOM 5635 C CA . GLU B 1 350 ? 12.328 15.516 -3.152 1 98.31 350 GLU B CA 1
ATOM 5636 C C . GLU B 1 350 ? 11.117 15.031 -2.365 1 98.31 350 GLU B C 1
ATOM 5638 O O . GLU B 1 350 ? 10.547 15.789 -1.57 1 98.31 350 GLU B O 1
ATOM 5643 N N . ALA B 1 351 ? 10.734 13.797 -2.604 1 98.81 351 ALA B N 1
ATOM 5644 C CA . ALA B 1 351 ? 9.594 13.227 -1.894 1 98.81 351 ALA B CA 1
ATOM 5645 C C . ALA B 1 351 ? 9.844 13.188 -0.389 1 98.81 351 ALA B C 1
ATOM 5647 O O . ALA B 1 351 ? 8.969 13.539 0.404 1 98.81 351 ALA B O 1
ATOM 5648 N N . LEU B 1 352 ? 11.008 12.75 0.013 1 98.81 352 LEU B N 1
ATOM 5649 C CA . LEU B 1 352 ? 11.359 12.68 1.427 1 98.81 352 LEU B CA 1
ATOM 5650 C C . LEU B 1 352 ? 11.336 14.062 2.064 1 98.81 352 LEU B C 1
ATOM 5652 O O . LEU B 1 352 ? 10.766 14.25 3.141 1 98.81 352 LEU B O 1
ATOM 5656 N N . VAL B 1 353 ? 11.93 15.055 1.408 1 98.75 353 VAL B N 1
ATOM 5657 C CA . VAL B 1 353 ? 11.953 16.422 1.933 1 98.75 353 VAL B CA 1
ATOM 5658 C C . VAL B 1 353 ? 10.531 16.953 2.033 1 98.75 353 VAL B C 1
ATOM 5660 O O . VAL B 1 353 ? 10.164 17.594 3.029 1 98.75 353 VAL B O 1
ATOM 5663 N N . ALA B 1 354 ? 9.734 16.688 1.029 1 98.88 354 ALA B N 1
ATOM 5664 C CA . ALA B 1 354 ? 8.352 17.156 1.019 1 98.88 354 ALA B CA 1
ATOM 5665 C C . ALA B 1 354 ? 7.566 16.562 2.184 1 98.88 354 ALA B C 1
ATOM 5667 O O . ALA B 1 354 ? 6.66 17.203 2.721 1 98.88 354 ALA B O 1
ATOM 5668 N N . PHE B 1 355 ? 7.918 15.344 2.643 1 98.94 355 PHE B N 1
ATOM 5669 C CA . PHE B 1 355 ? 7.18 14.633 3.68 1 98.94 355 PHE B CA 1
ATOM 5670 C C . PHE B 1 355 ? 7.762 14.93 5.059 1 98.94 355 PHE B C 1
ATOM 5672 O O . PHE B 1 355 ? 7.332 14.352 6.059 1 98.94 355 PHE B O 1
ATOM 5679 N N . THR B 1 356 ? 8.844 15.727 5.148 1 98.81 356 THR B N 1
ATOM 5680 C CA . THR B 1 356 ? 9.469 16.141 6.398 1 98.81 356 THR B CA 1
ATOM 5681 C C . THR B 1 356 ? 9.469 17.656 6.52 1 98.81 356 THR B C 1
ATOM 5683 O O . THR B 1 356 ? 8.461 18.266 6.895 1 98.81 356 THR B O 1
ATOM 5686 N N . ALA B 1 357 ? 10.492 18.297 5.898 1 98.62 357 ALA B N 1
ATOM 5687 C CA . ALA B 1 357 ? 10.617 19.75 5.969 1 98.62 357 ALA B CA 1
ATOM 5688 C C . ALA B 1 357 ? 9.445 20.422 5.273 1 98.62 357 ALA B C 1
ATOM 5690 O O . ALA B 1 357 ? 9 21.5 5.699 1 98.62 357 ALA B O 1
ATOM 5691 N N . GLY B 1 358 ? 9 19.859 4.168 1 98.81 358 GLY B N 1
ATOM 5692 C CA . GLY B 1 358 ? 7.852 20.406 3.479 1 98.81 358 GLY B CA 1
ATOM 5693 C C . GLY B 1 358 ? 6.598 20.438 4.332 1 98.81 358 GLY B C 1
ATOM 5694 O O . GLY B 1 358 ? 5.879 21.438 4.371 1 98.81 358 GLY B O 1
ATOM 5695 N N . GLY B 1 359 ? 6.32 19.25 4.957 1 98.88 359 GLY B N 1
ATOM 5696 C CA . GLY B 1 359 ? 5.207 19.219 5.891 1 98.88 359 GLY B CA 1
ATOM 5697 C C . GLY B 1 359 ? 5.348 20.203 7.027 1 98.88 359 GLY B C 1
ATOM 5698 O O . GLY B 1 359 ? 4.375 20.859 7.418 1 98.88 359 GLY B O 1
ATOM 5699 N N . ALA B 1 360 ? 6.566 20.328 7.578 1 98.69 360 ALA B N 1
ATOM 5700 C CA . ALA B 1 360 ? 6.832 21.297 8.648 1 98.69 360 ALA B CA 1
ATOM 5701 C C . ALA B 1 360 ? 6.52 22.719 8.195 1 98.69 360 ALA B C 1
ATOM 5703 O O . ALA B 1 360 ? 5.934 23.5 8.953 1 98.69 360 ALA B O 1
ATOM 5704 N N . ARG B 1 361 ? 6.895 23.047 7.012 1 98.44 361 ARG B N 1
ATOM 5705 C CA . ARG B 1 361 ? 6.633 24.375 6.461 1 98.44 361 ARG B CA 1
ATOM 5706 C C . ARG B 1 361 ? 5.133 24.625 6.312 1 98.44 361 ARG B C 1
ATOM 5708 O O . ARG B 1 361 ? 4.633 25.688 6.66 1 98.44 361 ARG B O 1
ATOM 5715 N N . ALA B 1 362 ? 4.441 23.625 5.766 1 98.81 362 ALA B N 1
ATOM 5716 C CA . ALA B 1 362 ? 2.998 23.734 5.578 1 98.81 362 ALA B CA 1
ATOM 5717 C C . ALA B 1 362 ? 2.293 24.016 6.902 1 98.81 362 ALA B C 1
ATOM 5719 O O . ALA B 1 362 ? 1.261 24.688 6.938 1 98.81 362 ALA B O 1
ATOM 5720 N N . LEU B 1 363 ? 2.9 23.516 8 1 98.81 363 LEU B N 1
ATOM 5721 C CA . LEU B 1 363 ? 2.271 23.625 9.312 1 98.81 363 LEU B CA 1
ATOM 5722 C C . LEU B 1 363 ? 2.898 24.75 10.117 1 98.81 363 LEU B C 1
ATOM 5724 O O . LEU B 1 363 ? 2.611 24.906 11.312 1 98.81 363 LEU B O 1
ATOM 5728 N N . ARG B 1 364 ? 3.729 25.531 9.547 1 98 364 ARG B N 1
ATOM 5729 C CA . ARG B 1 364 ? 4.418 26.641 10.203 1 98 364 ARG B CA 1
ATOM 5730 C C . ARG B 1 364 ? 5.094 26.188 11.484 1 98 364 ARG B C 1
ATOM 5732 O O . ARG B 1 364 ? 4.941 26.812 12.539 1 98 364 ARG B O 1
ATOM 5739 N N . GLN B 1 365 ? 5.766 25 11.359 1 96.25 365 GLN B N 1
ATOM 5740 C CA . GLN B 1 365 ? 6.555 24.438 12.445 1 96.25 365 GLN B CA 1
ATOM 5741 C C . GLN B 1 365 ? 8.039 24.406 12.094 1 96.25 365 GLN B C 1
ATOM 5743 O O . GLN B 1 365 ? 8.57 23.359 11.711 1 96.25 365 GLN B O 1
ATOM 5748 N N . PRO B 1 366 ? 8.75 25.422 12.281 1 88.19 366 PRO B N 1
ATOM 5749 C CA . PRO B 1 366 ? 10.125 25.547 11.781 1 88.19 366 PRO B CA 1
ATOM 5750 C C . PRO B 1 366 ? 11.094 24.594 12.469 1 88.19 366 PRO B C 1
ATOM 5752 O O . PRO B 1 366 ? 12.172 24.312 11.93 1 88.19 366 PRO B O 1
ATOM 5755 N N . ASP B 1 367 ? 10.766 24.109 13.57 1 89.44 367 ASP B N 1
ATOM 5756 C CA . ASP B 1 367 ? 11.695 23.266 14.32 1 89.44 367 ASP B CA 1
ATOM 5757 C C . ASP B 1 367 ? 11.531 21.797 13.945 1 89.44 367 ASP B C 1
ATOM 5759 O O . ASP B 1 367 ? 12.266 20.938 14.438 1 89.44 367 ASP B O 1
ATOM 5763 N N . LEU B 1 368 ? 10.641 21.5 13.055 1 96.12 368 LEU B N 1
ATOM 5764 C CA . LEU B 1 368 ? 10.367 20.125 12.68 1 96.12 368 LEU B CA 1
ATOM 5765 C C . LEU B 1 368 ? 10.93 19.828 11.289 1 96.12 368 LEU B C 1
ATOM 5767 O O . LEU B 1 368 ? 11.273 20.75 10.547 1 96.12 368 LEU B O 1
ATOM 5771 N N . GLY B 1 369 ? 11.055 18.578 10.961 1 97.69 369 GLY B N 1
ATOM 5772 C CA . GLY B 1 369 ? 11.266 18.094 9.602 1 97.69 369 GLY B CA 1
ATOM 5773 C C . GLY B 1 369 ? 12.711 18.172 9.164 1 97.69 369 GLY B C 1
ATOM 5774 O O . GLY B 1 369 ? 13.008 18.062 7.969 1 97.69 369 GLY B O 1
ATOM 5775 N N . ARG B 1 370 ? 13.641 18.391 10.109 1 98.06 370 ARG B N 1
ATOM 5776 C CA . ARG B 1 370 ? 15.062 18.453 9.789 1 98.06 370 ARG B CA 1
ATOM 5777 C C . ARG B 1 3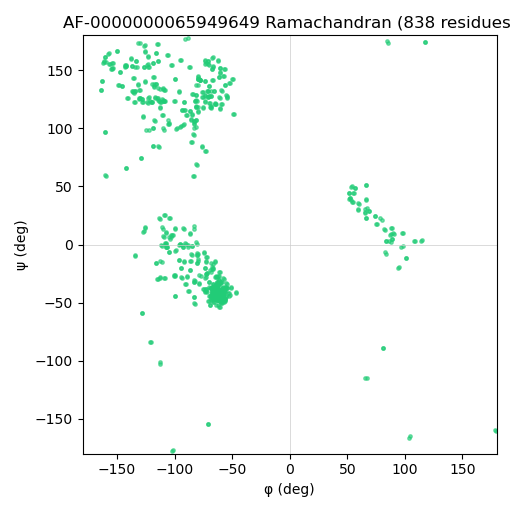70 ? 15.906 17.828 10.906 1 98.06 370 ARG B C 1
ATOM 5779 O O . ARG B 1 370 ? 15.469 17.766 12.055 1 98.06 370 ARG B O 1
ATOM 5786 N N . VAL B 1 371 ? 17.047 17.328 10.562 1 98.56 371 VAL B N 1
ATOM 5787 C CA . VAL B 1 371 ? 18.047 16.891 11.531 1 98.56 371 VAL B CA 1
ATOM 5788 C C . VAL B 1 371 ? 19.188 17.906 11.594 1 98.56 371 VAL B C 1
ATOM 5790 O O . VAL B 1 371 ? 20.016 17.969 10.688 1 98.56 371 VAL B O 1
ATOM 5793 N N . ALA B 1 372 ? 19.203 18.656 12.562 1 97.38 372 ALA B N 1
ATOM 5794 C CA . ALA B 1 372 ? 20.203 19.688 12.805 1 97.38 372 ALA B CA 1
ATOM 5795 C C . ALA B 1 372 ? 20.344 19.984 14.297 1 97.38 372 ALA B C 1
ATOM 5797 O O . ALA B 1 372 ? 19.406 19.75 15.07 1 97.38 372 ALA B O 1
ATOM 5798 N N . ARG B 1 373 ? 21.5 20.5 14.633 1 96.56 373 ARG B N 1
ATOM 5799 C CA . ARG B 1 373 ? 21.703 20.859 16.031 1 96.56 373 ARG B CA 1
ATOM 5800 C C . ARG B 1 373 ? 20.625 21.812 16.516 1 96.56 373 ARG B C 1
ATOM 5802 O O . ARG B 1 373 ? 20.312 22.797 15.836 1 96.56 373 ARG B O 1
ATOM 5809 N N . GLY B 1 374 ? 20.031 21.469 17.609 1 95.75 374 GLY B N 1
ATOM 5810 C CA . GLY B 1 374 ? 19.016 22.344 18.188 1 95.75 374 GLY B CA 1
ATOM 5811 C C . GLY B 1 374 ? 17.609 21.984 17.766 1 95.75 374 GLY B C 1
ATOM 5812 O O . GLY B 1 374 ? 16.641 22.391 18.406 1 95.75 374 GLY B O 1
ATOM 5813 N N . ALA B 1 375 ? 17.469 21.266 16.688 1 96.62 375 ALA B N 1
ATOM 5814 C CA . ALA B 1 375 ? 16.141 20.859 16.219 1 96.62 375 ALA B CA 1
ATOM 5815 C C . ALA B 1 375 ? 15.539 19.812 17.141 1 96.62 375 ALA B C 1
ATOM 5817 O O . ALA B 1 375 ? 16.25 19.172 17.922 1 96.62 375 ALA B O 1
ATOM 5818 N N . ASP B 1 376 ? 14.195 19.703 17.109 1 96.62 376 ASP B N 1
ATOM 5819 C CA . ASP B 1 376 ? 13.531 18.625 17.828 1 96.62 376 ASP B CA 1
ATOM 5820 C C . ASP B 1 376 ? 14.062 17.266 17.391 1 96.62 376 ASP B C 1
ATOM 5822 O O . ASP B 1 376 ? 14.305 17.047 16.203 1 96.62 376 ASP B O 1
ATOM 5826 N N . ALA B 1 377 ? 14.266 16.422 18.391 1 98.06 377 ALA B N 1
ATOM 5827 C CA . ALA B 1 377 ? 14.789 15.094 18.094 1 98.06 377 ALA B CA 1
ATOM 5828 C C . ALA B 1 377 ? 13.672 14.141 17.688 1 98.06 377 ALA B C 1
ATOM 5830 O O . ALA B 1 377 ? 13.43 13.133 18.375 1 98.06 377 ALA B O 1
ATOM 5831 N N . ASP B 1 378 ? 12.953 14.445 16.672 1 98.81 378 ASP B N 1
ATOM 5832 C CA . ASP B 1 378 ? 12.047 13.547 15.969 1 98.81 378 ASP B CA 1
ATOM 5833 C C . ASP B 1 378 ? 12.773 12.812 14.844 1 98.81 378 ASP B C 1
ATOM 5835 O O . ASP B 1 378 ? 13.172 13.43 13.852 1 98.81 378 ASP B O 1
ATOM 5839 N N . LEU B 1 379 ? 12.969 11.477 14.992 1 98.94 379 LEU B N 1
ATOM 5840 C CA . LEU B 1 379 ? 13.797 10.727 14.055 1 98.94 379 LEU B CA 1
ATOM 5841 C C . LEU B 1 379 ? 13.141 9.398 13.688 1 98.94 379 LEU B C 1
ATOM 5843 O O . LEU B 1 379 ? 12.336 8.867 14.461 1 98.94 379 LEU B O 1
ATOM 5847 N N . VAL B 1 380 ? 13.445 8.891 12.547 1 98.94 380 VAL B N 1
ATOM 5848 C CA . VAL B 1 380 ? 13.062 7.547 12.133 1 98.94 380 VAL B CA 1
ATOM 5849 C C . VAL B 1 380 ? 14.297 6.785 11.641 1 98.94 380 VAL B C 1
ATOM 5851 O O . VAL B 1 380 ? 15.07 7.305 10.836 1 98.94 380 VAL B O 1
ATOM 5854 N N . LEU B 1 381 ? 14.547 5.648 12.203 1 98.88 381 LEU B N 1
ATOM 5855 C CA . LEU B 1 381 ? 15.484 4.684 11.641 1 98.88 381 LEU B CA 1
ATOM 5856 C C . LEU B 1 381 ? 14.766 3.697 10.727 1 98.88 381 LEU B C 1
ATOM 5858 O O . LEU B 1 381 ? 13.852 2.996 11.164 1 98.88 381 LEU B O 1
ATOM 5862 N N . TRP B 1 382 ? 15.211 3.627 9.484 1 98.69 382 TRP B N 1
ATOM 5863 C CA . TRP B 1 382 ? 14.586 2.773 8.484 1 98.69 382 TRP B CA 1
ATOM 5864 C C . TRP B 1 382 ? 15.398 1.507 8.258 1 98.69 382 TRP B C 1
ATOM 5866 O O . TRP B 1 382 ? 16.625 1.518 8.398 1 98.69 382 TRP B O 1
ATOM 5876 N N . GLY B 1 383 ? 14.688 0.472 7.812 1 97.81 383 GLY B N 1
ATOM 5877 C CA . GLY B 1 383 ? 15.312 -0.809 7.523 1 97.81 383 GLY B CA 1
ATOM 5878 C C . GLY B 1 383 ? 15.945 -0.869 6.141 1 97.81 383 GLY B C 1
ATOM 5879 O O . GLY B 1 383 ? 16.156 -1.954 5.598 1 97.81 383 GLY B O 1
ATOM 5880 N N . CYS B 1 384 ? 16.125 0.2 5.473 1 97.38 384 CYS B N 1
ATOM 5881 C CA . CYS B 1 384 ? 16.828 0.323 4.199 1 97.38 384 CYS B CA 1
ATOM 5882 C C . CYS B 1 384 ? 17.859 1.451 4.242 1 97.38 384 CYS B C 1
ATOM 5884 O O . CYS B 1 384 ? 17.891 2.223 5.203 1 97.38 384 CYS B O 1
ATOM 5886 N N . GLY B 1 385 ? 18.656 1.599 3.209 1 97.12 385 GLY B N 1
ATOM 5887 C CA . GLY B 1 385 ? 19.828 2.465 3.326 1 97.12 385 GLY B CA 1
ATOM 5888 C C . GLY B 1 385 ? 19.688 3.754 2.539 1 97.12 385 GLY B C 1
ATOM 5889 O O . GLY B 1 385 ? 20.578 4.598 2.561 1 97.12 385 GLY B O 1
ATOM 5890 N N . SER B 1 386 ? 18.516 3.953 1.844 1 97.81 386 SER B N 1
ATOM 5891 C CA . SER B 1 386 ? 18.422 5.133 0.988 1 97.81 386 SER B CA 1
ATOM 5892 C C . SER B 1 386 ? 16.969 5.543 0.764 1 97.81 386 SER B C 1
ATOM 5894 O O . SER B 1 386 ? 16.062 4.715 0.859 1 97.81 386 SER B O 1
ATOM 5896 N N . PRO B 1 387 ? 16.781 6.863 0.45 1 98 387 PRO B N 1
ATOM 5897 C CA . PRO B 1 387 ? 15.445 7.293 0.05 1 98 387 PRO B CA 1
ATOM 5898 C C . PRO B 1 387 ? 14.945 6.582 -1.206 1 98 387 PRO B C 1
ATOM 5900 O O . PRO B 1 387 ? 13.742 6.355 -1.356 1 98 387 PRO B O 1
ATOM 5903 N N . GLU B 1 388 ? 15.875 6.23 -2.127 1 97.75 388 GLU B N 1
ATOM 5904 C CA . GLU B 1 388 ? 15.508 5.508 -3.34 1 97.75 388 GLU B CA 1
ATOM 5905 C C . GLU B 1 388 ? 14.852 4.168 -3.006 1 97.75 388 GLU B C 1
ATOM 5907 O O . GLU B 1 388 ? 13.836 3.803 -3.604 1 97.75 388 GLU B O 1
ATOM 5912 N N . HIS B 1 389 ? 15.43 3.473 -2.07 1 98.06 389 HIS B N 1
ATOM 5913 C CA . HIS B 1 389 ? 14.883 2.18 -1.678 1 98.06 389 HIS B CA 1
ATOM 5914 C C . HIS B 1 389 ? 13.5 2.338 -1.05 1 98.06 389 HIS B C 1
ATOM 5916 O O . HIS B 1 389 ? 12.617 1.504 -1.264 1 98.06 389 HIS B O 1
ATOM 5922 N N . LEU B 1 390 ? 13.266 3.42 -0.282 1 97.56 390 LEU B N 1
ATOM 5923 C CA . LEU B 1 390 ? 11.984 3.676 0.368 1 97.56 390 LEU B CA 1
ATOM 5924 C C . LEU B 1 390 ? 10.867 3.793 -0.663 1 97.56 390 LEU B C 1
ATOM 5926 O O . LEU B 1 390 ? 9.766 3.281 -0.451 1 97.56 390 LEU B O 1
ATOM 5930 N N . ALA B 1 391 ? 11.195 4.5 -1.694 1 97.75 391 ALA B N 1
ATOM 5931 C CA . ALA B 1 391 ? 10.188 4.727 -2.729 1 97.75 391 ALA B CA 1
ATOM 5932 C C . ALA B 1 391 ? 10.047 3.508 -3.637 1 97.75 391 ALA B C 1
ATOM 5934 O O . ALA B 1 391 ? 8.961 3.215 -4.133 1 97.75 391 ALA B O 1
ATOM 5935 N N . TRP B 1 392 ? 11.188 2.764 -3.877 1 98.12 392 TRP B N 1
ATOM 5936 C CA . TRP B 1 392 ? 11.273 1.631 -4.793 1 98.12 392 TRP B CA 1
ATOM 5937 C C . TRP B 1 392 ? 10.516 0.428 -4.238 1 98.12 392 TRP B C 1
ATOM 5939 O O . TRP B 1 392 ? 9.797 -0.25 -4.977 1 98.12 392 TRP B O 1
ATOM 5949 N N . HIS B 1 393 ? 10.75 0.065 -2.965 1 98.56 393 HIS B N 1
ATOM 5950 C CA . HIS B 1 393 ? 10.008 -1.019 -2.328 1 98.56 393 HIS B CA 1
ATOM 5951 C C . HIS B 1 393 ? 8.602 -0.572 -1.94 1 98.56 393 HIS B C 1
ATOM 5953 O O . HIS B 1 393 ? 8.344 -0.258 -0.776 1 98.56 393 HIS B O 1
ATOM 5959 N N . MET B 1 394 ? 7.723 -0.66 -2.916 1 98.56 394 MET B N 1
ATOM 5960 C CA . MET B 1 394 ? 6.449 0.052 -2.971 1 98.56 394 MET B CA 1
ATOM 5961 C C . MET B 1 394 ? 5.492 -0.461 -1.9 1 98.56 394 MET B C 1
ATOM 5963 O O . MET B 1 394 ? 5.281 -1.669 -1.776 1 98.56 394 MET B O 1
ATOM 5967 N N . ALA B 1 395 ? 4.941 0.474 -1.108 1 98.56 395 ALA B N 1
ATOM 5968 C CA . ALA B 1 395 ? 3.848 0.256 -0.163 1 98.56 395 ALA B CA 1
ATOM 5969 C C . ALA B 1 395 ? 4.285 -0.663 0.975 1 98.56 395 ALA B C 1
ATOM 5971 O O . ALA B 1 395 ? 3.453 -1.32 1.604 1 98.56 395 ALA B O 1
ATOM 5972 N N . VAL B 1 396 ? 5.582 -0.748 1.235 1 97.94 396 VAL B N 1
ATOM 5973 C CA . VAL B 1 396 ? 6.125 -1.568 2.312 1 97.94 396 VAL B CA 1
ATOM 5974 C C . VAL B 1 396 ? 6.645 -0.671 3.436 1 97.94 396 VAL B C 1
ATOM 5976 O O . VAL B 1 396 ? 7.262 0.364 3.176 1 97.94 396 VAL B O 1
ATOM 5979 N N . ASN B 1 397 ? 6.316 -0.964 4.66 1 97 397 ASN B N 1
ATOM 5980 C CA . ASN B 1 397 ? 6.758 -0.199 5.824 1 97 397 ASN B CA 1
ATOM 5981 C C . ASN B 1 397 ? 8.172 -0.593 6.25 1 97 397 ASN B C 1
ATOM 5983 O O . ASN B 1 397 ? 8.398 -1.721 6.688 1 97 397 ASN B O 1
ATOM 5987 N N . HIS B 1 398 ? 9.133 0.316 6.227 1 97.69 398 HIS B N 1
ATOM 5988 C CA . HIS B 1 398 ? 10.523 0.057 6.566 1 97.69 398 HIS B CA 1
ATOM 5989 C C . HIS B 1 398 ? 10.883 0.655 7.922 1 97.69 398 HIS B C 1
ATOM 5991 O O . HIS B 1 398 ? 12.031 0.565 8.367 1 97.69 398 HIS B O 1
ATOM 5997 N N . ALA B 1 399 ? 9.938 1.354 8.594 1 98.12 399 ALA B N 1
ATOM 5998 C CA . ALA B 1 399 ? 10.258 2.006 9.859 1 98.12 399 ALA B CA 1
ATOM 5999 C C . ALA B 1 399 ? 10.609 0.977 10.93 1 98.12 399 ALA B C 1
ATOM 6001 O O . ALA B 1 399 ? 9.789 0.119 11.266 1 98.12 399 ALA B O 1
ATOM 6002 N N . LEU B 1 400 ? 11.797 1.058 11.477 1 97.94 400 LEU B N 1
ATOM 6003 C CA . LEU B 1 400 ? 12.234 0.134 12.516 1 97.94 400 LEU B CA 1
ATOM 6004 C C . LEU B 1 400 ? 12.094 0.763 13.898 1 97.94 400 LEU B C 1
ATOM 6006 O O . LEU B 1 400 ? 11.656 0.102 14.844 1 97.94 400 LEU B O 1
ATOM 6010 N N . VAL B 1 401 ? 12.531 2.053 13.969 1 98.44 401 VAL B N 1
ATOM 6011 C CA . VAL B 1 401 ? 12.492 2.805 15.211 1 98.44 401 VAL B CA 1
ATOM 6012 C C . VAL B 1 401 ? 11.977 4.219 14.953 1 98.44 401 VAL B C 1
ATOM 6014 O O . VAL B 1 401 ? 12.398 4.871 13.992 1 98.44 401 VAL B O 1
ATOM 6017 N N . VAL B 1 402 ? 11.055 4.648 15.75 1 98.81 402 VAL B N 1
ATOM 6018 C CA . VAL B 1 402 ? 10.562 6.02 15.68 1 98.81 402 VAL B CA 1
ATOM 6019 C C . VAL B 1 402 ? 10.867 6.746 16.984 1 98.81 402 VAL B C 1
ATOM 6021 O O . VAL B 1 402 ? 10.586 6.234 18.078 1 98.81 402 VAL B O 1
ATOM 6024 N N . VAL B 1 403 ? 11.516 7.859 16.859 1 98.88 403 VAL B N 1
ATOM 6025 C CA . VAL B 1 403 ? 11.898 8.695 17.984 1 98.88 403 VAL B CA 1
ATOM 6026 C C . VAL B 1 403 ? 11.086 9.992 17.984 1 98.88 403 VAL B C 1
ATOM 6028 O O . VAL B 1 403 ? 11.016 10.68 16.953 1 98.88 403 VAL B O 1
ATOM 6031 N N . LYS B 1 404 ? 10.414 10.266 19.062 1 98.75 404 LYS B N 1
ATOM 6032 C CA . LYS B 1 404 ? 9.703 11.523 19.266 1 98.75 404 LYS B CA 1
ATOM 6033 C C . LYS B 1 404 ? 10.242 12.266 20.484 1 98.75 404 LYS B C 1
ATOM 6035 O O . LYS B 1 404 ? 10.273 11.719 21.594 1 98.75 404 LYS B O 1
ATOM 6040 N N . HIS B 1 405 ? 10.703 13.523 20.266 1 97.38 405 HIS B N 1
ATOM 6041 C CA . HIS B 1 405 ? 11.25 14.336 21.344 1 97.38 405 HIS B CA 1
ATOM 6042 C C . HIS B 1 405 ? 12.328 13.586 22.109 1 97.38 405 HIS B C 1
ATOM 6044 O O . HIS B 1 405 ? 12.328 13.57 23.344 1 97.38 405 HIS B O 1
ATOM 6050 N N . GLY B 1 406 ? 13.109 12.891 21.359 1 97.94 406 GLY B N 1
ATOM 6051 C CA . GLY B 1 406 ? 14.289 12.25 21.922 1 97.94 406 GLY B CA 1
ATOM 6052 C C . GLY B 1 406 ? 13.992 10.906 22.562 1 97.94 406 GLY B C 1
ATOM 6053 O O . GLY B 1 406 ? 14.898 10.242 23.062 1 97.94 406 GLY B O 1
ATOM 6054 N N . ARG B 1 407 ? 12.789 10.445 22.5 1 97.88 407 ARG B N 1
ATOM 6055 C CA . ARG B 1 407 ? 12.391 9.172 23.109 1 97.88 407 ARG B CA 1
ATOM 6056 C C . ARG B 1 407 ? 11.945 8.18 22.031 1 97.88 407 ARG B C 1
ATOM 6058 O O . ARG B 1 407 ? 11.234 8.547 21.094 1 97.88 407 ARG B O 1
ATOM 6065 N N . VAL B 1 408 ? 12.367 6.91 22.188 1 98.38 408 VAL B N 1
ATOM 6066 C CA . VAL B 1 408 ? 11.859 5.859 21.312 1 98.38 408 VAL B CA 1
ATOM 6067 C C . VAL B 1 408 ? 10.383 5.605 21.625 1 98.38 408 VAL B C 1
ATOM 6069 O O . VAL B 1 408 ? 10.031 5.215 22.734 1 98.38 408 VAL B O 1
ATOM 6072 N N . VAL B 1 409 ? 9.562 5.824 20.656 1 98.19 409 VAL B N 1
ATOM 6073 C CA . VAL B 1 409 ? 8.133 5.695 20.922 1 98.19 409 VAL B CA 1
ATOM 6074 C C . VAL B 1 409 ? 7.574 4.496 20.156 1 98.19 409 VAL B C 1
ATOM 6076 O O . VAL B 1 409 ? 6.445 4.066 20.391 1 98.19 409 VAL B O 1
ATOM 6079 N N . HIS B 1 410 ? 8.312 3.973 19.203 1 97.38 410 HIS B N 1
ATOM 6080 C CA . HIS B 1 410 ? 7.934 2.785 18.453 1 97.38 410 HIS B CA 1
ATOM 6081 C C . HIS B 1 410 ? 9.156 1.981 18.031 1 97.38 410 HIS B C 1
ATOM 6083 O O . HIS B 1 410 ? 10.18 2.555 17.625 1 97.38 410 HIS B O 1
ATOM 6089 N N . GLU B 1 411 ? 9.109 0.693 18.141 1 97.06 411 GLU B N 1
ATOM 6090 C CA . GLU B 1 411 ? 10.031 -0.289 17.578 1 97.06 411 GLU B CA 1
ATOM 6091 C C . GLU B 1 411 ? 9.289 -1.403 16.859 1 97.06 411 GLU B C 1
ATOM 6093 O O . GLU B 1 411 ? 8.359 -2 17.406 1 97.06 411 GLU B O 1
ATOM 6098 N N . ALA B 1 412 ? 9.648 -1.643 15.594 1 94.62 412 ALA B N 1
ATOM 6099 C CA . ALA B 1 412 ? 9 -2.709 14.836 1 94.62 412 ALA B CA 1
ATOM 6100 C C . ALA B 1 412 ? 9.195 -4.062 15.508 1 94.62 412 ALA B C 1
ATOM 6102 O O . ALA B 1 412 ? 10.312 -4.41 15.914 1 94.62 412 ALA B O 1
ATOM 6103 N N . PRO B 1 413 ? 8.156 -4.785 15.633 1 90.31 413 PRO B N 1
ATOM 6104 C CA . PRO B 1 413 ? 8.344 -6.137 16.172 1 90.31 413 PRO B CA 1
ATOM 6105 C C . PRO B 1 413 ? 9.117 -7.047 15.219 1 90.31 413 PRO B C 1
ATOM 6107 O O . PRO B 1 413 ? 9.062 -6.867 14 1 90.31 413 PRO B O 1
ATOM 6110 N N . PRO B 1 414 ? 9.812 -7.984 15.773 1 82.56 414 PRO B N 1
ATOM 6111 C CA . PRO B 1 414 ? 10.664 -8.844 14.938 1 82.56 414 PRO B CA 1
ATOM 6112 C C . PRO B 1 414 ? 9.914 -9.438 13.75 1 82.56 414 PRO B C 1
ATOM 6114 O O . PRO B 1 414 ? 10.438 -9.469 12.633 1 82.56 414 PRO B O 1
ATOM 6117 N N . ALA B 1 415 ? 8.664 -9.789 13.961 1 79.56 415 ALA B N 1
ATOM 6118 C CA . ALA B 1 415 ? 7.895 -10.469 12.922 1 79.56 415 ALA B CA 1
ATOM 6119 C C . ALA B 1 415 ? 7.512 -9.492 11.805 1 79.56 415 ALA B C 1
ATOM 6121 O O . ALA B 1 415 ? 7.246 -9.906 10.68 1 79.56 415 ALA B O 1
ATOM 6122 N N . ALA B 1 416 ? 7.555 -8.227 12.141 1 81.81 416 ALA B N 1
ATOM 6123 C CA . ALA B 1 416 ? 7.109 -7.215 11.188 1 81.81 416 ALA B CA 1
ATOM 6124 C C . ALA B 1 416 ? 8.297 -6.434 10.625 1 81.81 416 ALA B C 1
ATOM 6126 O O . ALA B 1 416 ? 8.133 -5.609 9.719 1 81.81 416 ALA B O 1
ATOM 6127 N N . MET B 1 417 ? 9.453 -6.738 11.023 1 87.5 417 MET B N 1
ATOM 6128 C CA . MET B 1 417 ? 10.648 -5.98 10.656 1 87.5 417 MET B CA 1
ATOM 6129 C C . MET B 1 417 ? 11.039 -6.246 9.211 1 87.5 417 MET B C 1
ATOM 6131 O O . MET B 1 417 ? 11.133 -7.398 8.789 1 87.5 417 MET B O 1
ATOM 6135 N N . VAL B 1 418 ? 11.094 -5.207 8.484 1 92.31 418 VAL B N 1
ATOM 6136 C CA . VAL B 1 418 ? 11.672 -5.262 7.148 1 92.31 418 VAL B CA 1
ATOM 6137 C C . VAL B 1 418 ? 13.062 -4.621 7.156 1 92.31 418 VAL B C 1
ATOM 6139 O O . VAL B 1 418 ? 13.188 -3.4 7.281 1 92.31 418 VAL B O 1
ATOM 6142 N N . ASP B 1 419 ? 14.117 -5.406 7.109 1 92.38 419 ASP B N 1
ATOM 6143 C CA . ASP B 1 419 ? 15.508 -4.957 7.129 1 92.38 419 ASP B CA 1
ATOM 6144 C C . ASP B 1 419 ? 16.266 -5.449 5.895 1 92.38 419 ASP B C 1
ATOM 6146 O O . ASP B 1 419 ? 16.656 -6.617 5.824 1 92.38 419 ASP B O 1
ATOM 6150 N N . CYS B 1 420 ? 16.391 -4.617 4.922 1 89.88 420 CYS B N 1
ATOM 6151 C CA . CYS B 1 420 ? 17 -4.965 3.648 1 89.88 420 CYS B CA 1
ATOM 6152 C C . CYS B 1 420 ? 18.359 -4.289 3.498 1 89.88 420 CYS B C 1
ATOM 6154 O O . CYS B 1 420 ? 18.812 -4.039 2.381 1 89.88 420 CYS B O 1
ATOM 6156 N N . ARG B 1 421 ? 19.016 -3.969 4.578 1 85.88 421 ARG B N 1
ATOM 6157 C CA . ARG B 1 421 ? 20.328 -3.32 4.566 1 85.88 421 ARG B CA 1
ATOM 6158 C C . ARG B 1 421 ? 21.438 -4.332 4.309 1 85.88 421 ARG B C 1
ATOM 6160 O O . ARG B 1 421 ? 21.281 -5.52 4.609 1 85.88 421 ARG B O 1
#

Sequence (842 aa):
MSRPAATLVLRNAVVATCDRGPSDAGLLPGAAVAVEGRRVAWVGRERDVEAEVNLAGAQVIDARGGLVTPGLVDSHTHLVFAGERAGEFALRCAGRTYLQVALSGGGIAVTTRETRAAPDEQLLAAAAARARRLIAQGVTTLEVKSGYGLDAPEELRLLRIVHQLGRALGGDATILPTLLFHAVPPEQVGDRAGFVRDACASLIPQVARERLAQFCDVFVEDGAFAPDEARLLLQAAKDRGLVPRVHAEQLTAGGGARLAAELGCSSADHLEELDDAGIAALAQARVVAGLLPLSTLFLGSERYAPARRLLEAGVPVSLATNMNPGSAMSENVGLTLSLACLKLRLTPAEALVAFTAGGARALRQPDLGRVARGADADLVLWGCGSPEHLAWHMAVNHALVVVKHGRVVHEAPPAAMVDCRMSRPAATLVLRNAVVATCDRGPSDAGLLPGAAVAVEGRRVAWVGRERDVEAEVNLAGAQVIDARGGLVTPGLVDSHTHLVFAGERAGEFALRCAGRTYLQVALSGGGIAVTTRETRAAPDEQLLAAAAARARRLIAQGVTTLEVKSGYGLDAPEELRLLRIVHQLGRALGGDATILPTLLFHAVPPEQVGDRAGFVRDACASLIPQVARERLAQFCDVFVEDGAFAPDEARLLLQAAKDRGLVPRVHAEQLTAGGGARLAAELGCSSADHLEELDDAGIAALAQARVVAGLLPLSTLFLGSERYAPARRLLEAGVPVSLATNMNPGSAMSENVGLTLSLACLKLRLTPAEALVAFTAGGARALRQPDLGRVARGADADLVLWGCGSPEHLAWHMAVNHALVVVKHGRVVHEAPPAAMVDCR

Solvent-accessible surface area (backbone atoms only — not comparable to full-atom values): 38876 Å² total; per-residue (Å²): 129,82,52,55,61,25,47,29,32,43,30,44,14,22,31,30,21,26,72,67,49,67,74,32,28,45,76,36,73,57,9,28,42,31,18,37,60,44,21,22,64,39,69,48,52,38,92,44,44,74,81,57,32,34,60,76,85,30,49,76,44,81,40,73,47,10,22,30,35,31,15,26,20,33,58,36,31,40,52,62,55,33,80,81,43,24,69,47,45,42,43,46,29,60,64,45,48,68,65,55,40,45,72,69,54,38,64,67,62,42,38,23,54,35,30,67,69,47,53,69,67,57,33,39,54,50,24,45,53,54,49,52,52,29,33,57,52,25,34,30,32,36,30,38,27,38,34,42,47,51,43,59,72,44,32,54,49,43,32,51,43,52,55,48,39,36,58,73,51,71,60,47,38,48,67,44,37,26,45,33,49,50,44,68,36,83,93,38,62,93,39,53,67,59,51,53,50,45,38,47,69,44,42,47,51,51,36,44,73,68,61,47,39,57,29,33,32,32,32,28,37,94,90,39,30,52,54,70,58,39,48,53,47,41,51,46,28,42,77,57,69,26,46,30,35,25,41,10,8,58,87,44,71,61,53,25,36,42,52,23,22,74,70,59,16,40,24,31,26,41,30,30,40,59,50,71,68,31,49,53,32,18,28,75,53,59,18,19,40,31,36,33,58,40,31,34,54,63,67,52,48,88,61,53,34,61,47,52,61,35,50,73,62,59,23,45,46,20,32,29,47,40,27,24,70,84,44,14,33,30,70,46,55,22,36,41,42,21,39,32,18,50,65,31,40,28,43,38,36,26,37,52,17,14,24,10,29,23,10,15,54,41,63,73,34,86,54,44,18,24,57,46,68,70,18,44,22,32,30,21,38,30,22,33,54,43,56,38,44,47,28,42,39,32,44,43,66,36,39,40,35,23,25,34,55,43,34,80,66,41,66,49,50,79,91,65,56,42,72,74,95,129,82,52,54,62,24,47,29,33,44,30,43,14,21,32,31,22,26,74,67,50,68,74,31,29,45,76,36,71,57,9,27,41,30,18,38,60,43,21,22,63,40,68,48,51,37,92,45,45,76,79,56,32,33,61,76,85,31,50,76,43,80,42,72,47,10,21,30,35,31,15,25,19,32,58,37,32,41,52,61,54,32,79,83,44,23,69,49,45,43,43,47,28,62,64,46,48,69,64,55,41,46,72,69,54,37,65,69,64,42,37,22,54,36,30,68,68,48,53,68,66,57,32,39,53,50,23,46,53,53,50,50,52,29,33,56,51,25,32,32,32,37,30,38,26,39,33,41,46,52,43,59,75,43,31,54,49,43,32,52,43,52,55,48,39,36,59,72,50,72,59,50,39,50,66,44,37,27,44,34,50,51,45,66,36,81,93,38,61,93,38,53,66,58,50,53,51,46,38,47,69,44,42,46,50,49,37,44,73,66,62,46,40,58,30,33,33,33,33,28,39,94,88,40,28,53,54,69,58,40,48,55,46,41,50,45,30,42,76,57,69,25,45,30,34,25,41,11,9,58,88,44,71,60,52,26,36,42,50,24,22,74,69,59,16,40,23,30,26,42,29,30,39,59,50,70,68,31,50,52,33,19,29,75,53,59,17,19,40,32,37,33,58,42,30,34,52,64,65,53,50,88,61,54,34,62,47,52,62,33,50,74,62,60,23,46,45,19,33,30,46,40,27,24,71,84,44,14,33,32,70,45,55,24,36,43,42,21,39,32,19,51,67,30,41,28,42,40,37,26,38,52,17,13,24,9,28,22,10,15,54,40,64,73,35,86,53,44,19,25,57,46,68,72,19,45,22,31,30,21,37,30,22,33,55,42,54,40,45,48,28,44,39,32,44,44,68,35,37,39,34,23,24,33,55,42,35,81,69,41,65,50,50,79,92,64,55,44,72,75,99